Protein AF-A0A0A2W4P5-F1 (afdb_monomer_lite)

Secondary structure (DSSP, 8-state):
-BTTTEE-HHHHHHHHHHHHHTTT----HHHHHTTTTS-HHHHHHHHHHHTT----HHHHHHHHHHHHHHHHHHH-EE-TTHHHHHHHTTTS--EEE-SS-HHHHHHHHHHTT-GGG-SEEE-GGG-SS-TTSTHHHHHHHHHHT--GGG-EEEESSHHHHHHHHHTT-EEEEGGG--HHHHHHHHH-TTS-HHHHHHHHHHHHHHHHH--SSSSSSSSS-TTSSSSSS--------------PPP--S------------SS---HHHHHHHHH-GGGGTT-EEEEEEEEEEE-TTSPBP-SPSPGGG--TTT-SSEEE-SBTTEEEEEPPPBS-HHHHHHHHHHHHHHHHHHTTT-EE--SSS--S--TT---PBPP--SSHHHHHHHHHHHHHHHHH-TTGGG---EEEEEE--HHHHHHHH---STTTTHHHHHHHHHHHHHHHHHHTTHHHHHH--B-EEEGGGGTTPPPSS--EE-TTSEEE-TT-SBGGGSTTSS--GGGTTS---SS-HHHHHHHHHHHTTSB-HHHHHH-SEETTEE--S-SBS-SSGGG---SEEEE-PPPTT--HHHHHHHH---EEEEEEEPP-TTSTTS--HHHHHHHHHHHHHHHHS------HHHHHHHHHHHHHHHHHTTSTT-EE-STTSPP-EEHHHHHHHHHHHHHHHHHHHHHHHT--HHHHHHHHHHGGGT-GGGSHHHHHHHHHHHHHHHHHHHHHHHHHHHHHHHSPPSSS-HHHHHHHHHHHHHHHHHHHHH--S-HHHHHHTT-

Radius of gyration: 31.71 Å; chains: 1; bounding box: 98×71×80 Å

Structure (mmCIF, N/CA/C/O backbone):
data_AF-A0A0A2W4P5-F1
#
_entry.id   AF-A0A0A2W4P5-F1
#
loop_
_atom_site.group_PDB
_atom_site.id
_atom_site.type_symbol
_atom_site.label_atom_id
_atom_site.label_alt_id
_atom_site.label_comp_id
_atom_site.label_asym_id
_atom_site.label_entity_id
_atom_site.label_seq_id
_atom_site.pdbx_PDB_ins_code
_atom_site.Cartn_x
_atom_site.Cartn_y
_atom_site.Cartn_z
_atom_site.occupancy
_atom_site.B_iso_or_equiv
_atom_site.auth_seq_id
_atom_site.auth_comp_id
_atom_site.auth_asym_id
_atom_site.auth_atom_id
_atom_site.pdbx_PDB_model_num
ATOM 1 N N . MET A 1 1 ? -37.932 19.769 6.282 1.00 88.75 1 MET A N 1
ATOM 2 C CA . MET A 1 1 ? -38.673 19.279 5.084 1.00 88.75 1 MET A CA 1
ATOM 3 C C . MET A 1 1 ? -37.646 18.886 4.054 1.00 88.75 1 MET A C 1
ATOM 5 O O . MET A 1 1 ? -37.434 17.698 3.855 1.00 88.75 1 MET A O 1
ATOM 9 N N . ASP A 1 2 ? -37.010 19.897 3.469 1.00 86.00 2 ASP A N 1
ATOM 10 C CA . ASP A 1 2 ? -35.712 19.824 2.810 1.00 86.00 2 ASP A CA 1
ATOM 11 C C . ASP A 1 2 ? -34.717 19.123 3.739 1.00 86.00 2 ASP A C 1
ATOM 13 O O . ASP A 1 2 ? -34.741 19.418 4.932 1.00 86.00 2 ASP A O 1
ATOM 17 N N . GLY A 1 3 ? -33.976 18.137 3.228 1.00 82.31 3 GLY A N 1
ATOM 18 C CA . GLY A 1 3 ? -32.993 17.325 3.962 1.00 82.31 3 GLY A CA 1
ATOM 19 C C . GLY A 1 3 ? -33.570 16.355 5.006 1.00 82.31 3 GLY A C 1
ATOM 20 O O . GLY A 1 3 ? -32.919 15.387 5.383 1.00 82.31 3 GLY A O 1
ATOM 21 N N . THR A 1 4 ? -34.827 16.541 5.423 1.00 88.06 4 THR A N 1
ATOM 22 C CA . THR A 1 4 ? -35.502 15.667 6.399 1.00 88.06 4 THR A CA 1
ATOM 23 C C . THR A 1 4 ? -36.348 14.567 5.749 1.00 88.06 4 THR A C 1
ATOM 25 O O . THR A 1 4 ? -36.253 13.392 6.089 1.00 88.06 4 THR A O 1
ATOM 28 N N . ILE A 1 5 ? -37.248 14.960 4.844 1.00 91.06 5 ILE A N 1
ATOM 29 C CA . ILE A 1 5 ? -38.200 14.063 4.164 1.00 91.06 5 ILE A CA 1
ATOM 30 C C . ILE A 1 5 ? -38.091 14.163 2.644 1.00 91.06 5 ILE A C 1
ATOM 32 O O . ILE A 1 5 ? -38.583 13.273 1.956 1.00 91.06 5 ILE A O 1
ATOM 36 N N . LEU A 1 6 ? -37.453 15.217 2.127 1.00 90.88 6 LEU A N 1
ATOM 37 C CA . LEU A 1 6 ? -37.210 15.455 0.709 1.00 90.88 6 LEU A CA 1
ATOM 38 C C . LEU A 1 6 ? -35.732 15.770 0.481 1.00 90.88 6 LEU A C 1
ATOM 40 O O . LEU A 1 6 ? -35.179 16.638 1.152 1.00 90.88 6 LEU A O 1
ATOM 44 N N . ASP A 1 7 ? -35.128 15.118 -0.504 1.00 86.75 7 ASP A N 1
ATOM 45 C CA . ASP A 1 7 ? -33.793 15.441 -0.989 1.00 86.75 7 ASP A CA 1
ATOM 46 C C . ASP A 1 7 ? -33.880 16.591 -2.002 1.00 86.75 7 ASP A C 1
ATOM 48 O O . ASP A 1 7 ? -34.279 16.402 -3.157 1.00 86.75 7 ASP A O 1
ATOM 52 N N . THR A 1 8 ? -33.576 17.803 -1.538 1.00 84.31 8 THR A N 1
ATOM 53 C CA . THR A 1 8 ? -33.576 19.040 -2.340 1.00 84.31 8 THR A CA 1
ATOM 54 C C . THR A 1 8 ? -32.181 19.655 -2.476 1.00 84.31 8 THR A C 1
ATOM 56 O O . THR A 1 8 ? -31.986 20.620 -3.223 1.00 84.31 8 THR A O 1
ATOM 59 N N . GLU A 1 9 ? -31.177 19.078 -1.811 1.00 79.56 9 GLU A N 1
ATOM 60 C CA . GLU A 1 9 ? -29.818 19.613 -1.757 1.00 79.56 9 GLU A CA 1
ATOM 61 C C . GLU A 1 9 ? -29.102 19.590 -3.123 1.00 79.56 9 GLU A C 1
ATOM 63 O O . GLU A 1 9 ? -28.533 20.621 -3.502 1.00 79.56 9 GLU A O 1
ATOM 68 N N . PRO A 1 10 ? -29.185 18.513 -3.938 1.00 81.19 10 PRO A N 1
ATOM 69 C CA . PRO A 1 10 ? -28.581 18.488 -5.270 1.00 81.19 10 PRO A CA 1
ATOM 70 C C . PRO A 1 10 ? -29.087 19.616 -6.174 1.00 81.19 10 PRO A C 1
ATOM 72 O O . PRO A 1 10 ? -28.311 20.233 -6.907 1.00 81.19 10 PRO A O 1
ATOM 75 N N . THR A 1 11 ? -30.382 19.939 -6.097 1.00 82.88 11 THR A N 1
ATOM 76 C CA . THR A 1 11 ? -30.968 21.053 -6.851 1.00 82.88 11 THR A CA 1
ATOM 77 C C . THR A 1 11 ? -30.425 22.388 -6.362 1.00 82.88 11 THR A C 1
ATOM 79 O O . THR A 1 11 ? -30.104 23.255 -7.172 1.00 82.88 11 THR A O 1
ATOM 82 N N . HIS A 1 12 ? -30.292 22.567 -5.046 1.00 82.19 12 HIS A N 1
ATOM 83 C CA . HIS A 1 12 ? -29.740 23.791 -4.475 1.00 82.19 12 HIS A CA 1
ATOM 84 C C . HIS A 1 12 ? -28.273 23.992 -4.879 1.00 82.19 12 HIS A C 1
ATOM 86 O O . HIS A 1 12 ? -27.919 25.107 -5.266 1.00 82.19 12 HIS A O 1
ATOM 92 N N . ARG A 1 13 ? -27.453 22.929 -4.882 1.00 82.62 13 ARG A N 1
ATOM 93 C CA . ARG A 1 13 ? -26.064 22.972 -5.377 1.00 82.62 13 ARG A CA 1
ATOM 94 C C . ARG A 1 13 ? -25.997 23.329 -6.859 1.00 82.62 13 ARG A C 1
ATOM 96 O O . ARG A 1 13 ? -25.215 24.191 -7.256 1.00 82.62 13 ARG A O 1
ATOM 103 N N . LYS A 1 14 ? -26.852 22.723 -7.685 1.00 84.75 14 LYS A N 1
ATOM 104 C CA . LYS A 1 14 ? -26.928 23.036 -9.119 1.00 84.75 14 LYS A CA 1
ATOM 105 C C . LYS A 1 14 ? -27.363 24.483 -9.374 1.00 84.75 14 LYS A C 1
ATOM 107 O O . LYS A 1 14 ? -26.793 25.154 -10.229 1.00 84.75 14 LYS A O 1
ATOM 112 N N . ALA A 1 15 ? -28.337 24.982 -8.616 1.00 87.75 15 ALA A N 1
ATOM 113 C CA . ALA A 1 15 ? -28.816 26.355 -8.740 1.00 87.75 15 ALA A CA 1
ATOM 114 C C . ALA A 1 15 ? -27.752 27.382 -8.330 1.00 87.75 15 ALA A C 1
ATOM 116 O O . ALA A 1 15 ? -27.636 28.423 -8.978 1.00 87.75 15 ALA A O 1
ATOM 117 N N . TRP A 1 16 ? -26.949 27.091 -7.300 1.00 88.94 16 TRP A N 1
ATOM 118 C CA . TRP A 1 16 ? -25.794 27.921 -6.953 1.00 88.94 16 TRP A CA 1
ATOM 119 C C . TRP A 1 16 ? -24.742 27.920 -8.062 1.00 88.94 16 TRP A C 1
ATOM 121 O O . TRP A 1 16 ? -24.336 29.001 -8.479 1.00 88.94 16 TRP A O 1
ATOM 131 N N . HIS A 1 17 ? -24.386 26.757 -8.618 1.00 87.06 17 HIS A N 1
ATOM 132 C CA . HIS A 1 17 ? -23.476 26.673 -9.769 1.00 87.06 17 HIS A CA 1
ATOM 133 C C . HIS A 1 17 ? -23.946 27.531 -10.948 1.00 87.06 17 HIS A C 1
ATOM 135 O O . HIS A 1 17 ? -23.167 28.307 -11.498 1.00 87.06 17 HIS A O 1
ATOM 141 N N . GLU A 1 18 ? -25.220 27.421 -11.330 1.00 88.19 18 GLU A N 1
ATOM 142 C CA . GLU A 1 18 ? -25.747 28.182 -12.463 1.00 88.19 18 GLU A CA 1
ATOM 143 C C . GLU A 1 18 ? -25.781 29.688 -12.180 1.00 88.19 18 GLU A C 1
ATOM 145 O O . GLU A 1 18 ? -25.409 30.488 -13.038 1.00 88.19 18 GLU A O 1
ATOM 150 N N . THR A 1 19 ? -26.211 30.078 -10.978 1.00 91.06 19 THR A N 1
ATOM 151 C CA . THR A 1 19 ? -26.332 31.493 -10.607 1.00 91.06 19 THR A CA 1
ATOM 152 C C . THR A 1 19 ? -24.957 32.148 -10.536 1.00 91.06 19 THR A C 1
ATOM 154 O O . THR A 1 19 ? -24.751 33.203 -11.125 1.00 91.06 19 THR A O 1
ATOM 157 N N . LEU A 1 20 ? -23.990 31.506 -9.879 1.00 90.81 20 LEU A N 1
ATOM 158 C CA . LEU A 1 20 ? -22.641 32.045 -9.690 1.00 90.81 20 LEU A CA 1
ATOM 159 C C . LEU A 1 20 ? -21.814 32.029 -10.978 1.00 90.81 20 LEU A C 1
ATOM 161 O O . LEU A 1 20 ? -21.060 32.971 -11.230 1.00 90.81 20 LEU A O 1
ATOM 165 N N . GLY A 1 21 ? -22.026 31.029 -11.841 1.00 87.69 21 GLY A N 1
ATOM 166 C CA . GLY A 1 21 ? -21.365 30.934 -13.142 1.00 87.69 21 GLY A CA 1
ATOM 167 C C . GLY A 1 21 ? -21.604 32.155 -14.038 1.00 87.69 21 GLY A C 1
ATOM 168 O O . GLY A 1 21 ? -20.716 32.538 -14.797 1.00 87.69 21 GLY A O 1
ATOM 169 N N . ARG A 1 22 ? -22.751 32.839 -13.903 1.00 88.75 22 ARG A N 1
ATOM 170 C CA . ARG A 1 22 ? -23.056 34.085 -14.640 1.00 88.75 22 ARG A CA 1
ATOM 171 C C . ARG A 1 22 ? -22.166 35.263 -14.236 1.00 88.75 22 ARG A C 1
ATOM 173 O O . ARG A 1 22 ? -22.004 36.192 -15.024 1.00 88.75 22 ARG A O 1
ATOM 180 N N . TYR A 1 23 ? -21.576 35.206 -13.045 1.00 89.56 23 TYR A N 1
ATOM 181 C CA . TYR A 1 23 ? -20.698 36.237 -12.489 1.00 89.56 23 TYR A CA 1
ATOM 182 C C . TYR A 1 23 ? -19.223 35.819 -12.472 1.00 89.56 23 TYR A C 1
ATOM 184 O O . TYR A 1 23 ? -18.391 36.556 -11.950 1.00 89.56 23 TYR A O 1
ATOM 192 N N . GLY A 1 24 ? -18.885 34.638 -13.005 1.00 87.50 24 GLY A N 1
ATOM 193 C CA . GLY A 1 24 ? -17.535 34.076 -12.900 1.00 87.50 24 GLY A CA 1
ATOM 194 C C . GLY A 1 24 ? -17.118 33.751 -11.460 1.00 87.50 24 GLY A C 1
ATOM 195 O O . GLY A 1 24 ? -15.929 33.597 -11.193 1.00 87.50 24 GLY A O 1
ATOM 196 N N . MET A 1 25 ? -18.081 33.666 -10.538 1.00 89.06 25 MET A N 1
ATOM 197 C CA . MET A 1 25 ? -17.848 33.256 -9.158 1.00 89.06 25 MET A CA 1
ATOM 198 C C . MET A 1 25 ? -17.996 31.742 -9.043 1.00 89.06 25 MET A C 1
ATOM 200 O O . MET A 1 25 ? -18.751 31.109 -9.784 1.00 89.06 25 MET A O 1
ATOM 204 N N . SER A 1 26 ? -17.284 31.168 -8.085 1.00 81.94 26 SER A N 1
ATOM 205 C CA . SER A 1 26 ? -17.398 29.758 -7.727 1.00 81.94 26 SER A CA 1
ATOM 206 C C . SER A 1 26 ? -17.856 29.642 -6.278 1.00 81.94 26 SER A C 1
ATOM 208 O O . SER A 1 26 ? -17.991 30.643 -5.578 1.00 81.94 26 SER A O 1
ATOM 210 N N . PHE A 1 27 ? -18.146 28.439 -5.810 1.00 73.06 27 PHE A N 1
ATOM 211 C CA . PHE A 1 27 ? -18.412 28.229 -4.394 1.00 73.06 27 PHE A CA 1
ATOM 212 C C . PHE A 1 27 ? -17.729 26.954 -3.928 1.00 73.06 27 PHE A C 1
ATOM 214 O O . PHE A 1 27 ? -17.655 25.976 -4.668 1.00 73.06 27 PHE A O 1
ATOM 221 N N . ASP A 1 28 ? -17.213 26.997 -2.704 1.00 72.69 28 ASP A N 1
ATOM 222 C CA . ASP A 1 28 ? -16.682 25.828 -2.019 1.00 72.69 28 ASP A CA 1
ATOM 223 C C . ASP A 1 28 ? -17.848 25.053 -1.395 1.00 72.69 28 ASP A C 1
ATOM 225 O O . ASP A 1 28 ? -18.530 25.539 -0.486 1.00 72.69 28 ASP A O 1
ATOM 229 N N . GLU A 1 29 ? -18.094 23.850 -1.910 1.00 66.81 29 GLU A N 1
ATOM 230 C CA . GLU A 1 29 ? -19.168 22.980 -1.436 1.00 66.81 29 GLU A CA 1
ATOM 231 C C . GLU A 1 29 ? -18.957 22.541 0.024 1.00 66.81 29 GLU A C 1
ATOM 233 O O . GLU A 1 29 ? -19.935 22.398 0.759 1.00 66.81 29 GLU A O 1
ATOM 238 N N . GLN A 1 30 ? -17.706 22.393 0.481 1.00 57.81 30 GLN A N 1
ATOM 239 C CA . GLN A 1 30 ? -17.393 21.957 1.848 1.00 57.81 30 GLN A CA 1
ATOM 240 C C . GLN A 1 30 ? -17.634 23.074 2.870 1.00 57.81 30 GLN A C 1
ATOM 242 O O . GLN A 1 30 ? -18.185 22.824 3.944 1.00 57.81 30 GLN A O 1
ATOM 247 N N . ALA A 1 31 ? -17.308 24.322 2.519 1.00 57.66 31 ALA A N 1
ATOM 248 C CA . ALA A 1 31 ? -17.596 25.488 3.357 1.00 57.66 31 ALA A CA 1
ATOM 249 C C . ALA A 1 31 ? -19.110 25.735 3.542 1.00 57.66 31 ALA A C 1
ATOM 251 O O . ALA A 1 31 ? -19.527 26.299 4.557 1.00 57.66 31 ALA A O 1
ATOM 252 N N . MET A 1 32 ? -19.950 25.289 2.598 1.00 61.88 32 MET A N 1
ATOM 253 C CA . MET A 1 32 ? -21.405 25.472 2.652 1.00 61.88 32 MET A CA 1
ATOM 254 C C . MET A 1 32 ? -22.095 24.548 3.668 1.00 61.88 32 MET A C 1
ATOM 256 O O . MET A 1 32 ? -23.143 24.923 4.190 1.00 61.88 32 MET A O 1
ATOM 260 N N . VAL A 1 33 ? -21.496 23.405 4.028 1.00 58.78 33 VAL A N 1
ATOM 261 C CA . VAL A 1 33 ? -22.048 22.490 5.049 1.00 58.78 33 VAL A CA 1
ATOM 262 C C . VAL A 1 33 ? -22.257 23.216 6.383 1.00 58.78 33 VAL A C 1
ATOM 264 O O . VAL A 1 33 ? -23.286 23.043 7.032 1.00 58.78 33 VAL A O 1
ATOM 267 N N . ALA A 1 34 ? -21.335 24.112 6.752 1.00 57.66 34 ALA A N 1
ATOM 268 C CA . ALA A 1 34 ? -21.436 24.939 7.958 1.00 57.66 34 ALA A CA 1
ATOM 269 C C . ALA A 1 34 ? -22.558 25.999 7.894 1.00 57.66 34 ALA A C 1
ATOM 271 O O . ALA A 1 34 ? -22.952 26.556 8.919 1.00 57.66 34 ALA A O 1
ATOM 272 N N . LEU A 1 35 ? -23.069 26.289 6.694 1.00 59.12 35 LEU A N 1
ATOM 273 C CA . LEU A 1 35 ? -24.156 27.232 6.430 1.00 59.12 35 LEU A CA 1
ATOM 274 C C . LEU A 1 35 ? -25.471 26.523 6.061 1.00 59.12 35 LEU A C 1
ATOM 276 O O . LEU A 1 35 ? -26.445 27.195 5.705 1.00 59.12 35 LEU A O 1
ATOM 280 N N . ASN A 1 36 ? -25.537 25.191 6.165 1.00 63.84 36 ASN A N 1
ATOM 281 C CA . ASN A 1 36 ? -26.765 24.442 5.917 1.00 63.84 36 ASN A CA 1
ATOM 282 C C . ASN A 1 36 ? -27.881 24.897 6.874 1.00 63.84 36 ASN A C 1
ATOM 284 O O . ASN A 1 36 ? -27.699 25.033 8.083 1.00 63.84 36 ASN A O 1
ATOM 288 N N . GLY A 1 37 ? -29.052 25.194 6.305 1.00 59.84 37 GLY A N 1
ATOM 289 C CA . GLY A 1 37 ? -30.189 25.768 7.032 1.00 59.84 37 GLY A CA 1
ATOM 290 C C . GLY A 1 37 ? -30.131 27.290 7.244 1.00 59.84 37 GLY A C 1
ATOM 291 O O . GLY A 1 37 ? -31.084 27.855 7.785 1.00 59.84 37 GLY A O 1
ATOM 292 N N . ALA A 1 38 ? -29.071 27.983 6.808 1.00 68.25 38 ALA A N 1
ATOM 293 C CA . ALA A 1 38 ? -29.035 29.443 6.808 1.00 68.25 38 ALA A CA 1
ATOM 294 C C . ALA A 1 38 ? -29.929 30.037 5.694 1.00 68.25 38 ALA A C 1
ATOM 296 O O . ALA A 1 38 ? -30.091 29.438 4.627 1.00 68.25 38 ALA A O 1
ATOM 297 N N . PRO A 1 39 ? -30.486 31.250 5.884 1.00 70.31 39 PRO A N 1
ATOM 298 C CA . PRO A 1 39 ? -31.183 31.967 4.819 1.00 70.31 39 PRO A CA 1
ATOM 299 C C . PRO A 1 39 ? -30.299 32.152 3.577 1.00 70.31 39 PRO A C 1
ATOM 301 O O . PRO A 1 39 ? -29.131 32.518 3.702 1.00 70.31 39 PRO A O 1
ATOM 304 N N . SER A 1 40 ? -30.866 31.986 2.375 1.00 78.69 40 SER A N 1
ATOM 305 C CA . SER A 1 40 ? -30.099 32.039 1.112 1.00 78.69 40 SER A CA 1
ATOM 306 C C . SER A 1 40 ? -29.329 33.356 0.913 1.00 78.69 40 SER A C 1
ATOM 308 O O . SER A 1 40 ? -28.260 33.343 0.313 1.00 78.69 40 SER A O 1
ATOM 310 N N . TRP A 1 41 ? -29.809 34.478 1.466 1.00 81.50 41 TRP A N 1
ATOM 311 C CA . TRP A 1 41 ? -29.097 35.764 1.423 1.00 81.50 41 TRP A CA 1
ATOM 312 C C . TRP A 1 41 ? -27.828 35.790 2.291 1.00 81.50 41 TRP A C 1
ATOM 314 O O . TRP A 1 41 ? -26.878 36.480 1.939 1.00 81.50 41 TRP A O 1
ATOM 324 N N . LYS A 1 42 ? -27.764 35.028 3.396 1.00 79.62 42 LYS A N 1
ATOM 325 C CA . LYS A 1 42 ? -26.531 34.905 4.198 1.00 79.62 42 LYS A CA 1
ATOM 326 C C . LYS A 1 42 ? -25.467 34.111 3.451 1.00 79.62 42 LYS A C 1
ATOM 328 O O . LYS A 1 42 ? -24.296 34.463 3.505 1.00 79.62 42 LYS A O 1
ATOM 333 N N . ILE A 1 43 ? -25.894 33.067 2.742 1.00 82.69 43 ILE A N 1
ATOM 334 C CA . ILE A 1 43 ? -25.019 32.270 1.878 1.00 82.69 43 ILE A CA 1
ATOM 335 C C . ILE A 1 43 ? -24.495 33.153 0.738 1.00 82.69 43 ILE A C 1
ATOM 337 O O . ILE A 1 43 ? -23.290 33.214 0.519 1.00 82.69 43 ILE A O 1
ATOM 341 N N . ALA A 1 44 ? -25.378 33.920 0.089 1.00 87.94 44 ALA A N 1
ATOM 342 C CA . ALA A 1 44 ? -24.985 34.908 -0.911 1.00 87.94 44 ALA A CA 1
ATOM 343 C C . ALA A 1 44 ? -23.971 35.924 -0.357 1.00 87.94 44 ALA A C 1
ATOM 345 O O . ALA A 1 44 ? -22.968 36.182 -1.010 1.00 87.94 44 ALA A O 1
ATOM 346 N N . ALA A 1 45 ? -24.189 36.457 0.851 1.00 87.69 45 ALA A N 1
ATOM 347 C CA . ALA A 1 45 ? -23.278 37.416 1.476 1.00 87.69 45 ALA A CA 1
ATOM 348 C C . ALA A 1 45 ? -21.876 36.828 1.696 1.00 87.69 45 ALA A C 1
ATOM 350 O O . ALA A 1 45 ? -20.891 37.469 1.344 1.00 87.69 45 ALA A O 1
ATOM 351 N N . ALA A 1 46 ? -21.788 35.593 2.200 1.00 84.69 46 ALA A N 1
ATOM 352 C CA . ALA A 1 46 ? -20.512 34.907 2.401 1.00 84.69 46 ALA A CA 1
ATOM 353 C C . ALA A 1 46 ? -19.769 34.640 1.077 1.00 84.69 46 ALA A C 1
ATOM 355 O O . ALA A 1 46 ? -18.547 34.755 1.015 1.00 84.69 46 ALA A O 1
ATOM 356 N N . ILE A 1 47 ? -20.498 34.311 0.004 1.00 87.69 47 ILE A N 1
ATOM 357 C CA . ILE A 1 47 ? -19.912 34.095 -1.329 1.00 87.69 47 ILE A CA 1
ATOM 358 C C . ILE A 1 47 ? -19.417 35.414 -1.935 1.00 87.69 47 ILE A C 1
ATOM 360 O O . ILE A 1 47 ? -18.331 35.466 -2.508 1.00 87.69 47 ILE A O 1
ATOM 364 N N . ILE A 1 48 ? -20.199 36.485 -1.792 1.00 89.81 48 ILE A N 1
ATOM 365 C CA . ILE A 1 48 ? -19.843 37.824 -2.272 1.00 89.81 48 ILE A CA 1
ATOM 366 C C . ILE A 1 48 ? -18.585 38.330 -1.555 1.00 89.81 48 ILE A C 1
ATOM 368 O O . ILE A 1 48 ? -17.674 38.837 -2.209 1.00 89.81 48 ILE A O 1
ATOM 372 N N . GLU A 1 49 ? -18.501 38.127 -0.237 1.00 88.06 49 GLU A N 1
ATOM 373 C CA . GLU A 1 49 ? -17.330 38.470 0.574 1.00 88.06 49 GLU A CA 1
ATOM 374 C C . GLU A 1 49 ? -16.088 37.677 0.146 1.00 88.06 49 GLU A C 1
ATOM 376 O O . GLU A 1 49 ? -15.036 38.269 -0.090 1.00 88.06 49 GLU A O 1
ATOM 381 N N . SER A 1 50 ? -16.205 36.357 -0.045 1.00 86.81 50 SER A N 1
ATOM 382 C CA . SER A 1 50 ? -15.062 35.519 -0.436 1.00 86.81 50 SER A CA 1
ATOM 383 C C . SER A 1 50 ? -14.513 35.830 -1.833 1.00 86.81 50 SER A C 1
ATOM 385 O O . SER A 1 50 ? -13.336 35.588 -2.096 1.00 86.81 50 SER A O 1
ATOM 387 N N . HIS A 1 51 ? -15.336 36.408 -2.712 1.00 87.25 51 HIS A N 1
ATOM 388 C CA . HIS A 1 51 ? -14.951 36.792 -4.072 1.00 87.25 51 HIS A CA 1
ATOM 389 C C . HIS A 1 51 ? -14.645 38.289 -4.227 1.00 87.25 51 HIS A C 1
ATOM 391 O O . HIS A 1 51 ? -14.325 38.720 -5.335 1.00 87.25 51 HIS A O 1
ATOM 397 N N . ASN A 1 52 ? -14.722 39.085 -3.150 1.00 88.56 52 ASN A N 1
ATOM 398 C CA . ASN A 1 52 ? -14.633 40.551 -3.199 1.00 88.56 52 ASN A CA 1
ATOM 399 C C . ASN A 1 52 ? -15.547 41.166 -4.284 1.00 88.56 52 ASN A C 1
ATOM 401 O O . ASN A 1 52 ? -15.146 42.086 -5.003 1.00 88.56 52 ASN A O 1
ATOM 405 N N . ALA A 1 53 ? -16.760 40.628 -4.439 1.00 88.56 53 ALA A N 1
ATOM 406 C CA . ALA A 1 53 ? -17.712 41.069 -5.453 1.00 88.56 53 ALA A CA 1
ATOM 407 C C . ALA A 1 53 ? -18.567 42.249 -4.954 1.00 88.56 53 ALA A C 1
ATOM 409 O O . ALA A 1 53 ? -18.907 42.331 -3.777 1.00 88.56 53 ALA A O 1
ATOM 410 N N . ASP A 1 54 ? -18.957 43.149 -5.860 1.00 91.50 54 ASP A N 1
ATOM 411 C CA . ASP A 1 54 ? -19.893 44.248 -5.574 1.00 91.50 54 ASP A CA 1
ATOM 412 C C . ASP A 1 54 ? -21.302 43.860 -6.045 1.00 91.50 54 ASP A C 1
ATOM 414 O O . ASP A 1 54 ? -21.774 44.268 -7.108 1.00 91.50 54 ASP A O 1
ATOM 418 N N . LEU A 1 55 ? -21.935 42.957 -5.293 1.00 91.50 55 LEU A N 1
ATOM 419 C CA . LEU A 1 55 ? -23.278 42.445 -5.559 1.00 91.50 55 LEU A CA 1
ATOM 420 C C . LEU A 1 55 ? -24.142 42.553 -4.304 1.00 91.50 55 LEU A C 1
ATOM 422 O O . LEU A 1 55 ? -23.665 42.385 -3.184 1.00 91.50 55 LEU A O 1
ATOM 426 N N . ASP A 1 56 ? -25.441 42.773 -4.498 1.00 91.50 56 ASP A N 1
ATOM 427 C CA . ASP A 1 56 ? -26.412 42.738 -3.408 1.00 91.50 56 ASP A CA 1
ATOM 428 C C . ASP A 1 56 ? -26.749 41.277 -3.026 1.00 91.50 56 ASP A C 1
ATOM 430 O O . ASP A 1 56 ? -27.271 40.531 -3.867 1.00 91.50 56 ASP A O 1
ATOM 434 N N . PRO A 1 57 ? -26.511 40.846 -1.767 1.00 89.12 57 PRO A N 1
ATOM 435 C CA . PRO A 1 57 ? -26.797 39.481 -1.321 1.00 89.12 57 PRO A CA 1
ATOM 436 C C . PRO A 1 57 ? -28.261 39.062 -1.481 1.00 89.12 57 PRO A C 1
ATOM 438 O O . PRO A 1 57 ? -28.549 37.884 -1.708 1.00 89.12 57 PRO A O 1
ATOM 441 N N . HIS A 1 58 ? -29.199 40.005 -1.368 1.00 87.38 58 HIS A N 1
ATOM 442 C CA . HIS A 1 58 ? -30.621 39.715 -1.536 1.00 87.38 58 HIS A CA 1
ATOM 443 C C . HIS A 1 58 ? -30.976 39.448 -2.999 1.00 87.38 58 HIS A C 1
ATOM 445 O O . HIS A 1 58 ? -31.698 38.492 -3.286 1.00 87.38 58 HIS A O 1
ATOM 451 N N . SER A 1 59 ? -30.422 40.234 -3.918 1.00 88.50 59 SER A N 1
ATOM 452 C CA . SER A 1 59 ? -30.590 40.052 -5.360 1.00 88.50 59 SER A CA 1
ATOM 453 C C . SER A 1 59 ? -30.008 38.716 -5.830 1.00 88.50 59 SER A C 1
ATOM 455 O O . SER A 1 59 ? -30.706 37.942 -6.485 1.00 88.50 59 SER A O 1
ATOM 457 N N . LEU A 1 60 ? -28.786 38.372 -5.405 1.00 90.25 60 LEU A N 1
ATOM 458 C CA . LEU A 1 60 ? -28.154 37.097 -5.767 1.00 90.25 60 LEU A CA 1
ATOM 459 C C . LEU A 1 60 ? -28.933 35.885 -5.219 1.00 90.25 60 LEU A C 1
ATOM 461 O O . LEU A 1 60 ? -29.122 34.881 -5.909 1.00 90.25 60 LEU A O 1
ATOM 465 N N . ALA A 1 61 ? -29.452 35.988 -3.992 1.00 85.44 61 ALA A N 1
ATOM 466 C CA . ALA A 1 61 ? -30.315 34.961 -3.413 1.00 85.44 61 ALA A CA 1
ATOM 467 C C . ALA A 1 61 ? -31.658 34.825 -4.150 1.00 85.44 61 ALA A C 1
ATOM 469 O O . ALA A 1 61 ? -32.168 33.708 -4.292 1.00 85.44 61 ALA A O 1
ATOM 470 N N . ALA A 1 62 ? -32.230 35.929 -4.637 1.00 85.88 62 ALA A N 1
ATOM 471 C CA . ALA A 1 62 ? -33.448 35.907 -5.442 1.00 85.88 62 ALA A CA 1
ATOM 472 C C . ALA A 1 62 ? -33.214 35.204 -6.790 1.00 85.88 62 ALA A C 1
ATOM 474 O O . ALA A 1 62 ? -34.009 34.347 -7.176 1.00 85.88 62 ALA A O 1
ATOM 475 N N . GLU A 1 63 ? -32.094 35.476 -7.464 1.00 89.94 63 GLU A N 1
ATOM 476 C CA . GLU A 1 63 ? -31.728 34.799 -8.716 1.00 89.94 63 GLU A CA 1
ATOM 477 C C . GLU A 1 63 ? -31.549 33.292 -8.536 1.00 89.94 63 GLU A C 1
ATOM 479 O O . GLU A 1 63 ? -32.137 32.499 -9.279 1.00 89.94 63 GLU A O 1
ATOM 484 N N . LYS A 1 64 ? -30.834 32.883 -7.484 1.00 88.62 64 LYS A N 1
ATOM 485 C CA . LYS A 1 64 ? -30.717 31.467 -7.128 1.00 88.62 64 LYS A CA 1
ATOM 486 C C . LYS A 1 64 ? -32.078 30.844 -6.831 1.00 88.62 64 LYS A C 1
ATOM 488 O O . LYS A 1 64 ? -32.321 29.692 -7.188 1.00 88.62 64 LYS A O 1
ATOM 493 N N . THR A 1 65 ? -32.984 31.578 -6.191 1.00 83.38 65 THR A N 1
ATOM 494 C CA . THR A 1 65 ? -34.342 31.094 -5.899 1.00 83.38 65 THR A CA 1
ATOM 495 C C . THR A 1 65 ? -35.136 30.853 -7.184 1.00 83.38 65 THR A C 1
ATOM 497 O O . THR A 1 65 ? -35.823 29.837 -7.290 1.00 83.38 65 THR A O 1
ATOM 500 N N . VAL A 1 66 ? -34.990 31.713 -8.198 1.00 85.81 66 VAL A N 1
ATOM 501 C CA . VAL A 1 66 ? -35.578 31.492 -9.530 1.00 85.81 66 VAL A CA 1
ATOM 502 C C . VAL A 1 66 ? -35.009 30.227 -10.180 1.00 85.81 66 VAL A C 1
ATOM 504 O O . VAL A 1 66 ? -35.781 29.408 -10.680 1.00 85.81 66 VAL A O 1
ATOM 507 N N . ALA A 1 67 ? -33.688 30.025 -10.127 1.00 85.25 67 ALA A N 1
ATOM 508 C CA . ALA A 1 67 ? -33.043 28.828 -10.672 1.00 85.25 67 ALA A CA 1
ATOM 509 C C . ALA A 1 67 ? -33.515 27.543 -9.968 1.00 85.25 67 ALA A C 1
ATOM 511 O O . ALA A 1 67 ? -33.845 26.559 -10.627 1.00 85.25 67 ALA A O 1
ATOM 512 N N . VAL A 1 68 ? -33.638 27.568 -8.635 1.00 82.75 68 VAL A N 1
ATOM 513 C CA . VAL A 1 68 ? -34.225 26.457 -7.873 1.00 82.75 68 VAL A CA 1
ATOM 514 C C . VAL A 1 68 ? -35.649 26.181 -8.350 1.00 82.75 68 VAL A C 1
ATOM 516 O O . VAL A 1 68 ? -35.937 25.057 -8.744 1.00 82.75 68 VAL A O 1
ATOM 519 N N . ARG A 1 69 ? -36.528 27.190 -8.394 1.00 82.56 69 ARG A N 1
ATOM 520 C CA . ARG A 1 69 ? -37.933 27.016 -8.814 1.00 82.56 69 ARG A CA 1
ATOM 521 C C . ARG A 1 69 ? -38.067 26.375 -10.201 1.00 82.56 69 ARG A C 1
ATOM 523 O O . ARG A 1 69 ? -39.001 25.608 -10.412 1.00 82.56 69 ARG A O 1
ATOM 530 N N . ALA A 1 70 ? -37.141 26.659 -11.117 1.00 83.06 70 ALA A N 1
ATOM 531 C CA . ALA A 1 70 ? -37.155 26.111 -12.471 1.00 83.06 70 ALA A CA 1
ATOM 532 C C . ALA A 1 70 ? -36.786 24.618 -12.550 1.00 83.06 70 ALA A C 1
ATOM 534 O O . ALA A 1 70 ? -37.185 23.966 -13.507 1.00 83.06 70 ALA A O 1
ATOM 535 N N . MET A 1 71 ? -36.035 24.083 -11.580 1.00 84.44 71 MET A N 1
ATOM 536 C CA . MET A 1 71 ? -35.481 22.718 -11.638 1.00 84.44 71 MET A CA 1
ATOM 537 C C . MET A 1 71 ? -35.952 21.802 -10.503 1.00 84.44 71 MET A C 1
ATOM 539 O O . MET A 1 71 ? -35.764 20.590 -10.571 1.00 84.44 71 MET A O 1
ATOM 543 N N . LEU A 1 72 ? -36.531 22.359 -9.436 1.00 78.69 72 LEU A N 1
ATOM 544 C CA . LEU A 1 72 ? -36.759 21.631 -8.186 1.00 78.69 72 LEU A CA 1
ATOM 545 C C . LEU A 1 72 ? -37.735 20.464 -8.332 1.00 78.69 72 LEU A C 1
ATOM 547 O O . LEU A 1 72 ? -37.524 19.426 -7.713 1.00 78.69 72 LEU A O 1
ATOM 551 N N . LEU A 1 73 ? -38.763 20.596 -9.173 1.00 80.81 73 LEU A N 1
ATOM 552 C CA . LEU A 1 73 ? -39.722 19.510 -9.396 1.00 80.81 73 LEU A CA 1
ATOM 553 C C . LEU A 1 73 ? -39.138 18.355 -10.224 1.00 80.81 73 LEU A C 1
ATOM 555 O O . LEU A 1 73 ? -39.606 17.233 -10.087 1.00 80.81 73 LEU A O 1
ATOM 559 N N . ASP A 1 74 ? -38.103 18.594 -11.032 1.00 76.81 74 ASP A N 1
ATOM 560 C CA . ASP A 1 74 ? -37.557 17.572 -11.937 1.00 76.81 74 ASP A CA 1
ATOM 561 C C . ASP A 1 74 ? -36.637 16.574 -11.224 1.00 76.81 74 ASP A C 1
ATOM 563 O O . ASP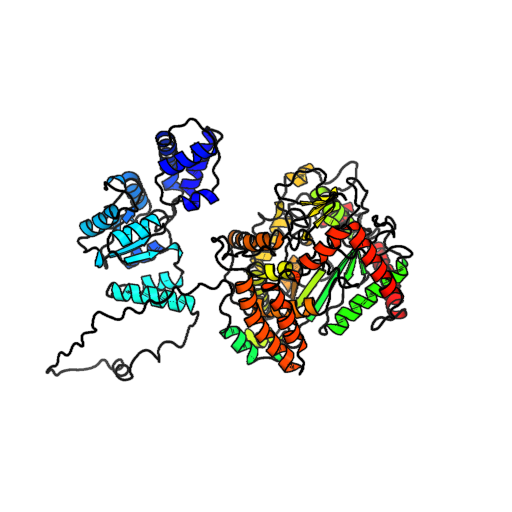 A 1 74 ? -36.422 15.459 -11.702 1.00 76.81 74 ASP A O 1
ATOM 567 N N . THR A 1 75 ? -36.053 16.978 -10.094 1.00 76.75 75 THR A N 1
ATOM 568 C CA . THR A 1 75 ? -34.976 16.220 -9.439 1.00 76.75 75 THR A CA 1
ATOM 569 C C . THR A 1 75 ? -35.264 15.837 -7.993 1.00 76.75 75 THR A C 1
ATOM 571 O O . THR A 1 75 ? -34.528 15.016 -7.451 1.00 76.75 75 THR A O 1
ATOM 574 N N . VAL A 1 76 ? -36.293 16.413 -7.360 1.00 85.25 76 VAL A N 1
ATOM 575 C CA . VAL A 1 76 ? -36.609 16.138 -5.950 1.00 85.25 76 VAL A CA 1
ATOM 576 C C . VAL A 1 76 ? -37.010 14.678 -5.742 1.00 85.25 76 VAL A C 1
ATOM 578 O O . VAL A 1 76 ? -37.805 14.113 -6.496 1.00 85.25 76 VAL A O 1
ATOM 581 N N . ARG A 1 77 ? -36.482 14.060 -4.682 1.00 85.81 77 ARG A N 1
ATOM 582 C CA . ARG A 1 77 ? -36.826 12.686 -4.290 1.00 85.81 77 ARG A CA 1
ATOM 583 C C . ARG A 1 77 ? -37.253 12.624 -2.824 1.00 85.81 77 ARG A C 1
ATOM 585 O O . ARG A 1 77 ? -36.719 13.373 -2.011 1.00 85.81 77 ARG A O 1
ATOM 592 N N . PRO A 1 78 ? -38.201 11.749 -2.448 1.00 88.88 78 PRO A N 1
ATOM 593 C CA . PRO A 1 78 ? -38.470 11.464 -1.043 1.00 88.88 78 PRO A CA 1
ATOM 594 C C . PRO A 1 78 ? -37.263 10.799 -0.363 1.00 88.88 78 PRO A C 1
ATOM 596 O O . PRO A 1 78 ? -36.618 9.937 -0.958 1.00 88.88 78 PRO A O 1
ATOM 599 N N . LEU A 1 79 ? -37.004 11.162 0.891 1.00 87.19 79 LEU A N 1
ATOM 600 C CA . LEU A 1 79 ? -36.019 10.520 1.766 1.00 87.19 79 LEU A CA 1
ATOM 601 C C . LEU A 1 79 ? -36.662 9.385 2.587 1.00 87.19 79 LEU A C 1
ATOM 603 O O . LEU A 1 79 ? -37.887 9.385 2.757 1.00 87.19 79 LEU A O 1
ATOM 607 N N . PRO A 1 80 ? -35.874 8.442 3.147 1.00 83.69 80 PRO A N 1
ATOM 608 C CA . PRO A 1 80 ? -36.395 7.249 3.827 1.00 83.69 80 PRO A CA 1
ATOM 609 C C . PRO A 1 80 ? -37.422 7.527 4.935 1.00 83.69 80 PRO A C 1
ATOM 611 O O . PRO A 1 80 ? -38.372 6.762 5.108 1.00 83.69 80 PRO A O 1
ATOM 614 N N . LEU A 1 81 ? -37.303 8.659 5.642 1.00 85.50 81 LEU A N 1
ATOM 615 C CA . LEU A 1 81 ? -38.238 9.057 6.701 1.00 85.50 81 LEU A CA 1
ATOM 616 C C . LEU A 1 81 ? -39.695 9.182 6.213 1.00 85.50 81 LEU A C 1
ATOM 618 O O . LEU A 1 81 ? -40.629 9.139 7.017 1.00 85.50 81 LEU A O 1
ATOM 622 N N . ILE A 1 82 ? -39.929 9.274 4.900 1.00 88.69 82 ILE A N 1
ATOM 623 C CA . ILE A 1 82 ? -41.284 9.286 4.352 1.00 88.69 82 ILE A CA 1
ATOM 624 C C . ILE A 1 82 ? -42.074 8.011 4.665 1.00 88.69 82 ILE A C 1
ATOM 626 O O . ILE A 1 82 ? -43.298 8.066 4.781 1.00 88.69 82 ILE A O 1
ATOM 630 N N . GLU A 1 83 ? -41.406 6.875 4.860 1.00 83.50 83 GLU A N 1
ATOM 631 C CA . GLU A 1 83 ? -42.080 5.637 5.251 1.00 83.50 83 GLU A CA 1
ATOM 632 C C . GLU A 1 83 ? -42.640 5.736 6.677 1.00 83.50 83 GLU A C 1
ATOM 634 O O . GLU A 1 83 ? -43.752 5.275 6.938 1.00 83.50 83 GLU A O 1
ATOM 639 N N . VAL A 1 84 ? -41.950 6.445 7.578 1.00 82.19 84 VAL A N 1
ATOM 640 C CA . VAL A 1 84 ? -42.457 6.745 8.929 1.00 82.19 84 VAL A CA 1
ATOM 641 C C . VAL A 1 84 ? -43.672 7.667 8.852 1.00 82.19 84 VAL A C 1
ATOM 643 O O . VAL A 1 84 ? -44.691 7.401 9.490 1.00 82.19 84 VAL A O 1
ATOM 646 N N . VAL A 1 85 ? -43.611 8.704 8.009 1.00 88.25 85 VAL A N 1
ATOM 647 C CA . VAL A 1 85 ? -44.751 9.602 7.753 1.00 88.25 85 VAL A CA 1
ATOM 648 C C . VAL A 1 85 ? -45.968 8.811 7.266 1.00 88.25 85 VAL A C 1
ATOM 650 O O . VAL A 1 85 ? -47.066 8.979 7.793 1.00 88.25 85 VAL A O 1
ATOM 653 N N . LYS A 1 86 ? -45.793 7.906 6.296 1.00 87.81 86 LYS A N 1
ATOM 654 C CA . LYS A 1 86 ? -46.883 7.053 5.798 1.00 87.81 86 LYS A CA 1
ATOM 655 C C . LYS A 1 86 ? -47.435 6.142 6.896 1.00 87.81 86 LYS A C 1
ATOM 657 O O . LYS A 1 86 ? -48.650 6.034 7.035 1.00 87.81 86 LYS A O 1
ATOM 662 N N . ALA A 1 87 ? -46.569 5.523 7.698 1.00 81.69 87 ALA A N 1
ATOM 663 C CA . ALA A 1 87 ? -46.972 4.609 8.767 1.00 81.69 87 ALA A CA 1
ATOM 664 C C . ALA A 1 87 ? -47.723 5.301 9.919 1.00 81.69 87 ALA A C 1
ATOM 666 O O . ALA A 1 87 ? -48.559 4.680 10.582 1.00 81.69 87 ALA A O 1
ATOM 667 N N . TRP A 1 88 ? -47.424 6.575 10.185 1.00 86.50 88 TRP A N 1
ATOM 668 C CA . TRP A 1 88 ? -48.044 7.353 11.263 1.00 86.50 88 TRP A CA 1
ATOM 669 C C . TRP A 1 88 ? -49.301 8.108 10.826 1.00 86.50 88 TRP A C 1
ATOM 671 O O . TRP A 1 88 ? -50.053 8.606 11.672 1.00 86.50 88 TRP A O 1
ATOM 681 N N . HIS A 1 89 ? -49.569 8.170 9.523 1.00 89.81 89 HIS A N 1
ATOM 682 C CA . HIS A 1 89 ? -50.755 8.825 8.989 1.00 89.81 89 HIS A CA 1
ATOM 683 C C . HIS A 1 89 ? -52.044 8.223 9.548 1.00 89.81 89 HIS A C 1
ATOM 685 O O . HIS A 1 89 ? -52.190 7.009 9.674 1.00 89.81 89 HIS A O 1
ATOM 691 N N . GLY A 1 90 ? -52.970 9.091 9.958 1.00 84.06 90 GLY A N 1
ATOM 692 C CA . GLY A 1 90 ? -54.218 8.693 10.619 1.00 84.06 90 GLY A CA 1
ATOM 693 C C . GLY A 1 90 ? -54.058 8.191 12.061 1.00 84.06 90 GLY A C 1
ATOM 694 O O . GLY A 1 90 ? -55.062 8.027 12.749 1.00 84.06 90 GLY A O 1
ATOM 695 N N . ARG A 1 91 ? -52.824 7.986 12.547 1.00 84.88 91 ARG A N 1
ATOM 696 C CA . ARG A 1 91 ? -52.523 7.568 13.929 1.00 84.88 91 ARG A CA 1
ATOM 697 C C . ARG A 1 91 ? -52.017 8.721 14.787 1.00 84.88 91 ARG A C 1
ATOM 699 O O . ARG A 1 91 ? -52.280 8.751 15.987 1.00 84.88 91 ARG A O 1
ATOM 706 N N . ARG A 1 92 ? -51.298 9.672 14.181 1.00 84.81 92 ARG A N 1
ATOM 707 C CA . ARG A 1 92 ? -50.775 10.871 14.847 1.00 84.81 92 ARG A CA 1
ATOM 708 C C . ARG A 1 92 ? -51.036 12.126 14.013 1.00 84.81 92 ARG A C 1
ATOM 710 O O . ARG A 1 92 ? -50.901 12.066 12.789 1.00 84.81 92 ARG A O 1
ATOM 717 N N . PRO A 1 93 ? -51.371 13.265 14.647 1.00 91.00 93 PRO A N 1
ATOM 718 C CA . PRO A 1 93 ? -51.290 14.561 13.985 1.00 91.00 93 PRO A CA 1
ATOM 719 C C . PRO A 1 93 ? -49.852 14.804 13.519 1.00 91.00 93 PRO A C 1
ATOM 721 O O . PRO A 1 93 ? -48.912 14.587 14.282 1.00 91.00 93 PRO A O 1
ATOM 724 N N . MET A 1 94 ? -49.684 15.225 12.267 1.00 95.12 94 MET A N 1
ATOM 725 C CA . MET A 1 94 ? -48.378 15.535 11.684 1.00 95.12 94 MET A CA 1
ATOM 726 C C . MET A 1 94 ? -48.457 16.835 10.892 1.00 95.12 94 MET A C 1
ATOM 728 O O . MET A 1 94 ? -49.459 17.108 10.230 1.00 95.12 94 MET A O 1
ATOM 732 N N . SER A 1 95 ? -47.384 17.615 10.915 1.00 96.25 95 SER A N 1
ATOM 733 C CA . SER A 1 95 ? -47.240 18.860 10.161 1.00 96.25 95 SER A CA 1
ATOM 734 C C . SER A 1 95 ? -45.820 18.994 9.630 1.00 96.25 95 SER A C 1
ATOM 736 O O . SER A 1 95 ? -44.886 18.457 10.220 1.00 96.25 95 SER A O 1
ATOM 738 N N . VAL A 1 96 ? -45.648 19.760 8.557 1.00 96.44 96 VAL A N 1
ATOM 739 C CA . VAL A 1 96 ? -44.325 20.111 8.029 1.00 96.44 96 VAL A CA 1
ATOM 740 C C . VAL A 1 96 ? -43.946 21.510 8.494 1.00 96.44 96 VAL A C 1
ATOM 742 O O . VAL A 1 96 ? -44.675 22.456 8.212 1.00 96.44 96 VAL A O 1
ATOM 745 N N . GLY A 1 97 ? -42.792 21.646 9.146 1.00 93.94 97 GLY A N 1
ATOM 746 C CA . GLY A 1 97 ? -42.120 22.928 9.362 1.00 93.94 97 GLY A CA 1
ATOM 747 C C . GLY A 1 97 ? -40.939 23.067 8.404 1.00 93.94 97 GLY A C 1
ATOM 748 O O . GLY A 1 97 ? -40.058 22.204 8.384 1.00 93.94 97 GLY A O 1
ATOM 749 N N . THR A 1 98 ? -40.901 24.124 7.595 1.00 90.06 98 THR A N 1
ATOM 750 C CA . THR A 1 98 ? -39.834 24.328 6.605 1.00 90.06 98 THR A CA 1
ATOM 751 C C . THR A 1 98 ? -39.336 25.769 6.546 1.00 90.06 98 THR A C 1
ATOM 753 O O . THR A 1 98 ? -40.072 26.708 6.835 1.00 90.06 98 THR A O 1
ATOM 756 N N . GLY A 1 99 ? -38.062 25.921 6.171 1.00 84.06 99 GLY A N 1
ATOM 757 C CA . GLY A 1 99 ? -37.463 27.203 5.798 1.00 84.06 99 GLY A CA 1
ATOM 758 C C . GLY A 1 99 ? -37.748 27.615 4.347 1.00 84.06 99 GLY A C 1
ATOM 759 O O . GLY A 1 99 ? -37.362 28.709 3.948 1.00 84.06 99 GLY A O 1
ATOM 760 N N . SER A 1 100 ? -38.413 26.761 3.568 1.00 84.50 100 SER A N 1
ATOM 761 C CA . SER A 1 100 ? -38.898 27.079 2.222 1.00 84.50 100 SER A CA 1
ATOM 762 C C . SER A 1 100 ? -40.151 27.963 2.270 1.00 84.50 100 SER A C 1
ATOM 764 O O . SER A 1 100 ? -40.885 27.947 3.260 1.00 84.50 100 SER A O 1
ATOM 766 N N . GLU A 1 101 ? -40.402 28.728 1.205 1.00 84.69 101 GLU A N 1
ATOM 767 C CA . GLU A 1 101 ? -41.632 29.518 1.028 1.00 84.69 101 GLU A CA 1
ATOM 768 C C . GLU A 1 101 ? -42.856 28.611 0.803 1.00 84.69 101 GLU A C 1
ATOM 770 O O . GLU A 1 101 ? -42.735 27.479 0.318 1.00 84.69 101 GLU A O 1
ATOM 775 N N . SER A 1 102 ? -44.040 29.097 1.186 1.00 88.62 102 SER A N 1
ATOM 776 C CA . SER A 1 102 ? -45.281 28.316 1.205 1.00 88.62 102 SER A CA 1
ATOM 777 C C . SER A 1 102 ? -45.681 27.770 -0.164 1.00 88.62 102 SER A C 1
ATOM 779 O O . SER A 1 102 ? -46.115 26.619 -0.254 1.00 88.62 102 SER A O 1
ATOM 781 N N . ASP A 1 103 ? -45.486 28.546 -1.231 1.00 86.50 103 ASP A N 1
ATOM 782 C CA . ASP A 1 103 ? -45.777 28.150 -2.610 1.00 86.50 103 ASP A CA 1
ATOM 783 C C . ASP A 1 103 ? -44.912 26.962 -3.064 1.00 86.50 103 ASP A C 1
ATOM 785 O O . ASP A 1 103 ? -45.439 25.991 -3.612 1.00 86.50 103 ASP A O 1
ATOM 789 N N . ILE A 1 104 ? -43.610 26.996 -2.771 1.00 85.12 104 ILE A N 1
ATOM 790 C CA . ILE A 1 104 ? -42.650 25.930 -3.082 1.00 85.12 104 ILE A CA 1
ATOM 791 C C . ILE A 1 104 ? -42.943 24.682 -2.248 1.00 85.12 104 ILE A C 1
ATOM 793 O O . ILE A 1 104 ? -43.031 23.579 -2.791 1.00 85.12 104 ILE A O 1
ATOM 797 N N . ALA A 1 105 ? -43.124 24.839 -0.935 1.00 89.88 105 ALA A N 1
ATOM 798 C CA . ALA A 1 105 ? -43.369 23.717 -0.035 1.00 89.88 105 ALA A CA 1
ATOM 799 C C . ALA A 1 105 ? -44.656 22.961 -0.404 1.00 89.88 105 ALA A C 1
ATOM 801 O O . ALA A 1 105 ? -44.667 21.731 -0.486 1.00 89.88 105 ALA A O 1
ATOM 802 N N . GLU A 1 106 ? -45.735 23.692 -0.694 1.00 92.94 106 GLU A N 1
ATOM 803 C CA . GLU A 1 106 ? -46.994 23.108 -1.157 1.00 92.94 106 GLU A CA 1
ATOM 804 C C . GLU A 1 106 ? -46.853 22.450 -2.536 1.00 92.94 106 GLU A C 1
ATOM 806 O O . GLU A 1 106 ? -47.404 21.366 -2.751 1.00 92.94 106 GLU A O 1
ATOM 811 N N . ALA A 1 107 ? -46.110 23.056 -3.467 1.00 89.06 107 ALA A N 1
ATOM 812 C CA . ALA A 1 107 ? -45.877 22.482 -4.790 1.00 89.06 107 ALA A CA 1
ATOM 813 C C . ALA A 1 107 ? -45.117 21.148 -4.716 1.00 89.06 107 ALA A C 1
ATOM 815 O O . ALA A 1 107 ? -45.560 20.174 -5.324 1.00 89.06 107 ALA A O 1
ATOM 816 N N . LEU A 1 108 ? -44.038 21.067 -3.930 1.00 90.06 108 LEU A N 1
ATOM 817 C CA . LEU A 1 108 ? -43.244 19.842 -3.771 1.00 90.06 108 LEU A CA 1
ATOM 818 C C . LEU A 1 108 ? -44.047 18.712 -3.137 1.00 90.06 108 LEU A C 1
ATOM 820 O O . LEU A 1 108 ? -44.081 17.590 -3.647 1.00 90.06 108 LEU A O 1
ATOM 824 N N . LEU A 1 109 ? -44.738 19.016 -2.037 1.00 93.06 109 LEU A N 1
ATOM 825 C CA . LEU A 1 109 ? -45.545 18.024 -1.341 1.00 93.06 109 LEU A CA 1
ATOM 826 C C . LEU A 1 109 ? -46.700 17.526 -2.217 1.00 93.06 109 LEU A C 1
ATOM 828 O O . LEU A 1 109 ? -47.049 16.350 -2.138 1.00 93.06 109 LEU A O 1
ATOM 832 N N . LYS A 1 110 ? -47.301 18.373 -3.063 1.00 93.06 110 LYS A N 1
ATOM 833 C CA . LYS A 1 110 ? -48.336 17.942 -4.019 1.00 93.06 110 LYS A CA 1
ATOM 834 C C . LYS A 1 110 ? -47.755 17.129 -5.168 1.00 93.06 110 LYS A C 1
ATOM 836 O O . LYS A 1 110 ? -48.324 16.094 -5.498 1.00 93.06 110 LYS A O 1
ATOM 841 N N . HIS A 1 111 ? -46.633 17.569 -5.736 1.00 90.62 111 HIS A N 1
ATOM 842 C CA . HIS A 1 111 ? -45.956 16.886 -6.837 1.00 90.62 111 HIS A CA 1
ATOM 843 C C . HIS A 1 111 ? -45.608 15.435 -6.475 1.00 90.62 111 HIS A C 1
ATOM 845 O O . HIS A 1 111 ? -45.853 14.527 -7.262 1.00 90.62 111 HIS A O 1
ATOM 851 N N . LEU A 1 112 ? -45.141 15.206 -5.245 1.00 90.75 112 LEU A N 1
ATOM 852 C CA . LEU A 1 112 ? -44.783 13.876 -4.741 1.00 90.75 112 LEU A CA 1
ATOM 853 C C . LEU A 1 112 ? -45.957 13.104 -4.110 1.00 90.75 112 LEU A C 1
ATOM 855 O O . LEU A 1 112 ? -45.763 12.013 -3.576 1.00 90.75 112 LEU A O 1
ATOM 859 N N . GLY A 1 113 ? -47.175 13.657 -4.120 1.00 92.69 113 GLY A N 1
ATOM 860 C CA . GLY A 1 113 ? -48.348 13.027 -3.501 1.00 92.69 113 GLY A CA 1
ATOM 861 C C . GLY A 1 113 ? -48.268 12.914 -1.971 1.00 92.69 113 GLY A C 1
ATOM 862 O O . GLY A 1 113 ? -48.919 12.060 -1.372 1.00 92.69 113 GLY A O 1
ATOM 863 N N . LEU A 1 114 ? -47.466 13.760 -1.320 1.00 94.75 114 LEU A N 1
ATOM 864 C CA . LEU A 1 114 ? -47.194 13.720 0.119 1.00 94.75 114 LEU A CA 1
ATOM 865 C C . LEU A 1 114 ? -48.028 14.713 0.933 1.00 94.75 114 LEU A C 1
ATOM 867 O O . LEU A 1 114 ? -48.173 14.562 2.145 1.00 94.75 114 LEU A O 1
ATOM 871 N N . ARG A 1 115 ? -48.616 15.727 0.289 1.00 95.56 115 ARG A N 1
ATOM 872 C CA . ARG A 1 115 ? -49.358 16.794 0.982 1.00 95.56 115 ARG A CA 1
ATOM 873 C C . ARG A 1 115 ? -50.489 16.270 1.873 1.00 95.56 115 ARG A C 1
ATOM 875 O O . ARG A 1 115 ? -50.765 16.857 2.917 1.00 95.56 115 ARG A O 1
ATOM 882 N N . GLN A 1 116 ? -51.120 15.169 1.477 1.00 93.62 116 GLN A N 1
ATOM 883 C CA . GLN A 1 116 ? -52.224 14.519 2.192 1.00 93.62 116 GLN A CA 1
ATOM 884 C C . GLN A 1 116 ? -51.844 13.940 3.564 1.00 93.62 116 GLN A C 1
ATOM 886 O O . GLN A 1 116 ? -52.731 13.677 4.378 1.00 93.62 116 GLN A O 1
ATOM 891 N N . TYR A 1 117 ? -50.549 13.744 3.833 1.00 93.50 117 TYR A N 1
ATOM 892 C CA . TYR A 1 117 ? -50.088 13.170 5.096 1.00 93.50 117 TYR A CA 1
ATOM 893 C C . TYR A 1 117 ? -50.036 14.180 6.246 1.00 93.50 117 TYR A C 1
ATOM 895 O O . TYR A 1 117 ? -49.963 13.783 7.406 1.00 93.50 117 TYR A O 1
ATOM 903 N N . PHE A 1 118 ? -50.110 15.477 5.941 1.00 95.62 118 PHE A N 1
ATOM 904 C CA . PHE A 1 118 ? -49.866 16.542 6.906 1.00 95.62 118 PHE A CA 1
ATOM 905 C C . PHE A 1 118 ? -51.109 17.407 7.130 1.00 95.62 118 PHE A C 1
ATOM 907 O O . PHE A 1 118 ? -51.723 17.908 6.184 1.00 95.62 118 PHE A O 1
ATOM 914 N N . ALA A 1 119 ? -51.451 17.631 8.398 1.00 92.38 119 ALA A N 1
ATOM 915 C CA . ALA A 1 119 ? -52.526 18.524 8.821 1.00 92.38 119 ALA A CA 1
ATOM 916 C C . ALA A 1 119 ? -52.226 19.983 8.444 1.00 92.38 119 ALA A C 1
ATOM 918 O O . ALA A 1 119 ? -53.118 20.714 8.017 1.00 92.38 119 ALA A O 1
ATOM 919 N N . ALA A 1 120 ? -50.958 20.390 8.541 1.00 94.62 120 ALA A N 1
ATOM 920 C CA . ALA A 1 120 ? -50.512 21.737 8.218 1.00 94.62 120 ALA A CA 1
ATOM 921 C C . ALA A 1 120 ? -49.103 21.755 7.614 1.00 94.62 120 ALA A C 1
ATOM 923 O O . ALA A 1 120 ? -48.283 20.874 7.882 1.00 94.62 120 ALA A O 1
ATOM 924 N N . VAL A 1 121 ? -48.830 22.800 6.831 1.00 96.56 121 VAL A N 1
ATOM 925 C CA . VAL A 1 121 ? -47.497 23.161 6.340 1.00 96.56 121 VAL A CA 1
ATOM 926 C C . VAL A 1 121 ? -47.205 24.581 6.824 1.00 96.56 121 VAL A C 1
ATOM 928 O O . VAL A 1 121 ? -47.911 25.528 6.477 1.00 96.56 121 VAL A O 1
ATOM 931 N N . VAL A 1 122 ? -46.188 24.726 7.667 1.00 96.19 122 VAL A N 1
ATOM 932 C CA . VAL A 1 122 ? -45.690 26.011 8.159 1.00 96.19 122 VAL A CA 1
ATOM 933 C C . VAL A 1 122 ? -44.387 26.312 7.434 1.00 96.19 122 VAL A C 1
ATOM 935 O O . VAL A 1 122 ? -43.372 25.652 7.650 1.00 96.19 122 VAL A O 1
ATOM 938 N N . ALA A 1 123 ? -44.456 27.291 6.542 1.00 91.81 123 ALA A N 1
ATOM 939 C CA . ALA A 1 123 ? -43.362 27.753 5.711 1.00 91.81 123 ALA A CA 1
ATOM 940 C C . ALA A 1 123 ? -42.708 29.010 6.300 1.00 91.81 123 ALA A C 1
ATOM 942 O O . ALA A 1 123 ? -43.215 29.595 7.264 1.00 91.81 123 ALA A O 1
ATOM 943 N N . ALA A 1 124 ? -41.591 29.438 5.715 1.00 86.00 124 ALA A N 1
ATOM 944 C CA . ALA A 1 124 ? -40.833 30.587 6.203 1.00 86.00 124 ALA A CA 1
ATOM 945 C C . ALA A 1 124 ? -41.645 31.893 6.200 1.00 86.00 124 ALA A C 1
ATOM 947 O O . ALA A 1 124 ? -41.512 32.691 7.122 1.00 86.00 124 ALA A O 1
ATOM 948 N N . ASP A 1 125 ? -42.524 32.087 5.218 1.00 87.94 125 ASP A N 1
ATOM 949 C CA . ASP A 1 125 ? -43.414 33.245 5.069 1.00 87.94 125 ASP A CA 1
ATOM 950 C C . ASP A 1 125 ? -44.622 33.232 6.025 1.00 87.94 125 ASP A C 1
ATOM 952 O O . ASP A 1 125 ? -45.367 34.208 6.107 1.00 87.94 125 ASP A O 1
ATOM 956 N N . HIS A 1 126 ? -44.806 32.159 6.803 1.00 91.88 126 HIS A N 1
ATOM 957 C CA . HIS A 1 126 ? -45.850 32.063 7.829 1.00 91.88 126 HIS A CA 1
ATOM 958 C C . HIS A 1 126 ? -45.386 32.505 9.227 1.00 91.88 126 HIS A C 1
ATOM 960 O O . HIS A 1 126 ? -46.206 32.549 10.148 1.00 91.88 126 HIS A O 1
ATOM 966 N N . VAL A 1 127 ? -44.096 32.804 9.418 1.00 90.25 127 VAL A N 1
ATOM 967 C CA . VAL A 1 127 ? -43.512 33.110 10.733 1.00 90.25 127 VAL A CA 1
ATOM 968 C C . VAL A 1 127 ? -42.699 34.397 10.722 1.00 90.25 127 VAL A C 1
ATOM 970 O O . VAL A 1 127 ? -42.120 34.781 9.712 1.00 90.25 127 VAL A O 1
ATOM 973 N N . LYS A 1 128 ? -42.652 35.077 11.873 1.00 86.38 128 LYS A N 1
ATOM 974 C CA . LYS A 1 128 ? -41.926 36.345 12.016 1.00 86.38 128 LYS A CA 1
ATOM 975 C C . LYS A 1 128 ? -40.433 36.132 12.261 1.00 86.38 128 LYS A C 1
ATOM 977 O O . LYS A 1 128 ? -39.623 36.878 11.718 1.00 86.38 128 LYS A O 1
ATOM 982 N N . HIS A 1 129 ? -40.074 35.144 13.079 1.00 86.38 129 HIS A N 1
ATOM 983 C CA . HIS A 1 129 ? -38.682 34.793 13.342 1.00 86.38 129 HIS A CA 1
ATOM 984 C C . HIS A 1 129 ? -38.393 33.393 12.797 1.00 86.38 129 HIS A C 1
ATOM 986 O O . HIS A 1 129 ? -39.063 32.421 13.141 1.00 86.38 129 HIS A O 1
ATOM 992 N N . HIS A 1 130 ? -37.392 33.290 11.927 1.00 84.44 130 HIS A N 1
ATOM 993 C CA . HIS A 1 130 ? -36.966 32.013 11.359 1.00 84.44 130 HIS A CA 1
ATOM 994 C C . HIS A 1 130 ? -36.118 31.210 12.358 1.00 84.44 130 HIS A C 1
ATOM 996 O O . HIS A 1 130 ? -35.593 31.763 13.330 1.00 84.44 130 HIS A O 1
ATOM 1002 N N . LYS A 1 131 ? -35.939 29.908 12.089 1.00 85.12 131 LYS A N 1
ATOM 1003 C CA . LYS A 1 131 ? -35.003 29.035 12.821 1.00 85.12 131 LYS A CA 1
ATOM 1004 C C . LYS A 1 131 ? -33.637 29.751 12.973 1.00 85.12 131 LYS A C 1
ATOM 1006 O O . LYS A 1 131 ? -33.163 30.324 11.989 1.00 85.12 131 LYS A O 1
ATOM 1011 N N . PRO A 1 132 ? -33.016 29.776 14.170 1.00 85.81 132 PRO A N 1
ATOM 1012 C CA . PRO A 1 132 ? -33.274 28.929 15.339 1.00 85.81 132 PRO A CA 1
ATOM 1013 C C . PRO A 1 132 ? -34.386 29.410 16.292 1.00 85.81 132 PRO A C 1
ATOM 1015 O O . PRO A 1 132 ? -34.559 28.824 17.356 1.00 85.81 132 PRO A O 1
ATOM 1018 N N . ALA A 1 133 ? -35.164 30.444 15.951 1.00 90.44 133 ALA A N 1
ATOM 1019 C CA . ALA A 1 133 ? -36.337 30.801 16.750 1.00 90.44 133 ALA A CA 1
ATOM 1020 C C . ALA A 1 133 ? -37.425 29.700 16.686 1.00 90.44 133 ALA A C 1
ATOM 1022 O O . ALA A 1 133 ? -37.580 29.047 15.646 1.00 90.44 133 ALA A O 1
ATOM 1023 N N . PRO A 1 134 ? -38.202 29.490 17.766 1.00 95.06 134 PRO A N 1
ATOM 1024 C CA . PRO A 1 134 ? -39.147 28.376 17.872 1.00 95.06 134 PRO A CA 1
ATOM 1025 C C . PRO A 1 134 ? -40.450 28.566 17.075 1.00 95.06 134 PRO A C 1
ATOM 1027 O O . PRO A 1 134 ? -41.233 27.622 16.962 1.00 95.06 134 PRO A O 1
ATOM 1030 N N . ASP A 1 135 ? -40.696 29.758 16.516 1.00 95.88 135 ASP A N 1
ATOM 1031 C CA . ASP A 1 135 ? -41.961 30.178 15.893 1.00 95.88 135 ASP A CA 1
ATOM 1032 C C . ASP A 1 135 ? -42.519 29.148 14.891 1.00 95.88 135 ASP A C 1
ATOM 1034 O O . ASP A 1 135 ? -43.719 28.875 14.889 1.00 95.88 135 ASP A O 1
ATOM 1038 N N . THR A 1 136 ? -41.657 28.533 14.068 1.00 94.50 136 THR A N 1
ATOM 1039 C CA . THR A 1 136 ? -42.070 27.531 13.061 1.00 94.50 136 THR A CA 1
ATOM 1040 C C . THR A 1 136 ? -42.690 26.296 13.707 1.00 94.50 136 THR A C 1
ATOM 1042 O O . THR A 1 136 ? -43.747 25.831 13.275 1.00 94.50 136 THR A O 1
ATOM 1045 N N . PHE A 1 137 ? -42.063 25.770 14.759 1.00 96.25 137 PHE A N 1
ATOM 1046 C CA . PHE A 1 137 ? -42.539 24.562 15.425 1.00 96.25 137 PHE A CA 1
ATOM 1047 C C . PHE A 1 137 ? -43.712 24.854 16.356 1.00 96.25 137 PHE A C 1
ATOM 1049 O O . PHE A 1 137 ? -44.685 24.104 16.348 1.00 96.25 137 PHE A O 1
ATOM 1056 N N . LEU A 1 138 ? -43.700 25.981 17.072 1.00 96.94 138 LEU A N 1
ATOM 1057 C CA . LEU A 1 138 ? -44.848 26.403 17.882 1.00 96.94 138 LEU A CA 1
ATOM 1058 C C . LEU A 1 138 ? -46.110 26.563 17.028 1.00 96.94 138 LEU A C 1
ATOM 1060 O O . LEU A 1 138 ? -47.177 26.077 17.404 1.00 96.94 138 LEU A O 1
ATOM 1064 N N . ARG A 1 139 ? -45.982 27.159 15.837 1.00 96.81 139 ARG A N 1
ATOM 1065 C CA . ARG A 1 139 ? -47.094 27.278 14.891 1.00 96.81 139 ARG A CA 1
ATOM 1066 C C . ARG A 1 139 ? -47.548 25.920 14.348 1.00 96.81 139 ARG A C 1
ATOM 1068 O O . ARG A 1 139 ? -48.745 25.712 14.169 1.00 96.81 139 ARG A O 1
ATOM 1075 N N . CYS A 1 140 ? -46.622 24.988 14.111 1.00 97.00 140 CYS A N 1
ATOM 1076 C CA . CYS A 1 140 ? -46.956 23.607 13.749 1.00 97.00 140 CYS A CA 1
ATOM 1077 C C . CYS A 1 140 ? -47.816 22.934 14.832 1.00 97.00 140 CYS A C 1
ATOM 1079 O O . CYS A 1 140 ? -48.879 22.395 14.527 1.00 97.00 140 CYS A O 1
ATOM 1081 N N . ALA A 1 141 ? -47.389 23.009 16.095 1.00 95.81 141 ALA A N 1
ATOM 1082 C CA . ALA A 1 141 ? -48.105 22.440 17.236 1.00 95.81 141 ALA A CA 1
ATOM 1083 C C . ALA A 1 141 ? -49.501 23.060 17.419 1.00 95.81 141 ALA A C 1
ATOM 1085 O O . ALA A 1 141 ? -50.485 22.332 17.570 1.00 95.81 141 ALA A O 1
ATOM 1086 N N . GLU A 1 142 ? -49.606 24.388 17.301 1.00 96.19 142 GLU A N 1
ATOM 1087 C CA . GLU A 1 142 ? -50.879 25.117 17.338 1.00 96.19 142 GLU A CA 1
ATOM 1088 C C . GLU A 1 142 ? -51.854 24.617 16.260 1.00 96.19 142 GLU A C 1
ATOM 1090 O O . GLU A 1 142 ? -52.998 24.286 16.567 1.00 96.19 142 GLU A O 1
ATOM 1095 N N . LEU A 1 143 ? -51.399 24.504 15.006 1.00 95.25 143 LEU A N 1
ATOM 1096 C CA . LEU A 1 143 ? -52.234 24.059 13.884 1.00 95.25 143 LEU A CA 1
ATOM 1097 C C . LEU A 1 143 ? -52.615 22.575 13.964 1.00 95.25 143 LEU A C 1
ATOM 1099 O O . LEU A 1 143 ? -53.663 22.185 13.451 1.00 95.25 143 LEU A O 1
ATOM 1103 N N . MET A 1 144 ? -51.791 21.749 14.612 1.00 94.44 144 MET A N 1
ATOM 1104 C CA . MET A 1 144 ? -52.131 20.358 14.923 1.00 94.44 144 MET A CA 1
ATOM 1105 C C . MET A 1 144 ? -53.056 20.221 16.143 1.00 94.44 144 MET A C 1
ATOM 1107 O O . MET A 1 144 ? -53.605 19.141 16.359 1.00 94.44 144 MET A O 1
ATOM 1111 N N . GLY A 1 145 ? -53.224 21.277 16.948 1.00 93.25 145 GLY A N 1
ATOM 1112 C CA . GLY A 1 145 ? -53.960 21.227 18.213 1.00 93.25 145 GLY A CA 1
ATOM 1113 C C . GLY A 1 145 ? -53.259 20.398 19.297 1.00 93.25 145 GLY A C 1
ATOM 1114 O O . GLY A 1 145 ? -53.929 19.800 20.139 1.00 93.25 145 GLY A O 1
ATOM 1115 N N . VAL A 1 146 ? -51.924 20.322 19.267 1.00 92.88 146 VAL A N 1
ATOM 1116 C CA . VAL A 1 146 ? -51.106 19.516 20.189 1.00 92.88 146 VAL A CA 1
ATOM 1117 C C . VAL A 1 146 ? -50.225 20.439 21.034 1.00 92.88 146 VAL A C 1
ATOM 1119 O O . VAL A 1 146 ? -49.676 21.410 20.529 1.00 92.88 146 VAL A O 1
ATOM 1122 N N . ALA A 1 147 ? -50.089 20.148 22.331 1.00 91.62 147 ALA A N 1
ATOM 1123 C CA . ALA A 1 147 ? -49.184 20.896 23.205 1.00 91.62 147 ALA A CA 1
ATOM 1124 C C . ALA A 1 147 ? -47.709 20.659 22.800 1.00 91.62 147 ALA A C 1
ATOM 1126 O O . ALA A 1 147 ? -47.371 19.509 22.490 1.00 91.62 147 ALA A O 1
ATOM 1127 N N . PRO A 1 148 ? -46.830 21.681 22.808 1.00 93.00 148 PRO A N 1
ATOM 1128 C CA . PRO A 1 148 ? -45.437 21.534 22.378 1.00 93.00 148 PRO A CA 1
ATOM 1129 C C . PRO A 1 148 ? -44.672 20.410 23.083 1.00 93.00 148 PRO A C 1
ATOM 1131 O O . PRO A 1 148 ? -43.991 19.629 22.430 1.00 93.00 148 PRO A O 1
ATOM 1134 N N . GLU A 1 149 ? -44.892 20.218 24.381 1.00 90.81 149 GLU A N 1
ATOM 1135 C CA . GLU A 1 149 ? -44.215 19.200 25.201 1.00 90.81 149 GLU A CA 1
ATOM 1136 C C . GLU A 1 149 ? -44.634 17.762 24.840 1.00 90.81 149 GLU A C 1
ATOM 1138 O O . GLU A 1 149 ? -44.110 16.789 25.374 1.00 90.81 149 GLU A O 1
ATOM 1143 N N . LYS A 1 150 ? -45.629 17.611 23.958 1.00 87.44 150 LYS A N 1
ATOM 1144 C CA . LYS A 1 150 ? -46.089 16.327 23.409 1.00 87.44 150 LYS A CA 1
ATOM 1145 C C . LYS A 1 150 ? -45.698 16.145 21.943 1.00 87.44 150 LYS A C 1
ATOM 1147 O O . LYS A 1 150 ? -46.165 15.197 21.309 1.00 87.44 150 LYS A O 1
ATOM 1152 N N . CYS A 1 151 ? -44.903 17.057 21.394 1.00 89.88 151 CYS A N 1
ATOM 1153 C CA . CYS A 1 151 ? -44.444 17.018 20.015 1.00 89.88 151 CYS A CA 1
ATOM 1154 C C . CYS A 1 151 ? -43.023 16.452 19.935 1.00 89.88 151 CYS A C 1
ATOM 1156 O O . CYS A 1 151 ? -42.184 16.724 20.790 1.00 89.88 151 CYS A O 1
ATOM 1158 N N . ILE A 1 152 ? -42.768 15.701 18.864 1.00 91.50 152 ILE A N 1
ATOM 1159 C CA . ILE A 1 152 ? -41.436 15.246 18.471 1.00 91.50 152 ILE A CA 1
ATOM 1160 C C . ILE A 1 152 ? -41.119 15.817 17.090 1.00 91.50 152 ILE A C 1
ATOM 1162 O O . ILE A 1 152 ? -41.927 15.710 16.164 1.00 91.50 152 ILE A O 1
ATOM 1166 N N . VAL A 1 153 ? -39.960 16.452 16.964 1.00 92.44 153 VAL A N 1
ATOM 1167 C CA . VAL A 1 153 ? -39.483 17.066 15.726 1.00 92.44 153 VAL A CA 1
ATOM 1168 C C . VAL A 1 153 ? -38.406 16.180 15.114 1.00 92.44 153 VAL A C 1
ATOM 1170 O O . VAL A 1 153 ? -37.434 15.855 15.778 1.00 92.44 153 VAL A O 1
ATOM 1173 N N . PHE A 1 154 ? -38.551 15.819 13.843 1.00 92.00 154 PHE A N 1
ATOM 1174 C CA . PHE A 1 154 ? -37.481 15.203 13.057 1.00 92.00 154 PHE A CA 1
ATOM 1175 C C . PHE A 1 154 ? -36.811 16.294 12.224 1.00 92.00 154 PHE A C 1
ATOM 1177 O O . PHE A 1 154 ? -37.516 17.021 11.523 1.00 92.00 154 PHE A O 1
ATOM 1184 N N . GLU A 1 155 ? -35.490 16.437 12.316 1.00 89.94 155 GLU A N 1
ATOM 1185 C CA . GLU A 1 155 ? -34.764 17.537 11.672 1.00 89.94 155 GLU A CA 1
ATOM 1186 C C . GLU A 1 155 ? -33.311 17.163 11.344 1.00 89.94 155 GLU A C 1
ATOM 1188 O O . GLU A 1 155 ? -32.683 16.399 12.071 1.00 89.94 155 GLU A O 1
ATOM 1193 N N . ASP A 1 156 ? -32.789 17.714 10.248 1.00 86.12 156 ASP A N 1
ATOM 1194 C CA . ASP A 1 156 ? -31.459 17.461 9.671 1.00 86.12 156 ASP A CA 1
ATOM 1195 C C . ASP A 1 156 ? -30.464 18.626 9.841 1.00 86.12 156 ASP A C 1
ATOM 1197 O O . ASP A 1 156 ? -29.316 18.532 9.415 1.00 86.12 156 ASP A O 1
ATOM 1201 N N . ALA A 1 157 ? -30.876 19.731 10.470 1.00 82.75 157 ALA A N 1
ATOM 1202 C CA . ALA A 1 157 ? -30.060 20.935 10.618 1.00 82.75 157 ALA A CA 1
ATOM 1203 C C . ALA A 1 157 ? -30.001 21.441 12.066 1.00 82.75 157 ALA A C 1
ATOM 1205 O O . ALA A 1 157 ? -31.013 21.501 12.772 1.00 82.75 157 ALA A O 1
ATOM 1206 N N . ASP A 1 158 ? -28.825 21.923 12.484 1.00 81.81 158 ASP A N 1
ATOM 1207 C CA . ASP A 1 158 ? -28.571 22.384 13.856 1.00 81.81 158 ASP A CA 1
ATOM 1208 C C . ASP A 1 158 ? -29.497 23.529 14.281 1.00 81.81 158 ASP A C 1
ATOM 1210 O O . ASP A 1 158 ? -30.018 23.522 15.396 1.00 81.81 158 ASP A O 1
ATOM 1214 N N . PHE A 1 159 ? -29.770 24.496 13.395 1.00 82.06 159 PHE A N 1
ATOM 1215 C CA . PHE A 1 159 ? -30.723 25.572 13.696 1.00 82.06 159 PHE A CA 1
ATOM 1216 C C . PHE A 1 159 ? -32.152 25.062 13.876 1.00 82.06 159 PHE A C 1
ATOM 1218 O O . PHE A 1 159 ? -32.902 25.621 14.675 1.00 82.06 159 PHE A O 1
ATOM 1225 N N . GLY A 1 160 ? -32.542 23.998 13.174 1.00 85.62 160 GLY A N 1
ATOM 1226 C CA . GLY A 1 160 ? -33.840 23.374 13.385 1.00 85.62 160 GLY A CA 1
ATOM 1227 C C . GLY A 1 160 ? -33.895 22.588 14.697 1.00 85.62 160 GLY A C 1
ATOM 1228 O O . GLY A 1 160 ? -34.859 22.734 15.444 1.00 85.62 160 GLY A O 1
ATOM 1229 N N . LEU A 1 161 ? -32.836 21.859 15.055 1.00 86.25 161 LEU A N 1
ATOM 1230 C CA . LEU A 1 161 ? -32.745 21.179 16.353 1.00 86.25 161 LEU A CA 1
ATOM 1231 C C . LEU A 1 161 ? -32.765 22.177 17.521 1.00 86.25 161 LEU A C 1
ATOM 1233 O O . LEU A 1 161 ? -33.431 21.944 18.531 1.00 86.25 161 LEU A O 1
ATOM 1237 N N . GLN A 1 162 ? -32.088 23.319 17.376 1.00 86.25 162 GLN A N 1
ATOM 1238 C CA . GLN A 1 162 ? -32.142 24.417 18.344 1.00 86.25 162 GLN A CA 1
ATOM 1239 C C . GLN A 1 162 ? -33.558 24.988 18.467 1.00 86.25 162 GLN A C 1
ATOM 1241 O O . GLN A 1 162 ? -34.066 25.102 19.580 1.00 86.25 162 GLN A O 1
ATOM 1246 N N . ALA A 1 163 ? -34.228 25.270 17.345 1.00 89.44 163 ALA A N 1
ATOM 1247 C CA . ALA A 1 163 ? -35.598 25.777 17.347 1.00 89.44 163 ALA A CA 1
ATOM 1248 C C . ALA A 1 163 ? -36.598 24.802 17.992 1.00 89.44 163 ALA A C 1
ATOM 1250 O O . ALA A 1 163 ? -37.485 25.244 18.721 1.00 89.44 163 ALA A O 1
ATOM 1251 N N . ALA A 1 164 ? -36.449 23.492 17.772 1.00 90.94 164 ALA A N 1
ATOM 1252 C CA . ALA A 1 164 ? -37.288 22.472 18.403 1.00 90.94 164 ALA A CA 1
ATOM 1253 C C . ALA A 1 164 ? -37.122 22.471 19.932 1.00 90.94 164 ALA A C 1
ATOM 1255 O O . ALA A 1 164 ? -38.106 22.525 20.671 1.00 90.94 164 ALA A O 1
ATOM 1256 N N . ARG A 1 165 ? -35.872 22.522 20.410 1.00 89.38 165 ARG A N 1
ATOM 1257 C CA . ARG A 1 165 ? -35.553 22.609 21.844 1.00 89.38 165 ARG A CA 1
ATOM 1258 C C . ARG A 1 165 ? -36.069 23.905 22.465 1.00 89.38 165 ARG A C 1
ATOM 1260 O O . ARG A 1 165 ? -36.660 23.877 23.539 1.00 89.38 165 ARG A O 1
ATOM 1267 N N . SER A 1 166 ? -35.902 25.039 21.783 1.00 91.38 166 SER A N 1
ATOM 1268 C CA . SER A 1 166 ? -36.439 26.330 22.233 1.00 91.38 166 SER A CA 1
ATOM 1269 C C . SER A 1 166 ? -37.969 26.363 22.271 1.00 91.38 166 SER A C 1
ATOM 1271 O O . SER A 1 166 ? -38.534 27.152 23.024 1.00 91.38 166 SER A O 1
ATOM 1273 N N . ALA A 1 167 ? -38.640 25.509 21.494 1.00 91.88 167 ALA A N 1
ATOM 1274 C CA . ALA A 1 167 ? -40.089 25.336 21.525 1.00 91.88 167 ALA A CA 1
ATOM 1275 C C . ALA A 1 167 ? -40.566 24.394 22.649 1.00 91.88 167 ALA A C 1
ATOM 1277 O O . ALA A 1 167 ? -41.771 24.200 22.790 1.00 91.88 167 ALA A O 1
ATOM 1278 N N . GLY A 1 168 ? -39.651 23.807 23.433 1.00 90.44 168 GLY A N 1
ATOM 1279 C CA . GLY A 1 168 ? -39.978 22.832 24.477 1.00 90.44 168 GLY A CA 1
ATOM 1280 C C . GLY A 1 168 ? -40.382 21.457 23.935 1.00 90.44 168 GLY A C 1
ATOM 1281 O O . GLY A 1 168 ? -41.098 20.730 24.617 1.00 90.44 168 GLY A O 1
ATOM 1282 N N . MET A 1 169 ? -39.967 21.120 22.709 1.00 92.69 169 MET A N 1
ATOM 1283 C CA . MET A 1 169 ? -40.298 19.858 22.040 1.00 92.69 169 MET A CA 1
ATOM 1284 C C . MET A 1 169 ? -39.133 18.865 22.099 1.00 92.69 169 MET A C 1
ATOM 1286 O O . MET A 1 169 ? -37.966 19.269 22.113 1.00 92.69 169 MET A O 1
ATOM 1290 N N . ASP A 1 170 ? -39.448 17.570 22.038 1.00 87.19 170 ASP A N 1
ATOM 1291 C CA . ASP A 1 170 ? -38.446 16.536 21.774 1.00 87.19 170 ASP A CA 1
ATOM 1292 C C . ASP A 1 170 ? -37.955 16.646 20.323 1.00 87.19 170 ASP A C 1
ATOM 1294 O O . ASP A 1 170 ? -38.709 17.028 19.423 1.00 87.19 170 ASP A O 1
ATOM 1298 N N . ALA A 1 171 ? -36.693 16.294 20.072 1.00 84.69 171 ALA A N 1
ATOM 1299 C CA . ALA A 1 171 ? -36.101 16.372 18.740 1.00 84.69 171 ALA A CA 1
ATOM 1300 C C . ALA A 1 171 ? -35.266 15.129 18.412 1.00 84.69 171 ALA A C 1
ATOM 1302 O O . ALA A 1 171 ? -34.496 14.649 19.242 1.00 84.69 171 ALA A O 1
ATOM 1303 N N . VAL A 1 172 ? -35.402 14.648 17.180 1.00 82.94 172 VAL A N 1
ATOM 1304 C CA . VAL A 1 172 ? -34.630 13.564 16.577 1.00 82.94 172 VAL A CA 1
ATOM 1305 C C . VAL A 1 172 ? -33.788 14.162 15.464 1.00 82.94 172 VAL A C 1
ATOM 1307 O O . VAL A 1 172 ? -34.321 14.712 14.497 1.00 82.94 172 VAL A O 1
ATOM 1310 N N . ASP A 1 173 ? -32.474 14.033 15.610 1.00 83.94 173 ASP A N 1
ATOM 1311 C CA . ASP A 1 173 ? -31.527 14.363 14.556 1.00 83.94 173 ASP A CA 1
ATOM 1312 C C . ASP A 1 173 ? -31.525 13.245 13.515 1.00 83.94 173 ASP A C 1
ATOM 1314 O O . ASP A 1 173 ? -31.079 12.126 13.785 1.00 83.94 173 ASP A O 1
ATOM 1318 N N . VAL A 1 174 ? -32.060 13.530 12.330 1.00 79.88 174 VAL A N 1
ATOM 1319 C CA . VAL A 1 174 ? -32.219 12.502 11.296 1.00 79.88 174 VAL A CA 1
ATOM 1320 C C . VAL A 1 174 ? -30.896 12.108 10.649 1.00 79.88 174 VAL A C 1
ATOM 1322 O O . VAL A 1 174 ? -30.822 11.034 10.059 1.00 79.88 174 VAL A O 1
ATOM 1325 N N . ARG A 1 175 ? -29.839 12.917 10.813 1.00 77.38 175 ARG A N 1
ATOM 1326 C CA . ARG A 1 175 ? -28.483 12.603 10.330 1.00 77.38 175 ARG A CA 1
ATOM 1327 C C . ARG A 1 175 ? -27.871 11.408 11.061 1.00 77.38 175 ARG A C 1
ATOM 1329 O O . ARG A 1 175 ? -26.944 10.792 10.555 1.00 77.38 175 ARG A O 1
ATOM 1336 N N . LEU A 1 176 ? -28.394 11.085 12.244 1.00 69.25 176 LEU A N 1
ATOM 1337 C CA . LEU A 1 176 ? -27.924 9.993 13.097 1.00 69.25 176 LEU A CA 1
ATOM 1338 C C . LEU A 1 176 ? -28.783 8.723 12.969 1.00 69.25 176 LEU A C 1
ATOM 1340 O O . LEU A 1 176 ? -28.583 7.763 13.714 1.00 69.25 176 LEU A O 1
ATOM 1344 N N . LEU A 1 177 ? -29.780 8.710 12.075 1.00 66.62 177 LEU A N 1
ATOM 1345 C CA . LEU A 1 177 ? -30.688 7.574 11.922 1.00 66.62 177 LEU A CA 1
ATOM 1346 C C . LEU A 1 177 ? -30.075 6.483 11.038 1.00 66.62 177 LEU A C 1
ATOM 1348 O O . LEU A 1 177 ? -29.756 6.718 9.877 1.00 66.62 177 LEU A O 1
ATOM 1352 N N . SER A 1 178 ? -29.997 5.261 11.570 1.00 60.00 178 SER A N 1
ATOM 1353 C CA . SER A 1 178 ? -29.705 4.048 10.797 1.00 60.00 178 SER A CA 1
ATOM 1354 C C . SER A 1 178 ? -30.989 3.374 10.293 1.00 60.00 178 SER A C 1
ATOM 1356 O O . SER A 1 178 ? -32.088 3.633 10.799 1.00 60.00 178 SER A O 1
ATOM 1358 N N . GLU A 1 179 ? -30.864 2.448 9.334 1.00 55.22 179 GLU A N 1
ATOM 1359 C CA . GLU A 1 179 ? -32.002 1.668 8.819 1.00 55.22 179 GLU A CA 1
ATOM 1360 C C . GLU A 1 179 ? -32.761 0.920 9.930 1.00 55.22 179 GLU A C 1
ATOM 1362 O O . GLU A 1 179 ? -33.992 0.873 9.923 1.00 55.22 179 GLU A O 1
ATOM 1367 N N . ALA A 1 180 ? -32.053 0.411 10.944 1.00 45.16 180 ALA A N 1
ATOM 1368 C CA . ALA A 1 180 ? -32.653 -0.285 12.083 1.00 45.16 180 ALA A CA 1
ATOM 1369 C C . ALA A 1 180 ? -33.565 0.626 12.928 1.00 45.16 180 ALA A C 1
ATOM 1371 O O . ALA A 1 180 ? -34.629 0.200 13.386 1.00 45.16 180 ALA A O 1
ATOM 1372 N N . VAL A 1 181 ? -33.193 1.900 13.101 1.00 58.09 181 VAL A N 1
ATOM 1373 C CA . VAL A 1 181 ? -34.022 2.881 13.824 1.00 58.09 181 VAL A CA 1
ATOM 1374 C C . VAL A 1 181 ? -35.253 3.252 13.000 1.00 58.09 181 VAL A C 1
ATOM 1376 O O . VAL A 1 181 ? -36.346 3.396 13.552 1.00 58.09 181 VAL A O 1
ATOM 1379 N N . LEU A 1 182 ? -35.110 3.333 11.676 1.00 58.28 182 LEU A N 1
ATOM 1380 C CA . LEU A 1 182 ? -36.232 3.551 10.768 1.00 58.28 182 LEU A CA 1
ATOM 1381 C C . LEU A 1 182 ? -37.273 2.422 10.891 1.00 58.28 182 LEU A C 1
ATOM 1383 O O . LEU A 1 182 ? -38.465 2.693 11.033 1.00 58.28 182 LEU A O 1
ATOM 1387 N N . VAL A 1 183 ? -36.823 1.161 10.934 1.00 53.38 183 VAL A N 1
ATOM 1388 C CA . VAL A 1 183 ? -37.683 -0.017 11.156 1.00 53.38 183 VAL A CA 1
ATOM 1389 C C . VAL A 1 183 ? -38.373 0.039 12.522 1.00 53.38 183 VAL A C 1
ATOM 1391 O O . VAL A 1 183 ? -39.576 -0.207 12.616 1.00 53.38 183 VAL A O 1
ATOM 1394 N N . ALA A 1 184 ? -37.668 0.437 13.582 1.00 56.25 184 ALA A N 1
ATOM 1395 C CA . ALA A 1 184 ? -38.271 0.586 14.907 1.00 56.25 184 ALA A CA 1
ATOM 1396 C C . ALA A 1 184 ? -39.363 1.677 14.945 1.00 56.25 184 ALA A C 1
ATOM 1398 O O . ALA A 1 184 ? -40.433 1.470 15.526 1.00 56.25 184 ALA A O 1
ATOM 1399 N N . LEU A 1 185 ? -39.142 2.815 14.275 1.00 60.44 185 LEU A N 1
ATOM 1400 C CA . LEU A 1 185 ? -40.129 3.898 14.149 1.00 60.44 185 LEU A CA 1
ATOM 1401 C C . LEU A 1 185 ? -41.377 3.475 13.354 1.00 60.44 185 LEU A C 1
ATOM 1403 O O . LEU A 1 185 ? -42.486 3.925 13.668 1.00 60.44 185 LEU A O 1
ATOM 1407 N N . LEU A 1 186 ? -41.217 2.584 12.368 1.00 58.50 186 LEU A N 1
ATOM 1408 C CA . LEU A 1 186 ? -42.324 1.978 11.618 1.00 58.50 186 LEU A CA 1
ATOM 1409 C C . LEU A 1 186 ? -43.178 1.049 12.498 1.00 58.50 186 LEU A C 1
ATOM 1411 O O . LEU A 1 186 ? -44.405 1.028 12.366 1.00 58.50 186 LEU A O 1
ATOM 1415 N N . VAL A 1 187 ? -42.551 0.315 13.423 1.00 53.12 187 VAL A N 1
ATOM 1416 C CA . VAL A 1 187 ? -43.226 -0.642 14.320 1.00 53.12 187 VAL A CA 1
ATOM 1417 C C . VAL A 1 187 ? -43.912 0.049 15.509 1.00 53.12 187 VAL A C 1
ATOM 1419 O O . VAL A 1 187 ? -44.972 -0.393 15.950 1.00 53.12 187 VAL A O 1
ATOM 1422 N N . ALA A 1 188 ? -43.386 1.177 16.000 1.00 57.72 188 ALA A N 1
ATOM 1423 C CA . ALA A 1 188 ? -43.848 1.879 17.210 1.00 57.72 188 ALA A CA 1
ATOM 1424 C C . ALA A 1 188 ? -45.208 2.621 17.092 1.00 57.72 188 ALA A C 1
ATOM 1426 O O . ALA A 1 188 ? -45.524 3.522 17.879 1.00 57.72 188 ALA A O 1
ATOM 1427 N N . GLY A 1 189 ? -46.052 2.234 16.135 1.00 48.50 189 GLY A N 1
ATOM 1428 C CA . GLY A 1 189 ? -47.258 2.936 15.687 1.00 48.50 189 GLY A CA 1
ATOM 1429 C C . GLY A 1 189 ? -48.405 3.149 16.692 1.00 48.50 189 GLY A C 1
ATOM 1430 O O . GLY A 1 189 ? -49.461 3.603 16.258 1.00 48.50 189 GLY A O 1
ATOM 1431 N N . SER A 1 190 ? -48.250 2.874 17.995 1.00 48.56 190 SER A N 1
ATOM 1432 C CA . SER A 1 190 ? -49.361 2.970 18.968 1.00 48.56 190 SER A CA 1
ATOM 1433 C C . SER A 1 190 ? -48.997 3.292 20.439 1.00 48.56 190 SER A C 1
ATOM 1435 O O . SER A 1 190 ? -49.879 3.234 21.291 1.00 48.56 190 SER A O 1
ATOM 1437 N N . GLY A 1 191 ? -47.751 3.673 20.773 1.00 51.44 191 GLY A N 1
ATOM 1438 C CA . GLY A 1 191 ? -47.330 3.977 22.165 1.00 51.44 191 GLY A CA 1
ATOM 1439 C C . GLY A 1 191 ? -47.321 5.473 22.571 1.00 51.44 191 GLY A C 1
ATOM 1440 O O . GLY A 1 191 ? -47.349 6.343 21.699 1.00 51.44 191 GLY A O 1
ATOM 1441 N N . PRO A 1 192 ? -47.263 5.833 23.872 1.00 50.75 192 PRO A N 1
ATOM 1442 C CA . PRO A 1 192 ? -47.011 7.212 24.327 1.00 50.75 192 PRO A CA 1
ATOM 1443 C C . PRO A 1 192 ? -45.704 7.788 23.747 1.00 50.75 192 PRO A C 1
ATOM 1445 O O . PRO A 1 192 ? -44.764 7.038 23.511 1.00 50.75 192 PRO A O 1
ATOM 1448 N N . VAL A 1 193 ? -45.609 9.109 23.539 1.00 50.09 193 VAL A N 1
ATOM 1449 C CA . VAL A 1 193 ? -44.412 9.768 22.950 1.00 50.09 193 VAL A CA 1
ATOM 1450 C C . VAL A 1 193 ? -43.137 9.471 23.753 1.00 50.09 193 VAL A C 1
ATOM 1452 O O . VAL A 1 193 ? -42.105 9.165 23.166 1.00 50.09 193 VAL A O 1
ATOM 1455 N N . SER A 1 194 ? -43.239 9.403 25.082 1.00 46.19 194 SER A N 1
ATOM 1456 C CA . SER A 1 194 ? -42.150 8.972 25.968 1.00 46.19 194 SER A CA 1
ATOM 1457 C C . SER A 1 194 ? -41.666 7.544 25.686 1.00 46.19 194 SER A C 1
ATOM 1459 O O . SER A 1 194 ? -40.476 7.270 25.776 1.00 46.19 194 SER A O 1
ATOM 1461 N N . VAL A 1 195 ? -42.559 6.641 25.274 1.00 43.91 195 VAL A N 1
ATOM 1462 C CA . VAL A 1 195 ? -42.221 5.264 24.881 1.00 43.91 195 VAL A CA 1
ATOM 1463 C C . VAL A 1 195 ? -41.568 5.225 23.500 1.00 43.91 195 VAL A C 1
ATOM 1465 O O . VAL A 1 195 ? -40.731 4.372 23.261 1.00 43.91 195 VAL A O 1
ATOM 1468 N N . LEU A 1 196 ? -41.879 6.164 22.606 1.00 49.62 196 LEU A N 1
ATOM 1469 C CA . LEU A 1 196 ? -41.206 6.314 21.311 1.00 49.62 196 LEU A CA 1
ATOM 1470 C C . LEU A 1 196 ? -39.795 6.878 21.449 1.00 49.62 196 LEU A C 1
ATOM 1472 O O . LEU A 1 196 ? -38.904 6.403 20.758 1.00 49.62 196 LEU A O 1
ATOM 1476 N N . VAL A 1 197 ? -39.577 7.824 22.365 1.00 50.12 197 VAL A N 1
ATOM 1477 C CA . VAL A 1 197 ? -38.229 8.277 22.738 1.00 50.12 197 VAL A CA 1
ATOM 1478 C C . VAL A 1 197 ? -37.458 7.120 23.361 1.00 50.12 197 VAL A C 1
ATOM 1480 O O . VAL A 1 197 ? -36.324 6.880 22.971 1.00 50.12 197 VAL A O 1
ATOM 1483 N N . ILE A 1 198 ? -38.084 6.332 24.240 1.00 46.56 198 ILE A N 1
ATOM 1484 C CA . ILE A 1 198 ? -37.475 5.124 24.806 1.00 46.56 198 ILE A CA 1
ATOM 1485 C C . ILE A 1 198 ? -37.191 4.081 23.718 1.00 46.56 198 ILE A C 1
ATOM 1487 O O . ILE A 1 198 ? -36.103 3.535 23.714 1.00 46.56 198 ILE A O 1
ATOM 1491 N N . ILE A 1 199 ? -38.088 3.831 22.761 1.00 49.00 199 ILE A N 1
ATOM 1492 C CA . ILE A 1 199 ? -37.861 2.883 21.655 1.00 49.00 199 ILE A CA 1
ATOM 1493 C C . ILE A 1 199 ? -36.800 3.408 20.693 1.00 49.00 199 ILE A C 1
ATOM 1495 O O . ILE A 1 199 ? -35.981 2.624 20.251 1.00 49.00 199 ILE A O 1
ATOM 1499 N N . ALA A 1 200 ? -36.762 4.704 20.390 1.00 47.12 200 ALA A N 1
ATOM 1500 C CA . ALA A 1 200 ? -35.709 5.308 19.579 1.00 47.12 200 ALA A CA 1
ATOM 1501 C C . ALA A 1 200 ? -34.365 5.274 20.316 1.00 47.12 200 ALA A C 1
ATOM 1503 O O . ALA A 1 200 ? -33.350 4.995 19.699 1.00 47.12 200 ALA A O 1
ATOM 1504 N N . THR A 1 201 ? -34.363 5.458 21.638 1.00 46.47 201 THR A N 1
ATOM 1505 C CA . THR A 1 201 ? -33.170 5.354 22.491 1.00 46.47 201 THR A CA 1
ATOM 1506 C C . THR A 1 201 ? -32.713 3.905 22.626 1.00 46.47 201 THR A C 1
ATOM 1508 O O . THR A 1 201 ? -31.523 3.635 22.543 1.00 46.47 201 THR A O 1
ATOM 1511 N N . ILE A 1 202 ? -33.637 2.953 22.773 1.00 43.44 202 ILE A N 1
ATOM 1512 C CA . ILE A 1 202 ? -33.378 1.509 22.822 1.00 43.44 202 ILE A CA 1
ATOM 1513 C C . ILE A 1 202 ? -32.950 1.007 21.448 1.00 43.44 202 ILE A C 1
ATOM 1515 O O . ILE A 1 202 ? -32.012 0.241 21.383 1.00 43.44 202 ILE A O 1
ATOM 1519 N N . ALA A 1 203 ? -33.554 1.458 20.351 1.00 44.53 203 ALA A N 1
ATOM 1520 C CA . ALA A 1 203 ? -33.156 1.109 18.990 1.00 44.53 203 ALA A CA 1
ATOM 1521 C C . ALA A 1 203 ? -31.817 1.749 18.620 1.00 44.53 203 ALA A C 1
ATOM 1523 O O . ALA A 1 203 ? -31.007 1.091 17.989 1.00 44.53 203 ALA A O 1
ATOM 1524 N N . TYR A 1 204 ? -31.540 2.975 19.071 1.00 42.97 204 TYR A N 1
ATOM 1525 C CA . TYR A 1 204 ? -30.210 3.585 19.023 1.00 42.97 204 TYR A CA 1
ATOM 1526 C C . TYR A 1 204 ? -29.211 2.774 19.860 1.00 42.97 204 TYR A C 1
ATOM 1528 O O . TYR A 1 204 ? -28.106 2.512 19.410 1.00 42.97 204 TYR A O 1
ATOM 1536 N N . THR A 1 205 ? -29.620 2.267 21.028 1.00 38.84 205 THR A N 1
ATOM 1537 C CA . THR A 1 205 ? -28.793 1.396 21.882 1.00 38.84 205 THR A CA 1
ATOM 1538 C C . THR A 1 205 ? -28.587 0.005 21.270 1.00 38.84 205 THR A C 1
ATOM 1540 O O . THR A 1 205 ? -27.489 -0.514 21.362 1.00 38.84 205 THR A O 1
ATOM 1543 N N . ILE A 1 206 ? -29.587 -0.586 20.608 1.00 39.78 206 ILE A N 1
ATOM 1544 C CA . ILE A 1 206 ? -29.523 -1.880 19.905 1.00 39.78 206 ILE A CA 1
ATOM 1545 C C . ILE A 1 206 ? -28.706 -1.743 18.615 1.00 39.78 206 ILE A C 1
ATOM 1547 O O . ILE A 1 206 ? -27.893 -2.609 18.317 1.00 39.78 206 ILE A O 1
ATOM 1551 N N . ALA A 1 207 ? -28.864 -0.640 17.880 1.00 40.91 207 ALA A N 1
ATOM 1552 C CA . ALA A 1 207 ? -28.058 -0.316 16.706 1.00 40.91 207 ALA A CA 1
ATOM 1553 C C . ALA A 1 207 ? -26.592 -0.036 17.076 1.00 40.91 207 ALA A C 1
ATOM 1555 O O . ALA A 1 207 ? -25.707 -0.375 16.300 1.00 40.91 207 ALA A O 1
ATOM 1556 N N . LEU A 1 208 ? -26.330 0.521 18.265 1.00 39.50 208 LEU A N 1
ATOM 1557 C CA . LEU A 1 208 ? -24.984 0.629 18.838 1.00 39.50 208 LEU A CA 1
ATOM 1558 C C . LEU A 1 208 ? -24.469 -0.692 19.437 1.00 39.50 208 LEU A C 1
ATOM 1560 O O . LEU A 1 208 ? -23.261 -0.845 19.575 1.00 39.50 208 LEU A O 1
ATOM 1564 N N . ALA A 1 209 ? -25.354 -1.620 19.814 1.00 36.00 209 ALA A N 1
ATOM 1565 C CA . ALA A 1 209 ? -24.993 -2.854 20.516 1.00 36.00 209 ALA A CA 1
ATOM 1566 C C . ALA A 1 209 ? -24.880 -4.094 19.619 1.00 36.00 209 ALA A C 1
ATOM 1568 O O . ALA A 1 209 ? -24.358 -5.093 20.091 1.00 36.00 209 ALA A O 1
ATOM 1569 N N . GLY A 1 210 ? -25.348 -4.075 18.366 1.00 33.72 210 GLY A N 1
ATOM 1570 C CA . GLY A 1 210 ? -25.071 -5.148 17.400 1.00 33.72 210 GLY A CA 1
ATOM 1571 C C . GLY A 1 210 ? -25.411 -6.577 17.860 1.00 33.72 210 GLY A C 1
ATOM 1572 O O . GLY A 1 210 ? -24.758 -7.516 17.420 1.00 33.72 210 GLY A O 1
ATOM 1573 N N . GLU A 1 211 ? -26.405 -6.779 18.730 1.00 37.44 211 GLU A N 1
ATOM 1574 C CA . GLU A 1 211 ? -26.743 -8.109 19.255 1.00 37.44 211 GLU A CA 1
ATOM 1575 C C . GLU A 1 211 ? -28.208 -8.478 18.981 1.00 37.44 211 GLU A C 1
ATOM 1577 O O . GLU A 1 211 ? -29.140 -7.999 19.631 1.00 37.44 211 GLU A O 1
ATOM 1582 N N . SER A 1 212 ? -28.412 -9.392 18.028 1.00 36.28 212 SER A N 1
ATOM 1583 C CA . SER A 1 212 ? -29.548 -10.312 18.053 1.00 36.28 212 SER A CA 1
ATOM 1584 C C . SER A 1 212 ? -29.293 -11.394 19.107 1.00 36.28 212 SER A C 1
ATOM 1586 O O . SER A 1 212 ? -28.194 -11.940 19.181 1.00 36.28 212 SER A O 1
ATOM 1588 N N . ASP A 1 213 ? -30.341 -11.725 19.861 1.00 32.72 213 ASP A N 1
ATOM 1589 C CA . ASP A 1 213 ? -30.457 -12.863 20.781 1.00 32.72 213 ASP A CA 1
ATOM 1590 C C . ASP A 1 213 ? -29.677 -12.791 22.104 1.00 32.72 213 ASP A C 1
ATOM 1592 O O . ASP A 1 213 ? -28.809 -13.626 22.355 1.00 32.72 213 ASP A O 1
ATOM 1596 N N . ARG A 1 214 ? -30.056 -11.865 23.009 1.00 34.72 214 ARG A N 1
ATOM 1597 C CA . ARG A 1 214 ? -30.010 -12.102 24.483 1.00 34.72 214 ARG A CA 1
ATOM 1598 C C . ARG A 1 214 ? -30.634 -11.049 25.414 1.00 34.72 214 ARG A C 1
ATOM 1600 O O . ARG A 1 214 ? -30.472 -11.158 26.626 1.00 34.72 214 ARG A O 1
ATOM 1607 N N . LEU A 1 215 ? -31.396 -10.077 24.912 1.00 29.98 215 LEU A N 1
ATOM 1608 C CA . LEU A 1 215 ? -32.010 -9.020 25.743 1.00 29.98 215 LEU A CA 1
ATOM 1609 C C . LEU A 1 215 ? -33.521 -9.187 25.995 1.00 29.98 215 LEU A C 1
ATOM 1611 O O . LEU A 1 215 ? -34.228 -8.200 26.180 1.00 29.98 215 LEU A O 1
ATOM 1615 N N . VAL A 1 216 ? -34.032 -10.422 26.034 1.00 32.12 216 VAL A N 1
ATOM 1616 C CA . VAL A 1 216 ? -35.441 -10.679 26.412 1.00 32.12 216 VAL A CA 1
ATOM 1617 C C . VAL A 1 216 ? -35.588 -11.165 27.863 1.00 32.12 216 VAL A C 1
ATOM 1619 O O . VAL A 1 216 ? -36.630 -10.934 28.467 1.00 32.12 216 VAL A O 1
ATOM 1622 N N . ASP A 1 217 ? -34.534 -11.698 28.491 1.00 29.78 217 ASP A N 1
ATOM 1623 C CA . ASP A 1 217 ? -34.680 -12.392 29.785 1.00 29.78 217 ASP A CA 1
ATOM 1624 C C . ASP A 1 217 ? -34.230 -11.603 31.027 1.00 29.78 217 ASP A C 1
ATOM 1626 O O . ASP A 1 217 ? -34.405 -12.077 32.147 1.00 29.78 217 ASP A O 1
ATOM 1630 N N . SER A 1 218 ? -33.667 -10.398 30.886 1.00 31.59 218 SER A N 1
ATOM 1631 C CA . SER A 1 218 ? -33.092 -9.661 32.030 1.00 31.59 218 SER A CA 1
ATOM 1632 C C . SER A 1 218 ? -33.798 -8.355 32.410 1.00 31.59 218 SER A C 1
ATOM 1634 O O . SER A 1 218 ? -33.366 -7.697 33.354 1.00 31.59 218 SER A O 1
ATOM 1636 N N . PHE A 1 219 ? -34.902 -7.991 31.746 1.00 28.39 219 PHE A N 1
ATOM 1637 C CA . PHE A 1 219 ? -35.631 -6.740 32.029 1.00 28.39 219 PHE A CA 1
ATOM 1638 C C . PHE A 1 219 ? -37.091 -6.903 32.474 1.00 28.39 219 PHE A C 1
ATOM 1640 O O . PHE A 1 219 ? -37.767 -5.901 32.706 1.00 28.39 219 PHE A O 1
ATOM 1647 N N . TRP A 1 220 ? -37.569 -8.134 32.675 1.00 28.69 220 TRP A N 1
ATOM 1648 C CA . TRP A 1 220 ? -38.895 -8.395 33.237 1.00 28.69 220 TRP A CA 1
ATOM 1649 C C . TRP A 1 220 ? -38.790 -9.216 34.529 1.00 28.69 220 TRP A C 1
ATOM 1651 O O . TRP A 1 220 ? -38.234 -10.313 34.502 1.00 28.69 220 TRP A O 1
ATOM 1661 N N . PRO A 1 221 ? -39.322 -8.730 35.667 1.00 29.03 221 PRO A N 1
ATOM 1662 C CA . PRO A 1 221 ? -39.549 -9.574 36.834 1.00 29.03 221 PRO A CA 1
ATOM 1663 C C . PRO A 1 221 ? -40.437 -10.765 36.451 1.00 29.03 221 PRO A C 1
ATOM 1665 O O . PRO A 1 221 ? -41.393 -10.610 35.689 1.00 29.03 221 PRO A O 1
ATOM 1668 N N . SER A 1 222 ? -40.129 -11.937 37.001 1.00 31.42 222 SER A N 1
ATOM 1669 C CA . SER A 1 222 ? -40.642 -13.271 36.648 1.00 31.42 222 SER A CA 1
ATOM 1670 C C . SER A 1 222 ? -42.155 -13.507 36.811 1.00 31.42 222 SER A C 1
ATOM 1672 O O . SER A 1 222 ? -42.601 -14.640 36.661 1.00 31.42 222 SER A O 1
ATOM 1674 N N . ASP A 1 223 ? -42.955 -12.471 37.058 1.00 34.81 223 ASP A N 1
ATOM 1675 C CA . ASP A 1 223 ? -44.390 -12.583 37.345 1.00 34.81 223 ASP A CA 1
ATOM 1676 C C . ASP A 1 223 ? -45.289 -12.118 36.177 1.00 34.81 223 ASP A C 1
ATOM 1678 O O . ASP A 1 223 ? -46.491 -11.941 36.356 1.00 34.81 223 ASP A O 1
ATOM 1682 N N . VAL A 1 224 ? -44.739 -11.914 34.968 1.00 35.56 224 VAL A N 1
ATOM 1683 C CA . VAL A 1 224 ? -45.514 -11.455 33.785 1.00 35.56 224 VAL A CA 1
ATOM 1684 C C . VAL A 1 224 ? -45.477 -12.431 32.596 1.00 35.56 224 VAL A C 1
ATOM 1686 O O . VAL A 1 224 ? -46.194 -12.252 31.615 1.00 35.56 224 VAL A O 1
ATOM 1689 N N . ILE A 1 225 ? -44.735 -13.537 32.687 1.00 31.59 225 ILE A N 1
ATOM 1690 C CA . ILE A 1 225 ? -44.709 -14.574 31.641 1.00 31.59 225 ILE A CA 1
ATOM 1691 C C . ILE A 1 225 ? -45.425 -15.822 32.156 1.00 31.59 225 ILE A C 1
ATOM 1693 O O . ILE A 1 225 ? -44.804 -16.816 32.511 1.00 31.59 225 ILE A O 1
ATOM 1697 N N . THR A 1 226 ? -46.751 -15.752 32.263 1.00 31.33 226 THR A N 1
ATOM 1698 C CA . THR A 1 226 ? -47.658 -16.921 32.242 1.00 31.33 226 THR A CA 1
ATOM 1699 C C . THR A 1 226 ? -49.111 -16.457 32.108 1.00 31.33 226 THR A C 1
ATOM 1701 O O . THR A 1 226 ? -49.943 -16.737 32.954 1.00 31.33 226 THR A O 1
ATOM 1704 N N . GLU A 1 227 ? -49.443 -15.726 31.038 1.00 29.67 227 GLU A N 1
ATOM 1705 C CA . GLU A 1 227 ? -50.854 -15.524 30.649 1.00 29.67 227 GLU A CA 1
ATOM 1706 C C . GLU A 1 227 ? -51.023 -15.1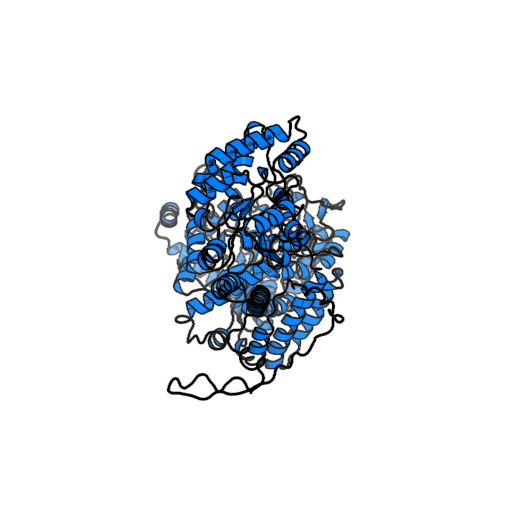34 29.165 1.00 29.67 227 GLU A C 1
ATOM 1708 O O . GLU A 1 227 ? -51.809 -14.266 28.799 1.00 29.67 227 GLU A O 1
ATOM 1713 N N . LEU A 1 228 ? -50.280 -15.798 28.272 1.00 27.22 228 LEU A N 1
ATOM 1714 C CA . LEU A 1 228 ? -50.495 -15.730 26.816 1.00 27.22 228 LEU A CA 1
ATOM 1715 C C . LEU A 1 228 ? -50.541 -17.125 26.180 1.00 27.22 228 LEU A C 1
ATOM 1717 O O . LEU A 1 228 ? -50.060 -17.333 25.073 1.00 27.22 228 LEU A O 1
ATOM 1721 N N . ASP A 1 229 ? -51.152 -18.082 26.879 1.00 30.66 229 ASP A N 1
ATOM 1722 C CA . ASP A 1 229 ? -51.551 -19.348 26.267 1.00 30.66 229 ASP A CA 1
ATOM 1723 C C . ASP A 1 229 ? -52.842 -19.866 26.916 1.00 30.66 229 ASP A C 1
ATOM 1725 O O . ASP A 1 229 ? -52.815 -20.677 27.835 1.00 30.66 229 ASP A O 1
ATOM 1729 N N . ALA A 1 230 ? -53.978 -19.283 26.511 1.00 26.95 230 ALA A N 1
ATOM 1730 C CA . ALA A 1 230 ? -55.303 -19.921 26.460 1.00 26.95 230 ALA A CA 1
ATOM 1731 C C . ALA A 1 230 ? -56.398 -18.871 26.211 1.00 26.95 230 ALA A C 1
ATOM 1733 O O . ALA A 1 230 ? -56.910 -18.227 27.126 1.00 26.95 230 ALA A O 1
ATOM 1734 N N . ALA A 1 231 ? -56.837 -18.754 24.961 1.00 27.34 231 ALA A N 1
ATOM 1735 C CA . ALA A 1 231 ? -58.157 -18.224 24.660 1.00 27.34 231 ALA A CA 1
ATOM 1736 C C . ALA A 1 231 ? -59.186 -19.366 24.749 1.00 27.34 231 ALA A C 1
ATOM 1738 O O . ALA A 1 231 ? -59.360 -20.081 23.770 1.00 27.34 231 ALA A O 1
ATOM 1739 N N . ASP A 1 232 ? -59.873 -19.537 25.888 1.00 27.84 232 ASP A N 1
ATOM 1740 C CA . ASP A 1 232 ? -61.315 -19.853 25.906 1.00 27.84 232 ASP A CA 1
ATOM 1741 C C . ASP A 1 232 ? -61.953 -19.676 27.311 1.00 27.84 232 ASP A C 1
ATOM 1743 O O . ASP A 1 232 ? -61.455 -20.179 28.311 1.00 27.84 232 ASP A O 1
ATOM 1747 N N . ARG A 1 233 ? -63.140 -19.047 27.323 1.00 25.23 233 ARG A N 1
ATOM 1748 C CA . ARG A 1 233 ? -64.232 -19.078 28.335 1.00 25.23 233 ARG A CA 1
ATOM 1749 C C . ARG A 1 233 ? -64.109 -18.394 29.721 1.00 25.23 233 ARG A C 1
ATOM 1751 O O . ARG A 1 233 ? -63.672 -18.972 30.700 1.00 25.23 233 ARG A O 1
ATOM 1758 N N . ARG A 1 234 ? -64.880 -17.294 29.800 1.00 23.72 234 ARG A N 1
ATOM 1759 C CA . ARG A 1 234 ? -65.933 -16.931 30.792 1.00 23.72 234 ARG A CA 1
ATOM 1760 C C . ARG A 1 234 ? -65.566 -16.644 32.268 1.00 23.72 234 ARG A C 1
ATOM 1762 O O . ARG A 1 234 ? -65.297 -17.540 33.049 1.00 23.72 234 ARG A O 1
ATOM 1769 N N . SER A 1 235 ? -65.909 -15.398 32.638 1.00 23.53 235 SER A N 1
ATOM 1770 C CA . SER A 1 235 ? -66.499 -14.912 33.906 1.00 23.53 235 SER A CA 1
ATOM 1771 C C . SER A 1 235 ? -65.687 -15.014 35.203 1.00 23.53 235 SER A C 1
ATOM 1773 O O . SER A 1 235 ? -65.497 -16.109 35.709 1.00 23.53 235 SER A O 1
ATOM 1775 N N . VAL A 1 236 ? -65.364 -13.861 35.813 1.00 23.84 236 VAL A N 1
ATOM 1776 C CA . VAL A 1 236 ? -65.898 -13.338 37.100 1.00 23.84 236 VAL A CA 1
ATOM 1777 C C . VAL A 1 236 ? -65.050 -12.121 37.549 1.00 23.84 236 VAL A C 1
ATOM 1779 O O . VAL A 1 236 ? -63.833 -12.189 37.633 1.00 23.84 236 VAL A O 1
ATOM 1782 N N . VAL A 1 237 ? -65.716 -10.998 37.832 1.00 23.88 237 VAL A N 1
ATOM 1783 C CA . VAL A 1 237 ? -65.235 -9.800 38.575 1.00 23.88 237 VAL A CA 1
ATOM 1784 C C . VAL A 1 237 ? -65.474 -10.109 40.077 1.00 23.88 237 VAL A C 1
ATOM 1786 O O . VAL A 1 237 ? -66.517 -10.728 40.311 1.00 23.88 237 VAL A O 1
ATOM 1789 N N . PRO A 1 238 ? -64.662 -9.720 41.107 1.00 32.03 238 PRO A N 1
ATOM 1790 C CA . PRO A 1 238 ? -64.302 -8.313 41.375 1.00 32.03 238 PRO A CA 1
ATOM 1791 C C . PRO A 1 238 ? -63.021 -7.956 42.196 1.00 32.03 238 PRO A C 1
ATOM 1793 O O . PRO A 1 238 ? -62.439 -8.764 42.906 1.00 32.03 238 PRO A O 1
ATOM 1796 N N . ALA A 1 239 ? -62.744 -6.638 42.190 1.00 24.22 239 ALA A N 1
ATOM 1797 C CA . ALA A 1 239 ? -62.205 -5.779 43.268 1.00 24.22 239 ALA A CA 1
ATOM 1798 C C . ALA A 1 239 ? -60.682 -5.696 43.562 1.00 24.22 239 ALA A C 1
ATOM 1800 O O . ALA A 1 239 ? -60.149 -6.410 44.397 1.00 24.22 239 ALA A O 1
ATOM 1801 N N . GLY A 1 240 ? -60.061 -4.626 43.036 1.00 23.80 240 GLY A N 1
ATOM 1802 C CA . GLY A 1 240 ? -59.521 -3.517 43.845 1.00 23.80 240 GLY A CA 1
ATOM 1803 C C . GLY A 1 240 ? -58.099 -3.605 44.425 1.00 23.80 240 GLY A C 1
ATOM 1804 O O . GLY A 1 240 ? -57.895 -4.238 45.450 1.00 23.80 240 GLY A O 1
ATOM 1805 N N . ARG A 1 241 ? -57.179 -2.772 43.909 1.00 23.38 241 ARG A N 1
ATOM 1806 C CA . ARG A 1 241 ? -56.423 -1.755 44.683 1.00 23.38 241 ARG A CA 1
ATOM 1807 C C . ARG A 1 241 ? -55.511 -0.938 43.765 1.00 23.38 241 ARG A C 1
ATOM 1809 O O . ARG A 1 241 ? -54.678 -1.482 43.055 1.00 23.38 241 ARG A O 1
ATOM 1816 N N . VAL A 1 242 ? -55.672 0.380 43.830 1.00 27.27 242 VAL A N 1
ATOM 1817 C CA . VAL A 1 242 ? -54.732 1.373 43.303 1.00 27.27 242 VAL A CA 1
ATOM 1818 C C . VAL A 1 242 ? -53.596 1.520 44.312 1.00 27.27 242 VAL A C 1
ATOM 1820 O O . VAL A 1 242 ? -53.870 1.799 45.479 1.00 27.27 242 VAL A O 1
ATOM 1823 N N . VAL A 1 243 ? -52.347 1.365 43.869 1.00 23.56 243 VAL A N 1
ATOM 1824 C CA . VAL A 1 243 ? -51.156 1.889 44.555 1.00 23.56 243 VAL A CA 1
ATOM 1825 C C . VAL A 1 243 ? -50.194 2.408 43.487 1.00 23.56 243 VAL A C 1
ATOM 1827 O O . VAL A 1 243 ? -49.614 1.639 42.729 1.00 23.56 243 VAL A O 1
ATOM 1830 N N . THR A 1 244 ? -50.057 3.726 43.416 1.00 24.17 244 THR A N 1
ATOM 1831 C CA . THR A 1 244 ? -48.979 4.433 42.717 1.00 24.17 244 THR A CA 1
ATOM 1832 C C . THR A 1 244 ? -47.799 4.613 43.674 1.00 24.17 244 THR A C 1
ATOM 1834 O O . THR A 1 244 ? -48.035 5.085 44.789 1.00 24.17 244 THR A O 1
ATOM 1837 N N . PRO A 1 245 ? -46.544 4.339 43.277 1.00 25.50 245 PRO A N 1
ATOM 1838 C CA . PRO A 1 245 ? -45.385 4.930 43.926 1.00 25.50 245 PRO A CA 1
ATOM 1839 C C . PRO A 1 245 ? -44.913 6.153 43.134 1.00 25.50 245 PRO A C 1
ATOM 1841 O O . PRO A 1 245 ? -44.591 6.073 41.949 1.00 25.50 245 PRO A O 1
ATOM 1844 N N . GLU A 1 246 ? -44.897 7.287 43.825 1.00 24.39 246 GLU A N 1
ATOM 1845 C CA . GLU A 1 246 ? -44.236 8.526 43.434 1.00 24.39 246 GLU A CA 1
ATOM 1846 C C . GLU A 1 246 ? -42.718 8.295 43.326 1.00 24.39 246 GLU A C 1
ATOM 1848 O O . GLU A 1 246 ? -42.086 7.846 44.282 1.00 24.39 246 GLU A O 1
ATOM 1853 N N . LEU A 1 247 ? -42.119 8.624 42.178 1.00 26.70 247 LEU A N 1
ATOM 1854 C CA . LEU A 1 247 ? -40.675 8.835 42.059 1.00 26.70 247 LEU A CA 1
ATOM 1855 C C . LEU A 1 247 ? -40.423 10.340 42.172 1.00 26.70 247 LEU A C 1
ATOM 1857 O O . LEU A 1 247 ? -40.876 11.125 41.339 1.00 26.70 247 LEU A O 1
ATOM 1861 N N . GLY A 1 248 ? -39.767 10.728 43.265 1.00 24.50 248 GLY A N 1
ATOM 1862 C CA . GLY A 1 248 ? -39.464 12.109 43.611 1.00 24.50 248 GLY A CA 1
ATOM 1863 C C . GLY A 1 248 ? -38.509 12.779 42.624 1.00 24.50 248 GLY A C 1
ATOM 1864 O O . GLY A 1 248 ? -37.581 12.170 42.096 1.00 24.50 248 GLY A O 1
ATOM 1865 N N . ALA A 1 249 ? -38.750 14.070 42.406 1.00 26.22 249 ALA A N 1
ATOM 1866 C CA . ALA A 1 249 ? -37.873 14.970 41.679 1.00 26.22 249 ALA A CA 1
ATOM 1867 C C . ALA A 1 249 ? -36.594 15.220 42.491 1.00 26.22 249 ALA A C 1
ATOM 1869 O O . ALA A 1 249 ? -36.622 15.929 43.496 1.00 26.22 249 ALA A O 1
ATOM 1870 N N . GLY A 1 250 ? -35.482 14.640 42.051 1.00 27.48 250 GLY A N 1
ATOM 1871 C CA . GLY A 1 250 ? -34.171 14.887 42.642 1.00 27.48 250 GLY A CA 1
ATOM 1872 C C . GLY A 1 250 ? -33.292 13.654 42.597 1.00 27.48 250 GLY A C 1
ATOM 1873 O O . GLY A 1 250 ? -33.062 13.076 43.641 1.00 27.48 250 GLY A O 1
ATOM 1874 N N . ASP A 1 251 ? -32.900 13.245 41.388 1.00 25.44 251 ASP A N 1
ATOM 1875 C CA . ASP A 1 251 ? -31.680 12.482 41.072 1.00 25.44 251 ASP A CA 1
ATOM 1876 C C . ASP A 1 251 ? -31.654 12.236 39.551 1.00 25.44 251 ASP A C 1
ATOM 1878 O O . ASP A 1 251 ? -31.713 11.113 39.053 1.00 25.44 251 ASP A O 1
ATOM 1882 N N . ILE A 1 252 ? -31.600 13.323 38.767 1.00 26.09 252 ILE A N 1
ATOM 1883 C CA . ILE A 1 252 ? -31.117 13.223 37.385 1.00 26.09 252 ILE A CA 1
ATOM 1884 C C . ILE A 1 252 ? -29.600 13.159 37.507 1.00 26.09 252 ILE A C 1
ATOM 1886 O O . ILE A 1 252 ? -28.913 14.180 37.564 1.00 26.09 252 ILE A O 1
ATOM 1890 N N . LEU A 1 253 ? -29.096 11.933 37.624 1.00 23.78 253 LEU A N 1
ATOM 1891 C CA . LEU A 1 253 ? -27.692 11.627 37.430 1.00 23.78 253 LEU A CA 1
ATOM 1892 C C . LEU A 1 253 ? -27.311 12.201 36.058 1.00 23.78 253 LEU A C 1
ATOM 1894 O O . LEU A 1 253 ? -27.836 11.763 35.034 1.00 23.78 253 LEU A O 1
ATOM 1898 N N . PHE A 1 254 ? -26.444 13.214 36.037 1.00 23.41 254 PHE A N 1
ATOM 1899 C CA . PHE A 1 254 ? -25.762 13.643 34.822 1.00 23.41 254 PHE A CA 1
ATOM 1900 C C . PHE A 1 254 ? -25.092 12.402 34.219 1.00 23.41 254 PHE A C 1
ATOM 1902 O O . PHE A 1 254 ? -24.063 11.953 34.719 1.00 23.41 254 PHE A O 1
ATOM 1909 N N . MET A 1 255 ? -25.685 11.815 33.177 1.00 21.50 255 MET A N 1
ATOM 1910 C CA . MET A 1 255 ? -24.978 10.853 32.343 1.00 21.50 255 MET A CA 1
ATOM 1911 C C . MET A 1 255 ? -23.944 11.653 31.543 1.00 21.50 255 MET A C 1
ATOM 1913 O O . MET A 1 255 ? -24.339 12.527 30.767 1.00 21.50 255 MET A O 1
ATOM 1917 N N . PRO A 1 256 ? -22.634 11.427 31.741 1.00 23.20 256 PRO A N 1
ATOM 1918 C CA . PRO A 1 256 ? -21.634 12.046 30.893 1.00 23.20 256 PRO A CA 1
ATOM 1919 C C . PRO A 1 256 ? -21.839 11.540 29.462 1.00 23.20 256 PRO A C 1
ATOM 1921 O O . PRO A 1 256 ? -22.172 10.372 29.250 1.00 23.20 256 PRO A O 1
ATOM 1924 N N . TRP A 1 257 ? -21.666 12.440 28.496 1.00 24.95 257 TRP A N 1
ATOM 1925 C CA . TRP A 1 257 ? -21.583 12.144 27.069 1.00 24.95 257 TRP A CA 1
ATOM 1926 C C . TRP A 1 257 ? -20.769 10.859 26.858 1.00 24.95 257 TRP A C 1
ATOM 1928 O O . TRP A 1 257 ? -19.581 10.833 27.175 1.00 24.95 257 TRP A O 1
ATOM 1938 N N . ARG A 1 258 ? -21.399 9.774 26.386 1.00 32.09 258 ARG A N 1
ATOM 1939 C CA . ARG A 1 258 ? -20.648 8.595 25.938 1.00 32.09 258 ARG A CA 1
ATOM 1940 C C . ARG A 1 258 ? -19.848 9.033 24.717 1.00 32.09 258 ARG A C 1
ATOM 1942 O O . ARG A 1 258 ? -20.439 9.373 23.696 1.00 32.09 258 ARG A O 1
ATOM 1949 N N . GLU A 1 259 ? -18.527 9.079 24.863 1.00 36.94 259 GLU A N 1
ATOM 1950 C CA . GLU A 1 259 ? -17.592 9.255 23.755 1.00 36.94 259 GLU A CA 1
ATOM 1951 C C . GLU A 1 259 ? -17.917 8.207 22.682 1.00 36.94 259 GLU A C 1
ATOM 1953 O O . GLU A 1 259 ? -17.883 7.006 22.950 1.00 36.94 259 GLU A O 1
ATOM 1958 N N . VAL A 1 260 ? -18.271 8.647 21.475 1.00 53.28 260 VAL A N 1
ATOM 1959 C CA . VAL A 1 260 ? -18.229 7.766 20.305 1.00 53.28 260 VAL A CA 1
ATOM 1960 C C . VAL A 1 260 ? -16.747 7.523 20.040 1.00 53.28 260 VAL A C 1
ATOM 1962 O O . VAL A 1 260 ? -16.025 8.451 19.686 1.00 53.28 260 VAL A O 1
ATOM 1965 N N . ASN A 1 261 ? -16.258 6.315 20.307 1.00 66.94 261 ASN A N 1
ATOM 1966 C CA . ASN A 1 261 ? -14.850 5.987 20.100 1.00 66.94 261 ASN A CA 1
ATOM 1967 C C . ASN A 1 261 ? -14.561 5.804 18.604 1.00 66.94 261 ASN A C 1
ATOM 1969 O O . ASN A 1 261 ? -15.360 5.218 17.877 1.00 66.94 261 ASN A O 1
ATOM 1973 N N . LEU A 1 262 ? -13.404 6.297 18.147 1.00 84.31 262 LEU A N 1
ATOM 1974 C CA . LEU A 1 262 ? -12.974 6.140 16.753 1.00 84.31 262 LEU A CA 1
ATOM 1975 C C . LEU A 1 262 ? -12.699 4.665 16.409 1.00 84.31 262 LEU A C 1
ATOM 1977 O O . LEU A 1 262 ? -12.998 4.210 15.304 1.00 84.31 262 LEU A O 1
ATOM 1981 N N . ILE A 1 263 ? -12.101 3.936 17.355 1.00 90.94 263 ILE A N 1
ATOM 1982 C CA . ILE A 1 263 ? -11.852 2.498 17.248 1.00 90.94 263 ILE A CA 1
ATOM 1983 C C . ILE A 1 263 ? -13.164 1.760 17.562 1.00 90.94 263 ILE A C 1
ATOM 1985 O O . ILE A 1 263 ? -13.757 2.026 18.612 1.00 90.94 263 ILE A O 1
ATOM 1989 N N . PRO A 1 264 ? -13.656 0.884 16.662 1.00 88.12 264 PRO A N 1
ATOM 1990 C CA . PRO A 1 264 ? -14.900 0.152 16.874 1.00 88.12 264 PRO A CA 1
ATOM 1991 C C . PRO A 1 264 ? -14.758 -0.842 18.028 1.00 88.12 264 PRO A C 1
ATOM 1993 O O . PRO A 1 264 ? -13.677 -1.381 18.252 1.00 88.12 264 PRO A O 1
ATOM 1996 N N . ASP A 1 265 ? -15.858 -1.138 18.721 1.00 87.94 265 ASP A N 1
ATOM 1997 C CA . ASP A 1 265 ? -15.860 -2.211 19.715 1.00 87.94 265 ASP A CA 1
ATOM 1998 C C . ASP A 1 265 ? -15.734 -3.573 19.020 1.00 87.94 265 ASP A C 1
ATOM 2000 O O . ASP A 1 265 ? -16.609 -3.997 18.264 1.00 87.94 265 ASP A O 1
ATOM 2004 N N . VAL A 1 266 ? -14.627 -4.261 19.282 1.00 92.25 266 VAL A N 1
ATOM 2005 C CA . VAL A 1 266 ? -14.325 -5.597 18.751 1.00 92.25 266 VAL A CA 1
ATOM 2006 C C . VAL A 1 266 ? -14.323 -6.670 19.838 1.00 92.25 266 VAL A C 1
ATOM 2008 O O . VAL A 1 266 ? -13.876 -7.797 19.606 1.00 92.25 266 VAL A O 1
ATOM 2011 N N . SER A 1 267 ? -14.837 -6.360 21.031 1.00 89.06 267 SER A N 1
ATOM 2012 C CA . SER A 1 267 ? -14.751 -7.224 22.212 1.00 89.06 267 SER A CA 1
ATOM 2013 C C . SER A 1 267 ? -15.308 -8.624 21.970 1.00 89.06 267 SER A C 1
ATOM 2015 O O . SER A 1 267 ? -14.702 -9.608 22.401 1.00 89.06 267 SER A O 1
ATOM 2017 N N . GLN A 1 268 ? -16.425 -8.728 21.243 1.00 92.81 268 GLN A N 1
ATOM 2018 C CA . GLN A 1 268 ? -17.055 -10.005 20.903 1.00 92.81 268 GLN A CA 1
ATOM 2019 C C . GLN A 1 268 ? -16.197 -10.828 19.926 1.00 92.81 268 GLN A C 1
ATOM 2021 O O . GLN A 1 268 ? -16.027 -12.035 20.111 1.00 92.81 268 GLN A O 1
ATOM 2026 N N . ALA A 1 269 ? -15.622 -10.184 18.905 1.00 95.25 269 ALA A N 1
ATOM 2027 C CA . ALA A 1 269 ? -14.776 -10.844 17.914 1.00 95.25 269 ALA A CA 1
ATOM 2028 C C . ALA A 1 269 ? -13.439 -11.309 18.516 1.00 95.25 269 ALA A C 1
ATOM 2030 O O . ALA A 1 269 ? -12.992 -12.417 18.218 1.00 95.25 269 ALA A O 1
ATOM 2031 N N . LEU A 1 270 ? -12.847 -10.514 19.411 1.00 96.38 270 LEU A N 1
ATOM 2032 C CA . LEU A 1 270 ? -11.652 -10.893 20.166 1.00 96.38 270 LEU A CA 1
ATOM 2033 C C . LEU A 1 270 ? -11.937 -12.035 21.149 1.00 96.38 270 LEU A C 1
ATOM 2035 O O . LEU A 1 270 ? -11.188 -13.004 21.185 1.00 96.38 270 LEU A O 1
ATOM 2039 N N . ALA A 1 271 ? -13.065 -11.996 21.868 1.00 97.06 271 ALA A N 1
ATOM 2040 C CA . ALA A 1 271 ? -13.473 -13.097 22.745 1.00 97.06 271 ALA A CA 1
ATOM 2041 C C . ALA A 1 271 ? -13.737 -14.403 21.972 1.00 97.06 271 ALA A C 1
ATOM 2043 O O . ALA A 1 271 ? -13.579 -15.501 22.509 1.00 97.06 271 ALA A O 1
ATOM 2044 N N . TRP A 1 272 ? -14.161 -14.305 20.707 1.00 98.00 272 TRP A N 1
ATOM 2045 C CA . TRP A 1 272 ? -14.219 -15.457 19.811 1.00 98.00 272 TRP A CA 1
ATOM 2046 C C . TRP A 1 272 ? -12.814 -15.963 19.465 1.00 98.00 272 TRP A C 1
ATOM 2048 O O . TRP A 1 272 ? -12.592 -17.168 19.563 1.00 98.00 272 TRP A O 1
ATOM 2058 N N . LEU A 1 273 ? -11.876 -15.079 19.109 1.00 97.81 273 LEU A N 1
ATOM 2059 C CA . LEU A 1 273 ? -10.506 -15.462 18.756 1.00 97.81 273 LEU A CA 1
ATOM 2060 C C . LEU A 1 273 ? -9.792 -16.152 19.933 1.00 97.81 273 LEU A C 1
ATOM 2062 O O . LEU A 1 273 ? -9.215 -17.219 19.751 1.00 97.81 273 LEU A O 1
ATOM 2066 N N . GLU A 1 274 ? -9.923 -15.617 21.147 1.00 97.12 274 GLU A N 1
ATOM 2067 C CA . GLU A 1 274 ? -9.356 -16.192 22.380 1.00 97.12 274 GLU A CA 1
ATOM 2068 C C . GLU A 1 274 ? -9.848 -17.626 22.652 1.00 97.12 274 GLU A C 1
ATOM 2070 O O . GLU A 1 274 ? -9.125 -18.452 23.206 1.00 97.12 274 GLU A O 1
ATOM 2075 N N . LYS A 1 275 ? -11.083 -17.950 22.243 1.00 97.44 275 LYS A N 1
ATOM 2076 C CA . LYS A 1 275 ? -11.655 -19.305 22.347 1.00 97.44 275 LYS A CA 1
ATOM 2077 C C . LYS A 1 275 ? -11.239 -20.231 21.202 1.00 97.44 275 LYS A C 1
ATOM 2079 O O . LYS A 1 275 ? -11.436 -21.439 21.312 1.00 97.44 275 LYS A O 1
ATOM 2084 N N . HIS A 1 276 ? -10.688 -19.685 20.120 1.00 97.19 276 HIS A N 1
ATOM 2085 C CA . HIS A 1 276 ? -10.285 -20.419 18.920 1.00 97.19 276 HIS A CA 1
ATOM 2086 C C . HIS A 1 276 ? -8.853 -20.042 18.490 1.00 97.19 276 HIS A C 1
ATOM 2088 O O . HIS A 1 276 ? -8.656 -19.648 17.342 1.00 97.19 276 HIS A O 1
ATOM 2094 N N . PRO A 1 277 ? -7.832 -20.175 19.360 1.00 95.94 277 PRO A N 1
ATOM 2095 C CA . PRO A 1 277 ? -6.470 -19.725 19.051 1.00 95.94 277 PRO A CA 1
ATOM 2096 C C . PRO A 1 277 ? -5.886 -20.406 17.803 1.00 95.94 277 PRO A C 1
ATOM 2098 O O . PRO A 1 277 ? -5.266 -19.756 16.966 1.00 95.94 277 PRO A O 1
ATOM 2101 N N . GLU A 1 278 ? -6.181 -21.695 17.599 1.00 96.06 278 GLU A N 1
ATOM 2102 C CA . GLU A 1 278 ? -5.735 -22.455 16.421 1.00 96.06 278 GLU A CA 1
ATOM 2103 C C . GLU A 1 278 ? -6.263 -21.884 15.088 1.00 96.06 278 GLU A C 1
ATOM 2105 O O . GLU A 1 278 ? -5.723 -22.206 14.032 1.00 96.06 278 GLU A O 1
ATOM 2110 N N . ALA A 1 279 ? -7.288 -21.019 15.107 1.00 96.69 279 ALA A N 1
ATOM 2111 C CA . ALA A 1 279 ? -7.845 -20.392 13.910 1.00 96.69 279 ALA A CA 1
ATOM 2112 C C . ALA A 1 279 ? -6.827 -19.510 13.173 1.00 96.69 279 ALA A C 1
ATOM 2114 O O . ALA A 1 279 ? -6.950 -19.336 11.968 1.00 96.69 279 ALA A O 1
ATOM 2115 N N . VAL A 1 280 ? -5.822 -18.963 13.860 1.00 95.81 280 VAL A N 1
ATOM 2116 C CA . VAL A 1 280 ? -4.781 -18.107 13.255 1.00 95.81 280 VAL A CA 1
ATOM 2117 C C . VAL A 1 280 ? -3.435 -18.821 13.102 1.00 95.81 280 VAL A C 1
ATOM 2119 O O . VAL A 1 280 ? -2.437 -18.212 12.722 1.00 95.81 280 VAL A O 1
ATOM 2122 N N . LYS A 1 281 ? -3.382 -20.131 13.352 1.00 93.69 281 LYS A N 1
ATOM 2123 C CA . LYS A 1 281 ? -2.166 -20.924 13.172 1.00 93.69 281 LYS A CA 1
ATOM 2124 C C . LYS A 1 281 ? -1.927 -21.245 11.701 1.00 93.69 281 LYS A C 1
ATOM 2126 O O . LYS A 1 281 ? -2.782 -21.821 11.034 1.00 93.69 281 LYS A O 1
ATOM 2131 N N . GLY A 1 282 ? -0.727 -20.933 11.217 1.00 94.94 282 GLY A N 1
ATOM 2132 C CA . GLY A 1 282 ? -0.363 -21.128 9.812 1.00 94.94 282 GLY A CA 1
ATOM 2133 C C . GLY A 1 282 ? -0.708 -19.935 8.922 1.00 94.94 282 GLY A C 1
ATOM 2134 O O . GLY A 1 282 ? -1.025 -20.125 7.753 1.00 94.94 282 GLY A O 1
ATOM 2135 N N . ILE A 1 283 ? -0.667 -18.716 9.473 1.00 97.94 283 ILE A N 1
ATOM 2136 C CA . ILE A 1 283 ? -0.593 -17.490 8.669 1.00 97.94 283 ILE A CA 1
ATOM 2137 C C . ILE A 1 283 ? 0.567 -17.614 7.686 1.00 97.94 283 ILE A C 1
ATOM 2139 O O . ILE A 1 283 ? 1.670 -17.992 8.080 1.00 97.94 283 ILE A O 1
ATOM 2143 N N . CYS A 1 284 ? 0.314 -17.254 6.432 1.00 98.50 284 CYS A N 1
ATOM 2144 C CA . CYS A 1 284 ? 1.331 -17.219 5.393 1.00 98.50 284 CYS A CA 1
ATOM 2145 C C . CYS A 1 284 ? 1.621 -15.780 4.967 1.00 98.50 284 CYS A C 1
ATOM 2147 O O . CYS A 1 284 ? 0.708 -14.955 4.851 1.00 98.50 284 CYS A O 1
ATOM 2149 N N . ARG A 1 285 ? 2.900 -15.506 4.715 1.00 98.69 285 ARG A N 1
ATOM 2150 C CA . ARG A 1 285 ? 3.466 -14.187 4.446 1.00 98.69 285 ARG A CA 1
ATOM 2151 C C . ARG A 1 285 ? 4.347 -14.211 3.208 1.00 98.69 285 ARG A C 1
ATOM 2153 O O . ARG A 1 285 ? 4.855 -15.259 2.827 1.00 98.69 285 ARG A O 1
ATOM 2160 N N . GLY A 1 286 ? 4.556 -13.051 2.610 1.00 98.69 286 GLY A N 1
ATOM 2161 C CA . GLY A 1 286 ? 5.609 -12.827 1.626 1.00 98.69 286 GLY A CA 1
ATOM 2162 C C . GLY A 1 286 ? 6.031 -11.365 1.638 1.00 98.69 286 GLY A C 1
ATOM 2163 O O . GLY A 1 286 ? 5.223 -10.492 1.955 1.00 98.69 286 GLY A O 1
ATOM 2164 N N . LEU A 1 287 ? 7.282 -11.090 1.295 1.00 98.88 287 LEU A N 1
ATOM 2165 C CA . LEU A 1 287 ? 7.820 -9.737 1.231 1.00 98.88 287 LEU A CA 1
ATOM 2166 C C . LEU A 1 287 ? 8.314 -9.429 -0.176 1.00 98.88 287 LEU A C 1
ATOM 2168 O O . LEU A 1 287 ? 9.009 -10.241 -0.785 1.00 98.88 287 LEU A O 1
ATOM 2172 N N . GLU A 1 288 ? 7.983 -8.231 -0.643 1.00 98.88 288 GLU A N 1
ATOM 2173 C CA . GLU A 1 288 ? 8.600 -7.602 -1.810 1.00 98.88 288 GLU A CA 1
ATOM 2174 C C . GLU A 1 288 ? 9.324 -6.350 -1.314 1.00 98.88 288 GLU A C 1
ATOM 2176 O O . GLU A 1 288 ? 8.733 -5.545 -0.588 1.00 98.88 288 GLU A O 1
ATOM 2181 N N . ARG A 1 289 ? 10.606 -6.186 -1.642 1.00 98.81 289 ARG A N 1
ATOM 2182 C CA . ARG A 1 289 ? 11.391 -5.019 -1.223 1.00 98.81 289 ARG A CA 1
ATOM 2183 C C . ARG A 1 289 ? 12.157 -4.427 -2.390 1.00 98.81 289 ARG A C 1
ATOM 2185 O O . ARG A 1 289 ? 12.999 -5.096 -2.986 1.00 98.81 289 ARG A O 1
ATOM 2192 N N . GLU A 1 290 ? 11.915 -3.148 -2.641 1.00 98.88 290 GLU A N 1
ATOM 2193 C CA . GLU A 1 290 ? 12.521 -2.396 -3.735 1.00 98.88 290 GLU A CA 1
ATOM 2194 C C . GLU A 1 290 ? 13.748 -1.591 -3.269 1.00 98.88 290 GLU A C 1
ATOM 2196 O O . GLU A 1 290 ? 13.809 -1.088 -2.140 1.00 98.88 290 GLU A O 1
ATOM 2201 N N . THR A 1 291 ? 14.749 -1.433 -4.139 1.00 98.81 291 THR A N 1
ATOM 2202 C CA . THR A 1 291 ? 15.922 -0.587 -3.880 1.00 98.81 291 THR A CA 1
ATOM 2203 C C . THR A 1 291 ? 16.639 -0.166 -5.153 1.00 98.81 291 THR A C 1
ATOM 2205 O O . THR A 1 291 ? 16.859 -0.967 -6.058 1.00 98.81 291 THR A O 1
ATOM 2208 N N . LEU A 1 292 ? 17.036 1.104 -5.226 1.00 98.38 292 LEU A N 1
ATOM 2209 C CA . LEU A 1 292 ? 17.854 1.589 -6.333 1.00 98.38 292 LEU A CA 1
ATOM 2210 C C . LEU A 1 292 ? 19.302 1.138 -6.160 1.00 98.38 292 LEU A C 1
ATOM 2212 O O . LEU A 1 292 ? 19.869 1.241 -5.072 1.00 98.38 292 LEU A O 1
ATOM 2216 N N . ARG A 1 293 ? 19.922 0.713 -7.256 1.00 98.38 293 ARG A N 1
ATOM 2217 C CA . ARG A 1 293 ? 21.373 0.618 -7.378 1.00 98.38 293 ARG A CA 1
ATOM 2218 C C . ARG A 1 293 ? 21.939 2.018 -7.567 1.00 98.38 293 ARG A C 1
ATOM 2220 O O . ARG A 1 293 ? 21.513 2.751 -8.461 1.00 98.38 293 ARG A O 1
ATOM 2227 N N . VAL A 1 294 ? 22.897 2.380 -6.727 1.00 97.00 294 VAL A N 1
ATOM 2228 C CA . VAL A 1 294 ? 23.588 3.671 -6.772 1.00 97.00 294 VAL A CA 1
ATOM 2229 C C . VAL A 1 294 ? 25.101 3.478 -6.787 1.00 97.00 294 VAL A C 1
ATOM 2231 O O . VAL A 1 294 ? 25.614 2.440 -6.355 1.00 97.00 294 VAL A O 1
ATOM 2234 N N . THR A 1 295 ? 25.821 4.480 -7.280 1.00 96.50 295 THR A N 1
ATOM 2235 C CA . THR A 1 295 ? 27.284 4.567 -7.198 1.00 96.50 295 THR A CA 1
ATOM 2236 C C . THR A 1 295 ? 27.732 4.898 -5.764 1.00 96.50 295 THR A C 1
ATOM 2238 O O . THR A 1 295 ? 26.902 5.283 -4.932 1.00 96.50 295 THR A O 1
ATOM 2241 N N . PRO A 1 296 ? 29.030 4.765 -5.425 1.00 95.69 296 PRO A N 1
ATOM 2242 C CA . PRO A 1 296 ? 29.566 5.254 -4.149 1.00 95.69 296 PRO A CA 1
ATOM 2243 C C . PRO A 1 296 ? 29.280 6.737 -3.872 1.00 95.69 296 PRO A C 1
ATOM 2245 O O . PRO A 1 296 ? 29.173 7.131 -2.713 1.00 95.69 296 PRO A O 1
ATOM 2248 N N . GLU A 1 297 ? 29.129 7.539 -4.924 1.00 93.31 297 GLU A N 1
ATOM 2249 C CA . GLU A 1 297 ? 28.820 8.968 -4.873 1.00 93.31 297 GLU A CA 1
ATOM 2250 C C . GLU A 1 297 ? 27.316 9.256 -4.726 1.00 93.31 297 GLU A C 1
ATOM 2252 O O . GLU A 1 297 ? 26.940 10.377 -4.393 1.00 93.31 297 GLU A O 1
ATOM 2257 N N . GLY A 1 298 ? 26.460 8.244 -4.910 1.00 90.62 298 GLY A N 1
ATOM 2258 C CA . GLY A 1 298 ? 25.011 8.328 -4.696 1.00 90.62 298 GLY A CA 1
ATOM 2259 C C . GLY A 1 298 ? 24.203 8.578 -5.961 1.00 90.62 298 GLY A C 1
ATOM 2260 O O . GLY A 1 298 ? 22.976 8.626 -5.888 1.00 90.62 298 GLY A O 1
ATOM 2261 N N . ASP A 1 299 ? 24.873 8.687 -7.108 1.00 92.12 299 ASP A N 1
ATOM 2262 C CA . ASP A 1 299 ? 24.224 8.779 -8.409 1.00 92.12 299 ASP A CA 1
ATOM 2263 C C . ASP A 1 299 ? 23.536 7.458 -8.755 1.00 92.12 299 ASP A C 1
ATOM 2265 O O . ASP A 1 299 ? 24.001 6.371 -8.396 1.00 92.12 299 ASP A O 1
ATOM 2269 N N . LEU A 1 300 ? 22.440 7.536 -9.508 1.00 93.94 300 LEU A N 1
ATOM 2270 C CA . LEU A 1 300 ? 21.771 6.348 -10.026 1.00 93.94 300 LEU A CA 1
ATOM 2271 C C . LEU A 1 300 ? 22.723 5.539 -10.923 1.00 93.94 300 LEU A C 1
ATOM 2273 O O . LEU A 1 300 ? 23.318 6.081 -11.859 1.00 93.94 300 LEU A O 1
ATOM 2277 N N . ALA A 1 301 ? 22.838 4.234 -10.665 1.00 95.12 301 ALA A N 1
ATOM 2278 C CA . ALA A 1 301 ? 23.637 3.350 -11.503 1.00 95.12 301 ALA A CA 1
ATOM 2279 C C . ALA A 1 301 ? 23.081 3.307 -12.938 1.00 95.12 301 ALA A C 1
ATOM 2281 O O . ALA A 1 301 ? 21.873 3.225 -13.153 1.00 95.12 301 ALA A O 1
ATOM 2282 N N . THR A 1 302 ? 23.978 3.349 -13.925 1.00 94.94 302 THR A N 1
ATOM 2283 C CA . THR A 1 302 ? 23.641 3.306 -15.365 1.00 94.94 302 THR A CA 1
ATOM 2284 C C . THR A 1 302 ? 24.069 2.002 -16.036 1.00 94.94 302 THR A C 1
ATOM 2286 O O . THR A 1 302 ? 23.949 1.848 -17.248 1.00 94.94 302 THR A O 1
ATOM 2289 N N . THR A 1 303 ? 24.600 1.059 -15.260 1.00 96.69 303 THR A N 1
ATOM 2290 C CA . THR A 1 303 ? 24.834 -0.315 -15.707 1.00 96.69 303 THR A CA 1
ATOM 2291 C C . THR A 1 303 ? 23.496 -1.051 -15.828 1.00 96.69 303 THR A C 1
ATOM 2293 O O . THR A 1 303 ? 22.534 -0.727 -15.123 1.00 96.69 303 THR A O 1
ATOM 2296 N N . GLY A 1 304 ? 23.437 -2.067 -16.690 1.00 97.19 304 GLY A N 1
ATOM 2297 C CA . GLY A 1 304 ? 22.283 -2.966 -16.761 1.00 97.19 304 GLY A CA 1
ATOM 2298 C C . GLY A 1 304 ? 22.105 -3.793 -15.484 1.00 97.19 304 GLY A C 1
ATOM 2299 O O . GLY A 1 304 ? 22.962 -3.787 -14.596 1.00 97.19 304 GLY A O 1
ATOM 2300 N N . HIS A 1 305 ? 20.999 -4.527 -15.393 1.00 98.38 305 HIS A N 1
ATOM 2301 C CA . HIS A 1 305 ? 20.807 -5.542 -14.365 1.00 98.38 305 HIS A CA 1
ATOM 2302 C C . HIS A 1 305 ? 22.000 -6.516 -14.389 1.00 98.38 305 HIS A C 1
ATOM 2304 O O . HIS A 1 305 ? 22.321 -7.034 -15.463 1.00 98.38 305 HIS A O 1
ATOM 2310 N N . PRO A 1 306 ? 22.690 -6.753 -13.255 1.00 97.88 306 PRO A N 1
ATOM 2311 C CA . PRO A 1 306 ? 23.882 -7.591 -13.250 1.00 97.88 306 PRO A CA 1
ATOM 2312 C C . PRO A 1 306 ? 23.592 -8.983 -13.816 1.00 97.88 306 PRO A C 1
ATOM 2314 O O . PRO A 1 306 ? 22.770 -9.718 -13.272 1.00 97.88 306 PRO A O 1
ATOM 2317 N N . GLU A 1 307 ? 24.288 -9.365 -14.891 1.00 96.25 307 GLU A N 1
ATOM 2318 C CA . GLU A 1 307 ? 24.061 -10.657 -15.555 1.00 96.25 307 GLU A CA 1
ATOM 2319 C C . GLU A 1 307 ? 24.241 -11.841 -14.597 1.00 96.25 307 GLU A C 1
ATOM 2321 O O . GLU A 1 307 ? 23.545 -12.844 -14.741 1.00 96.25 307 GLU A O 1
ATOM 2326 N N . SER A 1 308 ? 25.118 -11.701 -13.593 1.00 97.12 308 SER A N 1
ATOM 2327 C CA . SER A 1 308 ? 25.371 -12.714 -12.565 1.00 97.12 308 SER A CA 1
ATOM 2328 C C . SER A 1 308 ? 24.194 -12.963 -11.615 1.00 97.12 308 SER A C 1
ATOM 2330 O O . SER A 1 308 ? 24.182 -13.988 -10.937 1.00 97.12 308 SER A O 1
ATOM 2332 N N . LEU A 1 309 ? 23.173 -12.099 -11.608 1.00 98.12 309 LEU A N 1
ATOM 2333 C CA . LEU A 1 309 ? 21.911 -12.318 -10.886 1.00 98.12 309 LEU A CA 1
ATOM 2334 C C . LEU A 1 309 ? 20.874 -13.081 -11.718 1.00 98.12 309 LEU A C 1
ATOM 2336 O O . LEU A 1 309 ? 19.868 -13.539 -11.183 1.00 98.12 309 LEU A O 1
ATOM 2340 N N . GLY A 1 310 ? 21.117 -13.260 -13.017 1.00 98.38 310 GLY A N 1
ATOM 2341 C CA . GLY A 1 310 ? 20.233 -13.987 -13.916 1.00 98.38 310 GLY A CA 1
ATOM 2342 C C . GLY A 1 310 ? 19.343 -13.069 -14.751 1.00 98.38 310 GLY A C 1
ATOM 2343 O O . GLY A 1 310 ? 19.635 -11.901 -14.993 1.00 98.38 310 GLY A O 1
ATOM 2344 N N . SER A 1 311 ? 18.233 -13.628 -15.225 1.00 98.62 311 SER A N 1
ATOM 2345 C CA . SER A 1 311 ? 17.224 -12.910 -15.999 1.00 98.62 311 SER A CA 1
ATOM 2346 C C . SER A 1 311 ? 16.190 -12.271 -15.071 1.00 98.62 311 SER A C 1
ATOM 2348 O O . SER A 1 311 ? 15.312 -12.972 -14.563 1.00 98.62 311 SER A O 1
ATOM 2350 N N . ALA A 1 312 ? 16.199 -10.941 -14.941 1.00 98.56 312 ALA A N 1
ATOM 2351 C CA . ALA A 1 312 ? 15.161 -10.206 -14.208 1.00 98.56 312 ALA A CA 1
ATOM 2352 C C . ALA A 1 312 ? 13.735 -10.522 -14.708 1.00 98.56 312 ALA A C 1
ATOM 2354 O O . ALA A 1 312 ? 12.774 -10.451 -13.955 1.00 98.56 312 ALA A O 1
ATOM 2355 N N . PHE A 1 313 ? 13.571 -10.923 -15.974 1.00 98.25 313 PHE A N 1
ATOM 2356 C CA . PHE A 1 313 ? 12.258 -11.262 -16.526 1.00 98.25 313 PHE A CA 1
ATOM 2357 C C . PHE A 1 313 ? 11.636 -12.517 -15.898 1.00 98.25 313 PHE A C 1
ATOM 2359 O O . PHE A 1 313 ? 10.411 -12.610 -15.801 1.00 98.25 313 PHE A O 1
ATOM 2366 N N . THR A 1 314 ? 12.454 -13.497 -15.505 1.00 98.25 314 THR A N 1
ATOM 2367 C CA . THR A 1 314 ? 11.950 -14.823 -15.112 1.00 98.25 314 THR A CA 1
ATOM 2368 C C . THR A 1 314 ? 12.548 -15.377 -13.826 1.00 98.25 314 THR A C 1
ATOM 2370 O O . THR A 1 314 ? 12.134 -16.461 -13.405 1.00 98.25 314 THR A O 1
ATOM 2373 N N . HIS A 1 315 ? 13.523 -14.705 -13.217 1.00 98.69 315 HIS A N 1
ATOM 2374 C CA . HIS A 1 315 ? 14.133 -15.115 -11.958 1.00 98.69 315 HIS A CA 1
ATOM 2375 C C . HIS A 1 315 ? 13.108 -15.030 -10.817 1.00 98.69 315 HIS A C 1
ATOM 2377 O O . HIS A 1 315 ? 12.314 -14.095 -10.737 1.00 98.69 315 HIS A O 1
ATOM 2383 N N . LYS A 1 316 ? 13.076 -16.043 -9.945 1.00 98.25 316 LYS A N 1
ATOM 2384 C CA . LYS A 1 316 ? 11.993 -16.184 -8.953 1.00 98.25 316 LYS A CA 1
ATOM 2385 C C . LYS A 1 316 ? 12.045 -15.183 -7.802 1.00 98.25 316 LYS A C 1
ATOM 2387 O O . LYS A 1 316 ? 11.008 -14.915 -7.208 1.00 98.25 316 LYS A O 1
ATOM 2392 N N . TRP A 1 317 ? 13.240 -14.717 -7.440 1.00 98.69 317 TRP A N 1
ATOM 2393 C CA . TRP A 1 317 ? 13.468 -14.005 -6.170 1.00 98.69 317 TRP A CA 1
ATOM 2394 C C . TRP A 1 317 ? 14.077 -12.609 -6.324 1.00 98.69 317 TRP A C 1
ATOM 2396 O O . TRP A 1 317 ? 14.131 -11.851 -5.363 1.00 98.69 317 TRP A O 1
ATOM 2406 N N . ILE A 1 318 ? 14.588 -12.294 -7.513 1.00 98.81 318 ILE A N 1
ATOM 2407 C CA . ILE A 1 318 ? 15.371 -11.091 -7.812 1.00 98.81 318 ILE A CA 1
ATOM 2408 C C . ILE A 1 318 ? 14.901 -10.627 -9.178 1.00 98.81 318 ILE A C 1
ATOM 2410 O O . ILE A 1 318 ? 15.019 -11.370 -10.145 1.00 98.81 318 ILE A O 1
ATOM 2414 N N . THR A 1 319 ? 14.334 -9.436 -9.246 1.00 98.75 319 THR A N 1
ATOM 2415 C CA . THR A 1 319 ? 13.842 -8.830 -10.482 1.00 98.75 319 THR A CA 1
ATOM 2416 C C . THR A 1 319 ? 14.119 -7.330 -10.433 1.00 98.75 319 THR A C 1
ATOM 2418 O O . THR A 1 319 ? 14.792 -6.826 -9.531 1.00 98.75 319 THR A O 1
ATOM 2421 N N . THR A 1 320 ? 13.637 -6.613 -11.433 1.00 98.62 320 THR A N 1
ATOM 2422 C CA . THR A 1 320 ? 13.550 -5.159 -11.452 1.00 98.62 320 THR A CA 1
ATOM 2423 C C . THR A 1 320 ? 12.091 -4.725 -11.438 1.00 98.62 320 THR A C 1
ATOM 2425 O O . THR A 1 320 ? 11.251 -5.386 -12.063 1.00 98.62 320 THR A O 1
ATOM 2428 N N . ASP A 1 321 ? 11.800 -3.601 -10.781 1.00 97.31 321 ASP A N 1
ATOM 2429 C CA . ASP A 1 321 ? 10.514 -2.920 -10.931 1.00 97.31 321 ASP A CA 1
ATOM 2430 C C . ASP A 1 321 ? 10.582 -1.918 -12.098 1.00 97.31 321 ASP A C 1
ATOM 2432 O O . ASP A 1 321 ? 10.862 -2.337 -13.220 1.00 97.31 321 ASP A O 1
ATOM 2436 N N . PHE A 1 322 ? 10.307 -0.622 -11.917 1.00 97.19 322 PHE A N 1
ATOM 2437 C CA . PHE A 1 322 ? 10.151 0.327 -13.024 1.00 97.19 322 PHE A CA 1
ATOM 2438 C C . PHE A 1 322 ? 11.435 0.568 -13.837 1.00 97.19 322 PHE A C 1
ATOM 2440 O O . PHE A 1 322 ? 11.404 0.541 -15.072 1.00 97.19 322 PHE A O 1
ATOM 2447 N N . ALA A 1 323 ? 12.552 0.822 -13.156 1.00 97.19 323 ALA A N 1
ATOM 2448 C CA . ALA A 1 323 ? 13.833 1.159 -13.772 1.00 97.19 323 ALA A CA 1
ATOM 2449 C C . ALA A 1 323 ? 14.790 -0.038 -13.774 1.00 97.19 323 ALA A C 1
ATOM 2451 O O . ALA A 1 323 ? 14.728 -0.893 -12.896 1.00 97.19 323 ALA A O 1
ATOM 2452 N N . GLU A 1 324 ? 15.743 -0.054 -14.704 1.00 98.31 324 GLU A N 1
ATOM 2453 C CA . GLU A 1 324 ? 16.787 -1.089 -14.778 1.00 98.31 324 GLU A CA 1
ATOM 2454 C C . GLU A 1 324 ? 17.690 -1.104 -13.531 1.00 98.31 324 GLU A C 1
ATOM 2456 O O . GLU A 1 324 ? 18.232 -2.133 -13.116 1.00 98.31 324 GLU A O 1
ATOM 2461 N N . ALA A 1 325 ? 17.828 0.056 -12.889 1.00 97.62 325 ALA A N 1
ATOM 2462 C CA . ALA A 1 325 ? 18.533 0.217 -11.625 1.00 97.62 325 ALA A CA 1
ATOM 2463 C C . ALA A 1 325 ? 17.664 -0.046 -10.385 1.00 97.62 325 ALA A C 1
ATOM 2465 O O . ALA A 1 325 ? 18.207 -0.092 -9.286 1.00 97.62 325 ALA A O 1
ATOM 2466 N N . LEU A 1 326 ? 16.346 -0.224 -10.520 1.00 98.56 326 LEU A N 1
ATOM 2467 C CA . LEU A 1 326 ? 15.439 -0.450 -9.393 1.00 98.56 326 LEU A CA 1
ATOM 2468 C C . LEU A 1 326 ? 15.258 -1.953 -9.168 1.00 98.56 326 LEU A C 1
ATOM 2470 O O . LEU A 1 326 ? 14.392 -2.578 -9.776 1.00 98.56 326 LEU A O 1
ATOM 2474 N N . LEU A 1 327 ? 16.103 -2.527 -8.312 1.00 98.88 327 LEU A N 1
ATOM 2475 C CA . LEU A 1 327 ? 15.996 -3.919 -7.884 1.00 98.88 327 LEU A CA 1
ATOM 2476 C C . LEU A 1 327 ? 14.727 -4.131 -7.060 1.00 98.88 327 LEU A C 1
ATOM 2478 O O . LEU A 1 327 ? 14.334 -3.262 -6.284 1.00 98.88 327 LEU A O 1
ATOM 2482 N N . GLU A 1 328 ? 14.160 -5.324 -7.171 1.00 98.88 328 GLU A N 1
ATOM 2483 C CA . GLU A 1 328 ? 13.050 -5.805 -6.360 1.00 98.88 328 GLU A CA 1
ATOM 2484 C C . GLU A 1 328 ? 13.345 -7.243 -5.913 1.00 98.88 328 GLU A C 1
ATOM 2486 O O . GLU A 1 328 ? 13.642 -8.126 -6.725 1.00 98.88 328 GLU A O 1
ATOM 2491 N N . PHE A 1 329 ? 13.299 -7.469 -4.602 1.00 98.94 329 PHE A N 1
ATOM 2492 C CA . PHE A 1 329 ? 13.532 -8.771 -3.985 1.00 98.94 329 PHE A CA 1
ATOM 2493 C C . PHE A 1 329 ? 12.225 -9.356 -3.482 1.00 98.94 329 PHE A C 1
ATOM 2495 O O . PHE A 1 329 ? 11.503 -8.679 -2.756 1.00 98.94 329 PHE A O 1
ATOM 2502 N N . ILE A 1 330 ? 11.953 -10.612 -3.830 1.00 98.81 330 ILE A N 1
ATOM 2503 C CA . ILE A 1 330 ? 10.670 -11.268 -3.576 1.00 98.81 330 ILE A CA 1
ATOM 2504 C C . ILE A 1 330 ? 10.918 -12.574 -2.827 1.00 98.81 330 ILE A C 1
ATOM 2506 O O . ILE A 1 330 ? 11.597 -13.475 -3.331 1.00 98.81 330 ILE A O 1
ATOM 2510 N N . THR A 1 331 ? 10.360 -12.704 -1.626 1.00 98.81 331 THR A N 1
ATOM 2511 C CA . THR A 1 331 ? 10.392 -13.979 -0.904 1.00 98.81 331 THR A CA 1
ATOM 2512 C C . THR A 1 331 ? 9.312 -14.921 -1.442 1.00 98.81 331 THR A C 1
ATOM 2514 O O . THR A 1 331 ? 8.214 -14.478 -1.788 1.00 98.81 331 THR A O 1
ATOM 2517 N N . PRO A 1 332 ? 9.554 -16.243 -1.462 1.00 98.31 332 PRO A N 1
ATOM 2518 C CA . PRO A 1 332 ? 8.473 -17.215 -1.529 1.00 98.31 332 PRO A CA 1
ATOM 2519 C C . PRO A 1 332 ? 7.463 -16.998 -0.394 1.00 98.31 332 PRO A C 1
ATOM 2521 O O . PRO A 1 332 ? 7.780 -16.382 0.627 1.00 98.31 332 PRO A O 1
ATOM 2524 N N . VAL A 1 333 ? 6.253 -17.532 -0.572 1.00 98.12 333 VAL A N 1
ATOM 2525 C CA . VAL A 1 333 ? 5.263 -17.575 0.508 1.00 98.12 333 VAL A CA 1
ATOM 2526 C C . VAL A 1 333 ? 5.763 -18.471 1.643 1.00 98.12 333 VAL A C 1
ATOM 2528 O O . VAL A 1 333 ? 6.203 -19.594 1.393 1.00 98.12 333 VAL A O 1
ATOM 2531 N N . ASP A 1 334 ? 5.680 -17.980 2.876 1.00 98.25 334 ASP A N 1
ATOM 2532 C CA . ASP A 1 334 ? 6.240 -18.642 4.052 1.00 98.25 334 ASP A CA 1
ATOM 2533 C C . ASP A 1 334 ? 5.343 -18.502 5.289 1.00 98.25 334 ASP A C 1
ATOM 2535 O O . ASP A 1 334 ? 4.649 -17.501 5.460 1.00 98.25 334 ASP A O 1
ATOM 2539 N N . GLY A 1 335 ? 5.345 -19.510 6.158 1.00 97.44 335 GLY A N 1
ATOM 2540 C CA . GLY A 1 335 ? 4.652 -19.476 7.447 1.00 97.44 335 GLY A CA 1
ATOM 2541 C C . GLY A 1 335 ? 5.515 -18.966 8.605 1.00 97.44 335 GLY A C 1
ATOM 2542 O O . GLY A 1 335 ? 4.969 -18.594 9.647 1.00 97.44 335 GLY A O 1
ATOM 2543 N N . ASP A 1 336 ? 6.837 -18.931 8.426 1.00 98.06 336 ASP A N 1
ATOM 2544 C CA . ASP A 1 336 ? 7.821 -18.610 9.457 1.00 98.06 336 ASP A CA 1
ATOM 2545 C C . ASP A 1 336 ? 8.486 -17.249 9.187 1.00 98.06 336 ASP A C 1
ATOM 2547 O O . ASP A 1 336 ? 9.020 -16.992 8.105 1.00 98.06 336 ASP A O 1
ATOM 2551 N N . ILE A 1 337 ? 8.402 -16.341 10.166 1.00 98.31 337 ILE A N 1
ATOM 2552 C CA . ILE A 1 337 ? 8.890 -14.959 10.027 1.00 98.31 337 ILE A CA 1
ATOM 2553 C C . ILE A 1 337 ? 10.414 -14.933 9.906 1.00 98.31 337 ILE A C 1
ATOM 2555 O O . ILE A 1 337 ? 10.942 -14.229 9.043 1.00 98.31 337 ILE A O 1
ATOM 2559 N N . ASP A 1 338 ? 11.111 -15.707 10.736 1.00 98.19 338 ASP A N 1
ATOM 2560 C CA . ASP A 1 338 ? 12.570 -15.699 10.794 1.00 98.19 338 ASP A CA 1
ATOM 2561 C C . ASP A 1 338 ? 13.158 -16.306 9.523 1.00 98.19 338 ASP A C 1
ATOM 2563 O O . ASP A 1 338 ? 14.077 -15.737 8.931 1.00 98.19 338 ASP A O 1
ATOM 2567 N N . HIS A 1 339 ? 12.587 -17.413 9.043 1.00 98.75 339 HIS A N 1
ATOM 2568 C CA . HIS A 1 339 ? 12.964 -18.017 7.772 1.00 98.75 339 HIS A CA 1
ATOM 2569 C C . HIS A 1 339 ? 12.732 -17.050 6.603 1.00 98.75 339 HIS A C 1
ATOM 2571 O O . HIS A 1 339 ? 13.644 -16.836 5.804 1.00 98.75 339 HIS A O 1
ATOM 2577 N N . MET A 1 340 ? 11.568 -16.392 6.526 1.00 98.81 340 MET A N 1
ATOM 2578 C CA . MET A 1 340 ? 11.266 -15.412 5.474 1.00 98.81 340 MET A CA 1
ATOM 2579 C C . MET A 1 340 ? 12.246 -14.227 5.480 1.00 98.81 340 MET A C 1
ATOM 2581 O O . MET A 1 340 ? 12.776 -13.853 4.430 1.00 98.81 340 MET A O 1
ATOM 2585 N N . LEU A 1 341 ? 12.508 -13.630 6.647 1.00 98.88 341 LEU A N 1
ATOM 2586 C CA . LEU A 1 341 ? 13.423 -12.490 6.775 1.00 98.88 341 LEU A CA 1
ATOM 2587 C C . LEU A 1 341 ? 14.873 -12.887 6.486 1.00 98.88 341 LEU A C 1
ATOM 2589 O O . LEU A 1 341 ? 15.607 -12.131 5.847 1.00 98.88 341 LEU A O 1
ATOM 2593 N N . THR A 1 342 ? 15.278 -14.087 6.899 1.00 98.88 342 THR A N 1
ATOM 2594 C CA . THR A 1 342 ? 16.612 -14.630 6.621 1.00 98.88 342 THR A CA 1
ATOM 2595 C C . THR A 1 342 ? 16.772 -14.940 5.132 1.00 98.88 342 THR A C 1
ATOM 2597 O O . THR A 1 342 ? 17.805 -14.620 4.549 1.00 98.88 342 THR A O 1
ATOM 2600 N N . PHE A 1 343 ? 15.731 -15.459 4.473 1.00 98.88 343 PHE A N 1
ATOM 2601 C CA . PHE A 1 343 ? 15.713 -15.680 3.026 1.00 98.88 343 PHE A CA 1
ATOM 2602 C C . PHE A 1 343 ? 15.854 -14.357 2.267 1.00 98.88 343 PHE A C 1
ATOM 2604 O O . PHE A 1 343 ? 16.685 -14.238 1.365 1.00 98.88 343 PHE A O 1
ATOM 2611 N N . LEU A 1 344 ? 15.093 -13.332 2.670 1.00 98.88 344 LEU A N 1
ATOM 2612 C CA . LEU A 1 344 ? 15.224 -11.985 2.116 1.00 98.88 344 LEU A CA 1
ATOM 2613 C C . LEU A 1 344 ? 16.648 -11.447 2.309 1.00 98.88 344 LEU A C 1
ATOM 2615 O O . LEU A 1 344 ? 17.222 -10.858 1.391 1.00 98.88 344 LEU A O 1
ATOM 2619 N N . ARG A 1 345 ? 17.248 -11.680 3.479 1.00 98.88 345 ARG A N 1
ATOM 2620 C CA . ARG A 1 345 ? 18.623 -11.273 3.778 1.00 98.88 345 ARG A CA 1
ATOM 2621 C C . ARG A 1 345 ? 19.658 -12.012 2.942 1.00 98.88 345 ARG A C 1
ATOM 2623 O O . ARG A 1 345 ? 20.606 -11.381 2.488 1.00 98.88 345 ARG A O 1
ATOM 2630 N N . ASP A 1 346 ? 19.467 -13.293 2.663 1.00 98.94 346 ASP A N 1
ATOM 2631 C CA . ASP A 1 346 ? 20.345 -14.055 1.775 1.00 98.94 346 ASP A CA 1
ATOM 2632 C C . ASP A 1 346 ? 20.326 -13.532 0.341 1.00 98.94 346 ASP A C 1
ATOM 2634 O O . ASP A 1 346 ? 21.388 -13.408 -0.276 1.00 98.94 346 ASP A O 1
ATOM 2638 N N . ILE A 1 347 ? 19.154 -13.136 -0.165 1.00 98.69 347 ILE A N 1
ATOM 2639 C CA . ILE A 1 347 ? 19.053 -12.445 -1.455 1.00 98.69 347 ILE A CA 1
ATOM 2640 C C . ILE A 1 347 ? 19.870 -11.144 -1.433 1.00 98.69 347 ILE A C 1
ATOM 2642 O O . ILE A 1 347 ? 20.631 -10.876 -2.366 1.00 98.69 347 ILE A O 1
ATOM 2646 N N . HIS A 1 348 ? 19.762 -10.352 -0.360 1.00 98.88 348 HIS A N 1
ATOM 2647 C CA . HIS A 1 348 ? 20.526 -9.110 -0.210 1.00 98.88 348 HIS A CA 1
ATOM 2648 C C . HIS A 1 348 ? 22.036 -9.366 -0.118 1.00 98.88 348 HIS A C 1
ATOM 2650 O O . HIS A 1 348 ? 22.809 -8.671 -0.773 1.00 98.88 348 HIS A O 1
ATOM 2656 N N . ARG A 1 349 ? 22.467 -10.375 0.650 1.00 98.88 349 ARG A N 1
ATOM 2657 C CA . ARG A 1 349 ? 23.876 -10.789 0.789 1.00 98.88 349 ARG A CA 1
ATOM 2658 C C . ARG A 1 349 ? 24.464 -11.231 -0.541 1.00 98.88 349 ARG A C 1
ATOM 2660 O O . ARG A 1 349 ? 25.582 -10.845 -0.872 1.00 98.88 349 ARG A O 1
ATOM 2667 N N . HIS A 1 350 ? 23.733 -12.047 -1.297 1.00 98.75 350 HIS A N 1
ATOM 2668 C CA . HIS A 1 350 ? 24.155 -12.455 -2.631 1.00 98.75 350 HIS A CA 1
ATOM 2669 C C . HIS A 1 350 ? 24.259 -11.242 -3.552 1.00 98.75 350 HIS A C 1
ATOM 2671 O O . HIS A 1 350 ? 25.333 -10.968 -4.077 1.00 98.75 350 HIS A O 1
ATOM 2677 N N . THR A 1 351 ? 23.189 -10.455 -3.651 1.00 98.81 351 THR A N 1
ATOM 2678 C CA . THR A 1 351 ? 23.140 -9.313 -4.563 1.00 98.81 351 THR A CA 1
ATOM 2679 C C . THR A 1 351 ? 24.219 -8.280 -4.246 1.00 98.81 351 THR A C 1
ATOM 2681 O O . THR A 1 351 ? 24.919 -7.836 -5.146 1.00 98.81 351 THR A O 1
ATOM 2684 N N . ALA A 1 352 ? 24.446 -7.948 -2.972 1.00 98.81 352 ALA A N 1
ATOM 2685 C CA . ALA A 1 352 ? 25.482 -6.995 -2.572 1.00 98.81 352 ALA A CA 1
ATOM 2686 C C . ALA A 1 352 ? 26.899 -7.398 -3.030 1.00 98.81 352 ALA A C 1
ATOM 2688 O O . ALA A 1 352 ? 27.721 -6.518 -3.279 1.00 98.81 352 ALA A O 1
ATOM 2689 N N . ARG A 1 353 ? 27.188 -8.702 -3.165 1.00 98.44 353 ARG A N 1
ATOM 2690 C CA . ARG A 1 353 ? 28.475 -9.206 -3.684 1.00 98.44 353 ARG A CA 1
ATOM 2691 C C . ARG A 1 353 ? 28.584 -9.114 -5.202 1.00 98.44 353 ARG A C 1
ATOM 2693 O O . ARG A 1 353 ? 29.681 -8.918 -5.712 1.00 98.44 353 ARG A O 1
ATOM 2700 N N . GLU A 1 354 ? 27.459 -9.232 -5.896 1.00 98.25 354 GLU A N 1
ATOM 2701 C CA . GLU A 1 354 ? 27.381 -9.205 -7.360 1.00 98.25 354 GLU A CA 1
ATOM 2702 C C . GLU A 1 354 ? 27.320 -7.781 -7.938 1.00 98.25 354 GLU A C 1
ATOM 2704 O O . GLU A 1 354 ? 27.539 -7.577 -9.128 1.00 98.25 354 GLU A O 1
ATOM 2709 N N . LEU A 1 355 ? 27.078 -6.770 -7.099 1.00 97.81 355 LEU A N 1
ATOM 2710 C CA . LEU A 1 355 ? 26.947 -5.369 -7.515 1.00 97.81 355 LEU A CA 1
ATOM 2711 C C . LEU A 1 355 ? 28.273 -4.655 -7.842 1.00 97.81 355 LEU A C 1
ATOM 2713 O O . LEU A 1 355 ? 28.269 -3.459 -8.128 1.00 97.81 355 LEU A O 1
ATOM 2717 N N . GLY A 1 356 ? 29.423 -5.334 -7.799 1.00 96.06 356 GLY A N 1
ATOM 2718 C CA . GLY A 1 356 ? 30.716 -4.685 -8.040 1.00 96.06 356 GLY A CA 1
ATOM 2719 C C . GLY A 1 356 ? 30.948 -3.563 -7.029 1.00 96.06 356 GLY A C 1
ATOM 2720 O O . GLY A 1 356 ? 30.925 -3.836 -5.835 1.00 96.06 356 GLY A O 1
ATOM 2721 N N . GLU A 1 357 ? 31.119 -2.316 -7.477 1.00 96.69 357 GLU A N 1
ATOM 2722 C CA . GLU A 1 357 ? 31.221 -1.120 -6.618 1.00 96.69 357 GLU A CA 1
ATOM 2723 C C . GLU A 1 357 ? 29.876 -0.408 -6.387 1.00 96.69 357 GLU A C 1
ATOM 2725 O O . GLU A 1 357 ? 29.830 0.622 -5.724 1.00 96.69 357 GLU A O 1
ATOM 2730 N N . GLU A 1 358 ? 28.752 -0.907 -6.888 1.00 98.38 358 GLU A N 1
ATOM 2731 C CA . GLU A 1 358 ? 27.440 -0.309 -6.615 1.00 98.38 358 GLU A CA 1
ATOM 2732 C C . GLU A 1 358 ? 26.921 -0.697 -5.225 1.00 98.38 358 GLU A C 1
ATOM 2734 O O . GLU A 1 358 ? 27.410 -1.624 -4.572 1.00 98.38 358 GLU A O 1
ATOM 2739 N N . ARG A 1 359 ? 25.929 0.037 -4.727 1.00 98.12 359 ARG A N 1
ATOM 2740 C CA . ARG A 1 359 ? 25.252 -0.273 -3.464 1.00 98.12 359 ARG A CA 1
ATOM 2741 C C . ARG A 1 359 ? 23.755 -0.025 -3.566 1.00 98.12 359 ARG A C 1
ATOM 2743 O O . ARG A 1 359 ? 23.279 0.594 -4.510 1.00 98.12 359 ARG A O 1
ATOM 2750 N N . MET A 1 360 ? 23.024 -0.562 -2.600 1.00 98.75 360 MET A N 1
ATOM 2751 C CA . MET A 1 360 ? 21.570 -0.456 -2.517 1.00 98.75 360 MET A CA 1
ATOM 2752 C C . MET A 1 360 ? 21.184 0.812 -1.757 1.00 98.75 360 MET A C 1
ATOM 2754 O O . MET A 1 360 ? 21.666 1.036 -0.645 1.00 98.75 360 MET A O 1
ATOM 2758 N N . TRP A 1 361 ? 20.294 1.621 -2.327 1.00 98.56 361 TRP A N 1
ATOM 2759 C CA . TRP A 1 361 ? 19.754 2.801 -1.662 1.00 98.56 361 TRP A CA 1
ATOM 2760 C C . TRP A 1 361 ? 18.837 2.396 -0.488 1.00 98.56 361 TRP A C 1
ATOM 2762 O O . TRP A 1 361 ? 17.900 1.609 -0.687 1.00 98.56 361 TRP A O 1
ATOM 2772 N N . PRO A 1 362 ? 19.074 2.898 0.740 1.00 98.44 362 PRO A N 1
ATOM 2773 C CA . PRO A 1 362 ? 18.397 2.415 1.944 1.00 98.44 362 PRO A CA 1
ATOM 2774 C C . PRO A 1 362 ? 17.142 3.216 2.322 1.00 98.44 362 PRO A C 1
ATOM 2776 O O . PRO A 1 362 ? 16.574 2.968 3.380 1.00 98.44 362 PRO A O 1
ATOM 2779 N N . LEU A 1 363 ? 16.707 4.181 1.503 1.00 98.25 363 LEU A N 1
ATOM 2780 C CA . LEU A 1 363 ? 15.557 5.053 1.784 1.00 98.25 363 LEU A CA 1
ATOM 2781 C C . LEU A 1 363 ? 14.479 4.904 0.701 1.00 98.25 363 LEU A C 1
ATOM 2783 O O . LEU A 1 363 ? 14.804 4.592 -0.441 1.00 98.25 363 LEU A O 1
ATOM 2787 N N . SER A 1 364 ? 13.215 5.194 1.033 1.00 97.44 364 SER A N 1
ATOM 2788 C CA . SER A 1 364 ? 12.125 5.213 0.040 1.00 97.44 364 SER A CA 1
ATOM 2789 C C . SER A 1 364 ? 12.277 6.322 -0.999 1.00 97.44 364 SER A C 1
ATOM 2791 O O . SER A 1 364 ? 12.012 6.120 -2.180 1.00 97.44 364 SER A O 1
ATOM 2793 N N . MET A 1 365 ? 12.655 7.524 -0.550 1.00 94.31 365 MET A N 1
ATOM 2794 C CA . MET A 1 365 ? 12.825 8.678 -1.432 1.00 94.31 365 MET A CA 1
ATOM 2795 C C . MET A 1 365 ? 14.266 8.688 -1.944 1.00 94.31 365 MET A C 1
ATOM 2797 O O . MET A 1 365 ? 15.194 8.691 -1.124 1.00 94.31 365 MET A O 1
ATOM 2801 N N . PRO A 1 366 ? 14.495 8.696 -3.265 1.00 89.88 366 PRO A N 1
ATOM 2802 C CA . PRO A 1 366 ? 15.835 8.871 -3.786 1.00 89.88 366 PRO A CA 1
ATOM 2803 C C . PRO A 1 366 ? 16.311 10.314 -3.638 1.00 89.88 366 PRO A C 1
ATOM 2805 O O . PRO A 1 366 ? 15.537 11.248 -3.415 1.00 89.88 366 PRO A O 1
ATOM 2808 N N . CYS A 1 367 ? 17.617 10.488 -3.783 1.00 81.44 367 CYS A N 1
ATOM 2809 C CA . CYS A 1 367 ? 18.250 11.789 -3.928 1.00 81.44 367 CYS A CA 1
ATOM 2810 C C . CYS A 1 367 ? 19.180 11.770 -5.146 1.00 81.44 367 CYS A C 1
ATOM 2812 O O . CYS A 1 367 ? 19.436 10.703 -5.695 1.00 81.44 367 CYS A O 1
ATOM 2814 N N . TYR A 1 368 ? 19.660 12.942 -5.571 1.00 75.75 368 TYR A N 1
ATOM 2815 C CA . TYR A 1 368 ? 20.618 13.091 -6.681 1.00 75.75 368 TYR A CA 1
ATOM 2816 C C . TYR A 1 368 ? 20.143 12.556 -8.040 1.00 75.75 368 TYR A C 1
ATOM 2818 O O . TYR A 1 368 ? 20.947 12.154 -8.872 1.00 75.75 368 TYR A O 1
ATOM 2826 N N . ILE A 1 369 ? 18.831 12.574 -8.282 1.00 76.38 369 ILE A N 1
ATOM 2827 C CA . ILE A 1 369 ? 18.281 12.350 -9.620 1.00 76.38 369 ILE A CA 1
ATOM 2828 C C . ILE A 1 369 ? 17.904 13.710 -10.198 1.00 76.38 369 ILE A C 1
ATOM 2830 O O . ILE A 1 369 ? 16.968 14.344 -9.702 1.00 76.38 369 ILE A O 1
ATOM 2834 N N . ASP A 1 370 ? 18.653 14.162 -11.203 1.00 68.25 370 ASP A N 1
ATOM 2835 C CA . ASP A 1 370 ? 18.426 15.445 -11.874 1.00 68.25 370 ASP A CA 1
ATOM 2836 C C . ASP A 1 370 ? 17.209 15.397 -12.808 1.00 68.25 370 ASP A C 1
ATOM 2838 O O . ASP A 1 370 ? 16.876 14.365 -13.401 1.00 68.25 370 ASP A O 1
ATOM 2842 N N . ASP A 1 371 ? 16.564 16.553 -12.989 1.00 56.03 371 ASP A N 1
ATOM 2843 C CA . ASP A 1 371 ? 15.484 16.704 -13.961 1.00 56.03 371 ASP A CA 1
ATOM 2844 C C . ASP A 1 371 ? 16.041 16.519 -15.382 1.00 56.03 371 ASP A C 1
ATOM 2846 O O . ASP A 1 371 ? 16.854 17.307 -15.866 1.00 56.03 371 ASP A O 1
ATOM 2850 N N . GLY A 1 372 ? 15.645 15.426 -16.038 1.00 55.88 372 GLY A N 1
ATOM 2851 C CA . GLY A 1 372 ? 16.162 15.030 -17.349 1.00 55.88 372 GLY A CA 1
ATOM 2852 C C . GLY A 1 372 ? 17.280 13.983 -17.329 1.00 55.88 372 GLY A C 1
ATOM 2853 O O . GLY A 1 372 ? 17.723 13.582 -18.409 1.00 55.88 372 GLY A O 1
ATOM 2854 N N . GLN A 1 373 ? 17.707 13.487 -16.158 1.00 66.81 373 GLN A N 1
ATOM 2855 C CA . GLN A 1 373 ? 18.542 12.286 -16.110 1.00 66.81 373 GLN A CA 1
ATOM 2856 C C . GLN A 1 373 ? 17.786 11.136 -16.786 1.00 66.81 373 GLN A C 1
ATOM 2858 O O . GLN A 1 373 ? 16.633 10.839 -16.463 1.00 66.81 373 GLN A O 1
ATOM 2863 N N . ASN A 1 374 ? 18.425 10.514 -17.776 1.00 81.62 374 ASN A N 1
ATOM 2864 C CA . ASN A 1 374 ? 17.821 9.422 -18.523 1.00 81.62 374 ASN A CA 1
ATOM 2865 C C . ASN A 1 374 ? 17.784 8.164 -17.644 1.00 81.62 374 ASN A C 1
ATOM 2867 O O . ASN A 1 374 ? 18.741 7.395 -17.621 1.00 81.62 374 ASN A O 1
ATOM 2871 N N . ILE A 1 375 ? 16.690 7.987 -16.903 1.00 92.25 375 ILE A N 1
ATOM 2872 C CA . ILE A 1 375 ? 16.413 6.765 -16.146 1.00 92.25 375 ILE A CA 1
ATOM 2873 C C . ILE A 1 375 ? 16.085 5.664 -17.153 1.00 92.25 375 ILE A C 1
ATOM 2875 O O . ILE A 1 375 ? 15.046 5.703 -17.820 1.00 92.25 375 ILE A O 1
ATOM 2879 N N . GLU A 1 376 ? 16.982 4.689 -17.272 1.00 95.88 376 GLU A N 1
ATOM 2880 C CA . GLU A 1 376 ? 16.751 3.517 -18.104 1.00 95.88 376 GLU A CA 1
ATOM 2881 C C . GLU A 1 376 ? 15.615 2.673 -17.516 1.00 95.88 376 GLU A C 1
ATOM 2883 O O . GLU A 1 376 ? 15.612 2.322 -16.334 1.00 95.88 376 GLU A O 1
ATOM 2888 N N . LEU A 1 377 ? 14.619 2.374 -18.349 1.00 97.81 377 LEU A N 1
ATOM 2889 C CA . LEU A 1 377 ? 13.511 1.498 -17.975 1.00 97.81 377 LEU A CA 1
ATOM 2890 C C . LEU A 1 377 ? 14.002 0.063 -17.848 1.00 97.81 377 LEU A C 1
ATOM 2892 O O . LEU A 1 377 ? 14.922 -0.325 -18.562 1.00 97.81 377 LEU A O 1
ATOM 2896 N N . ALA A 1 378 ? 13.337 -0.740 -17.024 1.00 98.44 378 ALA A N 1
ATOM 2897 C CA . ALA A 1 378 ? 13.684 -2.149 -16.904 1.00 98.44 378 ALA A CA 1
ATOM 2898 C C . ALA A 1 378 ? 13.614 -2.894 -18.254 1.00 98.44 378 ALA A C 1
ATOM 2900 O O . ALA A 1 378 ? 12.618 -2.804 -18.992 1.00 98.44 378 ALA A O 1
ATOM 2901 N N . GLN A 1 379 ? 14.673 -3.641 -18.562 1.00 98.38 379 GLN A N 1
ATOM 2902 C CA . GLN A 1 379 ? 14.846 -4.398 -19.797 1.00 98.38 379 GLN A CA 1
ATOM 2903 C C . GLN A 1 379 ? 14.571 -5.889 -19.555 1.00 98.38 379 GLN A C 1
ATOM 2905 O O . GLN A 1 379 ? 15.232 -6.547 -18.760 1.00 98.38 379 GLN A O 1
ATOM 2910 N N . TYR A 1 380 ? 13.606 -6.456 -20.287 1.00 98.38 380 TYR A N 1
ATOM 2911 C CA . TYR A 1 380 ? 13.176 -7.859 -20.126 1.00 98.38 380 TYR A CA 1
ATOM 2912 C C . TYR A 1 380 ? 13.415 -8.719 -21.377 1.00 98.38 380 TYR A C 1
ATOM 2914 O O . TYR A 1 380 ? 12.709 -9.700 -21.624 1.00 98.38 380 TYR A O 1
ATOM 2922 N N . GLY A 1 381 ? 14.401 -8.337 -22.188 1.00 97.00 381 GLY A N 1
ATOM 2923 C CA . GLY A 1 381 ? 14.765 -9.049 -23.410 1.00 97.00 381 GLY A CA 1
ATOM 2924 C C . GLY A 1 381 ? 13.835 -8.798 -24.594 1.00 97.00 381 GLY A C 1
ATOM 2925 O O . GLY A 1 381 ? 13.138 -7.786 -24.685 1.00 97.00 381 GLY A O 1
ATOM 2926 N N . SER A 1 382 ? 13.874 -9.724 -25.550 1.00 97.62 382 SER A N 1
ATOM 2927 C CA . SER A 1 382 ? 13.290 -9.544 -26.884 1.00 97.62 382 SER A CA 1
ATOM 2928 C C . SER A 1 382 ? 11.915 -10.185 -27.069 1.00 97.62 382 SER A C 1
ATOM 2930 O O . SER A 1 382 ? 11.238 -9.872 -28.054 1.00 97.62 382 SER A O 1
ATOM 2932 N N . SER A 1 383 ? 11.487 -11.025 -26.121 1.00 97.88 383 SER A N 1
ATOM 2933 C CA . SER A 1 383 ? 10.186 -11.694 -26.183 1.00 97.88 383 SER A CA 1
ATOM 2934 C C . SER A 1 383 ? 9.032 -10.694 -26.196 1.00 97.88 383 SER A C 1
ATOM 2936 O O . SER A 1 383 ? 9.131 -9.596 -25.643 1.00 97.88 383 SER A O 1
ATOM 2938 N N . ASN A 1 384 ? 7.897 -11.077 -26.773 1.00 96.94 384 ASN A N 1
ATOM 2939 C CA . ASN A 1 384 ? 6.697 -10.248 -26.792 1.00 96.94 384 ASN A CA 1
ATOM 2940 C C . ASN A 1 384 ? 6.242 -9.889 -25.369 1.00 96.94 384 ASN A C 1
ATOM 2942 O O . ASN A 1 384 ? 5.925 -8.733 -25.091 1.00 96.94 384 ASN A O 1
ATOM 2946 N N . ALA A 1 385 ? 6.285 -10.852 -24.444 1.00 95.19 385 ALA A N 1
ATOM 2947 C CA . ALA A 1 385 ? 5.945 -10.634 -23.039 1.00 95.19 385 ALA A CA 1
ATOM 2948 C C . ALA A 1 385 ? 6.945 -9.708 -22.314 1.00 95.19 385 ALA A C 1
ATOM 2950 O O . ALA A 1 385 ? 6.525 -8.828 -21.559 1.00 95.19 385 ALA A O 1
ATOM 2951 N N . GLY A 1 386 ? 8.249 -9.856 -22.571 1.00 97.25 386 GLY A N 1
ATOM 2952 C CA . GLY A 1 386 ? 9.281 -8.969 -22.026 1.00 97.25 386 GLY A CA 1
ATOM 2953 C C . GLY A 1 386 ? 9.142 -7.536 -22.547 1.00 97.25 386 GLY A C 1
ATOM 2954 O O . GLY A 1 386 ? 9.042 -6.585 -21.771 1.00 97.25 386 GLY A O 1
ATOM 2955 N N . ARG A 1 387 ? 9.000 -7.376 -23.867 1.00 97.81 387 ARG A N 1
ATOM 2956 C CA . ARG A 1 387 ? 8.769 -6.075 -24.516 1.00 97.81 387 ARG A CA 1
ATOM 2957 C C . ARG A 1 387 ? 7.487 -5.399 -24.043 1.00 97.81 387 ARG A C 1
ATOM 2959 O O . ARG A 1 387 ? 7.465 -4.180 -23.911 1.00 97.81 387 ARG A O 1
ATOM 2966 N N . PHE A 1 388 ? 6.436 -6.166 -23.753 1.00 97.19 388 PHE A N 1
ATOM 2967 C CA . PHE A 1 388 ? 5.200 -5.644 -23.168 1.00 97.19 388 PHE A CA 1
ATOM 2968 C C . PHE A 1 388 ? 5.436 -5.043 -21.776 1.00 97.19 388 PHE A C 1
ATOM 2970 O O . PHE A 1 388 ? 4.954 -3.945 -21.502 1.00 97.19 388 PHE A O 1
ATOM 2977 N N . LYS A 1 389 ? 6.224 -5.705 -20.915 1.00 97.25 389 LYS A N 1
ATOM 2978 C CA . LYS A 1 389 ? 6.585 -5.180 -19.584 1.00 97.25 389 LYS A CA 1
ATOM 2979 C C . LYS A 1 389 ? 7.411 -3.893 -19.659 1.00 97.25 389 LYS A C 1
ATOM 2981 O O . LYS A 1 389 ? 7.176 -2.989 -18.855 1.00 97.25 389 LYS A O 1
ATOM 2986 N N . THR A 1 390 ? 8.343 -3.794 -20.609 1.00 98.25 390 THR A N 1
ATOM 2987 C CA . THR A 1 390 ? 9.122 -2.565 -20.839 1.00 98.25 390 THR A CA 1
ATOM 2988 C C . THR A 1 390 ? 8.246 -1.458 -21.439 1.00 98.25 390 THR A C 1
ATOM 2990 O O . THR A 1 390 ? 8.309 -0.317 -20.990 1.00 98.25 390 THR A O 1
ATOM 2993 N N . LEU A 1 391 ? 7.354 -1.777 -22.386 1.00 97.94 391 LEU A N 1
ATOM 2994 C CA . LEU A 1 391 ? 6.423 -0.803 -22.971 1.00 97.94 391 LEU A CA 1
ATOM 2995 C C . LEU A 1 391 ? 5.409 -0.267 -21.947 1.00 97.94 391 LEU A C 1
ATOM 2997 O O . LEU A 1 391 ? 5.091 0.919 -21.960 1.00 97.94 391 LEU A O 1
ATOM 3001 N N . TYR A 1 392 ? 4.941 -1.106 -21.022 1.00 97.75 392 TYR A N 1
ATOM 3002 C CA . TYR A 1 392 ? 4.121 -0.662 -19.894 1.00 97.75 392 TYR A CA 1
ATOM 3003 C C . TYR A 1 392 ? 4.820 0.443 -19.082 1.00 97.75 392 TYR A C 1
ATOM 3005 O O . TYR A 1 392 ? 4.212 1.475 -18.790 1.00 97.75 392 TYR A O 1
ATOM 3013 N N . ARG A 1 393 ? 6.113 0.258 -18.781 1.00 97.56 393 ARG A N 1
ATOM 3014 C CA . ARG A 1 393 ? 6.948 1.234 -18.059 1.00 97.56 393 ARG A CA 1
ATOM 3015 C C . ARG A 1 393 ? 7.196 2.500 -18.872 1.00 97.56 393 ARG A C 1
ATOM 3017 O O . ARG A 1 393 ? 7.171 3.588 -18.307 1.00 97.56 393 ARG A O 1
ATOM 3024 N N . GLU A 1 394 ? 7.351 2.390 -20.190 1.00 96.81 394 GLU A N 1
ATOM 3025 C CA . GLU A 1 394 ? 7.413 3.566 -21.071 1.00 96.81 394 GLU A CA 1
ATOM 3026 C C . GLU A 1 394 ? 6.111 4.376 -20.984 1.00 96.81 394 GLU A C 1
ATOM 3028 O O . GLU A 1 394 ? 6.156 5.597 -20.847 1.00 96.81 394 GLU A O 1
ATOM 3033 N N . GLY A 1 395 ? 4.956 3.708 -20.917 1.00 96.06 395 GLY A N 1
ATOM 3034 C CA . GLY A 1 395 ? 3.681 4.368 -20.642 1.00 96.06 395 GLY A CA 1
ATOM 3035 C C . GLY A 1 395 ? 3.646 5.069 -19.283 1.00 96.06 395 GLY A C 1
ATOM 3036 O O . GLY A 1 395 ? 3.282 6.241 -19.218 1.00 96.06 395 GLY A O 1
ATOM 3037 N N . LEU A 1 396 ? 4.091 4.409 -18.206 1.00 94.19 396 LEU A N 1
ATOM 3038 C CA . LEU A 1 396 ? 4.157 5.020 -16.869 1.00 94.19 396 LEU A CA 1
ATOM 3039 C C . LEU A 1 396 ? 5.071 6.252 -16.841 1.00 94.19 396 LEU A C 1
ATOM 3041 O O . LEU A 1 396 ? 4.701 7.282 -16.280 1.00 94.19 396 LEU A O 1
ATOM 3045 N N . LYS A 1 397 ? 6.236 6.174 -17.493 1.00 93.88 397 LYS A N 1
ATOM 3046 C CA . LYS A 1 397 ? 7.164 7.299 -17.653 1.00 93.88 397 LYS A CA 1
ATOM 3047 C C . LYS A 1 397 ? 6.489 8.478 -18.347 1.00 93.88 397 LYS A C 1
ATOM 3049 O O . LYS A 1 397 ? 6.612 9.605 -17.882 1.00 93.88 397 LYS A O 1
ATOM 3054 N N . ASN A 1 398 ? 5.784 8.226 -19.447 1.00 93.06 398 ASN A N 1
ATOM 3055 C CA . ASN A 1 398 ? 5.148 9.278 -20.236 1.00 93.06 398 ASN A CA 1
ATOM 3056 C C . ASN A 1 398 ? 3.912 9.877 -19.543 1.00 93.06 398 ASN A C 1
ATOM 3058 O O . ASN A 1 398 ? 3.612 11.050 -19.753 1.00 93.06 398 ASN A O 1
ATOM 3062 N N . ARG A 1 399 ? 3.212 9.099 -18.707 1.00 91.31 399 ARG A N 1
ATOM 3063 C CA . ARG A 1 399 ? 2.023 9.536 -17.954 1.00 91.31 399 ARG A CA 1
ATOM 3064 C C . ARG A 1 399 ? 2.363 10.267 -16.656 1.00 91.31 399 ARG A C 1
ATOM 3066 O O . ARG A 1 399 ? 1.689 11.232 -16.316 1.00 91.31 399 ARG A O 1
ATOM 3073 N N . TYR A 1 400 ? 3.381 9.801 -15.933 1.00 87.00 400 TYR A N 1
ATOM 3074 C CA . TYR A 1 400 ? 3.646 10.215 -14.548 1.00 87.00 400 TYR A CA 1
ATOM 3075 C C . TYR A 1 400 ? 5.047 10.787 -14.316 1.00 87.00 400 TYR A C 1
ATOM 3077 O O . TYR A 1 400 ? 5.313 11.356 -13.261 1.00 87.00 400 TYR A O 1
ATOM 3085 N N . GLY A 1 401 ? 5.944 10.658 -15.294 1.00 88.62 401 GLY A N 1
ATOM 3086 C CA . GLY A 1 401 ? 7.361 10.966 -15.142 1.00 88.62 401 GLY A CA 1
ATOM 3087 C C . GLY A 1 401 ? 8.139 9.807 -14.513 1.00 88.62 401 GLY A C 1
ATOM 3088 O O . GLY A 1 401 ? 7.647 9.094 -13.641 1.00 88.62 401 GLY A O 1
ATOM 3089 N N . ALA A 1 402 ? 9.385 9.619 -14.951 1.00 88.75 402 ALA A N 1
ATOM 3090 C CA . ALA A 1 402 ? 10.243 8.545 -14.446 1.00 88.75 402 ALA A CA 1
ATOM 3091 C C . ALA A 1 402 ? 10.672 8.751 -12.983 1.00 88.75 402 ALA A C 1
ATOM 3093 O O . ALA A 1 402 ? 10.820 7.775 -12.258 1.00 88.75 402 ALA A O 1
ATOM 3094 N N . LEU A 1 403 ? 10.835 10.002 -12.536 1.00 87.62 403 LEU A N 1
ATOM 3095 C CA . LEU A 1 403 ? 11.313 10.317 -11.185 1.00 87.62 403 LEU A CA 1
ATOM 3096 C C . LEU A 1 403 ? 10.368 9.814 -10.084 1.00 87.62 403 LEU A C 1
ATOM 3098 O O . LEU A 1 403 ? 10.820 9.294 -9.073 1.00 87.62 403 LEU A O 1
ATOM 3102 N N . MET A 1 404 ? 9.052 9.923 -10.279 1.00 87.44 404 MET A N 1
ATOM 3103 C CA . MET A 1 404 ? 8.081 9.400 -9.309 1.00 87.44 404 MET A CA 1
ATOM 3104 C C . MET A 1 404 ? 8.189 7.875 -9.175 1.00 87.44 404 MET A C 1
ATOM 3106 O O . MET A 1 404 ? 7.974 7.323 -8.101 1.00 87.44 404 MET A O 1
ATOM 3110 N N . GLN A 1 405 ? 8.544 7.194 -10.265 1.00 90.81 405 GLN A N 1
ATOM 3111 C CA . GLN A 1 405 ? 8.604 5.738 -10.336 1.00 90.81 405 GLN A CA 1
ATOM 3112 C C . GLN A 1 405 ? 9.901 5.147 -9.767 1.00 90.81 405 GLN A C 1
ATOM 3114 O O . GLN A 1 405 ? 10.038 3.931 -9.714 1.00 90.81 405 GLN A O 1
ATOM 3119 N N . THR A 1 406 ? 10.861 5.980 -9.352 1.00 92.88 406 THR A N 1
ATOM 3120 C CA . THR A 1 406 ? 12.063 5.523 -8.636 1.00 92.88 406 THR A CA 1
ATOM 3121 C C . THR A 1 406 ? 11.893 5.549 -7.117 1.00 92.88 406 THR A C 1
ATOM 3123 O O . THR A 1 406 ? 12.803 5.138 -6.398 1.00 92.88 406 THR A O 1
ATOM 3126 N N . ILE A 1 407 ? 10.740 6.011 -6.617 1.00 94.31 407 ILE A N 1
ATOM 3127 C CA . ILE A 1 407 ? 10.365 5.877 -5.208 1.00 94.31 407 ILE A CA 1
ATOM 3128 C C . ILE A 1 407 ? 10.154 4.393 -4.903 1.00 94.31 407 ILE A C 1
ATOM 3130 O O . ILE A 1 407 ? 9.329 3.750 -5.545 1.00 94.31 407 ILE A O 1
ATOM 3134 N N . SER A 1 408 ? 10.855 3.881 -3.895 1.00 96.75 408 SER A N 1
ATOM 3135 C CA . SER A 1 408 ? 10.794 2.476 -3.493 1.00 96.75 408 SER A CA 1
ATOM 3136 C C . SER A 1 408 ? 9.964 2.262 -2.227 1.00 96.75 408 SER A C 1
ATOM 3138 O O . SER A 1 408 ? 9.792 3.164 -1.397 1.00 96.75 408 SER A O 1
ATOM 3140 N N . GLY A 1 409 ? 9.440 1.052 -2.058 1.00 98.00 409 GLY A N 1
ATOM 3141 C CA . GLY A 1 409 ? 8.758 0.631 -0.839 1.00 98.00 409 GLY A CA 1
ATOM 3142 C C . GLY A 1 409 ? 8.948 -0.840 -0.490 1.00 98.00 409 GLY A C 1
ATOM 3143 O O . GLY A 1 409 ? 9.742 -1.567 -1.091 1.00 98.00 409 GLY A O 1
ATOM 3144 N N . VAL A 1 410 ? 8.204 -1.257 0.532 1.00 98.81 410 VAL A N 1
ATOM 3145 C CA . VAL A 1 410 ? 8.051 -2.665 0.908 1.00 98.81 410 VAL A CA 1
ATOM 3146 C C . VAL A 1 410 ? 6.592 -3.053 0.721 1.00 98.81 410 VAL A C 1
ATOM 3148 O O . VAL A 1 410 ? 5.694 -2.327 1.165 1.00 98.81 410 VAL A O 1
ATOM 3151 N N . HIS A 1 411 ? 6.347 -4.200 0.095 1.00 98.81 411 HIS A N 1
ATOM 3152 C CA . HIS A 1 411 ? 5.032 -4.826 0.094 1.00 98.81 411 HIS A CA 1
ATOM 3153 C C . HIS A 1 411 ? 5.010 -6.002 1.064 1.00 98.81 411 HIS A C 1
ATOM 3155 O O . HIS A 1 411 ? 5.901 -6.852 1.066 1.00 98.81 411 HIS A O 1
ATOM 3161 N N . TYR A 1 412 ? 3.971 -6.038 1.891 1.00 98.88 412 TYR A N 1
ATOM 3162 C CA . TYR A 1 412 ? 3.701 -7.128 2.813 1.00 98.88 412 TYR A CA 1
ATOM 3163 C C . TYR A 1 412 ? 2.501 -7.930 2.321 1.00 98.88 412 TYR A C 1
ATOM 3165 O O . TYR A 1 412 ? 1.369 -7.443 2.308 1.00 98.88 412 TYR A O 1
ATOM 3173 N N . ASN A 1 413 ? 2.756 -9.163 1.906 1.00 98.81 413 ASN A N 1
ATOM 3174 C CA . ASN A 1 413 ? 1.749 -10.100 1.442 1.00 98.81 413 ASN A CA 1
ATOM 3175 C C . ASN A 1 413 ? 1.297 -10.976 2.613 1.00 98.81 413 ASN A C 1
ATOM 3177 O O . ASN A 1 413 ? 2.137 -11.537 3.308 1.00 98.81 413 ASN A O 1
ATOM 3181 N N . PHE A 1 414 ? -0.011 -11.103 2.833 1.00 98.81 414 PHE A N 1
ATOM 3182 C CA . PHE A 1 414 ? -0.582 -11.772 4.004 1.00 98.81 414 PHE A CA 1
ATOM 3183 C C . PHE A 1 414 ? -1.807 -12.614 3.650 1.00 98.81 414 PHE A C 1
ATOM 3185 O O . PHE A 1 414 ? -2.719 -12.155 2.955 1.00 98.81 414 PHE A O 1
ATOM 3192 N N . SER A 1 415 ? -1.876 -13.827 4.199 1.00 98.75 415 SER A N 1
ATOM 3193 C CA . SER A 1 415 ? -3.066 -14.675 4.130 1.00 98.75 415 SER A CA 1
ATOM 3194 C C . SER A 1 415 ? -3.350 -15.393 5.446 1.00 98.75 415 SER A C 1
ATOM 3196 O O . SER A 1 415 ? -2.443 -15.831 6.153 1.00 98.75 415 SER A O 1
ATOM 3198 N N . LEU A 1 416 ? -4.641 -15.516 5.760 1.00 98.56 416 LEU A N 1
ATOM 3199 C CA . LEU A 1 416 ? -5.117 -16.282 6.902 1.00 98.56 416 LEU A CA 1
ATOM 3200 C C . LEU A 1 416 ? -5.240 -17.754 6.505 1.00 98.56 416 LEU A C 1
ATOM 3202 O O . LEU A 1 416 ? -5.653 -18.050 5.378 1.00 98.56 416 LEU A O 1
ATOM 3206 N N . PRO A 1 417 ? -4.944 -18.682 7.428 1.00 97.75 417 PRO A N 1
ATOM 3207 C CA . PRO A 1 417 ? -5.078 -20.106 7.165 1.00 97.75 417 PRO A CA 1
ATOM 3208 C C . PRO A 1 417 ? -6.545 -20.482 6.917 1.00 97.75 417 PRO A C 1
ATOM 3210 O O . PRO A 1 417 ? -7.467 -19.851 7.434 1.00 97.75 417 PRO A O 1
ATOM 3213 N N . MET A 1 418 ? -6.779 -21.588 6.204 1.00 97.06 418 MET A N 1
ATOM 3214 C CA . MET A 1 418 ? -8.137 -22.114 5.993 1.00 97.06 418 MET A CA 1
ATOM 3215 C C . MET A 1 418 ? -8.877 -22.393 7.313 1.00 97.06 418 MET A C 1
ATOM 3217 O O . MET A 1 418 ? -10.092 -22.222 7.386 1.00 97.06 418 MET A O 1
ATOM 3221 N N . ALA A 1 419 ? -8.136 -22.745 8.371 1.00 97.44 419 ALA A N 1
ATOM 3222 C CA . ALA A 1 419 ? -8.665 -22.943 9.718 1.00 97.44 419 ALA A CA 1
ATOM 3223 C C . ALA A 1 419 ? -9.406 -21.706 10.258 1.00 97.44 419 ALA A C 1
ATOM 3225 O O . ALA A 1 419 ? -10.421 -21.858 10.939 1.00 97.44 419 ALA A O 1
ATOM 3226 N N . PHE A 1 420 ? -8.959 -20.493 9.906 1.00 98.31 420 PHE A N 1
ATOM 3227 C CA . PHE A 1 420 ? -9.641 -19.254 10.278 1.00 98.31 420 PHE A CA 1
ATOM 3228 C C . PHE A 1 420 ? -11.055 -19.222 9.702 1.00 98.31 420 PHE A C 1
ATOM 3230 O O . PHE A 1 420 ? -12.040 -19.059 10.423 1.00 98.31 420 PHE A O 1
ATOM 3237 N N . TRP A 1 421 ? -11.153 -19.426 8.389 1.00 97.81 421 TRP A N 1
ATOM 3238 C CA . TRP A 1 421 ? -12.409 -19.366 7.653 1.00 97.81 421 TRP A CA 1
ATOM 3239 C C . TRP A 1 421 ? -13.344 -20.514 8.038 1.00 97.81 421 TRP A C 1
ATOM 3241 O O . TRP A 1 421 ? -14.548 -20.304 8.181 1.00 97.81 421 TRP A O 1
ATOM 3251 N N . GLN A 1 422 ? -12.804 -21.713 8.263 1.00 97.25 422 GLN A N 1
ATOM 3252 C CA . GLN A 1 422 ? -13.556 -22.869 8.759 1.00 97.25 422 GLN A CA 1
ATOM 3253 C C . GLN A 1 422 ? -14.189 -22.570 10.123 1.00 97.25 422 GLN A C 1
ATOM 3255 O O . GLN A 1 422 ? -15.385 -22.791 10.307 1.00 97.25 422 GLN A O 1
ATOM 3260 N N . ALA A 1 423 ? -13.419 -22.008 11.059 1.00 96.69 423 ALA A N 1
ATOM 3261 C CA . ALA A 1 423 ? -13.904 -21.687 12.398 1.00 96.69 423 ALA A CA 1
ATOM 3262 C C . ALA A 1 423 ? -14.880 -20.498 12.416 1.00 96.69 423 ALA A C 1
ATOM 3264 O O . ALA A 1 423 ? -15.829 -20.491 13.200 1.00 96.69 423 ALA A O 1
ATOM 3265 N N . LYS A 1 424 ? -14.647 -19.477 11.580 1.00 93.75 424 LYS A N 1
ATOM 3266 C CA . LYS A 1 424 ? -15.430 -18.231 11.591 1.00 93.75 424 LYS A CA 1
ATOM 3267 C C . LYS A 1 424 ? -16.688 -18.301 10.728 1.00 93.75 424 LYS A C 1
ATOM 3269 O O . LYS A 1 424 ? -17.719 -17.761 11.114 1.00 93.75 424 LYS A O 1
ATOM 3274 N N . CYS A 1 425 ? -16.592 -18.936 9.563 1.00 93.69 425 CYS A N 1
ATOM 3275 C CA . CYS A 1 425 ? -17.618 -18.908 8.520 1.00 93.69 425 CYS A CA 1
ATOM 3276 C C . CYS A 1 425 ? -18.199 -20.294 8.201 1.00 93.69 425 CYS A C 1
ATOM 3278 O O . CYS A 1 425 ? -19.137 -20.380 7.414 1.00 93.69 425 CYS A O 1
ATOM 3280 N N . GLY A 1 426 ? -17.658 -21.377 8.772 1.00 93.31 426 GLY A N 1
ATOM 3281 C CA . GLY A 1 426 ? -18.137 -22.738 8.509 1.00 93.31 426 GLY A CA 1
ATOM 3282 C C . GLY A 1 426 ? -17.868 -23.234 7.083 1.00 93.31 426 GLY A C 1
ATOM 3283 O O . GLY A 1 426 ? -18.548 -24.150 6.621 1.00 93.31 426 GLY A O 1
ATOM 3284 N N . VAL A 1 427 ? -16.909 -22.630 6.370 1.00 93.69 427 VAL A N 1
ATOM 3285 C CA . VAL A 1 427 ? -16.528 -23.070 5.015 1.00 93.69 427 VAL A CA 1
ATOM 3286 C C . VAL A 1 427 ? -15.842 -24.435 5.067 1.00 93.69 427 VAL A C 1
ATOM 3288 O O . VAL A 1 427 ? -15.203 -24.758 6.062 1.00 93.69 427 VAL A O 1
ATOM 3291 N N . GLN A 1 428 ? -15.950 -25.243 4.010 1.00 92.19 428 GLN A N 1
ATOM 3292 C CA . GLN A 1 428 ? -15.279 -26.551 3.952 1.00 92.19 428 GLN A CA 1
ATOM 3293 C C . GLN A 1 428 ? -13.875 -26.439 3.351 1.00 92.19 428 GLN A C 1
ATOM 3295 O O . GLN A 1 428 ? -12.903 -26.930 3.931 1.00 92.19 428 GLN A O 1
ATOM 3300 N N . ASP A 1 429 ? -13.770 -25.747 2.218 1.00 93.06 429 ASP A N 1
ATOM 3301 C CA . ASP A 1 429 ? -12.539 -25.533 1.464 1.00 93.06 429 ASP A CA 1
ATOM 3302 C C . ASP A 1 429 ? -12.549 -24.164 0.759 1.00 93.06 429 ASP A C 1
ATOM 3304 O O . ASP A 1 429 ? -13.543 -23.435 0.786 1.00 93.06 429 ASP A O 1
ATOM 3308 N N . ALA A 1 430 ? -11.423 -23.806 0.132 1.00 89.94 430 ALA A N 1
ATOM 3309 C CA . ALA A 1 430 ? -11.254 -22.516 -0.537 1.00 89.94 430 ALA A CA 1
ATOM 3310 C C . ALA A 1 430 ? -12.224 -22.303 -1.707 1.00 89.94 430 ALA A C 1
ATOM 3312 O O . ALA A 1 430 ? -12.627 -21.172 -1.961 1.00 89.94 430 ALA A O 1
ATOM 3313 N N . GLU A 1 431 ? -12.578 -23.367 -2.429 1.00 91.44 431 GLU A N 1
ATOM 3314 C CA . GLU A 1 431 ? -13.378 -23.268 -3.650 1.00 91.44 431 GLU A CA 1
ATOM 3315 C C . GLU A 1 431 ? -14.853 -23.038 -3.303 1.00 91.44 431 GLU A C 1
ATOM 3317 O O . GLU A 1 431 ? -15.473 -22.090 -3.787 1.00 91.44 431 GLU A O 1
ATOM 3322 N N . SER A 1 432 ? -15.397 -23.858 -2.400 1.00 92.06 432 SER A N 1
ATOM 3323 C CA . SER A 1 432 ? -16.763 -23.727 -1.880 1.00 92.06 432 SER A CA 1
ATOM 3324 C C . SER A 1 432 ? -16.945 -22.492 -0.992 1.00 92.06 432 SER A C 1
ATOM 3326 O O . SER A 1 432 ? -18.031 -21.920 -0.949 1.00 92.06 432 SER A O 1
ATOM 3328 N N . GLY A 1 433 ? -15.886 -22.063 -0.298 1.00 93.81 433 GLY A N 1
ATOM 3329 C CA . GLY A 1 433 ? -15.884 -20.915 0.609 1.00 93.81 433 GLY A CA 1
ATOM 3330 C C . GLY A 1 433 ? -15.489 -19.579 -0.020 1.00 93.81 433 GLY A C 1
ATOM 3331 O O . GLY A 1 433 ? -15.411 -18.586 0.706 1.00 93.81 433 GLY A O 1
ATOM 3332 N N . LYS A 1 434 ? -15.221 -19.519 -1.333 1.00 94.94 434 LYS A N 1
ATOM 3333 C CA . LYS A 1 434 ? -14.574 -18.357 -1.971 1.00 94.94 434 LYS A CA 1
ATOM 3334 C C . LYS A 1 434 ? -15.286 -17.024 -1.734 1.00 94.94 434 LYS A C 1
ATOM 3336 O O . LYS A 1 434 ? -14.621 -15.998 -1.596 1.00 94.94 434 LYS A O 1
ATOM 3341 N N . GLU A 1 435 ? -16.617 -17.027 -1.672 1.00 95.69 435 GLU A N 1
ATOM 3342 C CA . GLU A 1 435 ? -17.423 -15.822 -1.442 1.00 95.69 435 GLU A CA 1
ATOM 3343 C C . GLU A 1 435 ? -17.240 -15.304 -0.012 1.00 95.69 435 GLU A C 1
ATOM 3345 O O . GLU A 1 435 ? -16.928 -14.131 0.180 1.00 95.69 435 GLU A O 1
ATOM 3350 N N . ALA A 1 436 ? -17.328 -16.190 0.986 1.00 96.94 436 ALA A N 1
ATOM 3351 C CA . ALA A 1 436 ? -17.129 -15.840 2.391 1.00 96.94 436 ALA A CA 1
ATOM 3352 C C . ALA A 1 436 ? -15.692 -15.369 2.671 1.00 96.94 436 ALA A C 1
ATOM 3354 O O . ALA A 1 436 ? -15.489 -14.375 3.367 1.00 96.94 436 ALA A O 1
ATOM 3355 N N . ILE A 1 437 ? -14.699 -16.043 2.081 1.00 98.31 437 ILE A N 1
ATOM 3356 C CA . ILE A 1 437 ? -13.282 -15.667 2.190 1.00 98.31 437 ILE A CA 1
ATOM 3357 C C . ILE A 1 437 ? -13.051 -14.289 1.556 1.00 98.31 437 ILE A C 1
ATOM 3359 O O . ILE A 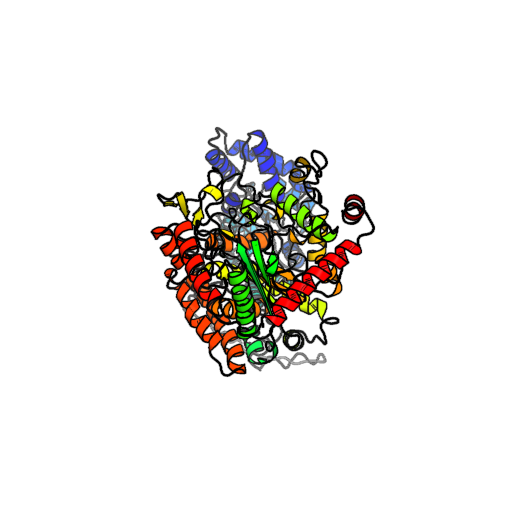1 437 ? -12.454 -13.408 2.176 1.00 98.31 437 ILE A O 1
ATOM 3363 N N . SER A 1 438 ? -13.581 -14.060 0.350 1.00 98.50 438 SER A N 1
ATOM 3364 C CA . SER A 1 438 ? -13.460 -12.765 -0.332 1.00 98.50 438 SER A CA 1
ATOM 3365 C C . SER A 1 438 ? -14.151 -11.645 0.449 1.00 98.50 438 SER A C 1
ATOM 3367 O O . SER A 1 438 ? -13.579 -10.570 0.605 1.00 98.50 438 SER A O 1
ATOM 3369 N N . ALA A 1 439 ? -15.340 -11.895 1.005 1.00 98.06 439 ALA A N 1
ATOM 3370 C CA . ALA A 1 439 ? -16.041 -10.935 1.855 1.00 98.06 439 ALA A CA 1
ATOM 3371 C C . ALA A 1 439 ? -15.238 -10.594 3.125 1.00 98.06 439 ALA A C 1
ATOM 3373 O O . ALA A 1 439 ? -15.154 -9.425 3.510 1.00 98.06 439 ALA A O 1
ATOM 3374 N N . GLY A 1 440 ? -14.594 -11.588 3.744 1.00 98.31 440 GLY A N 1
ATOM 3375 C CA . GLY A 1 440 ? -13.690 -11.385 4.876 1.00 98.31 440 GLY A CA 1
ATOM 3376 C C . GLY A 1 440 ? -12.470 -10.534 4.519 1.00 98.31 440 GLY A C 1
ATOM 3377 O O . GLY A 1 440 ? -12.115 -9.610 5.250 1.00 98.31 440 GLY A O 1
ATOM 3378 N N . TYR A 1 441 ? -11.862 -10.773 3.360 1.00 98.81 441 TYR A N 1
ATOM 3379 C CA . TYR A 1 441 ? -10.747 -9.958 2.884 1.00 98.81 441 TYR A CA 1
ATOM 3380 C C . TYR A 1 441 ? -11.153 -8.536 2.482 1.00 98.81 441 TYR A C 1
ATOM 3382 O O . TYR A 1 441 ? -10.412 -7.592 2.749 1.00 98.81 441 TYR A O 1
ATOM 3390 N N . PHE A 1 442 ? -12.344 -8.335 1.922 1.00 98.69 442 PHE A N 1
ATOM 3391 C CA . PHE A 1 442 ? -12.864 -6.989 1.692 1.00 98.69 442 PHE A CA 1
ATOM 3392 C C . PHE A 1 442 ? -13.181 -6.250 2.991 1.00 98.69 442 PHE A C 1
ATOM 3394 O O . PHE A 1 442 ? -12.880 -5.063 3.092 1.00 98.69 442 PHE A O 1
ATOM 3401 N N . ARG A 1 443 ? -13.703 -6.939 4.015 1.00 98.56 443 ARG A N 1
ATOM 3402 C CA . ARG A 1 443 ? -13.827 -6.380 5.371 1.00 98.56 443 ARG A CA 1
ATOM 3403 C C . ARG A 1 443 ? -12.468 -5.903 5.892 1.00 98.56 443 ARG A C 1
ATOM 3405 O O . ARG A 1 443 ? -12.368 -4.765 6.350 1.00 98.56 443 ARG A O 1
ATOM 3412 N N . LEU A 1 444 ? -11.426 -6.728 5.753 1.00 98.75 444 LEU A N 1
ATOM 3413 C CA . LEU A 1 444 ? -10.054 -6.356 6.108 1.00 98.75 444 LEU A CA 1
ATOM 3414 C C . LEU A 1 444 ? -9.607 -5.099 5.352 1.00 98.75 444 LEU A C 1
ATOM 3416 O O . LEU A 1 444 ? -9.162 -4.145 5.986 1.00 98.75 444 LEU A O 1
ATOM 3420 N N . ILE A 1 445 ? -9.782 -5.051 4.027 1.00 98.75 445 ILE A N 1
ATOM 3421 C CA . ILE A 1 445 ? -9.421 -3.882 3.210 1.00 98.75 445 ILE A CA 1
ATOM 3422 C C . ILE A 1 445 ? -10.169 -2.628 3.686 1.00 98.75 445 ILE A C 1
ATOM 3424 O O . ILE A 1 445 ? -9.559 -1.578 3.867 1.00 98.75 445 ILE A O 1
ATOM 3428 N N . ARG A 1 446 ? -11.475 -2.711 3.950 1.00 98.44 446 ARG A N 1
ATOM 3429 C CA . ARG A 1 446 ? -12.266 -1.572 4.438 1.00 98.44 446 ARG A CA 1
ATOM 3430 C C . ARG A 1 446 ? -11.751 -1.037 5.778 1.00 98.44 446 ARG A C 1
ATOM 3432 O O . ARG A 1 446 ? -11.600 0.175 5.934 1.00 98.44 446 ARG A O 1
ATOM 3439 N N . ASN A 1 447 ? -11.405 -1.913 6.721 1.00 98.62 447 ASN A N 1
ATOM 3440 C CA . ASN A 1 447 ? -10.782 -1.496 7.981 1.00 98.62 447 ASN A CA 1
ATOM 3441 C C . ASN A 1 447 ? -9.366 -0.950 7.792 1.00 98.62 447 ASN A C 1
ATOM 3443 O O . ASN A 1 447 ? -8.997 0.022 8.451 1.00 98.62 447 ASN A O 1
ATOM 3447 N N . TYR A 1 448 ? -8.605 -1.484 6.841 1.00 98.69 448 TYR A N 1
ATOM 3448 C CA . TYR A 1 448 ? -7.312 -0.928 6.467 1.00 98.69 448 TYR A CA 1
ATOM 3449 C C . TYR A 1 448 ? -7.439 0.514 5.958 1.00 98.69 448 TYR A C 1
ATOM 3451 O O . TYR A 1 448 ? -6.682 1.388 6.368 1.00 98.69 448 TYR A O 1
ATOM 3459 N N . TYR A 1 449 ? -8.432 0.812 5.117 1.00 97.19 449 TYR A N 1
ATOM 3460 C CA . TYR A 1 449 ? -8.688 2.185 4.672 1.00 97.19 449 TYR A CA 1
ATOM 3461 C C . TYR A 1 449 ? -9.031 3.122 5.839 1.00 97.19 449 TYR A C 1
ATOM 3463 O O . TYR A 1 449 ? -8.585 4.270 5.833 1.00 97.19 449 TYR A O 1
ATOM 3471 N N . ARG A 1 450 ? -9.777 2.648 6.846 1.00 97.06 450 ARG A N 1
ATOM 3472 C CA . ARG A 1 450 ? -10.189 3.435 8.027 1.00 97.06 450 ARG A CA 1
ATOM 3473 C C . ARG A 1 450 ? -9.047 3.682 9.021 1.00 97.06 450 ARG A C 1
ATOM 3475 O O . ARG A 1 450 ? -8.931 4.787 9.550 1.00 97.06 450 ARG A O 1
ATOM 3482 N N . PHE A 1 451 ? -8.209 2.674 9.268 1.00 98.44 451 PHE A N 1
ATOM 3483 C CA . PHE A 1 451 ? -7.270 2.657 10.401 1.00 98.44 451 PHE A CA 1
ATOM 3484 C C . PHE A 1 451 ? -5.803 2.454 10.013 1.00 98.44 451 PHE A C 1
ATOM 3486 O O . PHE A 1 451 ? -4.919 2.647 10.840 1.00 98.44 451 PHE A O 1
ATOM 3493 N N . GLY A 1 452 ? -5.514 2.119 8.755 1.00 98.44 452 GLY A N 1
ATOM 3494 C CA . GLY A 1 452 ? -4.165 1.814 8.273 1.00 98.44 452 GLY A CA 1
ATOM 3495 C C . GLY A 1 452 ? -3.197 2.996 8.288 1.00 98.44 452 GLY A C 1
ATOM 3496 O O . GLY A 1 452 ? -2.002 2.781 8.126 1.00 98.44 452 GLY A O 1
ATOM 3497 N N . TRP A 1 453 ? -3.668 4.217 8.573 1.00 98.50 453 TRP A N 1
ATOM 3498 C CA . TRP A 1 453 ? -2.818 5.378 8.859 1.00 98.50 453 TRP A CA 1
ATOM 3499 C C . TRP A 1 453 ? -1.860 5.133 10.038 1.00 98.50 453 TRP A C 1
ATOM 3501 O O . TRP A 1 453 ? -0.831 5.796 10.137 1.00 98.50 453 TRP A O 1
ATOM 3511 N N . VAL A 1 454 ? -2.140 4.155 10.907 1.00 98.88 454 VAL A N 1
ATOM 3512 C CA . VAL A 1 454 ? -1.211 3.734 11.965 1.00 98.88 454 VAL A CA 1
ATOM 3513 C C . VAL A 1 454 ? 0.135 3.249 11.404 1.00 98.88 454 VAL A C 1
ATOM 3515 O O . VAL A 1 454 ? 1.170 3.440 12.038 1.00 98.88 454 VAL A O 1
ATOM 3518 N N . ILE A 1 455 ? 0.144 2.687 10.189 1.00 98.88 455 ILE A N 1
ATOM 3519 C CA . ILE A 1 455 ? 1.353 2.189 9.523 1.00 98.88 455 ILE A CA 1
ATOM 3520 C C . ILE A 1 455 ? 2.318 3.340 9.206 1.00 98.88 455 ILE A C 1
ATOM 3522 O O . ILE A 1 455 ? 3.443 3.293 9.704 1.00 98.88 455 ILE A O 1
ATOM 3526 N N . PRO A 1 456 ? 1.938 4.393 8.447 1.00 98.69 456 PRO A N 1
ATOM 3527 C CA . PRO A 1 456 ? 2.825 5.531 8.257 1.00 98.69 456 PRO A CA 1
ATOM 3528 C C . PRO A 1 456 ? 3.125 6.269 9.565 1.00 98.69 456 PRO A C 1
ATOM 3530 O O . PRO A 1 456 ? 4.231 6.775 9.692 1.00 98.69 456 PRO A O 1
ATOM 3533 N N . TYR A 1 457 ? 2.232 6.285 10.564 1.00 98.94 457 TYR A N 1
ATOM 3534 C CA . TYR A 1 457 ? 2.567 6.869 11.871 1.00 98.94 457 TYR A CA 1
ATOM 3535 C C . TYR A 1 457 ? 3.787 6.196 12.520 1.00 98.94 457 TYR A C 1
ATOM 3537 O O . TYR A 1 457 ? 4.743 6.877 12.889 1.00 98.94 457 TYR A O 1
ATOM 3545 N N . LEU A 1 458 ? 3.766 4.865 12.637 1.00 98.88 458 LEU A N 1
ATOM 3546 C CA . LEU A 1 458 ? 4.831 4.104 13.298 1.00 98.88 458 LEU A CA 1
ATOM 3547 C C . LEU A 1 458 ? 6.079 3.972 12.412 1.00 98.88 458 LEU A C 1
ATOM 3549 O O . LEU A 1 458 ? 7.202 4.198 12.872 1.00 98.88 458 LEU A O 1
ATOM 3553 N N . PHE A 1 459 ? 5.874 3.636 11.136 1.00 98.94 459 PHE A N 1
ATOM 3554 C CA . PHE A 1 459 ? 6.919 3.153 10.229 1.00 98.94 459 PHE A CA 1
ATOM 3555 C C . PHE A 1 459 ? 7.146 4.023 8.994 1.00 98.94 459 PHE A C 1
ATOM 3557 O O . PHE A 1 459 ? 7.985 3.682 8.161 1.00 98.94 459 PHE A O 1
ATOM 3564 N N . GLY A 1 460 ? 6.433 5.143 8.851 1.00 98.75 460 GLY A N 1
ATOM 3565 C CA . GLY A 1 460 ? 6.752 6.130 7.824 1.00 98.75 460 GLY A CA 1
ATOM 3566 C C . GLY A 1 460 ? 8.185 6.617 8.014 1.00 98.75 460 GLY A C 1
ATOM 3567 O O . GLY A 1 460 ? 8.577 6.964 9.127 1.00 98.75 460 GLY A O 1
ATOM 3568 N N . ALA A 1 461 ? 8.975 6.609 6.944 1.00 98.75 461 ALA A N 1
ATOM 3569 C CA . ALA A 1 461 ? 10.408 6.904 6.986 1.00 98.75 461 ALA A CA 1
ATOM 3570 C C . ALA A 1 461 ? 10.836 7.863 5.865 1.00 98.75 461 ALA A C 1
ATOM 3572 O O . ALA A 1 461 ? 12.010 7.939 5.503 1.00 98.75 461 ALA A O 1
ATOM 3573 N N . SER A 1 462 ? 9.883 8.626 5.327 1.00 98.12 462 SER A N 1
ATOM 3574 C CA . SER A 1 462 ? 10.105 9.602 4.258 1.00 98.12 462 SER A CA 1
ATOM 3575 C C . SER A 1 462 ? 9.584 11.007 4.613 1.00 98.12 462 SER A C 1
ATOM 3577 O O . SER A 1 462 ? 8.767 11.563 3.887 1.00 98.12 462 SER A O 1
ATOM 3579 N N . PRO A 1 463 ? 10.033 11.636 5.716 1.00 98.00 463 PRO A N 1
ATOM 3580 C CA . PRO A 1 463 ? 9.577 12.973 6.125 1.00 98.00 463 PRO A CA 1
ATOM 3581 C C . PRO A 1 463 ? 10.163 14.122 5.280 1.00 98.00 463 PRO A C 1
ATOM 3583 O O . PRO A 1 463 ? 9.770 15.279 5.452 1.00 98.00 463 PRO A O 1
ATOM 3586 N N . ALA A 1 464 ? 11.114 13.815 4.395 1.00 95.88 464 ALA A N 1
ATOM 3587 C CA . ALA A 1 464 ? 11.860 14.771 3.589 1.00 95.88 464 ALA A CA 1
ATOM 3588 C C . ALA A 1 464 ? 11.997 14.305 2.129 1.00 95.88 464 ALA A C 1
ATOM 3590 O O . ALA A 1 464 ? 11.950 13.107 1.844 1.00 95.88 464 ALA A O 1
ATOM 3591 N N . ILE A 1 465 ? 12.198 15.260 1.219 1.00 92.12 465 ILE A N 1
ATOM 3592 C CA . ILE A 1 465 ? 12.444 15.059 -0.216 1.00 92.12 465 ILE A CA 1
ATOM 3593 C C . ILE A 1 465 ? 13.593 15.951 -0.705 1.00 92.12 465 ILE A C 1
ATOM 3595 O O . ILE A 1 465 ? 13.822 17.042 -0.174 1.00 92.12 465 ILE A O 1
ATOM 3599 N N . CYS A 1 466 ? 14.322 15.508 -1.731 1.00 87.38 466 CYS A N 1
ATOM 3600 C CA . CYS A 1 466 ? 15.330 16.344 -2.392 1.00 87.38 466 CYS A CA 1
ATOM 3601 C C . CYS A 1 466 ? 14.650 17.355 -3.332 1.00 87.38 466 CYS A C 1
ATOM 3603 O O . CYS A 1 466 ? 13.586 17.080 -3.883 1.00 87.38 466 CYS A O 1
ATOM 3605 N N . SER A 1 467 ? 15.249 18.533 -3.523 1.00 81.44 467 SER A N 1
ATOM 3606 C CA . SER A 1 467 ? 14.689 19.612 -4.358 1.00 81.44 467 SER A CA 1
ATOM 3607 C C . SER A 1 467 ? 14.311 19.174 -5.777 1.00 81.44 467 SER A C 1
ATOM 3609 O O . SER A 1 467 ? 13.347 19.699 -6.340 1.00 81.44 467 SER A O 1
ATOM 3611 N N . SER A 1 468 ? 15.025 18.193 -6.338 1.00 78.25 468 SER A N 1
ATOM 3612 C CA . SER A 1 468 ? 14.750 17.644 -7.666 1.00 78.25 468 SER A CA 1
ATOM 3613 C C . SER A 1 468 ? 13.357 17.018 -7.786 1.00 78.25 468 SER A C 1
ATOM 3615 O O . SER A 1 468 ? 12.749 17.115 -8.848 1.00 78.25 468 SER A O 1
ATOM 3617 N N . PHE A 1 469 ? 12.784 16.498 -6.693 1.00 79.50 469 PHE A N 1
ATOM 3618 C CA . PHE A 1 469 ? 11.418 15.955 -6.666 1.00 79.50 469 PHE A CA 1
ATOM 3619 C C . PHE A 1 469 ? 10.329 16.998 -6.886 1.00 79.50 469 PHE A C 1
ATOM 3621 O O . PHE A 1 469 ? 9.242 16.667 -7.352 1.00 79.50 469 PHE A O 1
ATOM 3628 N N . LEU A 1 470 ? 10.609 18.262 -6.575 1.00 76.50 470 LEU A N 1
ATOM 3629 C CA . LEU A 1 470 ? 9.664 19.338 -6.841 1.00 76.50 470 LEU A CA 1
ATOM 3630 C C . LEU A 1 470 ? 9.743 19.817 -8.295 1.00 76.50 470 LEU A C 1
ATOM 3632 O O . LEU A 1 470 ? 8.826 20.499 -8.737 1.00 76.50 470 LEU A O 1
ATOM 3636 N N . GLN A 1 471 ? 10.800 19.473 -9.049 1.00 71.44 471 GLN A N 1
ATOM 3637 C CA . GLN A 1 471 ? 11.005 19.878 -10.451 1.00 71.44 471 GLN A CA 1
ATOM 3638 C C . GLN A 1 471 ? 10.739 21.379 -10.698 1.00 71.44 471 GLN A C 1
ATOM 3640 O O . GLN A 1 471 ? 10.128 21.776 -11.688 1.00 71.44 471 GLN A O 1
ATOM 3645 N N . GLY A 1 472 ? 11.117 22.231 -9.739 1.00 65.25 472 GLY A N 1
ATOM 3646 C CA . GLY A 1 472 ? 10.875 23.678 -9.795 1.00 65.25 472 GLY A CA 1
ATOM 3647 C C . GLY A 1 472 ? 9.413 24.121 -9.614 1.00 65.25 472 GLY A C 1
ATOM 3648 O O . GLY A 1 472 ? 9.144 25.317 -9.696 1.00 65.25 472 GLY A O 1
ATOM 3649 N N . LYS A 1 473 ? 8.472 23.205 -9.349 1.00 68.12 473 LYS A N 1
ATOM 3650 C CA . LYS A 1 473 ? 7.075 23.525 -9.027 1.00 68.12 473 LYS A CA 1
ATOM 3651 C C . LYS A 1 473 ? 6.960 24.025 -7.588 1.00 68.12 473 LYS A C 1
ATOM 3653 O O . LYS A 1 473 ? 7.525 23.443 -6.661 1.00 68.12 473 LYS A O 1
ATOM 3658 N N . GLU A 1 474 ? 6.186 25.089 -7.394 1.00 68.62 474 GLU A N 1
ATOM 3659 C CA . GLU A 1 474 ? 5.817 25.551 -6.057 1.00 68.62 474 GLU A CA 1
ATOM 3660 C C . GLU A 1 474 ? 4.799 24.586 -5.434 1.00 68.62 474 GLU A C 1
ATOM 3662 O O . GLU A 1 474 ? 3.814 24.203 -6.067 1.00 68.62 474 GLU A O 1
ATOM 3667 N N . SER A 1 475 ? 5.046 24.178 -4.188 1.00 76.12 475 SER A N 1
ATOM 3668 C CA . SER A 1 475 ? 4.104 23.385 -3.398 1.00 76.12 475 SER A CA 1
ATOM 3669 C C . SER A 1 475 ? 3.392 24.287 -2.398 1.00 76.12 475 SER A C 1
ATOM 3671 O O . SER A 1 475 ? 4.023 25.131 -1.765 1.00 76.12 475 SER A O 1
ATOM 3673 N N . ALA A 1 476 ? 2.088 24.072 -2.219 1.00 81.62 476 ALA A N 1
ATOM 3674 C CA . ALA A 1 476 ? 1.309 24.726 -1.167 1.00 81.62 476 ALA A CA 1
ATOM 3675 C C . ALA A 1 476 ? 1.646 24.195 0.241 1.00 81.62 476 ALA A C 1
ATOM 3677 O O . ALA A 1 476 ? 1.195 24.759 1.237 1.00 81.62 476 ALA A O 1
ATOM 3678 N N . LEU A 1 477 ? 2.414 23.101 0.339 1.00 88.06 477 LEU A N 1
ATOM 3679 C CA . LEU A 1 477 ? 2.845 22.555 1.621 1.00 88.06 477 LEU A CA 1
ATOM 3680 C C . LEU A 1 477 ? 3.913 23.458 2.266 1.00 88.06 477 LEU A C 1
ATOM 3682 O O . LEU A 1 477 ? 4.828 23.910 1.572 1.00 88.06 477 LEU A O 1
ATOM 3686 N N . PRO A 1 478 ? 3.847 23.686 3.591 1.00 91.12 478 PRO A N 1
ATOM 3687 C CA . PRO A 1 478 ? 4.745 24.588 4.310 1.00 91.12 478 PRO A CA 1
ATOM 3688 C C . PRO A 1 478 ? 6.105 23.929 4.588 1.00 91.12 478 PRO A C 1
ATOM 3690 O O . PRO A 1 478 ? 6.465 23.677 5.735 1.00 91.12 478 PRO A O 1
ATOM 3693 N N . PHE A 1 479 ? 6.848 23.609 3.530 1.00 93.25 479 PHE A N 1
ATOM 3694 C CA . PHE A 1 479 ? 8.162 22.984 3.643 1.00 93.25 479 PHE A CA 1
ATOM 3695 C C . PHE A 1 479 ? 9.173 23.884 4.352 1.00 93.25 479 PHE A C 1
ATOM 3697 O O . PHE A 1 479 ? 9.372 25.042 3.976 1.00 93.25 479 PHE A O 1
ATOM 3704 N N . GLU A 1 480 ? 9.897 23.298 5.298 1.00 94.00 480 GLU A N 1
ATOM 3705 C CA . GLU A 1 480 ? 11.180 23.819 5.742 1.00 94.00 480 GLU A CA 1
ATOM 3706 C C . GLU A 1 480 ? 12.265 23.408 4.740 1.00 94.00 480 GLU A C 1
ATOM 3708 O O . GLU A 1 480 ? 12.180 22.354 4.101 1.00 94.00 480 GLU A O 1
ATOM 3713 N N . LYS A 1 481 ? 13.276 24.265 4.574 1.00 90.38 481 LYS A N 1
ATOM 3714 C CA . LYS A 1 481 ? 14.385 24.052 3.639 1.00 90.38 481 LYS A CA 1
ATOM 3715 C C . LYS A 1 481 ? 15.703 24.121 4.389 1.00 90.38 481 LYS A C 1
ATOM 3717 O O . LYS A 1 481 ? 15.919 25.060 5.153 1.00 90.38 481 LYS A O 1
ATOM 3722 N N . THR A 1 482 ? 16.596 23.177 4.128 1.00 86.25 482 THR A N 1
ATOM 3723 C CA . THR A 1 482 ? 17.978 23.241 4.619 1.00 86.25 482 THR A CA 1
ATOM 3724 C C . THR A 1 482 ? 18.907 23.877 3.586 1.00 86.25 482 THR A C 1
ATOM 3726 O O . THR A 1 482 ? 18.570 23.996 2.405 1.00 86.25 482 THR A O 1
ATOM 3729 N N . GLU A 1 483 ? 20.114 24.258 4.013 1.00 78.75 483 GLU A N 1
ATOM 3730 C CA . GLU A 1 483 ? 21.139 24.836 3.130 1.00 78.75 483 GLU A CA 1
ATOM 3731 C C . GLU A 1 483 ? 21.565 23.882 2.000 1.00 78.75 483 GLU A C 1
ATOM 3733 O O . GLU A 1 483 ? 21.913 24.334 0.912 1.00 78.75 483 GLU A O 1
ATOM 3738 N N . CYS A 1 484 ? 21.478 22.563 2.216 1.00 74.19 484 CYS A N 1
ATOM 3739 C CA . CYS A 1 484 ? 21.792 21.544 1.211 1.00 74.19 484 CYS A CA 1
ATOM 3740 C C . CYS A 1 484 ? 20.642 21.256 0.223 1.00 74.19 484 CYS A C 1
ATOM 3742 O O . CYS A 1 484 ? 20.745 20.336 -0.585 1.00 74.19 484 CYS A O 1
ATOM 3744 N N . GLY A 1 485 ? 19.550 22.032 0.261 1.00 78.25 485 GLY A N 1
ATOM 3745 C CA . GLY A 1 485 ? 18.443 21.923 -0.695 1.00 78.25 485 GLY A CA 1
ATOM 3746 C C . GLY A 1 485 ? 17.442 20.800 -0.401 1.00 78.25 485 GLY A C 1
ATOM 3747 O O . GLY A 1 485 ? 16.620 20.483 -1.262 1.00 78.25 485 GLY A O 1
ATOM 3748 N N . MET A 1 486 ? 17.481 20.209 0.798 1.00 89.50 486 MET A N 1
ATOM 3749 C CA . MET A 1 486 ? 16.465 19.268 1.275 1.00 89.50 486 MET A CA 1
ATOM 3750 C C . MET A 1 486 ? 15.210 20.023 1.719 1.00 89.50 486 MET A C 1
ATOM 3752 O O . MET A 1 486 ? 15.300 21.034 2.416 1.00 89.50 486 MET A O 1
ATOM 3756 N N . TYR A 1 487 ? 14.046 19.497 1.345 1.00 92.81 487 TYR A N 1
ATOM 3757 C CA . TYR A 1 487 ? 12.737 19.975 1.774 1.00 92.81 487 TYR A CA 1
ATOM 3758 C C . TYR A 1 487 ? 12.147 18.966 2.749 1.00 92.81 487 TYR A C 1
ATOM 3760 O O . TYR A 1 487 ? 12.151 17.770 2.466 1.00 92.81 487 TYR A O 1
ATOM 3768 N N . TYR A 1 488 ? 11.616 19.416 3.878 1.00 96.00 488 TYR A N 1
ATOM 3769 C CA . TYR A 1 488 ? 10.958 18.527 4.834 1.00 96.00 488 TYR A CA 1
ATOM 3770 C C . TYR A 1 488 ? 9.781 19.210 5.519 1.00 96.00 488 TYR A C 1
ATOM 3772 O O . TYR A 1 488 ? 9.684 20.437 5.556 1.00 96.00 488 TYR A O 1
ATOM 3780 N N . LEU A 1 489 ? 8.870 18.401 6.053 1.00 96.88 489 LEU A N 1
ATOM 3781 C CA . LEU A 1 489 ? 7.829 18.875 6.959 1.00 96.88 489 LEU A CA 1
ATOM 3782 C C . LEU A 1 489 ? 8.175 18.402 8.377 1.00 96.88 489 LEU A C 1
ATOM 3784 O O . LEU A 1 489 ? 8.430 17.209 8.569 1.00 96.88 489 LEU A O 1
ATOM 3788 N N . PRO A 1 490 ? 8.162 19.291 9.387 1.00 97.00 490 PRO A N 1
ATOM 3789 C CA . PRO A 1 490 ? 8.689 18.994 10.722 1.00 97.00 490 PRO A CA 1
ATOM 3790 C C . PRO A 1 490 ? 7.975 17.831 11.414 1.00 97.00 490 PRO A C 1
ATOM 3792 O O . PRO A 1 490 ? 8.580 17.142 12.236 1.00 97.00 490 PRO A O 1
ATOM 3795 N N . TYR A 1 491 ? 6.718 17.573 11.045 1.00 98.44 491 TYR A N 1
ATOM 3796 C CA . TYR A 1 491 ? 5.869 16.536 11.633 1.00 98.44 491 TYR A CA 1
ATOM 3797 C C . TYR A 1 491 ? 5.421 15.456 10.644 1.00 98.44 491 TYR A C 1
ATOM 3799 O O . TYR A 1 491 ? 4.640 14.583 11.032 1.00 98.44 491 TYR A O 1
ATOM 3807 N N . ALA A 1 492 ? 5.890 15.494 9.392 1.00 98.50 492 ALA A N 1
ATOM 3808 C CA . ALA A 1 492 ? 5.534 14.468 8.420 1.00 98.50 492 ALA A CA 1
ATOM 3809 C C . ALA A 1 492 ? 6.085 13.106 8.823 1.00 98.50 492 ALA A C 1
ATOM 3811 O O . ALA A 1 492 ? 7.093 12.995 9.535 1.00 98.50 492 ALA A O 1
ATOM 3812 N N . THR A 1 493 ? 5.400 12.083 8.323 1.00 98.81 493 THR A N 1
ATOM 3813 C CA . THR A 1 493 ? 5.760 10.686 8.515 1.00 98.81 493 THR A CA 1
ATOM 3814 C C . THR A 1 493 ? 6.214 10.042 7.208 1.00 98.81 493 THR A C 1
ATOM 3816 O O . THR A 1 493 ? 7.350 9.575 7.115 1.00 98.81 493 THR A O 1
ATOM 3819 N N . SER A 1 494 ? 5.367 10.070 6.175 1.00 98.31 494 SER A N 1
ATOM 3820 C CA . SER A 1 494 ? 5.625 9.392 4.902 1.00 98.31 494 SER A CA 1
ATOM 3821 C C . SER A 1 494 ? 5.190 10.223 3.691 1.00 98.31 494 SER A C 1
ATOM 3823 O O . SER A 1 494 ? 4.090 10.058 3.160 1.00 98.31 494 SER A O 1
ATOM 3825 N N . LEU A 1 495 ? 6.060 11.114 3.208 1.00 96.06 495 LEU A N 1
ATOM 3826 C CA . LEU A 1 495 ? 5.814 11.879 1.980 1.00 96.06 495 LEU A CA 1
ATOM 3827 C C . LEU A 1 495 ? 5.725 10.977 0.744 1.00 96.06 495 LEU A C 1
ATOM 3829 O O . LEU A 1 495 ? 5.058 11.364 -0.217 1.00 96.06 495 LEU A O 1
ATOM 3833 N N . ARG A 1 496 ? 6.291 9.761 0.786 1.00 95.62 496 ARG A N 1
ATOM 3834 C CA . ARG A 1 496 ? 6.062 8.722 -0.231 1.00 95.62 496 ARG A CA 1
ATOM 3835 C C . ARG A 1 496 ? 4.571 8.456 -0.461 1.00 95.62 496 ARG A C 1
ATOM 3837 O O . ARG A 1 496 ? 4.180 8.221 -1.597 1.00 95.62 496 ARG A O 1
ATOM 3844 N N . LEU A 1 497 ? 3.735 8.515 0.573 1.00 94.12 497 LEU A N 1
ATOM 3845 C CA . LEU A 1 497 ? 2.289 8.283 0.457 1.00 94.12 497 LEU A CA 1
ATOM 3846 C C . LEU A 1 497 ? 1.475 9.558 0.185 1.00 94.12 497 LEU A C 1
ATOM 3848 O O . LEU A 1 497 ? 0.249 9.494 0.081 1.00 94.12 497 LEU A O 1
ATOM 3852 N N . SER A 1 498 ? 2.134 10.716 0.094 1.00 90.88 498 SER A N 1
ATOM 3853 C CA . SER A 1 498 ? 1.484 11.995 -0.201 1.00 90.88 498 SER A CA 1
ATOM 3854 C C . SER A 1 498 ? 1.221 12.182 -1.701 1.00 90.88 498 SER A C 1
ATOM 3856 O O . SER A 1 498 ? 1.686 11.409 -2.540 1.00 90.88 498 SER A O 1
ATOM 3858 N N . ASP A 1 499 ? 0.538 13.275 -2.046 1.00 82.81 499 ASP A N 1
ATOM 3859 C CA . ASP A 1 499 ? 0.356 13.736 -3.432 1.00 82.81 499 ASP A CA 1
ATOM 3860 C C . ASP A 1 499 ? 1.675 14.078 -4.155 1.00 82.81 499 ASP A C 1
ATOM 3862 O O . ASP A 1 499 ? 1.681 14.217 -5.374 1.00 82.81 499 ASP A O 1
ATOM 3866 N N . LEU A 1 500 ? 2.781 14.248 -3.420 1.00 80.12 500 LEU A N 1
ATOM 3867 C CA . LEU A 1 500 ? 4.119 14.470 -3.986 1.00 80.12 500 LEU A CA 1
ATOM 3868 C C . LEU A 1 500 ? 4.899 13.172 -4.207 1.00 80.12 500 LEU A C 1
ATOM 3870 O O . LEU A 1 500 ? 5.952 13.190 -4.840 1.00 80.12 500 LEU A O 1
ATOM 3874 N N . GLY A 1 501 ? 4.425 12.078 -3.615 1.00 73.31 501 GLY A N 1
ATOM 3875 C CA . GLY A 1 501 ? 5.046 10.771 -3.703 1.00 73.31 501 GLY A CA 1
ATOM 3876 C C . GLY A 1 501 ? 4.351 9.892 -4.735 1.00 73.31 501 GLY A C 1
ATOM 3877 O O . GLY A 1 501 ? 4.022 10.314 -5.838 1.00 73.31 501 GLY A O 1
ATOM 3878 N N . TYR A 1 502 ? 4.114 8.645 -4.354 1.00 63.91 502 TYR A N 1
ATOM 3879 C CA . TYR A 1 502 ? 3.608 7.583 -5.210 1.00 63.91 502 TYR A CA 1
ATOM 3880 C C . TYR A 1 502 ? 2.070 7.528 -5.195 1.00 63.91 502 TYR A C 1
ATOM 3882 O O . TYR A 1 502 ? 1.463 6.522 -4.817 1.00 63.91 502 TYR A O 1
ATOM 3890 N N . THR A 1 503 ? 1.410 8.637 -5.548 1.00 62.06 503 THR A N 1
ATOM 3891 C CA . THR A 1 503 ? -0.056 8.696 -5.669 1.00 62.06 503 THR A CA 1
ATOM 3892 C C . THR A 1 503 ? -0.488 9.418 -6.942 1.00 62.06 503 THR A C 1
ATOM 3894 O O . THR A 1 503 ? 0.182 10.327 -7.421 1.00 62.06 503 THR A O 1
ATOM 3897 N N . ASN A 1 504 ? -1.627 9.010 -7.510 1.00 60.56 504 ASN A N 1
ATOM 3898 C CA . ASN A 1 504 ? -2.138 9.598 -8.743 1.00 60.56 504 ASN A CA 1
ATOM 3899 C C . ASN A 1 504 ? -3.589 10.078 -8.587 1.00 60.56 504 ASN A C 1
ATOM 3901 O O . ASN A 1 504 ? -4.517 9.284 -8.421 1.00 60.56 504 ASN A O 1
ATOM 3905 N N . LYS A 1 505 ? -3.783 11.397 -8.709 1.00 59.97 505 LYS A N 1
ATOM 3906 C CA . LYS A 1 505 ? -5.095 12.057 -8.642 1.00 59.97 505 LYS A CA 1
ATOM 3907 C C . LYS A 1 505 ? -6.038 11.661 -9.776 1.00 59.97 505 LYS A C 1
ATOM 3909 O O . LYS A 1 505 ? -7.244 11.690 -9.569 1.00 59.97 505 LYS A O 1
ATOM 3914 N N . SER A 1 506 ? -5.540 11.247 -10.946 1.00 57.84 506 SER A N 1
ATOM 3915 C CA . SER A 1 506 ? -6.424 10.837 -12.050 1.00 57.84 506 SER A CA 1
ATOM 3916 C C . SER A 1 506 ? -7.193 9.543 -11.753 1.00 57.84 506 SER A C 1
ATOM 3918 O O . SER A 1 506 ? -8.205 9.267 -12.396 1.00 57.84 506 SER A O 1
ATOM 3920 N N . GLN A 1 507 ? -6.763 8.776 -10.743 1.00 67.00 507 GLN A N 1
ATOM 3921 C CA . GLN A 1 507 ? -7.375 7.501 -10.366 1.00 67.00 507 GLN A CA 1
ATOM 3922 C C . GLN A 1 507 ? -8.410 7.611 -9.234 1.00 67.00 507 GLN A C 1
ATOM 3924 O O . GLN A 1 507 ? -9.182 6.674 -9.034 1.00 67.00 507 GLN A O 1
ATOM 3929 N N . SER A 1 508 ? -8.499 8.739 -8.515 1.00 63.06 508 SER A N 1
ATOM 3930 C CA . SER A 1 508 ? -9.455 8.887 -7.399 1.00 63.06 508 SER A CA 1
ATOM 3931 C C . SER A 1 508 ? -10.920 8.848 -7.845 1.00 63.06 508 SER A C 1
ATOM 3933 O O . SER A 1 508 ? -11.788 8.481 -7.062 1.00 63.06 508 SER A O 1
ATOM 3935 N N . ASN A 1 509 ? -11.192 9.159 -9.116 1.00 67.12 509 ASN A N 1
ATOM 3936 C CA . ASN A 1 509 ? -12.542 9.196 -9.688 1.00 67.12 509 ASN A CA 1
ATOM 3937 C C . ASN A 1 509 ? -12.961 7.872 -10.351 1.00 67.12 509 ASN A C 1
ATOM 3939 O O . ASN A 1 509 ? -13.969 7.826 -11.054 1.00 67.12 509 ASN A O 1
ATOM 3943 N N . LEU A 1 510 ? -12.199 6.788 -10.159 1.00 78.25 510 LEU A N 1
ATOM 3944 C CA . LEU A 1 510 ? -12.496 5.490 -10.776 1.00 78.25 510 LEU A CA 1
ATOM 3945 C C . LEU A 1 510 ? -13.707 4.772 -10.161 1.00 78.25 510 LEU A C 1
ATOM 3947 O O . LEU A 1 510 ? -14.192 3.805 -10.746 1.00 78.25 510 LEU A O 1
ATOM 3951 N N . GLY A 1 511 ? -14.196 5.220 -8.998 1.00 82.38 511 GLY A N 1
ATOM 3952 C CA . GLY A 1 511 ? -15.365 4.629 -8.337 1.00 82.38 511 GLY A CA 1
ATOM 3953 C C . GLY A 1 511 ? -15.171 3.164 -7.926 1.00 82.38 511 GLY A C 1
ATOM 3954 O O . GLY A 1 511 ? -16.147 2.429 -7.802 1.00 82.38 511 GLY A O 1
ATOM 3955 N N . ILE A 1 512 ? -13.922 2.719 -7.757 1.00 90.00 512 ILE A N 1
ATOM 3956 C CA . ILE A 1 512 ? -13.598 1.361 -7.309 1.00 90.00 512 ILE A CA 1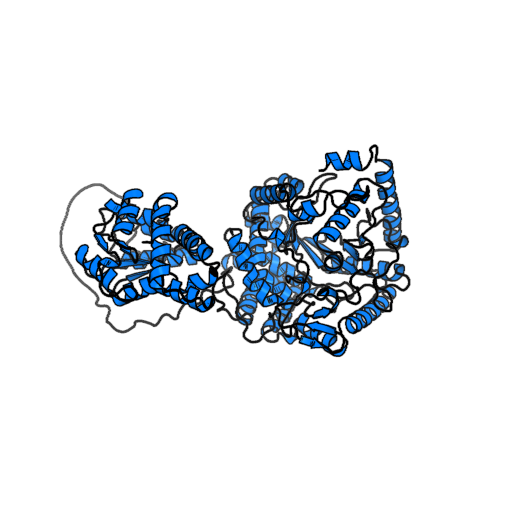
ATOM 3957 C C . ILE A 1 512 ? -13.876 1.273 -5.806 1.00 90.00 512 ILE A C 1
ATOM 3959 O O . ILE A 1 512 ? -13.312 2.038 -5.023 1.00 90.00 512 ILE A O 1
ATOM 3963 N N . THR A 1 513 ? -14.733 0.332 -5.411 1.00 93.69 513 THR A N 1
ATOM 3964 C CA . THR A 1 513 ? -15.093 0.066 -4.012 1.00 93.69 513 THR A CA 1
ATOM 3965 C C . THR A 1 513 ? -14.664 -1.337 -3.584 1.00 93.69 513 THR A C 1
ATOM 3967 O O . THR A 1 513 ? -14.267 -2.166 -4.401 1.00 93.69 513 THR A O 1
ATOM 3970 N N . PHE A 1 514 ? -14.726 -1.601 -2.278 1.00 96.69 514 PHE A N 1
ATOM 3971 C CA . PHE A 1 514 ? -14.236 -2.832 -1.650 1.00 96.69 514 PHE A CA 1
ATOM 3972 C C . PHE A 1 514 ? -15.355 -3.522 -0.861 1.00 96.69 514 PHE A C 1
ATOM 3974 O O . PHE A 1 514 ? -15.177 -3.866 0.307 1.00 96.69 514 PHE A O 1
ATOM 3981 N N . ASN A 1 515 ? -16.532 -3.654 -1.475 1.00 93.69 515 ASN A N 1
ATOM 3982 C CA . ASN A 1 515 ? -17.722 -4.229 -0.836 1.00 93.69 515 ASN A CA 1
ATOM 3983 C C . ASN A 1 515 ? -17.959 -5.671 -1.299 1.00 93.69 515 ASN A C 1
ATOM 3985 O O . ASN A 1 515 ? -18.136 -6.555 -0.466 1.00 93.69 515 ASN A O 1
ATOM 3989 N N . ASP A 1 516 ? -17.866 -5.907 -2.610 1.00 95.62 516 ASP A N 1
ATOM 3990 C CA . ASP A 1 516 ? -18.099 -7.201 -3.251 1.00 95.62 516 ASP A CA 1
ATOM 3991 C C . ASP A 1 516 ? -17.060 -7.484 -4.353 1.00 95.62 516 ASP A C 1
ATOM 3993 O O . ASP A 1 516 ? -16.556 -6.574 -5.014 1.00 95.62 516 ASP A O 1
ATOM 3997 N N . LEU A 1 517 ? -16.769 -8.768 -4.578 1.00 96.12 517 LEU A N 1
ATOM 3998 C CA . LEU A 1 517 ? -15.760 -9.231 -5.533 1.00 96.12 517 LEU A CA 1
ATOM 3999 C C . LEU A 1 517 ? -16.104 -8.891 -6.977 1.00 96.12 517 LEU A C 1
ATOM 4001 O O . LEU A 1 517 ? -15.239 -8.412 -7.712 1.00 96.12 517 LEU A O 1
ATOM 4005 N N . ASN A 1 518 ? -17.344 -9.146 -7.389 1.00 95.62 518 ASN A N 1
ATOM 4006 C CA . ASN A 1 518 ? -17.750 -8.926 -8.771 1.00 95.62 518 ASN A CA 1
ATOM 4007 C C . ASN A 1 518 ? -17.772 -7.430 -9.068 1.00 95.62 518 ASN A C 1
ATOM 4009 O O . ASN A 1 518 ? -17.208 -7.002 -10.070 1.00 95.62 518 ASN A O 1
ATOM 4013 N N . THR A 1 519 ? -18.329 -6.626 -8.158 1.00 95.12 519 THR A N 1
ATOM 4014 C CA . THR A 1 519 ? -18.355 -5.163 -8.322 1.00 95.12 519 THR A CA 1
ATOM 4015 C C . THR A 1 519 ? -16.950 -4.552 -8.368 1.00 95.12 519 THR A C 1
ATOM 4017 O O . THR A 1 519 ? -16.690 -3.705 -9.226 1.00 95.12 519 THR A O 1
ATOM 4020 N N . TYR A 1 520 ? -16.021 -5.022 -7.525 1.00 96.19 520 TYR A N 1
ATOM 4021 C CA . TYR A 1 520 ? -14.614 -4.614 -7.563 1.00 96.19 520 TYR A CA 1
ATOM 4022 C C . TYR A 1 520 ? -13.965 -4.946 -8.913 1.00 96.19 520 TYR A C 1
ATOM 4024 O O . TYR A 1 520 ? -13.371 -4.073 -9.555 1.00 96.19 520 TYR A O 1
ATOM 4032 N N . VAL A 1 521 ? -14.097 -6.196 -9.371 1.00 95.88 521 VAL A N 1
ATOM 4033 C CA . VAL A 1 521 ? -13.493 -6.627 -10.637 1.00 95.88 521 VAL A CA 1
ATOM 4034 C C . VAL A 1 521 ? -14.117 -5.897 -11.825 1.00 95.88 521 VAL A C 1
ATOM 4036 O O . VAL A 1 521 ? -13.390 -5.454 -12.715 1.00 95.88 521 VAL A O 1
ATOM 4039 N N . ASP A 1 522 ? -15.434 -5.713 -11.842 1.00 95.12 522 ASP A N 1
ATOM 4040 C CA . ASP A 1 522 ? -16.128 -4.988 -12.904 1.00 95.12 522 ASP A CA 1
ATOM 4041 C C . ASP A 1 522 ? -15.675 -3.528 -12.983 1.00 95.12 522 ASP A C 1
ATOM 4043 O O . ASP A 1 522 ? -15.482 -3.001 -14.082 1.00 95.12 522 ASP A O 1
ATOM 4047 N N . ALA A 1 523 ? -15.472 -2.866 -11.841 1.00 93.88 523 ALA A N 1
ATOM 4048 C CA . ALA A 1 523 ? -14.950 -1.504 -11.795 1.00 93.88 523 ALA A CA 1
ATOM 4049 C C . ALA A 1 523 ? -13.504 -1.435 -12.316 1.00 93.88 523 ALA A C 1
ATOM 4051 O O . ALA A 1 523 ? -13.193 -0.587 -13.154 1.00 93.88 523 ALA A O 1
ATOM 4052 N N . LEU A 1 524 ? -12.643 -2.374 -11.913 1.00 94.19 524 LEU A N 1
ATOM 4053 C CA . LEU A 1 524 ? -11.259 -2.461 -12.387 1.00 94.19 524 LEU A CA 1
ATOM 4054 C C . LEU A 1 524 ? -11.177 -2.740 -13.898 1.00 94.19 524 LEU A C 1
ATOM 4056 O O . LEU A 1 524 ? -10.468 -2.045 -14.628 1.00 94.19 524 LEU A O 1
ATOM 4060 N N . LYS A 1 525 ? -11.967 -3.698 -14.400 1.00 94.31 525 LYS A N 1
ATOM 4061 C CA . LYS A 1 525 ? -12.069 -4.011 -15.835 1.00 94.31 525 LYS A CA 1
ATOM 4062 C C . LYS A 1 525 ? -12.655 -2.864 -16.652 1.00 94.31 525 LYS A C 1
ATOM 4064 O O . LYS A 1 525 ? -12.355 -2.734 -17.839 1.00 94.31 525 LYS A O 1
ATOM 4069 N N . ARG A 1 526 ? -13.501 -2.034 -16.044 1.00 94.62 526 ARG A N 1
ATOM 4070 C CA . ARG A 1 526 ? -13.995 -0.804 -16.664 1.00 94.62 526 ARG A CA 1
ATOM 4071 C C . ARG A 1 526 ? -12.887 0.240 -16.736 1.00 94.62 526 ARG A C 1
ATOM 4073 O O . ARG A 1 526 ? -12.680 0.792 -17.806 1.00 94.62 526 ARG A O 1
ATOM 4080 N N . ALA A 1 527 ? -12.126 0.443 -15.660 1.00 92.62 527 ALA A N 1
ATOM 4081 C CA . ALA A 1 527 ? -11.025 1.406 -15.610 1.00 92.62 527 ALA A CA 1
ATOM 4082 C C . ALA A 1 527 ? -9.955 1.164 -16.695 1.00 92.62 527 ALA A C 1
ATOM 4084 O O . ALA A 1 527 ? -9.531 2.115 -17.350 1.00 92.62 527 ALA A O 1
ATOM 4085 N N . ILE A 1 528 ? -9.591 -0.098 -16.963 1.00 93.94 528 ILE A N 1
ATOM 4086 C CA . ILE A 1 528 ? -8.650 -0.453 -18.048 1.00 93.94 528 ILE A CA 1
ATOM 4087 C C . ILE A 1 528 ? -9.229 -0.252 -19.461 1.00 93.94 528 ILE A C 1
ATOM 4089 O O . ILE A 1 528 ? -8.481 -0.282 -20.432 1.00 93.94 528 ILE A O 1
ATOM 4093 N N . LYS A 1 529 ? -10.550 -0.061 -19.598 1.00 93.88 529 LYS A N 1
ATOM 4094 C CA . LYS A 1 529 ? -11.259 0.167 -20.874 1.00 93.88 529 LYS A CA 1
ATOM 4095 C C . LYS A 1 529 ? -11.747 1.604 -21.055 1.00 93.88 529 LYS A C 1
ATOM 4097 O O . LYS A 1 529 ? -12.214 1.943 -22.139 1.00 93.88 529 LYS A O 1
ATOM 4102 N N . THR A 1 530 ? -11.687 2.432 -20.016 1.00 93.06 530 THR A N 1
ATOM 4103 C CA . THR A 1 530 ? -12.136 3.826 -20.063 1.00 93.06 530 THR A CA 1
ATOM 4104 C C . THR A 1 530 ? -11.067 4.684 -20.740 1.00 93.06 530 THR A C 1
ATOM 4106 O O . THR A 1 530 ? -9.974 4.792 -20.186 1.00 93.06 530 THR A O 1
ATOM 4109 N N . PRO A 1 531 ? -11.340 5.331 -21.886 1.00 94.00 531 PRO A N 1
ATOM 4110 C CA . PRO A 1 531 ? -10.381 6.224 -22.531 1.00 94.00 531 PRO A CA 1
ATOM 4111 C C . PRO A 1 531 ? -10.050 7.444 -21.658 1.00 94.00 531 PRO A C 1
ATOM 4113 O O . PRO A 1 531 ? -10.926 7.976 -20.979 1.00 94.00 531 PRO A O 1
ATOM 4116 N N . SER A 1 532 ? -8.805 7.920 -21.714 1.00 94.00 532 SER A N 1
ATOM 4117 C CA . SER A 1 532 ? -8.361 9.162 -21.072 1.00 94.00 532 SER A CA 1
ATOM 4118 C C . SER A 1 532 ? -8.010 10.206 -22.128 1.00 94.00 532 SER A C 1
ATOM 4120 O O . SER A 1 532 ? -7.134 9.981 -22.965 1.00 94.00 532 SER A O 1
ATOM 4122 N N . GLU A 1 533 ? -8.655 11.375 -22.081 1.00 93.69 533 GLU A N 1
ATOM 4123 C CA . GLU A 1 533 ? -8.324 12.494 -22.977 1.00 93.69 533 GLU A CA 1
ATOM 4124 C C . GLU A 1 533 ? -6.896 13.008 -22.760 1.00 93.69 533 GLU A C 1
ATOM 4126 O O . GLU A 1 533 ? -6.233 13.436 -23.704 1.00 93.69 533 GLU A O 1
ATOM 4131 N N . GLU A 1 534 ? -6.409 12.964 -21.519 1.00 93.06 534 GLU A N 1
ATOM 4132 C CA . GLU A 1 534 ? -5.047 13.357 -21.167 1.00 93.06 534 GLU A CA 1
ATOM 4133 C C . GLU A 1 534 ? -4.026 12.424 -21.825 1.00 93.06 534 GLU A C 1
ATOM 4135 O O . GLU A 1 534 ? -3.115 12.882 -22.514 1.00 93.06 534 GLU A O 1
ATOM 4140 N N . TYR A 1 535 ? -4.223 11.110 -21.700 1.00 94.44 535 TYR A N 1
ATOM 4141 C CA . TYR A 1 535 ? -3.285 10.123 -22.239 1.00 94.44 535 TYR A CA 1
ATOM 4142 C C . TYR A 1 535 ? -3.431 9.942 -23.751 1.00 94.44 535 TYR A C 1
ATOM 4144 O O . TYR A 1 535 ? -2.458 9.603 -24.426 1.00 94.44 535 TYR A O 1
ATOM 4152 N N . ALA A 1 536 ? -4.599 10.255 -24.317 1.00 95.69 536 ALA A N 1
ATOM 4153 C CA . ALA A 1 536 ? -4.784 10.339 -25.761 1.00 95.69 536 ALA A CA 1
ATOM 4154 C C . ALA A 1 536 ? -3.911 11.432 -26.404 1.00 95.69 536 ALA A C 1
ATOM 4156 O O . ALA A 1 536 ? -3.415 11.228 -27.511 1.00 95.69 536 ALA A O 1
ATOM 4157 N N . LYS A 1 537 ? -3.657 12.556 -25.712 1.00 96.62 537 LYS A N 1
ATOM 4158 C CA . LYS A 1 537 ? -2.781 13.638 -26.210 1.00 96.62 537 LYS A CA 1
ATOM 4159 C C . LYS A 1 537 ? -1.313 13.222 -26.323 1.00 96.62 537 LYS A C 1
ATOM 4161 O O . LYS A 1 537 ? -0.607 13.760 -27.171 1.00 96.62 537 LYS A O 1
ATOM 4166 N N . ILE A 1 538 ? -0.864 12.271 -25.500 1.00 95.62 538 ILE A N 1
ATOM 4167 C CA . ILE A 1 538 ? 0.481 11.677 -25.598 1.00 95.62 538 ILE A CA 1
ATOM 4168 C C . ILE A 1 538 ? 0.601 10.860 -26.898 1.00 95.62 538 ILE A C 1
ATOM 4170 O O . ILE A 1 538 ? 1.641 10.881 -27.556 1.00 95.62 538 ILE A O 1
ATOM 4174 N N . GLY A 1 539 ? -0.487 10.188 -27.293 1.00 95.50 539 GLY A N 1
ATOM 4175 C CA . GLY A 1 539 ? -0.542 9.283 -28.440 1.00 95.50 539 GLY A CA 1
ATOM 4176 C C . GLY A 1 539 ? -0.011 7.881 -28.120 1.00 95.50 539 GLY A C 1
ATOM 4177 O O . GLY A 1 539 ? 0.692 7.672 -27.135 1.00 95.50 539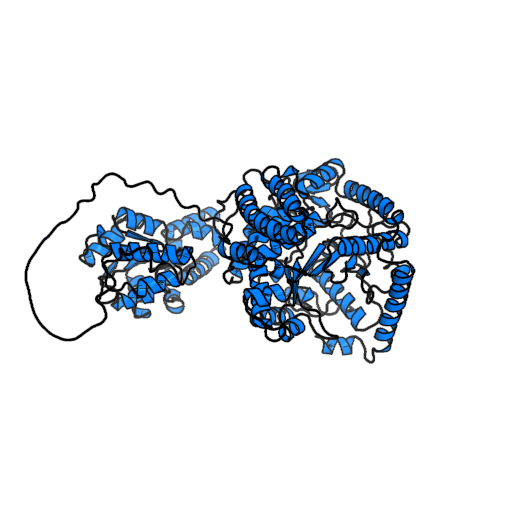 GLY A O 1
ATOM 4178 N N . LEU A 1 540 ? -0.370 6.890 -28.941 1.00 94.88 540 LEU A N 1
ATOM 4179 C CA . LEU A 1 540 ? 0.132 5.512 -28.795 1.00 94.88 540 LEU A CA 1
ATOM 4180 C C . LEU A 1 540 ? 1.542 5.346 -29.359 1.00 94.88 540 LEU A C 1
ATOM 4182 O O . LEU A 1 540 ? 2.339 4.575 -28.834 1.00 94.88 540 LEU A O 1
ATOM 4186 N N . MET A 1 541 ? 1.843 6.072 -30.435 1.00 94.31 541 MET A N 1
ATOM 4187 C CA . MET A 1 541 ? 3.116 5.997 -31.133 1.00 94.31 541 MET A CA 1
ATOM 4188 C C . MET A 1 541 ? 3.597 7.381 -31.552 1.00 94.31 541 MET A C 1
ATOM 4190 O O . MET A 1 541 ? 2.796 8.243 -31.916 1.00 94.31 541 MET A O 1
ATOM 4194 N N . LYS A 1 542 ? 4.917 7.556 -31.586 1.00 93.62 542 LYS A N 1
ATOM 4195 C CA . LYS A 1 542 ? 5.588 8.729 -32.149 1.00 93.62 542 LYS A CA 1
ATOM 4196 C C . LYS A 1 542 ? 6.858 8.290 -32.865 1.00 93.62 542 LYS A C 1
ATOM 4198 O O . LYS A 1 542 ? 7.616 7.484 -32.335 1.00 93.62 542 LYS A O 1
ATOM 4203 N N . ASP A 1 543 ? 7.058 8.777 -34.089 1.00 93.56 543 ASP A N 1
ATOM 4204 C CA . ASP A 1 543 ? 8.228 8.463 -34.926 1.00 93.56 543 ASP A CA 1
ATOM 4205 C C . ASP A 1 543 ? 8.509 6.947 -35.056 1.00 93.56 543 ASP A C 1
ATOM 4207 O O . ASP A 1 543 ? 9.653 6.497 -35.036 1.00 93.56 543 ASP A O 1
ATOM 4211 N N . GLY A 1 544 ? 7.444 6.138 -35.152 1.00 88.81 544 GLY A N 1
ATOM 4212 C CA . GLY A 1 544 ? 7.531 4.676 -35.273 1.00 88.81 544 GLY A CA 1
ATOM 4213 C C . GLY A 1 544 ? 7.815 3.919 -33.968 1.00 88.81 544 GLY A C 1
ATOM 4214 O O . GLY A 1 544 ? 7.961 2.701 -34.008 1.00 88.81 544 GLY A O 1
ATOM 4215 N N . LYS A 1 545 ? 7.872 4.600 -32.816 1.00 92.06 545 LYS A N 1
ATOM 4216 C CA . LYS A 1 545 ? 8.049 3.987 -31.491 1.00 92.06 545 LYS A CA 1
ATOM 4217 C C . LYS A 1 545 ? 6.749 4.011 -30.698 1.00 92.06 545 LYS A C 1
ATOM 4219 O O . LYS A 1 545 ? 6.076 5.039 -30.670 1.00 92.06 545 LYS A O 1
ATOM 4224 N N . HIS A 1 546 ? 6.425 2.902 -30.035 1.00 95.38 546 HIS A N 1
ATOM 4225 C CA . HIS A 1 546 ? 5.329 2.840 -29.064 1.00 95.38 546 HIS A CA 1
ATOM 4226 C C . HIS A 1 546 ? 5.678 3.644 -27.808 1.00 95.38 546 HIS A C 1
ATOM 4228 O O . HIS A 1 546 ? 6.805 3.567 -27.325 1.00 95.38 546 HIS A O 1
ATOM 4234 N N . LEU A 1 547 ? 4.713 4.412 -27.305 1.00 96.12 547 LEU A N 1
ATOM 4235 C CA . LEU A 1 547 ? 4.857 5.280 -26.130 1.00 96.12 547 LEU A CA 1
ATOM 4236 C C . LEU A 1 547 ? 4.096 4.764 -24.903 1.00 96.12 547 LEU A C 1
ATOM 4238 O O . LEU A 1 547 ? 4.387 5.182 -23.787 1.00 96.12 547 LEU A O 1
ATOM 4242 N N . GLN A 1 548 ? 3.093 3.914 -25.112 1.00 96.88 548 GLN A N 1
ATOM 4243 C CA . GLN A 1 548 ? 2.236 3.331 -24.078 1.00 96.88 548 GLN A CA 1
ATOM 4244 C C . GLN A 1 548 ? 1.445 2.156 -24.669 1.00 96.88 548 GLN A C 1
ATOM 4246 O O . GLN A 1 548 ? 1.321 2.046 -25.890 1.00 96.88 548 GLN A O 1
ATOM 4251 N N . LEU A 1 549 ? 0.898 1.287 -23.815 1.00 96.62 549 LEU A N 1
ATOM 4252 C CA . LEU A 1 549 ? 0.112 0.122 -24.249 1.00 96.62 549 LEU A CA 1
ATOM 4253 C C . LEU A 1 549 ? -1.247 0.506 -24.849 1.00 96.62 549 LEU A C 1
ATOM 4255 O O . LEU A 1 549 ? -1.676 -0.064 -25.847 1.00 96.62 549 LEU A O 1
ATOM 4259 N N . ASN A 1 550 ? -1.927 1.466 -24.227 1.00 95.50 550 ASN A N 1
ATOM 4260 C CA . ASN A 1 550 ? -3.198 2.026 -24.671 1.00 95.50 550 ASN A CA 1
ATOM 4261 C C . ASN A 1 550 ? -3.312 3.485 -24.187 1.00 95.50 550 ASN A C 1
ATOM 4263 O O . ASN A 1 550 ? -2.411 3.999 -23.522 1.00 95.50 550 ASN A O 1
ATOM 4267 N N . THR A 1 551 ? -4.419 4.161 -24.496 1.00 95.69 551 THR A N 1
ATOM 4268 C CA . THR A 1 551 ? -4.717 5.522 -24.007 1.00 95.69 551 THR A CA 1
ATOM 4269 C C . THR A 1 551 ? -5.842 5.534 -22.967 1.00 95.69 551 THR A C 1
ATOM 4271 O O . THR A 1 551 ? -6.539 6.538 -22.821 1.00 95.69 551 THR A O 1
ATOM 4274 N N . ASN A 1 552 ? -6.070 4.414 -22.281 1.00 94.75 552 ASN A N 1
ATOM 4275 C CA . ASN A 1 552 ? -7.098 4.290 -21.249 1.00 94.75 552 ASN A CA 1
ATOM 4276 C C . ASN A 1 552 ? -6.579 4.798 -19.901 1.00 94.75 552 ASN A C 1
ATOM 4278 O O . ASN A 1 552 ? -5.369 4.957 -19.724 1.00 94.75 552 ASN A O 1
ATOM 4282 N N . VAL A 1 553 ? -7.482 5.050 -18.948 1.00 92.44 553 VAL A N 1
ATOM 4283 C CA . VAL A 1 553 ? -7.139 5.553 -17.607 1.00 92.44 553 VAL A CA 1
ATOM 4284 C C . VAL A 1 553 ? -6.094 4.663 -16.933 1.00 92.44 553 VAL A C 1
ATOM 4286 O O . VAL A 1 553 ? -5.152 5.186 -16.348 1.00 92.44 553 VAL A O 1
ATOM 4289 N N . LEU A 1 554 ? -6.210 3.343 -17.090 1.00 94.19 554 LEU A N 1
ATOM 4290 C CA . LEU A 1 554 ? -5.183 2.369 -16.718 1.00 94.19 554 LEU A CA 1
ATOM 4291 C C . LEU A 1 554 ? -4.739 1.593 -17.964 1.00 94.19 554 LEU A C 1
ATOM 4293 O O . LEU A 1 554 ? -5.589 1.161 -18.744 1.00 94.19 554 LEU A O 1
ATOM 4297 N N . GLN A 1 555 ? -3.435 1.374 -18.148 1.00 95.81 555 GLN A N 1
ATOM 4298 C CA . GLN A 1 555 ? -2.938 0.497 -19.212 1.00 95.81 555 GLN A CA 1
ATOM 4299 C C . GLN A 1 555 ? -3.286 -0.965 -18.930 1.00 95.81 555 GLN A C 1
ATOM 4301 O O . GLN A 1 555 ? -3.763 -1.667 -19.818 1.00 95.81 555 GLN A O 1
ATOM 4306 N N . ILE A 1 556 ? -3.055 -1.399 -17.691 1.00 95.38 556 ILE A N 1
ATOM 4307 C CA . ILE A 1 556 ? -3.331 -2.739 -17.153 1.00 95.38 556 ILE A CA 1
ATOM 4308 C C . ILE A 1 556 ? -3.737 -2.620 -15.679 1.00 95.38 556 ILE A C 1
ATOM 4310 O O . ILE A 1 556 ? -3.558 -1.565 -15.069 1.00 95.38 556 ILE A O 1
ATOM 4314 N N . GLU A 1 557 ? -4.240 -3.698 -15.073 1.00 93.56 557 GLU A N 1
ATOM 4315 C CA . GLU A 1 557 ? -4.705 -3.684 -13.678 1.00 93.56 557 GLU A CA 1
ATOM 4316 C C . GLU A 1 557 ? -3.626 -3.246 -12.672 1.00 93.56 557 GLU A C 1
ATOM 4318 O O . GLU A 1 557 ? -3.936 -2.596 -11.673 1.00 93.56 557 GLU A O 1
ATOM 4323 N N . ASN A 1 558 ? -2.354 -3.554 -12.943 1.00 92.12 558 ASN A N 1
ATOM 4324 C CA . ASN A 1 558 ? -1.228 -3.231 -12.060 1.00 92.12 558 ASN A CA 1
ATOM 4325 C C . ASN A 1 558 ? -0.992 -1.718 -11.884 1.00 92.12 558 ASN A C 1
ATOM 4327 O O . ASN A 1 558 ? -0.354 -1.326 -10.903 1.00 92.12 558 ASN A O 1
ATOM 4331 N N . GLU A 1 559 ? -1.517 -0.882 -12.788 1.00 93.81 559 GLU A N 1
ATOM 4332 C CA . GLU A 1 559 ? -1.395 0.584 -12.743 1.00 93.81 559 GLU A CA 1
ATOM 4333 C C . GLU A 1 559 ? -2.297 1.222 -11.673 1.00 93.81 559 GLU A C 1
ATOM 4335 O O . GLU A 1 559 ? -2.122 2.394 -11.348 1.00 93.81 559 GLU A O 1
ATOM 4340 N N . LEU A 1 560 ? -3.247 0.470 -11.092 1.00 91.12 560 LEU A N 1
ATOM 4341 C CA . LEU A 1 560 ? -4.123 0.971 -10.029 1.00 91.12 560 LEU A CA 1
ATOM 4342 C C . LEU A 1 560 ? -3.339 1.229 -8.735 1.00 91.12 560 LEU A C 1
ATOM 4344 O O . LEU A 1 560 ? -3.094 0.307 -7.954 1.00 91.12 560 LEU A O 1
ATOM 4348 N N . TYR A 1 561 ? -2.996 2.477 -8.447 1.00 85.81 561 TYR A N 1
ATOM 4349 C CA . TYR A 1 561 ? -2.338 2.861 -7.203 1.00 85.81 561 TYR A CA 1
ATOM 4350 C C . TYR A 1 561 ? -3.310 2.766 -6.024 1.00 85.81 561 TYR A C 1
ATOM 4352 O O . TYR A 1 561 ? -4.222 3.575 -5.871 1.00 85.81 561 TYR A O 1
ATOM 4360 N N . ALA A 1 562 ? -3.096 1.765 -5.171 1.00 89.25 562 ALA A N 1
ATOM 4361 C CA . ALA A 1 562 ? -3.859 1.548 -3.950 1.00 89.25 562 ALA A CA 1
ATOM 4362 C C . ALA A 1 562 ? -2.903 1.184 -2.802 1.00 89.25 562 ALA A C 1
ATOM 4364 O O . ALA A 1 562 ? -1.922 0.471 -3.038 1.00 89.25 562 ALA A O 1
ATOM 4365 N N . PRO A 1 563 ? -3.174 1.644 -1.565 1.00 92.69 563 PRO A N 1
ATOM 4366 C CA . PRO A 1 563 ? -2.326 1.349 -0.409 1.00 92.69 563 PRO A CA 1
ATOM 4367 C C . PRO A 1 563 ? -2.427 -0.119 0.039 1.00 92.69 563 PRO A C 1
ATOM 4369 O O . PRO A 1 563 ? -1.568 -0.593 0.780 1.00 92.69 563 PRO A O 1
ATOM 4372 N N . ILE A 1 564 ? -3.459 -0.834 -0.416 1.00 97.12 564 ILE A N 1
ATOM 4373 C CA . ILE A 1 564 ? -3.696 -2.259 -0.191 1.00 97.12 564 ILE A CA 1
ATOM 4374 C C . ILE A 1 564 ? -4.422 -2.850 -1.409 1.00 97.12 564 ILE A C 1
ATOM 4376 O O . ILE A 1 564 ? -5.240 -2.161 -2.026 1.00 97.12 564 ILE A O 1
ATOM 4380 N N . ARG A 1 565 ? -4.135 -4.103 -1.782 1.00 97.19 565 ARG A N 1
ATOM 4381 C CA . ARG A 1 565 ? -4.765 -4.774 -2.933 1.00 97.19 565 ARG A CA 1
ATOM 4382 C C . ARG A 1 565 ? -5.219 -6.206 -2.608 1.00 97.19 565 ARG A C 1
ATOM 4384 O O . ARG A 1 565 ? -4.483 -6.935 -1.942 1.00 97.19 565 ARG A O 1
ATOM 4391 N N . PRO A 1 566 ? -6.394 -6.639 -3.106 1.00 98.19 566 PRO A N 1
ATOM 4392 C CA . PRO A 1 566 ? -6.775 -8.046 -3.116 1.00 98.19 566 PRO A CA 1
ATOM 4393 C C . PRO A 1 566 ? -6.004 -8.801 -4.201 1.00 98.19 566 PRO A C 1
ATOM 4395 O O . PRO A 1 566 ? -5.836 -8.302 -5.317 1.00 98.19 566 PRO A O 1
ATOM 4398 N N . LYS A 1 567 ? -5.539 -10.011 -3.887 1.00 98.44 567 LYS A N 1
ATOM 4399 C CA . LYS A 1 567 ? -4.676 -10.781 -4.783 1.00 98.44 567 LYS A CA 1
ATOM 4400 C C . LYS A 1 567 ? -5.038 -12.258 -4.822 1.00 98.44 567 LYS A C 1
ATOM 4402 O O . LYS A 1 567 ? -5.619 -12.819 -3.893 1.00 98.44 567 LYS A O 1
ATOM 4407 N N . ARG A 1 568 ? -4.652 -12.873 -5.937 1.00 97.75 568 ARG A N 1
ATOM 4408 C CA . ARG A 1 568 ? -4.615 -14.313 -6.174 1.00 97.75 568 ARG A CA 1
ATOM 4409 C C . ARG A 1 568 ? -3.512 -14.604 -7.177 1.00 97.75 568 ARG A C 1
ATOM 4411 O O . ARG A 1 568 ? -3.315 -13.824 -8.109 1.00 97.75 568 ARG A O 1
ATOM 4418 N N . VAL A 1 569 ? -2.810 -15.716 -6.991 1.00 96.25 569 VAL A N 1
ATOM 4419 C CA . VAL A 1 569 ? -1.769 -16.140 -7.931 1.00 96.25 569 VAL A CA 1
ATOM 4420 C C . VAL A 1 569 ? -2.405 -16.414 -9.299 1.00 96.25 569 VAL A C 1
ATOM 4422 O O . VAL A 1 569 ? -3.363 -17.188 -9.421 1.00 96.25 569 VAL A O 1
ATOM 4425 N N . THR A 1 570 ? -1.888 -15.750 -10.333 1.00 95.12 570 THR A N 1
ATOM 4426 C CA . THR A 1 570 ? -2.366 -15.882 -11.714 1.00 95.12 570 THR A CA 1
ATOM 4427 C C . THR A 1 570 ? -1.823 -17.152 -12.354 1.00 95.12 570 THR A C 1
ATOM 4429 O O . THR A 1 570 ? -0.673 -17.533 -12.134 1.00 95.12 570 THR A O 1
ATOM 4432 N N . ARG A 1 571 ? -2.635 -17.797 -13.192 1.00 93.94 571 ARG A N 1
ATOM 4433 C CA . ARG A 1 571 ? -2.166 -18.833 -14.123 1.00 93.94 571 ARG A CA 1
ATOM 4434 C C . ARG A 1 571 ? -1.492 -18.194 -15.340 1.00 93.94 571 ARG A C 1
ATOM 4436 O O . ARG A 1 571 ? -1.666 -17.005 -15.600 1.00 93.94 571 ARG A O 1
ATOM 4443 N N . ASP A 1 572 ? -0.764 -18.992 -16.115 1.00 86.19 572 ASP A N 1
ATOM 4444 C CA . ASP A 1 572 ? -0.110 -18.515 -17.336 1.00 86.19 572 ASP A CA 1
ATOM 4445 C C . ASP A 1 572 ? -1.117 -17.856 -18.291 1.00 86.19 572 ASP A C 1
ATOM 4447 O O . ASP A 1 572 ? -2.100 -18.466 -18.716 1.00 86.19 572 ASP A O 1
ATOM 4451 N N . GLY A 1 573 ? -0.868 -16.584 -18.616 1.00 84.38 573 GLY A N 1
ATOM 4452 C CA . GLY A 1 573 ? -1.715 -15.778 -19.499 1.00 84.38 573 GLY A CA 1
ATOM 4453 C C . GLY A 1 573 ? -3.002 -15.226 -18.870 1.00 84.38 573 GLY A C 1
ATOM 4454 O O . GLY A 1 573 ? -3.734 -14.524 -19.566 1.00 84.38 573 GLY A O 1
ATOM 4455 N N . GLU A 1 574 ? -3.271 -15.507 -17.594 1.00 93.81 574 GLU A N 1
ATOM 4456 C CA . GLU A 1 574 ? -4.428 -15.003 -16.847 1.00 93.81 574 GLU A CA 1
ATOM 4457 C C . GLU A 1 574 ? -4.163 -13.588 -16.308 1.00 93.81 574 GLU A C 1
ATOM 4459 O O . GLU A 1 574 ? -3.082 -13.314 -15.783 1.00 93.81 574 GLU A O 1
ATOM 4464 N N . SER A 1 575 ? -5.141 -12.680 -16.413 1.00 93.94 575 SER A N 1
ATOM 4465 C CA . SER A 1 575 ? -5.018 -11.355 -15.796 1.00 93.94 575 SER A CA 1
ATOM 4466 C C . SER A 1 575 ? -5.262 -11.417 -14.278 1.00 93.94 575 SER A C 1
ATOM 4468 O O . SER A 1 575 ? -5.945 -12.327 -13.795 1.00 93.94 575 SER A O 1
ATOM 4470 N N . PRO A 1 576 ? -4.776 -10.435 -13.494 1.00 95.50 576 PRO A N 1
ATOM 4471 C CA . PRO A 1 576 ? -5.065 -10.372 -12.060 1.00 95.50 576 PRO A CA 1
ATOM 4472 C C . PRO A 1 576 ? -6.568 -10.369 -11.750 1.00 95.50 576 PRO A C 1
ATOM 4474 O O . PRO A 1 576 ? -7.018 -11.035 -10.817 1.00 95.50 576 PRO A O 1
ATOM 4477 N N . SER A 1 577 ? -7.359 -9.652 -12.554 1.00 95.38 577 SER A N 1
ATOM 4478 C CA . SER A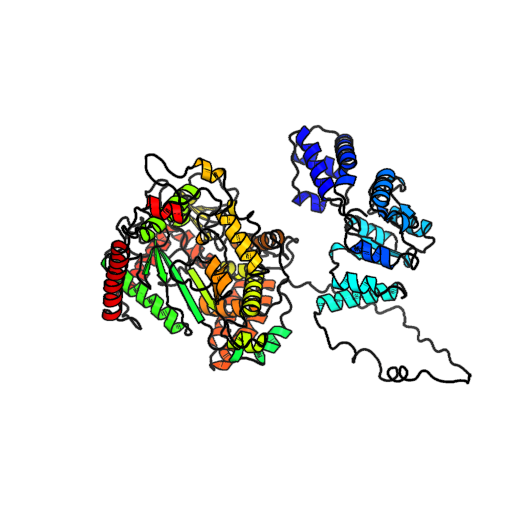 1 577 ? -8.808 -9.563 -12.368 1.00 95.38 577 SER A CA 1
ATOM 4479 C C . SER A 1 577 ? -9.532 -10.875 -12.706 1.00 95.38 577 SER A C 1
ATOM 4481 O O . SER A 1 577 ? -10.479 -11.246 -12.011 1.00 95.38 577 SER A O 1
ATOM 4483 N N . ASP A 1 578 ? -9.065 -11.619 -13.713 1.00 96.56 578 ASP A N 1
ATOM 4484 C CA . ASP A 1 578 ? -9.595 -12.945 -14.053 1.00 96.56 578 ASP A CA 1
ATOM 4485 C C . ASP A 1 578 ? -9.282 -13.985 -12.973 1.00 96.56 578 ASP A C 1
ATOM 4487 O O . ASP A 1 578 ? -10.160 -14.769 -12.601 1.00 96.56 578 ASP A O 1
ATOM 4491 N N . ALA A 1 579 ? -8.072 -13.951 -12.404 1.00 97.56 579 ALA A N 1
ATOM 4492 C CA . ALA A 1 579 ? -7.708 -14.825 -11.293 1.00 97.56 579 ALA A CA 1
ATOM 4493 C C . ALA A 1 579 ? -8.643 -14.607 -10.093 1.00 97.56 579 ALA A C 1
ATOM 4495 O O . ALA A 1 579 ? -9.182 -15.577 -9.552 1.00 97.56 579 ALA A O 1
ATOM 4496 N N . LEU A 1 580 ? -8.894 -13.343 -9.728 1.00 97.69 580 LEU A N 1
ATOM 4497 C CA . LEU A 1 580 ? -9.829 -12.975 -8.663 1.00 97.69 580 LEU A CA 1
ATOM 4498 C C . LEU A 1 580 ? -11.250 -13.492 -8.929 1.00 97.69 580 LEU A C 1
ATOM 4500 O O . LEU A 1 580 ? -11.841 -14.090 -8.036 1.00 97.69 580 LEU A O 1
ATOM 4504 N N . LEU A 1 581 ? -11.792 -13.343 -10.143 1.00 96.44 581 LEU A N 1
ATOM 4505 C CA . LEU A 1 581 ? -13.120 -13.889 -10.475 1.00 96.44 581 LEU A CA 1
ATOM 4506 C C . LEU A 1 581 ? -13.164 -15.415 -10.392 1.00 96.44 581 LEU A C 1
ATOM 4508 O O . LEU A 1 581 ? -14.153 -15.995 -9.933 1.00 96.44 581 LEU A O 1
ATOM 4512 N N . ARG A 1 582 ? -12.093 -16.077 -10.839 1.00 96.75 582 ARG A N 1
ATOM 4513 C CA . ARG A 1 582 ? -12.009 -17.536 -10.847 1.00 96.75 582 ARG A CA 1
ATOM 4514 C C . ARG A 1 582 ? -12.101 -18.097 -9.431 1.00 96.75 582 ARG A C 1
ATOM 4516 O O . ARG A 1 582 ? -12.978 -18.915 -9.164 1.00 96.75 582 ARG A O 1
ATOM 4523 N N . GLY A 1 583 ? -11.196 -17.678 -8.549 1.00 96.12 583 GLY A N 1
ATOM 4524 C CA . GLY A 1 583 ? -11.020 -18.311 -7.238 1.00 96.12 583 GLY A CA 1
ATOM 4525 C C . GLY A 1 583 ? -11.366 -17.441 -6.029 1.00 96.12 583 GLY A C 1
ATOM 4526 O O . GLY A 1 583 ? -11.172 -17.887 -4.904 1.00 96.12 583 GLY A O 1
ATOM 4527 N N . GLY A 1 584 ? -11.817 -16.203 -6.210 1.00 98.12 584 GLY A N 1
ATOM 4528 C CA . GLY A 1 584 ? -11.930 -15.237 -5.115 1.00 98.12 584 GLY A CA 1
ATOM 4529 C C . GLY A 1 584 ? -10.577 -14.700 -4.646 1.00 98.12 584 GLY A C 1
ATOM 4530 O O . GLY A 1 584 ? -9.536 -14.983 -5.243 1.00 98.12 584 GLY A O 1
ATOM 4531 N N . ILE A 1 585 ? -10.588 -13.923 -3.567 1.00 98.62 585 ILE A N 1
ATOM 4532 C CA . ILE A 1 585 ? -9.368 -13.385 -2.955 1.00 98.62 585 ILE A CA 1
ATOM 4533 C C . ILE A 1 585 ? -8.630 -14.512 -2.222 1.00 98.62 585 ILE A C 1
ATOM 4535 O O . ILE A 1 585 ? -9.231 -15.256 -1.451 1.00 98.62 585 ILE A O 1
ATOM 4539 N N . GLU A 1 586 ? -7.330 -14.637 -2.474 1.00 98.44 586 GLU A N 1
ATOM 4540 C CA . GLU A 1 586 ? -6.450 -15.630 -1.847 1.00 98.44 586 GLU A CA 1
ATOM 4541 C C . GLU A 1 586 ? -5.583 -15.007 -0.752 1.00 98.44 586 GLU A C 1
ATOM 4543 O O . GLU A 1 586 ? -5.391 -15.606 0.302 1.00 98.44 586 GLU A O 1
ATOM 4548 N N . TYR A 1 587 ? -5.076 -13.798 -0.994 1.00 98.75 587 TYR A N 1
ATOM 4549 C CA . TYR A 1 587 ? -4.241 -13.060 -0.056 1.00 98.75 587 TYR A CA 1
ATOM 4550 C C . TYR A 1 587 ? -4.372 -11.548 -0.278 1.00 98.75 587 TYR A C 1
ATOM 4552 O O . TYR A 1 587 ? -4.972 -11.088 -1.256 1.00 98.75 587 TYR A O 1
ATOM 4560 N N . ILE A 1 588 ? -3.817 -10.774 0.649 1.00 98.62 588 ILE A N 1
ATOM 4561 C CA . ILE A 1 588 ? -3.787 -9.314 0.609 1.00 98.62 588 ILE A CA 1
ATOM 4562 C C . ILE A 1 588 ? -2.351 -8.833 0.454 1.00 98.62 588 ILE A C 1
ATOM 4564 O O . ILE A 1 588 ? -1.456 -9.346 1.116 1.00 98.62 588 ILE A O 1
ATOM 4568 N N . GLU A 1 589 ? -2.155 -7.821 -0.382 1.00 98.81 589 GLU A N 1
ATOM 4569 C CA . GLU A 1 589 ? -0.886 -7.120 -0.574 1.00 98.81 589 GLU A CA 1
ATOM 4570 C C . GLU A 1 589 ? -0.991 -5.718 0.043 1.00 98.81 589 GLU A C 1
ATOM 4572 O O . GLU A 1 589 ? -1.692 -4.847 -0.480 1.00 98.81 589 GLU A O 1
ATOM 4577 N N . VAL A 1 590 ? -0.315 -5.497 1.169 1.00 98.62 590 VAL A N 1
ATOM 4578 C CA . VAL A 1 590 ? -0.164 -4.194 1.832 1.00 98.62 590 VAL A CA 1
ATOM 4579 C C . VAL A 1 590 ? 1.008 -3.451 1.200 1.00 98.62 590 VAL A C 1
ATOM 4581 O O . VAL A 1 590 ? 2.114 -3.975 1.169 1.00 98.62 590 VAL A O 1
ATOM 4584 N N . ARG A 1 591 ? 0.791 -2.221 0.720 1.00 97.88 591 ARG A N 1
ATOM 4585 C CA . ARG A 1 591 ? 1.760 -1.484 -0.118 1.00 97.88 591 ARG A CA 1
ATOM 4586 C C . ARG A 1 591 ? 2.240 -0.161 0.483 1.00 97.88 591 ARG A C 1
ATOM 4588 O O . ARG A 1 591 ? 2.983 0.590 -0.154 1.00 97.88 591 ARG A O 1
ATOM 4595 N N . SER A 1 592 ? 1.794 0.162 1.697 1.00 97.00 592 SER A N 1
ATOM 4596 C CA . SER A 1 592 ? 2.045 1.468 2.314 1.00 97.00 592 SER A CA 1
ATOM 4597 C C . SER A 1 592 ? 3.256 1.512 3.248 1.00 97.00 592 SER A C 1
ATOM 4599 O O . SER A 1 592 ? 3.420 2.506 3.950 1.00 97.00 592 SER A O 1
ATOM 4601 N N . LEU A 1 593 ? 4.085 0.466 3.301 1.00 98.56 593 LEU A N 1
ATOM 4602 C CA . LEU A 1 593 ? 5.332 0.521 4.059 1.00 98.56 593 LEU A CA 1
ATOM 4603 C C . LEU A 1 593 ? 6.393 1.292 3.277 1.00 98.56 593 LEU A C 1
ATOM 4605 O O . LEU A 1 593 ? 6.631 1.034 2.094 1.00 98.56 593 LEU A O 1
ATOM 4609 N N . ASP A 1 594 ? 7.031 2.231 3.963 1.00 98.81 594 ASP A N 1
ATOM 4610 C CA . ASP A 1 594 ? 8.296 2.798 3.520 1.00 98.81 594 ASP A CA 1
ATOM 4611 C C . ASP A 1 594 ? 9.428 1.793 3.767 1.00 98.81 594 ASP A C 1
ATOM 4613 O O . ASP A 1 594 ? 9.312 0.899 4.610 1.00 98.81 594 ASP A O 1
ATOM 4617 N N . ILE A 1 595 ? 10.537 1.954 3.045 1.00 98.88 595 ILE A N 1
ATOM 4618 C CA . ILE A 1 595 ? 11.781 1.251 3.345 1.00 98.88 595 ILE A CA 1
ATOM 4619 C C . ILE A 1 595 ? 12.204 1.623 4.767 1.00 98.88 595 ILE A C 1
ATOM 4621 O O . ILE A 1 595 ? 12.343 2.804 5.081 1.00 98.88 595 ILE A O 1
ATOM 4625 N N . ASN A 1 596 ? 12.432 0.622 5.616 1.00 98.88 596 ASN A N 1
ATOM 4626 C CA . ASN A 1 596 ? 13.004 0.802 6.944 1.00 98.88 596 ASN A CA 1
ATOM 4627 C C . ASN A 1 596 ? 14.493 1.159 6.810 1.00 98.88 596 ASN A C 1
ATOM 4629 O O . ASN A 1 596 ? 15.301 0.281 6.494 1.00 98.88 596 ASN A O 1
ATOM 4633 N N . PRO A 1 597 ? 14.887 2.414 7.089 1.00 98.69 597 PRO A N 1
ATOM 4634 C CA . PRO A 1 597 ? 16.260 2.866 6.903 1.00 98.69 597 PRO A CA 1
ATOM 4635 C C . PRO A 1 597 ? 17.194 2.358 8.006 1.00 98.69 597 PRO A C 1
ATOM 4637 O O . PRO A 1 597 ? 18.382 2.648 7.969 1.00 98.69 597 PRO A O 1
ATOM 4640 N N . PHE A 1 598 ? 16.661 1.653 9.011 1.00 98.69 598 PHE A N 1
ATOM 4641 C CA . PHE A 1 598 ? 17.405 1.089 10.135 1.00 98.69 598 PHE A CA 1
ATOM 4642 C C . PHE A 1 598 ? 17.657 -0.416 9.977 1.00 98.69 598 PHE A C 1
ATOM 4644 O O . PHE A 1 598 ? 18.286 -1.019 10.847 1.00 98.69 598 PHE A O 1
ATOM 4651 N N . SER A 1 599 ? 17.209 -1.008 8.866 1.00 98.75 599 SER A N 1
ATOM 4652 C CA . SER A 1 599 ? 17.439 -2.405 8.510 1.00 98.75 599 SER A CA 1
ATOM 4653 C C . SER A 1 599 ? 18.177 -2.504 7.168 1.00 98.75 599 SER A C 1
ATOM 4655 O O . SER A 1 599 ? 17.741 -1.896 6.189 1.00 98.75 599 SER A O 1
ATOM 4657 N N . PRO A 1 600 ? 19.244 -3.320 7.052 1.00 98.75 600 PRO A N 1
ATOM 4658 C CA . PRO A 1 600 ? 19.959 -3.514 5.786 1.00 98.75 600 PRO A CA 1
ATOM 4659 C C . PRO A 1 600 ? 19.113 -4.200 4.704 1.00 98.75 600 PRO A C 1
ATOM 4661 O O . PRO A 1 600 ? 19.484 -4.164 3.533 1.00 98.75 600 PRO A O 1
ATOM 4664 N N . ILE A 1 601 ? 17.990 -4.822 5.081 1.00 98.81 601 ILE A N 1
ATOM 4665 C CA . ILE A 1 601 ? 17.047 -5.456 4.148 1.00 98.81 601 ILE A CA 1
ATOM 4666 C C . ILE A 1 601 ? 15.770 -4.630 3.947 1.00 98.81 601 ILE A C 1
ATOM 4668 O O . ILE A 1 601 ? 14.829 -5.096 3.315 1.00 98.81 601 ILE A O 1
ATOM 4672 N N . GLY A 1 602 ? 15.716 -3.407 4.491 1.00 98.75 602 GLY A N 1
ATOM 4673 C CA . GLY A 1 602 ? 14.600 -2.477 4.308 1.00 98.75 602 GLY A CA 1
ATOM 4674 C C . GLY A 1 602 ? 13.317 -2.820 5.071 1.00 98.75 602 GLY A C 1
ATOM 4675 O O . GLY A 1 602 ? 12.335 -2.099 4.931 1.00 98.75 602 GLY A O 1
ATOM 4676 N N . VAL A 1 603 ? 13.314 -3.877 5.884 1.00 98.88 603 VAL A N 1
ATOM 4677 C CA . VAL A 1 603 ? 12.203 -4.303 6.754 1.00 98.88 603 VAL A CA 1
ATOM 4678 C C . VAL A 1 603 ? 12.753 -5.107 7.939 1.00 98.88 603 VAL A C 1
ATOM 4680 O O . VAL A 1 603 ? 13.863 -5.640 7.852 1.00 98.88 603 VAL A O 1
ATOM 4683 N N . ASP A 1 604 ? 12.035 -5.178 9.058 1.00 98.75 604 ASP A N 1
ATOM 4684 C CA . ASP A 1 604 ? 12.408 -5.997 10.217 1.00 98.75 604 ASP A CA 1
ATOM 4685 C C . ASP A 1 604 ? 11.233 -6.808 10.794 1.00 98.75 604 ASP A C 1
ATOM 4687 O O . ASP A 1 604 ? 10.085 -6.709 10.349 1.00 98.75 604 ASP A O 1
ATOM 4691 N N . GLU A 1 605 ? 11.529 -7.647 11.788 1.00 98.62 605 GLU A N 1
ATOM 4692 C CA . GLU A 1 605 ? 10.529 -8.495 12.440 1.00 98.62 605 GLU A CA 1
ATOM 4693 C C . GLU A 1 605 ? 9.458 -7.705 13.202 1.00 98.62 605 GLU A C 1
ATOM 4695 O O . GLU A 1 605 ? 8.314 -8.152 13.273 1.00 98.62 605 GLU A O 1
ATOM 4700 N N . GLN A 1 606 ? 9.788 -6.522 13.736 1.00 98.75 606 GLN A N 1
ATOM 4701 C CA . GLN A 1 606 ? 8.847 -5.695 14.489 1.00 98.75 606 GLN A CA 1
ATOM 4702 C C . GLN A 1 606 ? 7.727 -5.223 13.559 1.00 98.75 606 GLN A C 1
ATOM 4704 O O . GLN A 1 606 ? 6.549 -5.311 13.915 1.00 98.75 606 GLN A O 1
ATOM 4709 N N . GLN A 1 607 ? 8.083 -4.787 12.347 1.00 98.88 607 GLN A N 1
ATOM 4710 C CA . GLN A 1 607 ? 7.121 -4.398 11.317 1.00 98.88 607 GLN A CA 1
ATOM 4711 C C . GLN A 1 607 ? 6.241 -5.578 10.885 1.00 98.88 607 GLN A C 1
ATOM 4713 O O . GLN A 1 607 ? 5.019 -5.435 10.821 1.00 98.88 607 GLN A O 1
ATOM 4718 N N . VAL A 1 608 ? 6.837 -6.748 10.622 1.00 98.88 608 VAL A N 1
ATOM 4719 C CA . VAL A 1 608 ? 6.096 -7.948 10.191 1.00 98.88 608 VAL A CA 1
ATOM 4720 C C . VAL A 1 608 ? 5.109 -8.403 11.268 1.00 98.88 608 VAL A C 1
ATOM 4722 O O . VAL A 1 608 ? 3.929 -8.610 10.983 1.00 98.88 608 VAL A O 1
ATOM 4725 N N . ARG A 1 609 ? 5.560 -8.495 12.524 1.00 98.81 609 ARG A N 1
ATOM 4726 C CA . ARG A 1 609 ? 4.718 -8.918 13.649 1.00 98.81 609 ARG A CA 1
ATOM 4727 C C . ARG A 1 609 ? 3.598 -7.919 13.927 1.00 98.81 609 ARG A C 1
ATOM 4729 O O . ARG A 1 609 ? 2.469 -8.333 14.166 1.00 98.81 609 ARG A O 1
ATOM 4736 N N . PHE A 1 610 ? 3.866 -6.615 13.840 1.00 98.88 610 PHE A N 1
ATOM 4737 C CA . PHE A 1 610 ? 2.808 -5.607 13.929 1.00 98.88 610 PHE A CA 1
ATOM 4738 C C . PHE A 1 610 ? 1.752 -5.793 12.834 1.00 98.88 610 PHE A C 1
ATOM 4740 O O . PHE A 1 610 ? 0.554 -5.733 13.110 1.00 98.88 610 PHE A O 1
ATOM 4747 N N . LEU A 1 611 ? 2.185 -6.022 11.591 1.00 98.88 611 LEU A N 1
ATOM 4748 C CA . LEU A 1 611 ? 1.269 -6.177 10.469 1.00 98.88 611 LEU A CA 1
ATOM 4749 C C . LEU A 1 611 ? 0.403 -7.430 10.601 1.00 98.88 611 LEU A C 1
ATOM 4751 O O . LEU A 1 611 ? -0.777 -7.350 10.277 1.00 98.88 611 LEU A O 1
ATOM 4755 N N . ASP A 1 612 ? 0.914 -8.540 11.141 1.00 98.81 612 ASP A N 1
ATOM 4756 C CA . ASP A 1 612 ? 0.065 -9.688 11.494 1.00 98.81 612 ASP A CA 1
ATOM 4757 C C . ASP A 1 612 ? -1.069 -9.292 12.436 1.00 98.81 612 ASP A C 1
ATOM 4759 O O . ASP A 1 612 ? -2.238 -9.549 12.147 1.00 98.81 612 ASP A O 1
ATOM 4763 N N . LEU A 1 613 ? -0.721 -8.645 13.554 1.00 98.88 613 LEU A N 1
ATOM 4764 C CA . LEU A 1 613 ? -1.685 -8.223 14.569 1.00 98.88 613 LEU A CA 1
ATOM 4765 C C . LEU A 1 613 ? -2.742 -7.310 13.956 1.00 98.88 613 LEU A C 1
ATOM 4767 O O . LEU A 1 613 ? -3.941 -7.516 14.150 1.00 98.88 613 LEU A O 1
ATOM 4771 N N . PHE A 1 614 ? -2.294 -6.328 13.175 1.00 98.94 614 PHE A N 1
ATOM 4772 C CA . PHE A 1 614 ? -3.170 -5.353 12.552 1.00 98.94 614 PHE A CA 1
ATOM 4773 C C . PHE A 1 614 ? -4.062 -5.979 11.468 1.00 98.94 614 PHE A C 1
ATOM 4775 O O . PHE A 1 614 ? -5.252 -5.675 11.420 1.00 98.94 614 PHE A O 1
ATOM 4782 N N . MET A 1 615 ? -3.552 -6.901 10.642 1.00 98.81 615 MET A N 1
ATOM 4783 C CA . MET A 1 615 ? -4.357 -7.596 9.626 1.00 98.81 615 MET A CA 1
ATOM 4784 C C . MET A 1 615 ? -5.408 -8.516 10.257 1.00 98.81 615 MET A C 1
ATOM 4786 O O . MET A 1 615 ? -6.556 -8.537 9.801 1.00 98.81 615 MET A O 1
ATOM 4790 N N . ILE A 1 616 ? -5.053 -9.238 11.327 1.00 98.81 616 ILE A N 1
ATOM 4791 C CA . ILE A 1 616 ? -6.006 -10.058 12.089 1.00 98.81 616 ILE A CA 1
ATOM 4792 C C . ILE A 1 616 ? -7.088 -9.163 12.702 1.00 98.81 616 ILE A C 1
ATOM 4794 O O . ILE A 1 616 ? -8.278 -9.442 12.562 1.00 98.81 616 ILE A O 1
ATOM 4798 N N . TRP A 1 617 ? -6.703 -8.050 13.327 1.00 98.81 617 TRP A N 1
ATOM 4799 C CA . TRP A 1 617 ? -7.664 -7.092 13.870 1.00 98.81 617 TRP A CA 1
ATOM 4800 C C . TRP A 1 617 ? -8.593 -6.534 12.780 1.00 98.81 617 TRP A C 1
ATOM 4802 O O . TRP A 1 617 ? -9.811 -6.517 12.959 1.00 98.81 617 TRP A O 1
ATOM 4812 N N . CYS A 1 618 ? -8.058 -6.178 11.607 1.00 98.75 618 CYS A N 1
ATOM 4813 C CA . CYS A 1 618 ? -8.850 -5.675 10.485 1.00 98.75 618 CYS A CA 1
ATOM 4814 C C . CYS A 1 618 ? -9.874 -6.690 9.951 1.00 98.75 618 CYS A C 1
ATOM 4816 O O . CYS A 1 618 ? -10.941 -6.266 9.510 1.00 98.75 618 CYS A O 1
ATOM 4818 N N . VAL A 1 619 ? -9.603 -8.001 9.968 1.00 98.25 619 VAL A N 1
ATOM 4819 C CA . VAL A 1 619 ? -10.617 -9.000 9.568 1.00 98.25 619 VAL A CA 1
ATOM 4820 C C . VAL A 1 619 ? -11.656 -9.251 10.668 1.00 98.25 619 VAL A C 1
ATOM 4822 O O . VAL A 1 619 ? -12.796 -9.611 10.373 1.00 98.25 619 VAL A O 1
ATOM 4825 N N . LEU A 1 620 ? -11.286 -9.067 11.938 1.00 97.88 620 LEU A N 1
ATOM 4826 C CA . LEU A 1 620 ? -12.180 -9.282 13.075 1.00 97.88 620 LEU A CA 1
ATOM 4827 C C . LEU A 1 620 ? -13.160 -8.127 13.262 1.00 97.88 620 LEU A C 1
ATOM 4829 O O . LEU A 1 620 ? -14.340 -8.378 13.506 1.00 97.88 620 LEU A O 1
ATOM 4833 N N . ALA A 1 621 ? -12.678 -6.893 13.130 1.00 95.94 621 ALA A N 1
ATOM 4834 C CA . ALA A 1 621 ? -13.482 -5.698 13.311 1.00 95.94 621 ALA A CA 1
ATOM 4835 C C . ALA A 1 621 ? -14.590 -5.606 12.258 1.00 95.94 621 ALA A C 1
ATOM 4837 O O . ALA A 1 621 ? -14.365 -5.830 11.064 1.00 95.94 621 ALA A O 1
ATOM 4838 N N . ASP A 1 622 ? -15.797 -5.236 12.676 1.00 92.06 622 ASP A N 1
ATOM 4839 C CA . ASP A 1 622 ? -16.870 -5.006 11.721 1.00 92.06 622 ASP A CA 1
ATOM 4840 C C . ASP A 1 622 ? -16.585 -3.760 10.872 1.00 92.06 622 ASP A C 1
ATOM 4842 O O . ASP A 1 622 ? -16.173 -2.694 11.346 1.00 92.06 622 ASP A O 1
ATOM 4846 N N . ALA A 1 623 ? -16.797 -3.926 9.569 1.00 92.94 623 ALA A N 1
ATOM 4847 C CA . ALA A 1 623 ? -16.609 -2.888 8.572 1.00 92.94 623 ALA A CA 1
ATOM 4848 C C . ALA A 1 623 ? -17.887 -2.767 7.745 1.00 92.94 623 ALA A C 1
ATOM 4850 O O . ALA A 1 623 ? -18.113 -3.629 6.882 1.00 92.94 623 ALA A O 1
ATOM 4851 N N . PRO A 1 624 ? -18.700 -1.719 7.966 1.00 87.75 624 PRO A N 1
ATOM 4852 C CA . PRO A 1 624 ? -19.769 -1.364 7.045 1.00 87.75 624 PRO A CA 1
ATOM 4853 C C . PRO A 1 624 ? -19.243 -1.281 5.611 1.00 87.75 624 PRO A C 1
ATOM 4855 O O . PRO A 1 624 ? -18.052 -1.032 5.385 1.00 87.75 624 PRO A O 1
ATOM 4858 N N . GLU A 1 625 ? -20.113 -1.544 4.643 1.00 93.06 625 GLU A N 1
ATOM 4859 C CA . GLU A 1 625 ? -19.800 -1.238 3.250 1.00 93.06 625 GLU A CA 1
ATOM 4860 C C . GLU A 1 625 ? -19.509 0.255 3.102 1.00 93.06 625 GLU A C 1
ATOM 4862 O O . GLU A 1 625 ? -20.065 1.074 3.829 1.00 93.06 625 GLU A O 1
ATOM 4867 N N . MET A 1 626 ? -18.608 0.594 2.183 1.00 89.38 626 MET A N 1
ATOM 4868 C CA . MET A 1 626 ? -18.246 1.981 1.913 1.00 89.38 626 MET A CA 1
ATOM 4869 C C . MET A 1 626 ? -18.446 2.288 0.435 1.00 89.38 626 MET A C 1
ATOM 4871 O O . MET A 1 626 ? -17.975 1.563 -0.447 1.00 89.38 626 MET A O 1
ATOM 4875 N N . SER A 1 627 ? -19.142 3.382 0.167 1.00 88.62 627 SER A N 1
ATOM 4876 C CA . SER A 1 627 ? -19.163 4.051 -1.127 1.00 88.62 627 SER A CA 1
ATOM 4877 C C . SER A 1 627 ? -17.774 4.594 -1.493 1.00 88.62 627 SER A C 1
ATOM 4879 O O . SER A 1 627 ? -16.858 4.657 -0.668 1.00 88.62 627 SER A O 1
ATOM 4881 N N . SER A 1 628 ? -17.601 5.007 -2.750 1.00 86.00 628 SER A N 1
ATOM 4882 C CA . SER A 1 628 ? -16.368 5.667 -3.198 1.00 86.00 628 SER A CA 1
ATOM 4883 C C . SER A 1 628 ? -16.068 6.942 -2.408 1.00 86.00 628 SER A C 1
ATOM 4885 O O . SER A 1 628 ? -14.906 7.222 -2.116 1.00 86.00 628 SER A O 1
ATOM 4887 N N . ASP A 1 629 ? -17.107 7.686 -2.032 1.00 83.75 629 ASP A N 1
ATOM 4888 C CA . ASP A 1 629 ? -16.975 8.956 -1.320 1.00 83.75 629 ASP A CA 1
ATOM 4889 C C . ASP A 1 629 ? -16.573 8.719 0.139 1.00 83.75 629 ASP A C 1
ATOM 4891 O O . ASP A 1 629 ? -15.700 9.406 0.664 1.00 83.75 629 ASP A O 1
ATOM 4895 N N . GLU A 1 630 ? -17.114 7.679 0.778 1.00 84.69 630 GLU A N 1
ATOM 4896 C CA . GLU A 1 630 ? -16.691 7.265 2.120 1.00 84.69 630 GLU A CA 1
ATOM 4897 C C . GLU A 1 630 ? -15.240 6.768 2.136 1.00 84.69 630 GLU A C 1
ATOM 4899 O O . GLU A 1 630 ? -14.482 7.126 3.039 1.00 84.69 630 GLU A O 1
ATOM 4904 N N . LEU A 1 631 ? -14.810 6.018 1.112 1.00 85.81 631 LEU A N 1
ATOM 4905 C CA . LEU A 1 631 ? -13.401 5.634 0.941 1.00 85.81 631 LEU A CA 1
ATOM 4906 C C . LEU A 1 631 ? -12.494 6.856 0.756 1.00 85.81 631 LEU A C 1
ATOM 4908 O O . LEU A 1 631 ? -11.382 6.891 1.286 1.00 85.81 631 LEU A O 1
ATOM 4912 N N . LEU A 1 632 ? -12.956 7.876 0.029 1.00 85.31 632 LEU A N 1
ATOM 4913 C CA . LEU A 1 632 ? -12.228 9.134 -0.097 1.00 85.31 632 LEU A CA 1
ATOM 4914 C C . LEU A 1 632 ? -12.155 9.862 1.252 1.00 85.31 632 LEU A C 1
ATOM 4916 O O . LEU A 1 632 ? -11.086 10.349 1.622 1.00 85.31 632 LEU A O 1
ATOM 4920 N N . CYS A 1 633 ? -13.246 9.866 2.021 1.00 85.38 633 CYS A N 1
ATOM 4921 C CA . CYS A 1 633 ? -13.289 10.447 3.357 1.00 85.38 633 CYS A CA 1
ATOM 4922 C C . CYS A 1 633 ? -12.273 9.813 4.311 1.00 85.38 633 CYS A C 1
ATOM 4924 O O . CYS A 1 633 ? -11.659 10.540 5.097 1.00 85.38 633 CYS A O 1
ATOM 4926 N N . THR A 1 634 ? -12.012 8.500 4.230 1.00 88.88 634 THR A N 1
ATOM 4927 C CA . THR A 1 634 ? -10.988 7.886 5.094 1.00 88.88 634 THR A CA 1
ATOM 4928 C C . THR A 1 634 ? -9.581 8.424 4.819 1.00 88.88 634 THR A C 1
ATOM 4930 O O . THR A 1 634 ? -8.755 8.466 5.739 1.00 88.88 634 THR A O 1
ATOM 4933 N N . ARG A 1 635 ? -9.299 8.923 3.601 1.00 89.12 635 ARG A N 1
ATOM 4934 C CA . ARG A 1 635 ? -8.001 9.543 3.274 1.00 89.12 635 ARG A CA 1
ATOM 4935 C C . ARG A 1 635 ? -7.723 10.805 4.087 1.00 89.12 635 ARG A C 1
ATOM 4937 O O . ARG A 1 635 ? -6.560 11.170 4.214 1.00 89.12 635 ARG A O 1
ATOM 4944 N N . THR A 1 636 ? -8.731 11.440 4.684 1.00 90.94 636 THR A N 1
ATOM 4945 C CA . THR A 1 636 ? -8.542 12.610 5.559 1.00 90.94 636 THR A CA 1
ATOM 4946 C C . THR A 1 636 ? -7.584 12.300 6.710 1.00 90.94 636 THR A C 1
ATOM 4948 O O . THR A 1 636 ? -6.619 13.035 6.927 1.00 90.94 636 THR A O 1
ATOM 4951 N N . ASN A 1 637 ? -7.791 11.181 7.412 1.00 95.50 637 ASN A N 1
ATOM 4952 C CA . ASN A 1 637 ? -6.903 10.773 8.503 1.00 95.50 637 ASN A CA 1
ATOM 4953 C C . ASN A 1 637 ? -5.527 10.344 7.987 1.00 95.50 637 ASN A C 1
ATOM 4955 O O . ASN A 1 637 ? -4.519 10.712 8.585 1.00 95.50 637 ASN A O 1
ATOM 4959 N N . TRP A 1 638 ? -5.467 9.635 6.853 1.00 96.44 638 TRP A N 1
ATOM 4960 C CA . TRP A 1 638 ? -4.191 9.305 6.213 1.00 96.44 638 TRP A CA 1
ATOM 4961 C C . TRP A 1 638 ? -3.380 10.560 5.901 1.00 96.44 638 TRP A C 1
ATOM 4963 O O . TRP A 1 638 ? -2.229 10.638 6.305 1.00 96.44 638 TRP A O 1
ATOM 4973 N N . ASN A 1 639 ? -3.974 11.566 5.257 1.00 94.88 639 ASN A N 1
ATOM 4974 C CA . ASN A 1 639 ? -3.286 12.802 4.887 1.00 94.88 639 ASN A CA 1
ATOM 4975 C C . ASN A 1 639 ? -2.798 13.584 6.113 1.00 94.88 639 ASN A C 1
ATOM 4977 O O . ASN A 1 639 ? -1.666 14.065 6.106 1.00 94.88 639 ASN A O 1
ATOM 4981 N N . ARG A 1 640 ? -3.602 13.660 7.185 1.00 96.81 640 ARG A N 1
ATOM 4982 C CA . ARG A 1 640 ? -3.163 14.255 8.460 1.00 96.81 640 ARG A CA 1
ATOM 4983 C C . ARG A 1 640 ? -1.935 13.542 9.013 1.00 96.81 640 ARG A C 1
ATOM 4985 O O . ARG A 1 640 ? -0.959 14.191 9.366 1.00 96.81 640 ARG A O 1
ATOM 4992 N N . VAL A 1 641 ? -1.955 12.211 9.042 1.00 98.62 641 VAL A N 1
ATOM 4993 C CA . VAL A 1 641 ? -0.834 11.422 9.568 1.00 98.62 641 VAL A CA 1
ATOM 4994 C C . VAL A 1 641 ? 0.398 11.504 8.667 1.00 98.62 641 VAL A C 1
ATOM 4996 O O . VAL A 1 641 ? 1.514 11.668 9.157 1.00 98.62 641 VAL A O 1
ATOM 4999 N N . ILE A 1 642 ? 0.207 11.447 7.352 1.00 98.25 642 ILE A N 1
ATOM 5000 C CA . ILE A 1 642 ? 1.269 11.546 6.348 1.00 98.25 642 ILE A CA 1
ATOM 5001 C C . ILE A 1 642 ? 2.017 12.876 6.475 1.00 98.25 642 ILE A C 1
ATOM 5003 O O . ILE A 1 642 ? 3.247 12.880 6.532 1.00 98.25 642 ILE A O 1
ATOM 5007 N N . LEU A 1 643 ? 1.286 13.992 6.535 1.00 97.44 643 LEU A N 1
ATOM 5008 C CA . LEU A 1 643 ? 1.863 15.337 6.461 1.00 97.44 643 LEU A CA 1
ATOM 5009 C C . LEU A 1 643 ? 2.249 15.912 7.827 1.00 97.44 643 LEU A C 1
ATOM 5011 O O . LEU A 1 643 ? 3.188 16.702 7.910 1.00 97.44 643 LEU A O 1
ATOM 5015 N N . GLU A 1 644 ? 1.548 15.531 8.895 1.00 98.25 644 GLU A N 1
ATOM 5016 C CA . GLU A 1 644 ? 1.767 16.089 10.231 1.00 98.25 644 GLU A CA 1
ATOM 5017 C C . GLU A 1 644 ? 1.492 15.106 11.384 1.00 98.25 644 GLU A C 1
ATOM 5019 O O . GLU A 1 644 ? 1.218 15.533 12.502 1.00 98.25 644 GLU A O 1
ATOM 5024 N N . GLY A 1 645 ? 1.602 13.793 11.158 1.00 98.56 645 GLY A N 1
ATOM 5025 C CA . GLY A 1 645 ? 1.260 12.752 12.136 1.00 98.56 645 GLY A CA 1
ATOM 5026 C C . GLY A 1 645 ? 1.962 12.855 13.487 1.00 98.56 645 GLY A C 1
ATOM 5027 O O . GLY A 1 645 ? 1.384 12.461 14.494 1.00 98.56 645 GLY A O 1
ATOM 5028 N N . ARG A 1 646 ? 3.171 13.428 13.533 1.00 98.62 646 ARG A N 1
ATOM 5029 C CA . ARG A 1 646 ? 3.935 13.623 14.780 1.00 98.62 646 ARG A CA 1
ATOM 5030 C C . ARG A 1 646 ? 3.606 14.918 15.523 1.00 98.62 646 ARG A C 1
ATOM 5032 O O . ARG A 1 646 ? 4.209 15.201 16.556 1.00 98.62 646 ARG A O 1
ATOM 5039 N N . LYS A 1 647 ? 2.699 15.741 14.998 1.00 98.25 647 LYS A N 1
ATOM 5040 C CA . LYS A 1 647 ? 2.375 17.045 15.574 1.00 98.25 647 LYS A CA 1
ATOM 5041 C C . LYS A 1 647 ? 1.718 16.872 16.949 1.00 98.25 647 LYS A C 1
ATOM 5043 O O . LYS A 1 647 ? 0.682 16.207 17.046 1.00 98.25 647 LYS A O 1
ATOM 5048 N N . PRO A 1 648 ? 2.256 17.495 18.014 1.00 95.69 648 PRO A N 1
ATOM 5049 C CA . PRO A 1 648 ? 1.645 17.431 19.335 1.00 95.69 648 PRO A CA 1
ATOM 5050 C C . PRO A 1 648 ? 0.196 17.931 19.316 1.00 95.69 648 PRO A C 1
ATOM 5052 O O . PRO A 1 648 ? -0.096 19.003 18.786 1.00 95.69 648 PRO A O 1
ATOM 5055 N N . GLY A 1 649 ? -0.712 17.153 19.906 1.00 93.62 649 GLY A N 1
ATOM 5056 C CA . GLY A 1 649 ? -2.137 17.489 19.964 1.00 93.62 649 GLY A CA 1
ATOM 5057 C C . GLY A 1 649 ? -2.919 17.245 18.670 1.00 93.62 649 GLY A C 1
ATOM 5058 O O . GLY A 1 649 ? -4.065 17.685 18.589 1.00 93.62 649 GLY A O 1
ATOM 5059 N N . LEU A 1 650 ? -2.347 16.557 17.671 1.00 97.44 650 LEU A N 1
ATOM 5060 C CA . LEU A 1 650 ? -3.082 16.170 16.465 1.00 97.44 650 LEU A CA 1
ATOM 5061 C C . LEU A 1 650 ? -4.330 15.342 16.815 1.00 97.44 650 LEU A C 1
ATOM 5063 O O . LEU A 1 650 ? -4.275 14.402 17.616 1.00 97.44 650 LEU A O 1
ATOM 5067 N N . THR A 1 651 ? -5.448 15.668 16.167 1.00 96.62 651 THR A N 1
ATOM 5068 C CA . THR A 1 651 ? -6.716 14.947 16.291 1.00 96.62 651 THR A CA 1
ATOM 5069 C C . THR A 1 651 ? -7.139 14.306 14.969 1.00 96.62 651 THR A C 1
ATOM 5071 O O . THR A 1 651 ? -6.851 14.790 13.871 1.00 96.62 651 THR A O 1
ATOM 5074 N N . LEU A 1 652 ? -7.857 13.193 15.083 1.00 94.00 652 LEU A N 1
ATOM 5075 C CA . LEU A 1 652 ? -8.461 12.425 14.001 1.00 94.00 652 LEU A CA 1
ATOM 5076 C C . LEU A 1 652 ? -9.994 12.523 14.079 1.00 94.00 652 LEU A C 1
ATOM 5078 O O . LEU A 1 652 ? -10.553 12.895 15.116 1.00 94.00 652 LEU A O 1
ATOM 5082 N N . GLY A 1 653 ? -10.670 12.234 12.968 1.00 88.69 653 GLY A N 1
ATOM 5083 C CA . GLY A 1 653 ? -12.138 12.249 12.860 1.00 88.69 653 GLY A CA 1
ATOM 5084 C C . GLY A 1 653 ? -12.676 10.973 12.216 1.00 88.69 653 GLY A C 1
ATOM 5085 O O . GLY A 1 653 ? -11.912 10.209 11.626 1.00 88.69 653 GLY A O 1
ATOM 5086 N N . ILE A 1 654 ? -13.980 10.725 12.326 1.00 84.75 654 ILE A N 1
ATOM 5087 C CA . ILE A 1 654 ? -14.634 9.600 11.646 1.00 84.75 654 ILE A CA 1
ATOM 5088 C C . ILE A 1 654 ? -14.933 10.027 10.205 1.00 84.75 654 ILE A C 1
ATOM 5090 O O . ILE A 1 654 ? -15.721 10.935 9.964 1.00 84.75 654 ILE A O 1
ATOM 5094 N N . GLY A 1 655 ? -14.266 9.406 9.229 1.00 83.81 655 GLY A N 1
ATOM 5095 C CA . GLY A 1 655 ? -14.417 9.776 7.819 1.00 83.81 655 GLY A CA 1
ATOM 5096 C C . GLY A 1 655 ? -14.110 11.260 7.572 1.00 83.81 655 GLY A C 1
ATOM 5097 O O . GLY A 1 655 ? -12.982 11.704 7.784 1.00 83.81 655 GLY A O 1
ATOM 5098 N N . CYS A 1 656 ? -15.118 12.008 7.116 1.00 77.62 656 CYS A N 1
ATOM 5099 C CA . CYS A 1 656 ? -15.033 13.444 6.835 1.00 77.62 656 CYS A CA 1
ATOM 5100 C C . CYS A 1 656 ? -15.489 14.339 8.005 1.00 77.62 656 CYS A C 1
ATOM 5102 O O . CYS A 1 656 ? -15.530 15.561 7.859 1.00 77.62 656 CYS A O 1
ATOM 5104 N N . GLU A 1 657 ? -15.845 13.769 9.157 1.00 81.06 657 GLU A N 1
ATOM 5105 C CA . GLU A 1 657 ? -16.263 14.552 10.318 1.00 81.06 657 GLU A CA 1
ATOM 5106 C C . GLU A 1 657 ? -15.121 15.404 10.896 1.00 81.06 657 GLU A C 1
ATOM 5108 O O . GLU A 1 657 ? -13.922 15.145 10.710 1.00 81.06 657 GLU A O 1
ATOM 5113 N N . THR A 1 658 ? -15.502 16.436 11.651 1.00 80.06 658 THR A N 1
ATOM 5114 C CA . THR A 1 658 ? -14.559 17.306 12.357 1.00 80.06 658 THR A CA 1
ATOM 5115 C C . THR A 1 658 ? -13.654 16.491 13.283 1.00 80.06 658 THR A C 1
ATOM 5117 O O . THR A 1 658 ? -14.106 15.623 14.025 1.00 80.06 658 THR A O 1
ATOM 5120 N N . ALA A 1 659 ? -12.359 16.805 13.268 1.00 86.38 659 ALA A N 1
ATOM 5121 C CA . ALA A 1 659 ? -11.348 16.122 14.066 1.00 86.38 659 ALA A CA 1
ATOM 5122 C C . ALA A 1 659 ? -11.542 16.373 15.567 1.00 86.38 659 ALA A C 1
ATOM 5124 O O . ALA A 1 659 ? -11.424 17.513 16.018 1.00 86.38 659 ALA A O 1
ATOM 5125 N N . GLN A 1 660 ? -11.797 15.324 16.345 1.00 91.19 660 GLN A N 1
ATOM 5126 C CA . GLN A 1 660 ? -12.076 15.448 17.783 1.00 91.19 660 GLN A CA 1
ATOM 5127 C C . GLN A 1 660 ? -11.324 14.425 18.641 1.00 91.19 660 GLN A C 1
ATOM 5129 O O . GLN A 1 660 ? -11.191 14.627 19.846 1.00 91.19 660 GLN A O 1
ATOM 5134 N N . HIS A 1 661 ? -10.781 13.359 18.047 1.00 92.00 661 HIS A N 1
ATOM 5135 C CA . HIS A 1 661 ? -10.151 12.267 18.788 1.00 92.00 661 HIS A CA 1
ATOM 5136 C C . HIS A 1 661 ? -8.627 12.424 18.785 1.00 92.00 661 HIS A C 1
ATOM 5138 O O . HIS A 1 661 ? -8.032 12.358 17.710 1.00 92.00 661 HIS A O 1
ATOM 5144 N N . PRO A 1 662 ? -7.961 12.624 19.936 1.00 96.81 662 PRO A N 1
ATOM 5145 C CA . PRO A 1 662 ? -6.503 12.718 19.981 1.00 96.81 662 PRO A CA 1
ATOM 5146 C C . PRO A 1 662 ? -5.848 11.467 19.391 1.00 96.81 662 PRO A C 1
ATOM 5148 O O . PRO A 1 662 ? -6.182 10.355 19.807 1.00 96.81 662 PRO A O 1
ATOM 5151 N N . LEU A 1 663 ? -4.900 11.640 18.463 1.00 97.94 663 LEU A N 1
ATOM 5152 C CA . LEU A 1 663 ? -4.221 10.523 17.790 1.00 97.94 663 LEU A CA 1
ATOM 5153 C C . LEU A 1 663 ? -3.623 9.536 18.802 1.00 97.94 663 LEU A C 1
ATOM 5155 O O . LEU A 1 663 ? -3.728 8.326 18.618 1.00 97.94 663 LEU A O 1
ATOM 5159 N N . SER A 1 664 ? -3.045 10.046 19.893 1.00 96.62 664 SER A N 1
ATOM 5160 C CA . SER A 1 664 ? -2.428 9.225 20.936 1.00 96.62 664 SER A CA 1
ATOM 5161 C C . SER A 1 664 ? -3.427 8.327 21.668 1.00 96.62 664 SER A C 1
ATOM 5163 O O . SER A 1 664 ? -3.129 7.163 21.924 1.00 96.62 664 SER A O 1
ATOM 5165 N N . LYS A 1 665 ? -4.629 8.839 21.967 1.00 96.62 665 LYS A N 1
ATOM 5166 C CA . LYS A 1 665 ? -5.715 8.051 22.570 1.00 96.62 665 LYS A CA 1
ATOM 5167 C C . LYS A 1 665 ? -6.190 6.975 21.597 1.00 96.62 665 LYS A C 1
ATOM 5169 O O . LYS A 1 665 ? -6.199 5.808 21.954 1.00 96.62 665 LYS A O 1
ATOM 5174 N N . VAL A 1 666 ? -6.471 7.359 20.351 1.00 97.62 666 VAL A N 1
ATOM 5175 C CA . VAL A 1 666 ? -6.918 6.432 19.297 1.00 97.62 666 VAL A CA 1
ATOM 5176 C C . VAL A 1 666 ? -5.911 5.300 19.074 1.00 97.62 666 VAL A C 1
ATOM 5178 O O . VAL A 1 666 ? -6.299 4.140 18.962 1.00 97.62 666 VAL A O 1
ATOM 5181 N N . GLY A 1 667 ? -4.617 5.623 19.022 1.00 97.94 667 GLY A N 1
ATOM 5182 C CA . GLY A 1 667 ? -3.553 4.634 18.884 1.00 97.94 667 GLY A CA 1
ATOM 5183 C C . GLY A 1 667 ? -3.500 3.656 20.054 1.00 97.94 667 GLY A C 1
ATOM 5184 O O . GLY A 1 667 ? -3.407 2.452 19.841 1.00 97.94 667 GLY A O 1
ATOM 5185 N N . LYS A 1 668 ? -3.626 4.149 21.290 1.00 98.31 668 LYS A N 1
ATOM 5186 C CA . LYS A 1 668 ? -3.672 3.302 22.491 1.00 98.31 668 LYS A CA 1
ATOM 5187 C C . LYS A 1 668 ? -4.913 2.417 22.549 1.00 98.31 668 LYS A C 1
ATOM 5189 O O . LYS A 1 668 ? -4.785 1.256 22.923 1.00 98.31 668 LYS A O 1
ATOM 5194 N N . ASP A 1 669 ? -6.069 2.940 22.149 1.00 97.44 669 ASP A N 1
ATOM 5195 C CA . ASP A 1 669 ? -7.314 2.172 22.077 1.00 97.44 669 ASP A CA 1
ATOM 5196 C C . ASP A 1 669 ? -7.167 1.012 21.077 1.00 97.44 669 ASP A C 1
ATOM 5198 O O . ASP A 1 669 ? -7.464 -0.131 21.413 1.00 97.44 669 ASP A O 1
ATOM 5202 N N . LEU A 1 670 ? -6.590 1.266 19.893 1.00 98.44 670 LEU A N 1
ATOM 5203 C CA . LEU A 1 670 ? -6.263 0.212 18.925 1.00 98.44 670 LEU A CA 1
ATOM 5204 C C . LEU A 1 670 ? -5.273 -0.805 19.514 1.00 98.44 670 LEU A C 1
ATOM 5206 O O . LEU A 1 670 ? -5.462 -2.010 19.381 1.00 98.44 670 LEU A O 1
ATOM 5210 N N . PHE A 1 671 ? -4.213 -0.340 20.177 1.00 98.62 671 PHE A N 1
ATOM 5211 C CA . PHE A 1 671 ? -3.194 -1.222 20.749 1.00 98.62 671 PHE A CA 1
ATOM 5212 C C . PHE A 1 671 ? -3.703 -2.082 21.908 1.00 98.62 671 PHE A C 1
ATOM 5214 O O . PHE A 1 671 ? -3.173 -3.174 22.113 1.00 98.62 671 PHE A O 1
ATOM 5221 N N . ALA A 1 672 ? -4.741 -1.650 22.628 1.00 98.25 672 ALA A N 1
ATOM 5222 C CA . ALA A 1 672 ? -5.410 -2.490 23.617 1.00 98.25 672 ALA A CA 1
ATOM 5223 C C . ALA A 1 672 ? -6.029 -3.740 22.962 1.00 98.25 672 ALA A C 1
ATOM 5225 O O . ALA A 1 672 ? -5.903 -4.843 23.496 1.00 98.25 672 ALA A O 1
ATOM 5226 N N . ASP A 1 673 ? -6.608 -3.596 21.768 1.00 98.50 673 ASP A N 1
ATOM 5227 C CA . ASP A 1 673 ? -7.115 -4.731 20.995 1.00 98.50 673 ASP A CA 1
ATOM 5228 C C . ASP A 1 673 ? -5.982 -5.570 20.395 1.00 98.50 673 ASP A C 1
ATOM 5230 O O . ASP A 1 673 ? -6.002 -6.800 20.493 1.00 98.50 673 ASP A O 1
ATOM 5234 N N . LEU A 1 674 ? -4.966 -4.924 19.803 1.00 98.75 674 LEU A N 1
ATOM 5235 C CA . LEU A 1 674 ? -3.810 -5.631 19.234 1.00 98.75 674 LEU A CA 1
ATOM 5236 C C . LEU A 1 674 ? -3.079 -6.459 20.296 1.00 98.75 674 LEU A C 1
ATOM 5238 O O . LEU A 1 674 ? -2.593 -7.548 19.995 1.00 98.75 674 LEU A O 1
ATOM 5242 N N . ARG A 1 675 ? -3.048 -5.994 21.552 1.00 98.62 675 ARG A N 1
ATOM 5243 C CA . ARG A 1 675 ? -2.491 -6.743 22.683 1.00 98.62 675 ARG A CA 1
ATOM 5244 C C . ARG A 1 675 ? -3.221 -8.066 22.919 1.00 98.62 675 ARG A C 1
ATOM 5246 O O . ARG A 1 675 ? -2.557 -9.077 23.115 1.00 98.62 675 ARG A O 1
ATOM 5253 N N . ARG A 1 676 ? -4.552 -8.095 22.826 1.00 98.44 676 ARG A N 1
ATOM 5254 C CA . ARG A 1 676 ? -5.343 -9.334 22.971 1.00 98.44 676 ARG A CA 1
ATOM 5255 C C . ARG A 1 676 ? -5.108 -10.311 21.815 1.00 98.44 676 ARG A C 1
ATOM 5257 O O . ARG A 1 676 ? -5.033 -11.525 22.016 1.00 98.44 676 ARG A O 1
ATOM 5264 N N . VAL A 1 677 ? -4.931 -9.791 20.597 1.00 98.50 677 VAL A N 1
ATOM 5265 C CA . VAL A 1 677 ? -4.512 -10.612 19.446 1.00 98.50 677 VAL A CA 1
ATOM 5266 C C . VAL A 1 677 ? -3.111 -11.190 19.684 1.00 98.50 677 VAL A C 1
ATOM 5268 O O . VAL A 1 677 ? -2.898 -12.383 19.469 1.00 98.50 677 VAL A O 1
ATOM 5271 N N . ALA A 1 678 ? -2.179 -10.375 20.184 1.00 98.44 678 ALA A N 1
ATOM 5272 C CA . ALA A 1 678 ? -0.814 -10.792 20.496 1.00 98.44 678 ALA A CA 1
ATOM 5273 C C . ALA A 1 678 ? -0.772 -11.894 21.560 1.00 98.44 678 ALA A C 1
ATOM 5275 O O . ALA A 1 678 ? -0.090 -12.894 21.368 1.00 98.44 678 ALA A O 1
ATOM 5276 N N . GLU A 1 679 ? -1.556 -11.761 22.631 1.00 97.75 679 GLU A N 1
ATOM 5277 C CA . GLU A 1 679 ? -1.701 -12.784 23.675 1.00 97.75 679 GLU A CA 1
ATOM 5278 C C . GLU A 1 679 ? -2.200 -14.122 23.114 1.00 97.75 679 GLU A C 1
ATOM 5280 O O . GLU A 1 679 ? -1.724 -15.181 23.526 1.00 97.75 679 GLU A O 1
ATOM 5285 N N . THR A 1 680 ? -3.107 -14.089 22.131 1.00 97.00 680 THR A N 1
ATOM 5286 C CA . THR A 1 680 ? -3.578 -15.305 21.451 1.00 97.00 680 THR A CA 1
ATOM 5287 C C . THR A 1 680 ? -2.460 -15.961 20.635 1.00 97.00 680 THR A C 1
ATOM 5289 O O . THR A 1 680 ? -2.277 -17.176 20.718 1.00 97.00 680 THR A O 1
ATOM 5292 N N . LEU A 1 681 ? -1.706 -15.179 19.852 1.00 96.56 681 LEU A N 1
ATOM 5293 C CA . LEU A 1 681 ? -0.609 -15.694 19.023 1.00 96.56 681 LEU A CA 1
ATOM 5294 C C . LEU A 1 681 ? 0.529 -16.275 19.874 1.00 96.56 681 LEU A C 1
ATOM 5296 O O . LEU A 1 681 ? 0.959 -17.406 19.647 1.00 96.56 681 LEU A O 1
ATOM 5300 N N . ASP A 1 682 ? 0.965 -15.528 20.884 1.00 96.62 682 ASP A N 1
ATOM 5301 C CA . ASP A 1 682 ? 2.040 -15.912 21.802 1.00 96.62 682 ASP A CA 1
ATOM 5302 C C . ASP A 1 682 ? 1.656 -17.115 22.680 1.00 96.62 682 ASP A C 1
ATOM 5304 O O . ASP A 1 682 ? 2.482 -17.993 22.956 1.00 96.62 682 ASP A O 1
ATOM 5308 N N . GLY A 1 683 ? 0.382 -17.202 23.082 1.00 92.44 683 GLY A N 1
ATOM 5309 C CA . GLY A 1 683 ? -0.148 -18.302 23.887 1.00 92.44 683 GLY A CA 1
ATOM 5310 C C . GLY A 1 683 ? -0.043 -19.676 23.214 1.00 92.44 683 GLY A C 1
ATOM 5311 O O . GLY A 1 683 ? -0.004 -20.690 23.910 1.00 92.44 683 GLY A O 1
ATOM 5312 N N . MET A 1 684 ? 0.057 -19.731 21.880 1.00 86.31 684 MET A N 1
ATOM 5313 C CA . MET A 1 684 ? 0.227 -20.984 21.131 1.00 86.31 684 MET A CA 1
ATOM 5314 C C . MET A 1 684 ? 1.675 -21.480 21.076 1.00 86.31 684 MET A C 1
ATOM 5316 O O . MET A 1 684 ? 1.905 -22.681 20.931 1.00 86.31 684 MET A O 1
ATOM 5320 N N . THR A 1 685 ? 2.651 -20.574 21.153 1.00 82.81 685 THR A N 1
ATOM 5321 C CA . THR A 1 685 ? 4.081 -20.878 20.964 1.00 82.81 685 THR A CA 1
ATOM 5322 C C . THR A 1 685 ? 4.891 -20.781 22.255 1.00 82.81 685 THR A C 1
ATOM 5324 O O . THR A 1 685 ? 6.084 -21.079 22.245 1.00 82.81 685 THR A O 1
ATOM 5327 N N . ASN A 1 686 ? 4.255 -20.413 23.377 1.00 82.06 686 ASN A N 1
ATOM 5328 C CA . ASN A 1 686 ? 4.925 -20.097 24.644 1.00 82.06 686 ASN A CA 1
ATOM 5329 C C . ASN A 1 686 ? 6.025 -19.025 24.458 1.00 82.06 686 ASN A C 1
ATOM 5331 O O . ASN A 1 686 ? 7.087 -19.095 25.079 1.00 82.06 686 ASN A O 1
ATOM 5335 N N . SER A 1 687 ? 5.754 -18.061 23.571 1.00 92.00 687 SER A N 1
ATOM 5336 C CA . SER A 1 687 ? 6.584 -16.889 23.271 1.00 92.00 687 SER A CA 1
ATOM 5337 C C . SER A 1 687 ? 5.979 -15.628 23.906 1.00 92.00 687 SER A C 1
ATOM 5339 O O . SER A 1 687 ? 4.914 -15.681 24.518 1.00 92.00 687 SER A O 1
ATOM 5341 N N . GLN A 1 688 ? 6.671 -14.494 23.806 1.00 95.31 688 GLN A N 1
ATOM 5342 C CA . GLN A 1 688 ? 6.147 -13.162 24.146 1.00 95.31 688 GLN A CA 1
ATOM 5343 C C . GLN A 1 688 ? 6.488 -12.119 23.069 1.00 95.31 688 GLN A C 1
ATOM 5345 O O . GLN A 1 688 ? 6.447 -10.917 23.328 1.00 95.31 688 GLN A O 1
ATOM 5350 N N . GLU A 1 689 ? 6.892 -12.558 21.879 1.00 97.50 689 GLU A N 1
ATOM 5351 C CA . GLU A 1 689 ? 7.419 -11.680 20.831 1.00 97.50 689 GLU A CA 1
ATOM 5352 C C . GLU A 1 689 ? 6.360 -10.704 20.310 1.00 97.50 689 GLU A C 1
ATOM 5354 O O . GLU A 1 689 ? 6.644 -9.515 20.164 1.00 97.50 689 GLU A O 1
ATOM 5359 N N . TYR A 1 690 ? 5.123 -11.158 20.077 1.00 98.56 690 TYR A N 1
ATOM 5360 C CA . TYR A 1 690 ? 4.057 -10.265 19.613 1.00 98.56 690 TYR A CA 1
ATOM 5361 C C . TYR A 1 690 ? 3.654 -9.258 20.694 1.00 98.56 690 TYR A C 1
ATOM 5363 O O . TYR A 1 690 ? 3.456 -8.076 20.409 1.00 98.56 690 TYR A O 1
ATOM 5371 N N . GLN A 1 691 ? 3.569 -9.702 21.949 1.00 98.56 691 GLN A N 1
ATOM 5372 C CA . GLN A 1 691 ? 3.284 -8.829 23.085 1.00 98.56 691 GLN A CA 1
ATOM 5373 C C . GLN A 1 691 ? 4.369 -7.761 23.278 1.00 98.56 691 GLN A C 1
ATOM 5375 O O . GLN A 1 691 ? 4.047 -6.589 23.475 1.00 98.56 691 GLN A O 1
ATOM 5380 N N . GLN A 1 692 ? 5.645 -8.132 23.156 1.00 98.50 692 GLN A N 1
ATOM 5381 C CA . GLN A 1 692 ? 6.759 -7.184 23.235 1.00 98.50 692 GLN A CA 1
ATOM 5382 C C . GLN A 1 692 ? 6.701 -6.133 22.121 1.00 98.50 692 GLN A C 1
ATOM 5384 O O . GLN A 1 692 ? 6.956 -4.958 22.384 1.00 98.50 692 GLN A O 1
ATOM 5389 N N . VAL A 1 693 ? 6.315 -6.521 20.900 1.00 98.62 693 VAL A N 1
ATOM 5390 C CA . VAL A 1 693 ? 6.091 -5.574 19.796 1.00 98.62 693 VAL A CA 1
ATOM 5391 C C . VAL A 1 693 ? 4.978 -4.578 20.141 1.00 98.62 693 VAL A C 1
ATOM 5393 O O . VAL A 1 693 ? 5.157 -3.377 19.923 1.00 98.62 693 VAL A O 1
ATOM 5396 N N . CYS A 1 694 ? 3.871 -5.029 20.744 1.00 98.69 694 CYS A N 1
ATOM 5397 C CA . CYS A 1 694 ? 2.821 -4.128 21.230 1.00 98.69 694 CYS A CA 1
ATOM 5398 C C . CYS A 1 694 ? 3.356 -3.111 22.249 1.00 98.69 694 CYS A C 1
ATOM 5400 O O . CYS A 1 694 ? 3.110 -1.914 22.098 1.00 98.69 694 CYS A O 1
ATOM 5402 N N . ASP A 1 695 ? 4.113 -3.572 23.248 1.00 97.75 695 ASP A N 1
ATOM 5403 C CA . ASP A 1 695 ? 4.648 -2.722 24.322 1.00 97.75 695 ASP A CA 1
ATOM 5404 C C . ASP A 1 695 ? 5.651 -1.683 23.803 1.00 97.75 695 ASP A C 1
ATOM 5406 O O . ASP A 1 695 ? 5.675 -0.541 24.264 1.00 97.75 695 ASP A O 1
ATOM 5410 N N . GLN A 1 696 ? 6.468 -2.056 22.817 1.00 98.19 696 GLN A N 1
ATOM 5411 C CA . GLN A 1 696 ? 7.441 -1.155 22.202 1.00 98.19 696 GLN A CA 1
ATOM 5412 C C . GLN A 1 696 ? 6.766 -0.085 21.339 1.00 98.19 696 GLN A C 1
ATOM 5414 O O . GLN A 1 696 ? 7.094 1.098 21.441 1.00 98.19 696 GLN A O 1
ATOM 5419 N N . LEU A 1 697 ? 5.824 -0.482 20.482 1.00 98.62 697 LEU A N 1
ATOM 5420 C CA . LEU A 1 697 ? 5.222 0.430 19.510 1.00 98.62 697 LEU A CA 1
ATOM 5421 C C . LEU A 1 697 ? 4.174 1.350 20.140 1.00 98.62 697 LEU A C 1
ATOM 5423 O O . LEU A 1 697 ? 4.079 2.509 19.737 1.00 98.62 697 LEU A O 1
ATOM 5427 N N . VAL A 1 698 ? 3.438 0.897 21.164 1.00 98.62 698 VAL A N 1
ATOM 5428 C CA . VAL A 1 698 ? 2.435 1.744 21.835 1.00 98.62 698 VAL A CA 1
ATOM 5429 C C . VAL A 1 698 ? 3.068 2.982 22.483 1.00 98.62 698 VAL A C 1
ATOM 5431 O O . VAL A 1 698 ? 2.446 4.044 22.527 1.00 98.62 698 VAL A O 1
ATOM 5434 N N . ALA A 1 699 ? 4.332 2.888 22.911 1.00 98.12 699 ALA A N 1
ATOM 5435 C CA . ALA A 1 699 ? 5.077 4.011 23.478 1.00 98.12 699 ALA A CA 1
ATOM 5436 C C . ALA A 1 699 ? 5.239 5.178 22.488 1.00 98.12 699 ALA A C 1
ATOM 5438 O O . ALA A 1 699 ? 5.310 6.333 22.906 1.00 98.12 699 ALA A O 1
ATOM 5439 N N . SER A 1 700 ? 5.215 4.907 21.176 1.00 98.19 700 SER A N 1
ATOM 5440 C CA . SER A 1 700 ? 5.328 5.943 20.142 1.00 98.19 700 SER A CA 1
ATOM 5441 C C . SER A 1 700 ? 4.133 6.901 20.114 1.00 98.19 700 SER A C 1
ATOM 5443 O O . SER A 1 700 ? 4.234 7.979 19.539 1.00 98.19 700 SER A O 1
ATOM 5445 N N . PHE A 1 701 ? 2.995 6.547 20.720 1.00 98.12 701 PHE A N 1
ATOM 5446 C CA . PHE A 1 701 ? 1.842 7.449 20.851 1.00 98.12 701 PHE A CA 1
ATOM 5447 C C . PHE A 1 701 ? 1.991 8.468 21.982 1.00 98.12 701 PHE A C 1
ATOM 5449 O O . PHE A 1 701 ? 1.338 9.509 21.942 1.00 98.12 701 PHE A O 1
ATOM 5456 N N . ASP A 1 702 ? 2.836 8.179 22.973 1.00 96.81 702 ASP A N 1
ATOM 5457 C CA . ASP A 1 702 ? 3.217 9.137 24.015 1.00 96.81 702 ASP A CA 1
ATOM 5458 C C . ASP A 1 702 ? 4.465 9.928 23.630 1.00 96.81 702 ASP A C 1
ATOM 5460 O O . ASP A 1 702 ? 4.560 11.115 23.938 1.00 96.81 702 ASP A O 1
ATOM 5464 N N . ASP A 1 703 ? 5.395 9.279 22.928 1.00 98.19 703 ASP A N 1
ATOM 5465 C CA . ASP A 1 703 ? 6.630 9.880 22.439 1.00 98.19 703 ASP A CA 1
ATOM 5466 C C . ASP A 1 703 ? 6.790 9.670 20.920 1.00 98.19 703 ASP A C 1
ATOM 5468 O O . ASP A 1 703 ? 7.372 8.671 20.479 1.00 98.19 703 ASP A O 1
ATOM 5472 N N . PRO A 1 704 ? 6.306 10.618 20.090 1.00 98.38 704 PRO A N 1
ATOM 5473 C CA . PRO A 1 704 ? 6.450 10.549 18.637 1.00 98.38 704 PRO A CA 1
ATOM 5474 C C . PRO A 1 704 ? 7.906 10.515 18.149 1.00 98.38 704 PRO A C 1
ATOM 5476 O O . PRO A 1 704 ? 8.140 10.154 16.992 1.00 98.38 704 PRO A O 1
ATOM 5479 N N . GLU A 1 705 ? 8.893 10.848 18.993 1.00 98.12 705 GLU A N 1
ATOM 5480 C CA . GLU A 1 705 ? 10.315 10.787 18.635 1.00 98.12 705 GLU A CA 1
ATOM 5481 C C . GLU A 1 705 ? 10.843 9.350 18.492 1.00 98.12 705 GLU A C 1
ATOM 5483 O O . GLU A 1 705 ? 11.918 9.142 17.923 1.00 98.12 705 GLU A O 1
ATOM 5488 N N . LEU A 1 706 ? 10.082 8.352 18.954 1.00 98.25 706 LEU A N 1
ATOM 5489 C CA . LEU A 1 706 ? 10.388 6.929 18.776 1.00 98.25 706 LEU A CA 1
ATOM 5490 C C . LEU A 1 706 ? 10.027 6.405 17.377 1.00 98.25 706 LEU A C 1
ATOM 5492 O O . LEU A 1 706 ? 10.588 5.397 16.934 1.00 98.25 706 LEU A O 1
ATOM 5496 N N . THR A 1 707 ? 9.127 7.091 16.665 1.00 98.81 707 THR A N 1
ATOM 5497 C CA . THR A 1 707 ? 8.701 6.703 15.311 1.00 98.81 707 THR A CA 1
ATOM 5498 C C . THR A 1 707 ? 9.856 6.781 14.311 1.00 98.81 707 THR A C 1
ATOM 5500 O O . THR A 1 707 ? 10.830 7.524 14.487 1.00 98.81 707 THR A O 1
ATOM 5503 N N . TYR A 1 708 ? 9.749 6.030 13.213 1.00 98.81 708 TYR A N 1
ATOM 5504 C CA . TYR A 1 708 ? 10.813 5.991 12.206 1.00 98.81 708 TYR A CA 1
ATOM 5505 C C . TYR A 1 708 ? 11.066 7.364 11.583 1.00 98.81 708 TYR A C 1
ATOM 5507 O O . TYR A 1 708 ? 12.221 7.767 11.436 1.00 98.81 708 TYR A O 1
ATOM 5515 N N . SER A 1 709 ? 9.999 8.106 11.286 1.00 98.81 709 SER A N 1
ATOM 5516 C CA . SER A 1 709 ? 10.088 9.423 10.659 1.00 98.81 709 SER A CA 1
ATOM 5517 C C . SER A 1 709 ? 10.822 10.446 11.523 1.00 98.81 709 SER A C 1
ATOM 5519 O O . SER A 1 709 ? 11.644 11.187 10.995 1.00 98.81 709 SER A O 1
ATOM 5521 N N . ALA A 1 710 ? 10.604 10.467 12.841 1.00 98.69 710 ALA A N 1
ATOM 5522 C CA . ALA A 1 710 ? 11.351 11.359 13.729 1.00 98.69 710 ALA A CA 1
ATOM 5523 C C . ALA A 1 710 ? 12.843 11.006 13.758 1.00 98.69 710 ALA A C 1
ATOM 5525 O O . ALA A 1 710 ? 13.707 11.869 13.580 1.00 98.69 710 ALA A O 1
ATOM 5526 N N . ARG A 1 711 ? 13.147 9.712 13.924 1.00 98.50 711 ARG A N 1
ATOM 5527 C CA . ARG A 1 711 ? 14.520 9.199 13.986 1.00 98.50 711 ARG A CA 1
ATOM 5528 C C . ARG A 1 711 ? 15.296 9.493 12.703 1.00 98.50 711 ARG A C 1
ATOM 5530 O O . ARG A 1 711 ? 16.433 9.960 12.778 1.00 98.50 711 ARG A O 1
ATOM 5537 N N . ILE A 1 712 ? 14.696 9.241 11.537 1.00 98.38 712 ILE A N 1
ATOM 5538 C CA . ILE A 1 712 ? 15.371 9.460 10.254 1.00 98.38 712 ILE A CA 1
ATOM 5539 C C . ILE A 1 712 ? 15.456 10.947 9.908 1.00 98.38 712 ILE A C 1
ATOM 5541 O O . ILE A 1 712 ? 16.501 11.381 9.430 1.00 98.38 712 ILE A O 1
ATOM 5545 N N . LEU A 1 713 ? 14.429 11.750 10.227 1.00 98.25 713 LEU A N 1
ATOM 5546 C CA . LEU A 1 713 ? 14.469 13.196 10.005 1.00 98.25 713 LEU A CA 1
ATOM 5547 C C . LEU A 1 713 ? 15.633 13.835 10.761 1.00 98.25 713 LEU A C 1
ATOM 5549 O O . LEU A 1 713 ? 16.325 14.673 10.199 1.00 98.25 713 LEU A O 1
ATOM 5553 N N . ARG A 1 714 ? 15.899 13.407 12.002 1.00 96.38 714 ARG A N 1
ATOM 5554 C CA . ARG A 1 714 ? 17.045 13.897 12.779 1.00 96.38 714 ARG A CA 1
ATOM 5555 C C . ARG A 1 714 ? 18.370 13.644 12.057 1.00 96.38 714 ARG A C 1
ATOM 5557 O O . ARG A 1 714 ? 19.163 14.563 11.902 1.00 96.38 714 ARG A O 1
ATOM 5564 N N . SER A 1 715 ? 18.570 12.428 11.542 1.00 95.00 715 SER A N 1
ATOM 5565 C CA . SER A 1 715 ? 19.760 12.103 10.742 1.00 95.00 715 SER A CA 1
ATOM 5566 C C . SER A 1 715 ? 19.850 12.951 9.468 1.00 95.00 715 SER A C 1
ATOM 5568 O O . SER A 1 715 ? 20.934 13.430 9.131 1.00 95.00 715 SER A O 1
ATOM 5570 N N . MET A 1 716 ? 18.718 13.161 8.790 1.00 96.12 716 MET A N 1
ATOM 5571 C CA . MET A 1 716 ? 18.628 13.938 7.553 1.00 96.12 716 MET A CA 1
ATOM 5572 C C . MET A 1 716 ? 18.825 15.443 7.770 1.00 96.12 716 MET A C 1
ATOM 5574 O O . MET A 1 716 ? 19.346 16.112 6.885 1.00 96.12 716 MET A O 1
ATOM 5578 N N . ILE A 1 717 ? 18.432 15.999 8.917 1.00 93.62 717 ILE A N 1
ATOM 5579 C CA . ILE A 1 717 ? 18.706 17.403 9.256 1.00 93.62 717 ILE A CA 1
ATOM 5580 C C . ILE A 1 717 ? 20.216 17.620 9.391 1.00 93.62 717 ILE A C 1
ATOM 5582 O O . ILE A 1 717 ? 20.736 18.597 8.857 1.00 93.62 717 ILE A O 1
ATOM 5586 N N . ASP A 1 718 ? 20.918 16.683 10.033 1.00 90.19 718 ASP A N 1
ATOM 5587 C CA . ASP A 1 718 ? 22.360 16.793 10.263 1.00 90.19 718 ASP A CA 1
ATOM 5588 C C . ASP A 1 718 ? 23.187 16.561 8.982 1.00 90.19 718 ASP A C 1
ATOM 5590 O O . ASP A 1 718 ? 24.212 17.213 8.785 1.00 90.19 718 ASP A O 1
ATOM 5594 N N . ASN A 1 719 ? 22.758 15.643 8.103 1.00 90.81 719 ASN A N 1
ATOM 5595 C CA . ASN A 1 719 ? 23.579 15.156 6.979 1.00 90.81 719 ASN A CA 1
ATOM 5596 C C . ASN A 1 719 ? 22.960 15.364 5.583 1.00 90.81 719 ASN A C 1
ATOM 5598 O O . ASN A 1 719 ? 23.589 15.051 4.569 1.00 90.81 719 ASN A O 1
ATOM 5602 N N . GLY A 1 720 ? 21.725 15.860 5.500 1.00 91.88 720 GLY A N 1
ATOM 5603 C CA . GLY A 1 720 ? 20.898 15.786 4.294 1.00 91.88 720 GLY A CA 1
ATOM 5604 C C . GLY A 1 720 ? 20.456 14.352 3.961 1.00 91.88 720 GLY A C 1
ATOM 5605 O O . GLY A 1 720 ? 21.031 13.373 4.435 1.00 91.88 720 GLY A O 1
ATOM 5606 N N . ILE A 1 721 ? 19.456 14.209 3.082 1.00 91.75 721 ILE A N 1
ATOM 5607 C CA . ILE A 1 721 ? 19.000 12.889 2.588 1.00 91.75 721 ILE A CA 1
ATOM 5608 C C . ILE A 1 721 ? 20.156 12.126 1.943 1.00 91.75 721 ILE A C 1
ATOM 5610 O O . ILE A 1 721 ? 20.351 10.944 2.212 1.00 91.75 721 ILE A O 1
ATOM 5614 N N . GLY A 1 722 ? 20.930 12.821 1.109 1.00 91.12 722 GLY A N 1
ATOM 5615 C CA . GLY A 1 722 ? 22.058 12.248 0.395 1.00 91.12 722 GLY A CA 1
ATOM 5616 C C . GLY A 1 722 ? 23.144 11.692 1.312 1.00 91.12 722 GLY A C 1
ATOM 5617 O O . GLY A 1 722 ? 23.511 10.527 1.185 1.00 91.12 722 GLY A O 1
ATOM 5618 N N . GLY A 1 723 ? 23.603 12.491 2.282 1.00 93.50 723 GLY A N 1
ATOM 5619 C CA . GLY A 1 723 ? 24.618 12.067 3.246 1.00 93.50 723 GLY A CA 1
ATOM 5620 C C . GLY A 1 723 ? 24.144 10.915 4.134 1.00 93.50 723 GLY A C 1
ATOM 5621 O O . GLY A 1 723 ? 24.866 9.932 4.292 1.00 93.50 723 GLY A O 1
ATOM 5622 N N . THR A 1 724 ? 22.912 10.987 4.653 1.00 96.06 724 THR A N 1
ATOM 5623 C CA . THR A 1 724 ? 22.305 9.891 5.426 1.00 96.06 724 THR A CA 1
ATOM 5624 C C . THR A 1 724 ? 22.200 8.610 4.600 1.00 96.06 724 THR A C 1
ATOM 5626 O O . THR A 1 724 ? 22.619 7.546 5.057 1.00 96.06 724 THR A O 1
ATOM 5629 N N . GLY A 1 725 ? 21.660 8.699 3.381 1.00 96.75 725 GLY A N 1
ATOM 5630 C CA . GLY A 1 725 ? 21.459 7.543 2.514 1.00 96.75 725 GLY A CA 1
ATOM 5631 C C . GLY A 1 725 ? 22.773 6.884 2.102 1.00 96.75 725 GLY A C 1
ATOM 5632 O O . GLY A 1 725 ? 22.885 5.666 2.192 1.00 96.75 725 GLY A O 1
ATOM 5633 N N . LEU A 1 726 ? 23.796 7.666 1.748 1.00 96.88 726 LEU A N 1
ATOM 5634 C CA . LEU A 1 726 ? 25.125 7.153 1.400 1.00 96.88 726 LEU A CA 1
ATOM 5635 C C . LEU A 1 726 ? 25.825 6.457 2.567 1.00 96.88 726 LEU A C 1
ATOM 5637 O O . LEU A 1 726 ? 26.372 5.367 2.394 1.00 96.88 726 LEU A O 1
ATOM 5641 N N . ALA A 1 727 ? 25.786 7.060 3.758 1.00 98.00 727 ALA A N 1
ATOM 5642 C CA . ALA A 1 727 ? 26.403 6.479 4.946 1.00 98.00 727 ALA A CA 1
ATOM 5643 C C . ALA A 1 727 ? 25.776 5.120 5.298 1.00 98.00 727 ALA A C 1
ATOM 5645 O O . ALA A 1 727 ? 26.493 4.146 5.538 1.00 98.00 727 ALA A O 1
ATOM 5646 N N . LEU A 1 728 ? 24.442 5.037 5.268 1.00 98.50 728 LEU A N 1
ATOM 5647 C CA . LEU A 1 728 ? 23.711 3.792 5.504 1.00 98.50 728 LEU A CA 1
ATOM 5648 C C . LEU A 1 728 ? 23.950 2.765 4.387 1.00 98.50 728 LEU A C 1
ATOM 5650 O O . LEU A 1 728 ? 24.174 1.594 4.683 1.00 98.50 728 LEU A O 1
ATOM 5654 N N . ALA A 1 729 ? 23.955 3.187 3.118 1.00 98.62 729 ALA A N 1
ATOM 5655 C CA . ALA A 1 729 ? 24.191 2.301 1.977 1.00 98.62 729 ALA A CA 1
ATOM 5656 C C . ALA A 1 729 ? 25.562 1.618 2.068 1.00 98.62 729 ALA A C 1
ATOM 5658 O O . ALA A 1 729 ? 25.669 0.409 1.856 1.00 98.62 729 ALA A O 1
ATOM 5659 N N . GLU A 1 730 ? 26.605 2.375 2.421 1.00 98.56 730 GLU A N 1
ATOM 5660 C CA . GLU A 1 730 ? 27.951 1.832 2.604 1.00 98.56 730 GLU A CA 1
ATOM 5661 C C . GLU A 1 730 ? 28.022 0.910 3.825 1.00 98.56 730 GLU A C 1
ATOM 5663 O O . GLU A 1 730 ? 28.535 -0.206 3.723 1.00 98.56 730 GLU A O 1
ATOM 5668 N N . GLN A 1 731 ? 27.446 1.317 4.963 1.00 98.69 731 GLN A N 1
ATOM 5669 C CA . GLN A 1 731 ? 27.380 0.472 6.157 1.00 98.69 731 GLN A CA 1
ATOM 5670 C C . GLN A 1 731 ? 26.713 -0.879 5.855 1.00 98.69 731 GLN A C 1
ATOM 5672 O O . GLN A 1 731 ? 27.227 -1.933 6.239 1.00 98.69 731 GLN A O 1
ATOM 5677 N N . TYR A 1 732 ? 25.572 -0.860 5.166 1.00 98.81 732 TYR A N 1
ATOM 5678 C CA . TYR A 1 732 ? 24.812 -2.064 4.845 1.00 98.81 732 TYR A CA 1
ATOM 5679 C C . TYR A 1 732 ? 25.482 -2.913 3.779 1.00 98.81 732 TYR A C 1
ATOM 5681 O O . TYR A 1 732 ? 25.499 -4.134 3.921 1.00 98.81 732 TYR A O 1
ATOM 5689 N N . ARG A 1 733 ? 26.121 -2.308 2.776 1.00 98.62 733 ARG A N 1
ATOM 5690 C CA . ARG A 1 733 ? 26.960 -3.045 1.829 1.00 98.62 733 ARG A CA 1
ATOM 5691 C C . ARG A 1 733 ? 28.061 -3.813 2.563 1.00 98.62 733 ARG A C 1
ATOM 5693 O O . ARG A 1 733 ? 28.160 -5.022 2.377 1.00 98.62 733 ARG A O 1
ATOM 5700 N N . GLN A 1 734 ? 28.842 -3.149 3.420 1.00 98.50 734 GLN A N 1
ATOM 5701 C CA . GLN A 1 734 ? 29.936 -3.794 4.163 1.00 98.50 734 GLN A CA 1
ATOM 5702 C C . GLN A 1 734 ? 29.443 -4.941 5.049 1.00 98.50 734 GLN A C 1
ATOM 5704 O O . GLN A 1 734 ? 30.071 -5.996 5.105 1.00 98.50 734 GLN A O 1
ATOM 5709 N N . MET A 1 735 ? 28.295 -4.757 5.699 1.00 98.69 735 MET A N 1
ATOM 5710 C CA . MET A 1 735 ? 27.645 -5.797 6.491 1.00 98.69 735 MET A CA 1
ATOM 5711 C C . MET A 1 735 ? 27.247 -7.003 5.621 1.00 98.69 735 MET A C 1
ATOM 5713 O O . MET A 1 735 ? 27.670 -8.129 5.880 1.00 98.69 735 MET A O 1
ATOM 5717 N N . LEU A 1 736 ? 26.487 -6.771 4.550 1.00 98.81 736 LEU A N 1
ATOM 5718 C CA . LEU A 1 736 ? 25.907 -7.826 3.715 1.00 98.81 736 LEU A CA 1
ATOM 5719 C C . LEU A 1 736 ? 26.956 -8.638 2.944 1.00 98.81 736 LEU A C 1
ATOM 5721 O O . LEU A 1 736 ? 26.797 -9.850 2.796 1.00 98.81 736 LEU A O 1
ATOM 5725 N N . ILE A 1 737 ? 28.043 -8.018 2.471 1.00 98.44 737 ILE A N 1
ATOM 5726 C CA . ILE A 1 737 ? 29.091 -8.761 1.750 1.00 98.44 737 ILE A CA 1
ATOM 5727 C C . ILE A 1 737 ? 29.858 -9.716 2.679 1.00 98.44 737 ILE A C 1
ATOM 5729 O O . ILE A 1 737 ? 30.273 -10.792 2.234 1.00 98.44 737 ILE A O 1
ATOM 5733 N N . GLN A 1 738 ? 30.012 -9.354 3.959 1.00 98.25 738 GLN A N 1
ATOM 5734 C CA . GLN A 1 738 ? 30.775 -10.115 4.956 1.00 98.25 738 GLN A CA 1
ATOM 5735 C C . GLN A 1 738 ? 29.966 -11.251 5.599 1.00 98.25 738 GLN A C 1
ATOM 5737 O O . GLN A 1 738 ? 30.542 -12.264 5.990 1.00 98.25 738 GLN A O 1
ATOM 5742 N N . GLU A 1 739 ? 28.645 -11.111 5.703 1.00 98.50 739 GLU A N 1
ATOM 5743 C CA . GLU A 1 739 ? 27.784 -12.108 6.347 1.00 98.50 739 GLU A CA 1
ATOM 5744 C C . GLU A 1 739 ? 27.580 -13.367 5.492 1.00 98.50 739 GLU A C 1
ATOM 5746 O O . GLU A 1 739 ? 27.132 -13.250 4.352 1.00 98.50 739 GLU A O 1
ATOM 5751 N N . PRO A 1 740 ? 27.822 -14.586 6.004 1.00 98.44 740 PRO A N 1
ATOM 5752 C CA . PRO A 1 740 ? 27.562 -15.808 5.245 1.00 98.44 740 PRO A CA 1
ATOM 5753 C C . PRO A 1 740 ? 26.072 -15.951 4.893 1.00 98.44 740 PRO A C 1
ATOM 5755 O O . PRO A 1 740 ? 25.212 -15.411 5.583 1.00 98.44 740 PRO A O 1
ATOM 5758 N N . LEU A 1 741 ? 25.775 -16.691 3.821 1.00 98.69 741 LEU A N 1
ATOM 5759 C CA . LEU A 1 741 ? 24.401 -17.126 3.547 1.00 98.69 741 LEU A CA 1
ATOM 5760 C C . LEU A 1 741 ? 23.953 -18.144 4.608 1.00 98.69 741 LEU A C 1
ATOM 5762 O O . LEU A 1 741 ? 24.786 -18.918 5.091 1.00 98.69 741 LEU A O 1
ATOM 5766 N N . GLU A 1 742 ? 22.663 -18.165 4.938 1.00 98.56 742 GLU A N 1
ATOM 5767 C CA . GLU A 1 742 ? 22.115 -19.000 6.020 1.00 98.56 742 GLU A CA 1
ATOM 5768 C C . GLU A 1 742 ? 21.131 -20.075 5.530 1.00 98.56 742 GLU A C 1
ATOM 5770 O O . GLU A 1 742 ? 21.217 -21.226 5.957 1.00 98.56 742 GLU A O 1
ATOM 5775 N N . ILE A 1 743 ? 20.228 -19.723 4.612 1.00 98.38 743 ILE A N 1
ATOM 5776 C CA . ILE A 1 743 ? 19.216 -20.602 4.008 1.00 98.38 743 ILE A CA 1
ATOM 5777 C C . ILE A 1 743 ? 19.598 -20.949 2.569 1.00 98.38 743 ILE A C 1
ATOM 5779 O O . ILE A 1 743 ? 19.647 -22.123 2.189 1.00 98.38 743 ILE A O 1
ATOM 5783 N N . LEU A 1 744 ? 19.852 -19.931 1.745 1.00 97.94 744 LEU A N 1
ATOM 5784 C CA . LEU A 1 744 ? 20.246 -20.121 0.355 1.00 97.94 744 LEU A CA 1
ATOM 5785 C C . LEU A 1 744 ? 21.709 -20.555 0.280 1.00 97.94 744 LEU A C 1
ATOM 5787 O O . LEU A 1 744 ? 22.561 -20.138 1.059 1.00 97.94 744 LEU A O 1
ATOM 5791 N N . THR A 1 745 ? 22.030 -21.382 -0.708 1.00 98.06 745 THR A N 1
ATOM 5792 C CA . THR A 1 745 ? 23.411 -21.781 -0.989 1.00 98.06 745 THR A CA 1
ATOM 5793 C C . THR A 1 745 ? 23.868 -21.177 -2.309 1.00 98.06 745 THR A C 1
ATOM 5795 O O . THR A 1 745 ? 23.052 -20.897 -3.188 1.00 98.06 745 THR A O 1
ATOM 5798 N N . ALA A 1 746 ? 25.182 -21.024 -2.485 1.00 96.25 746 ALA A N 1
ATOM 5799 C CA . ALA A 1 746 ? 25.747 -20.562 -3.755 1.00 96.25 746 ALA A CA 1
ATOM 5800 C C . ALA A 1 746 ? 25.319 -21.449 -4.944 1.00 96.25 746 ALA A C 1
ATOM 5802 O O . ALA A 1 746 ? 25.051 -20.940 -6.024 1.00 96.25 746 ALA A O 1
ATOM 5803 N N . ASP A 1 747 ? 25.186 -22.765 -4.737 1.00 97.94 747 ASP A N 1
ATOM 5804 C CA . ASP A 1 747 ? 24.691 -23.701 -5.758 1.00 97.94 747 ASP A CA 1
ATOM 5805 C C . ASP A 1 747 ? 23.206 -23.475 -6.090 1.00 97.94 747 ASP A C 1
ATOM 5807 O O . ASP A 1 747 ? 22.825 -23.513 -7.258 1.00 97.94 747 ASP A O 1
ATOM 5811 N N . ALA A 1 748 ? 22.361 -23.196 -5.090 1.00 97.81 748 ALA A N 1
ATOM 5812 C CA . ALA A 1 748 ? 20.950 -22.881 -5.319 1.00 97.81 748 ALA A CA 1
ATOM 5813 C C . ALA A 1 748 ? 20.776 -21.572 -6.107 1.00 97.81 748 ALA A C 1
ATOM 5815 O O . ALA A 1 748 ? 19.968 -21.521 -7.034 1.00 97.81 748 ALA A O 1
ATOM 5816 N N . LEU A 1 749 ? 21.567 -20.549 -5.771 1.00 98.19 749 LEU A N 1
ATOM 5817 C CA . LEU A 1 749 ? 21.597 -19.267 -6.478 1.00 98.19 749 LEU A CA 1
ATOM 5818 C C . LEU A 1 749 ? 22.094 -19.437 -7.919 1.00 98.19 749 LEU A C 1
ATOM 5820 O O . LEU A 1 749 ? 21.423 -18.992 -8.843 1.00 98.19 749 LEU A O 1
ATOM 5824 N N . GLN A 1 750 ? 23.189 -20.177 -8.137 1.00 98.19 750 GLN A N 1
ATOM 5825 C CA . GLN A 1 750 ? 23.698 -20.460 -9.485 1.00 98.19 750 GLN A CA 1
ATOM 5826 C C . GLN A 1 750 ? 22.682 -21.236 -10.339 1.00 98.19 750 GLN A C 1
ATOM 5828 O O . GLN A 1 750 ? 22.497 -20.941 -11.519 1.00 98.19 750 GLN A O 1
ATOM 5833 N N . LYS A 1 751 ? 21.985 -22.217 -9.752 1.00 98.50 751 LYS A N 1
ATOM 5834 C CA . LYS A 1 751 ? 20.927 -22.962 -10.449 1.00 98.50 751 LYS A CA 1
ATOM 5835 C C . LYS A 1 751 ? 19.764 -22.067 -10.853 1.00 98.50 751 LYS A C 1
ATOM 5837 O O . LYS A 1 751 ? 19.230 -22.238 -11.947 1.00 98.50 751 LYS A O 1
ATOM 5842 N N . GLU A 1 752 ? 19.346 -21.150 -9.986 1.00 98.62 752 GLU A N 1
ATOM 5843 C CA . GLU A 1 752 ? 18.265 -20.217 -10.301 1.00 98.62 752 GLU A CA 1
ATOM 5844 C C . GLU A 1 752 ? 18.702 -19.171 -11.340 1.00 98.62 752 GLU A C 1
ATOM 5846 O O . GLU A 1 752 ? 17.943 -18.920 -12.279 1.00 98.62 752 GLU A O 1
ATOM 5851 N N . HIS A 1 753 ? 19.944 -18.678 -11.267 1.00 98.56 753 HIS A N 1
ATOM 5852 C CA . HIS A 1 753 ? 20.579 -17.877 -12.318 1.00 98.56 753 HIS A CA 1
ATOM 5853 C C . HIS A 1 753 ? 20.478 -18.580 -13.682 1.00 98.56 753 HIS A C 1
ATOM 5855 O O . HIS A 1 753 ? 19.851 -18.055 -14.605 1.00 98.56 753 HIS A O 1
ATOM 5861 N N . ASP A 1 754 ? 21.004 -19.804 -13.804 1.00 98.69 754 ASP A N 1
ATOM 5862 C CA . ASP A 1 754 ? 21.031 -20.536 -15.077 1.00 98.69 754 ASP A CA 1
ATOM 5863 C C . ASP A 1 754 ? 19.613 -20.847 -15.581 1.00 98.69 754 ASP A C 1
ATOM 5865 O O . ASP A 1 754 ? 19.306 -20.716 -16.772 1.00 98.69 754 ASP A O 1
ATOM 5869 N N . ALA A 1 755 ? 18.721 -21.237 -14.665 1.00 98.75 755 ALA A N 1
ATOM 5870 C CA . ALA A 1 755 ? 17.345 -21.578 -14.991 1.00 98.75 755 ALA A CA 1
ATOM 5871 C C . ALA A 1 755 ? 16.528 -20.358 -15.434 1.00 98.75 755 ALA A C 1
ATOM 5873 O O . ALA A 1 755 ? 15.673 -20.500 -16.307 1.00 98.75 755 ALA A O 1
ATOM 5874 N N . SER A 1 756 ? 16.768 -19.174 -14.865 1.00 98.75 756 SER A N 1
ATOM 5875 C CA . SER A 1 756 ? 16.106 -17.936 -15.293 1.00 98.75 756 SER A CA 1
ATOM 5876 C C . SER A 1 756 ? 16.501 -17.565 -16.728 1.00 98.75 756 SER A C 1
ATOM 5878 O O . SER A 1 756 ? 15.643 -17.379 -17.590 1.00 98.75 756 SER A O 1
ATOM 5880 N N . TRP A 1 757 ? 17.793 -17.604 -17.059 1.00 98.62 757 TRP A N 1
ATOM 5881 C CA . TRP A 1 757 ? 18.248 -17.383 -18.433 1.00 98.62 757 TRP A CA 1
ATOM 5882 C C . TRP A 1 757 ? 17.710 -18.421 -19.417 1.00 98.62 757 TRP A C 1
ATOM 5884 O O . TRP A 1 757 ? 17.396 -18.093 -20.563 1.00 98.62 757 TRP A O 1
ATOM 5894 N N . GLN A 1 758 ? 17.593 -19.685 -19.001 1.00 98.69 758 GLN A N 1
ATOM 5895 C CA . GLN A 1 758 ? 16.966 -20.702 -19.840 1.00 98.69 758 GLN A CA 1
ATOM 5896 C C . GLN A 1 758 ? 15.481 -20.403 -20.079 1.00 98.69 758 GLN A C 1
ATOM 5898 O O . GLN A 1 758 ? 15.060 -20.396 -21.231 1.00 98.69 758 GLN A O 1
ATOM 5903 N N . ARG A 1 759 ? 14.711 -20.064 -19.033 1.00 98.38 759 ARG A N 1
ATOM 5904 C CA . ARG A 1 759 ? 13.287 -19.711 -19.168 1.00 98.38 759 ARG A CA 1
ATOM 5905 C C . ARG A 1 759 ? 13.070 -18.517 -20.092 1.00 98.38 759 ARG A C 1
ATOM 5907 O O . ARG A 1 759 ? 12.177 -18.572 -20.931 1.00 98.38 759 ARG A O 1
ATOM 5914 N N . GLN A 1 760 ? 13.880 -17.462 -19.982 1.00 98.44 760 GLN A N 1
ATOM 5915 C CA . GLN A 1 760 ? 13.774 -16.324 -20.900 1.00 98.44 760 GLN A CA 1
ATOM 5916 C C . GLN A 1 760 ? 14.016 -16.750 -22.353 1.00 98.44 760 GLN A C 1
ATOM 5918 O O . GLN A 1 760 ? 13.208 -16.414 -23.217 1.00 98.44 760 GLN A O 1
ATOM 5923 N N . ARG A 1 761 ? 15.078 -17.522 -22.620 1.00 98.56 761 ARG A N 1
ATOM 5924 C CA . ARG A 1 761 ? 15.385 -18.012 -23.975 1.00 98.56 761 ARG A CA 1
ATOM 5925 C C . ARG A 1 761 ? 14.277 -18.898 -24.536 1.00 98.56 761 ARG A C 1
ATOM 5927 O O . ARG A 1 761 ? 13.960 -18.790 -25.717 1.00 98.56 761 ARG A O 1
ATOM 5934 N N . ASP A 1 762 ? 13.675 -19.742 -23.701 1.00 98.31 762 ASP A N 1
ATOM 5935 C CA . ASP A 1 762 ? 12.558 -20.597 -24.104 1.00 98.31 762 ASP A CA 1
ATOM 5936 C C . ASP A 1 762 ? 11.328 -19.760 -24.495 1.00 98.31 762 ASP A C 1
ATOM 5938 O O . ASP A 1 762 ? 10.688 -20.049 -25.505 1.00 98.31 762 ASP A O 1
ATOM 5942 N N . ILE A 1 763 ? 11.027 -18.689 -23.747 1.00 97.25 763 ILE A N 1
ATOM 5943 C CA . ILE A 1 763 ? 9.931 -17.758 -24.068 1.00 97.25 763 ILE A CA 1
ATOM 5944 C C . ILE A 1 763 ? 10.224 -16.999 -25.370 1.00 97.25 763 ILE A C 1
ATOM 5946 O O . ILE A 1 763 ? 9.354 -16.914 -26.233 1.00 97.25 763 ILE A O 1
ATOM 5950 N N . GLU A 1 764 ? 11.446 -16.489 -25.545 1.00 97.94 764 GLU A N 1
ATOM 5951 C CA . GLU A 1 764 ? 11.868 -15.793 -26.771 1.00 97.94 764 GLU A CA 1
ATOM 5952 C C . GLU A 1 764 ? 11.803 -16.704 -28.005 1.00 97.94 764 GLU A C 1
ATOM 5954 O O . GLU A 1 764 ? 11.374 -16.274 -29.074 1.00 97.94 764 GLU A O 1
ATOM 5959 N N . ALA A 1 765 ? 12.181 -17.978 -27.866 1.00 97.88 765 ALA A N 1
ATOM 5960 C CA . ALA A 1 765 ? 12.108 -18.958 -28.947 1.00 97.88 765 ALA A CA 1
ATOM 5961 C C . ALA A 1 765 ? 10.670 -19.410 -29.268 1.00 97.88 765 ALA A C 1
ATOM 5963 O O . ALA A 1 765 ? 10.414 -19.893 -30.373 1.00 97.88 765 ALA A O 1
ATOM 5964 N N . ALA A 1 766 ? 9.739 -19.279 -28.317 1.00 97.00 766 ALA A N 1
ATOM 5965 C CA . ALA A 1 766 ? 8.336 -19.650 -28.487 1.00 97.00 766 ALA A CA 1
ATOM 5966 C C . ALA A 1 766 ? 7.496 -18.570 -29.198 1.00 97.00 766 ALA A C 1
ATOM 5968 O O . ALA A 1 766 ? 6.383 -18.862 -29.648 1.00 97.00 766 ALA A O 1
ATOM 5969 N N . ASP A 1 767 ? 8.004 -17.341 -29.326 1.00 96.06 767 ASP A N 1
ATOM 5970 C CA . ASP A 1 767 ? 7.318 -16.271 -30.045 1.00 96.06 767 ASP A CA 1
ATOM 5971 C C . ASP A 1 767 ? 7.249 -16.564 -31.553 1.00 96.06 767 ASP A C 1
ATOM 5973 O O . ASP A 1 767 ? 8.255 -16.692 -32.247 1.00 96.06 767 ASP A O 1
ATOM 5977 N N . THR A 1 768 ? 6.027 -16.653 -32.084 1.00 95.44 768 THR A N 1
ATOM 5978 C CA . THR A 1 768 ? 5.771 -16.981 -33.503 1.00 95.44 768 THR A CA 1
ATOM 5979 C C . THR A 1 768 ? 5.272 -15.798 -34.329 1.00 95.44 768 THR A C 1
ATOM 5981 O O . THR A 1 768 ? 5.258 -15.861 -35.558 1.00 95.44 768 THR A O 1
ATOM 5984 N N . GLU A 1 769 ? 4.866 -14.710 -33.678 1.00 95.62 769 GLU A N 1
ATOM 5985 C CA . GLU A 1 769 ? 4.306 -13.521 -34.315 1.00 95.62 769 GLU A CA 1
ATOM 5986 C C . GLU A 1 769 ? 5.073 -12.250 -33.939 1.00 95.62 769 GLU A C 1
ATOM 5988 O O . GLU A 1 769 ? 5.771 -12.202 -32.925 1.00 95.62 769 GLU A O 1
ATOM 5993 N N . SER A 1 770 ? 4.943 -11.205 -34.765 1.00 95.75 770 SER A N 1
ATOM 5994 C CA . SER A 1 770 ? 5.546 -9.907 -34.461 1.00 95.75 770 SER A CA 1
ATOM 5995 C C . SER A 1 770 ? 4.888 -9.267 -33.241 1.00 95.75 770 SER A C 1
ATOM 5997 O O . SER A 1 770 ? 3.687 -9.424 -33.017 1.00 95.75 770 SER A O 1
ATOM 5999 N N . PHE A 1 771 ? 5.656 -8.465 -32.506 1.00 95.19 771 PHE A N 1
ATOM 6000 C CA . PHE A 1 771 ? 5.155 -7.749 -31.332 1.00 95.19 771 PHE A CA 1
ATOM 6001 C C . PHE A 1 771 ? 3.931 -6.885 -31.615 1.00 95.19 771 PHE A C 1
ATOM 6003 O O . PHE A 1 771 ? 3.002 -6.901 -30.821 1.00 95.19 771 PHE A O 1
ATOM 6010 N N . ASP A 1 772 ? 3.873 -6.197 -32.759 1.00 93.06 772 ASP A N 1
ATOM 6011 C CA . ASP A 1 772 ? 2.702 -5.383 -33.109 1.00 93.06 772 ASP A CA 1
ATOM 6012 C C . ASP A 1 772 ? 1.445 -6.246 -33.313 1.00 93.06 772 ASP A C 1
ATOM 6014 O O . ASP A 1 772 ? 0.356 -5.870 -32.880 1.00 93.06 772 ASP A O 1
ATOM 6018 N N . SER A 1 773 ? 1.594 -7.431 -33.920 1.00 94.50 773 SER A N 1
ATOM 6019 C CA . SER A 1 773 ? 0.481 -8.375 -34.116 1.00 94.50 773 SER A CA 1
ATOM 6020 C C . SER A 1 773 ? 0.025 -8.987 -32.792 1.00 94.50 773 SER A C 1
ATOM 6022 O O . SER A 1 773 ? -1.175 -9.128 -32.557 1.00 94.50 773 SER A O 1
ATOM 6024 N N . TRP A 1 774 ? 0.978 -9.313 -31.916 1.00 94.62 774 TRP A N 1
ATOM 6025 C CA . TRP A 1 774 ? 0.712 -9.835 -30.579 1.00 94.62 774 TRP A CA 1
ATOM 6026 C C . TRP A 1 774 ? 0.028 -8.791 -29.688 1.00 94.62 774 TRP A C 1
ATOM 6028 O O . TRP A 1 774 ? -0.984 -9.081 -29.050 1.00 94.62 774 TRP A O 1
ATOM 6038 N N . LEU A 1 775 ? 0.536 -7.555 -29.687 1.00 92.00 775 LEU A N 1
ATOM 6039 C CA . LEU A 1 775 ? 0.019 -6.442 -28.891 1.00 92.00 775 LEU A CA 1
ATOM 6040 C C . LEU A 1 775 ? -1.414 -6.087 -29.300 1.00 92.00 775 LEU A C 1
ATOM 6042 O O . LEU A 1 775 ? -2.258 -5.883 -28.433 1.00 92.00 775 LEU A O 1
ATOM 6046 N N . ALA A 1 776 ? -1.726 -6.109 -30.599 1.00 88.88 776 ALA A N 1
ATOM 6047 C CA . ALA A 1 776 ? -3.081 -5.869 -31.099 1.00 88.88 776 ALA A CA 1
ATOM 6048 C C . ALA A 1 776 ? -4.124 -6.884 -30.587 1.00 88.88 776 ALA A C 1
ATOM 6050 O O . ALA A 1 776 ? -5.311 -6.576 -30.569 1.00 88.88 776 ALA A O 1
ATOM 6051 N N . LYS A 1 777 ? -3.705 -8.083 -30.154 1.00 87.88 777 LYS A N 1
ATOM 6052 C CA . LYS A 1 777 ? -4.590 -9.085 -29.525 1.00 87.88 777 LYS A CA 1
ATOM 6053 C C . LYS A 1 777 ? -4.763 -8.880 -28.017 1.00 87.88 777 LYS A C 1
ATOM 6055 O O . LYS A 1 777 ? -5.611 -9.536 -27.416 1.00 87.88 777 LYS A O 1
ATOM 6060 N N . LYS A 1 778 ? -3.916 -8.051 -27.404 1.00 78.81 778 LYS A N 1
ATOM 6061 C CA . LYS A 1 778 ? -3.909 -7.737 -25.967 1.00 78.81 778 LYS A CA 1
ATOM 6062 C C . LYS A 1 778 ? -4.576 -6.396 -25.645 1.00 78.81 778 LYS A C 1
ATOM 6064 O O . LYS A 1 778 ? -4.907 -6.185 -24.482 1.00 78.81 778 LYS A O 1
ATOM 6069 N N . ALA A 1 779 ? -4.710 -5.522 -26.646 1.00 58.25 779 ALA A N 1
ATOM 6070 C CA . ALA A 1 779 ? -5.268 -4.174 -26.546 1.00 58.25 779 ALA A CA 1
ATOM 6071 C C . ALA A 1 779 ? -6.789 -4.141 -26.337 1.00 58.25 779 ALA A C 1
ATOM 6073 O O . ALA A 1 779 ? -7.495 -5.019 -26.889 1.00 58.25 779 ALA A O 1
#

pLDDT: mean 86.2, std 19.3, range [21.5, 98.94]

Sequence (779 aa):
MDGTILDTEPTHRKAWHETLGRYGMSFDEQAMVALNGAPSWKIAAAIIESHNADLDPHSLAAEKTVAVRAMLLDTVRPLPLIEVVKAWHGRRPMSVGTGSESDIAEALLKHLGLRQYFAAVVAADHVKHHKPAPDTFLRCAELMGVAPEKCIVFEDADFGLQAARSAGMDAVDVRLLSEAVLVALLVAGSGPVSVLVIIATIAYTIALAGESDRLVDSFWPSDVITELDAADRRSVVPAGRVVTPELGAGDILFMPWREVNLIPDVSQALAWLEKHPEAVKGICRGLERETLRVTPEGDLATTGHPESLGSAFTHKWITTDFAEALLEFITPVDGDIDHMLTFLRDIHRHTARELGEERMWPLSMPCYIDDGQNIELAQYGSSNAGRFKTLYREGLKNRYGALMQTISGVHYNFSLPMAFWQAKCGVQDAESGKEAISAGYFRLIRNYYRFGWVIPYLFGASPAICSSFLQGKESALPFEKTECGMYYLPYATSLRLSDLGYTNKSQSNLGITFNDLNTYVDALKRAIKTPSEEYAKIGLMKDGKHLQLNTNVLQIENELYAPIRPKRVTRDGESPSDALLRGGIEYIEVRSLDINPFSPIGVDEQQVRFLDLFMIWCVLADAPEMSSDELLCTRTNWNRVILEGRKPGLTLGIGCETAQHPLSKVGKDLFADLRRVAETLDGMTNSQEYQQVCDQLVASFDDPELTYSARILRSMIDNGIGGTGLALAEQYRQMLIQEPLEILTADALQKEHDASWQRQRDIEAADTESFDSWLAKKA

Foldseek 3Di:
DDVFFKPQVVQLQVLLCVLQVVVVFDDDPVVCVVVVPPQQLVVLVVSCVVVVHPDRSVVSSVSSVVSSVVCRLVDMDTDLCVLLLVLQAPLAAAEAQEQADPVVVVVNCVSVVNPNSHLYYQYNVNFDDGFLALRRVLVSCVSSVHQLCQDEAEDQDPRVVNSSVNSNHHYDHCVLDDPQLSVQSSVVNHDRVVVNVVSSVVSSVCVLVVDDDDPPPPPDDPPPPDDPPDDDDDDDDDDDDDDDDDDDDDDPPPDPPDDPFLDRDLPVLLVLCLVVLCQQQQKKKKKKWKWFKAALLQHGDPDAQQLLLFQLQFFDAWHADWFRRIIMGIFDIDSDPVVRVLVLLLVLLVVLQSSVRIFTFQWQAGPDDADPDPGHTHQRDDFLVRVQNSQASLQCCLQPNVNLVSRIFMKMKIFGDVSNCCSPPVADDLQRCQFVRQQLVLLLVLLCLQPVLLQLLFFQQPQKHAQNLCVPPDDPFPWDADPNRITGFLQARHCLPPPSHNDDPLQLPLFQFSRGLVSNLVSLVVQCVAADPVQVVVPQDDPRDGRHLDRGNHVASVRRDDQKDFADDADVPGGRSRRCVNRNGGIMMGTPGIQQSVDLSSDDPLSNLLVSLSSSVSSSDGRDTDTSQQSVLSCVSSNCCRRRVRPPQDFDDRRNDDGDHGPLNSLVVSLVSSLSVQCSNCVVVVHCVSVVSSVQSNVCSVPVCNGNHNVNVVVCNVQNSSRSRSVSRVVSSVVSNPDDRDPDDPVNSSVSNVVSNVVSVVSRVPDDDDSVVVSVVVD

InterPro domains:
  IPR006334 Glutamate--cysteine ligase, monofunctional [MF_00578] (237-779)
  IPR006334 Glutamate--cysteine ligase, monofunctional [PTHR38761] (263-777)
  IPR006334 Glutamate--cysteine ligase, monofunctional [TIGR01434] (267-778)
  IPR006439 HAD hydrolase, subfamily IA [TIGR01509] (109-172)
  IPR007370 Glutamate--cysteine ligase [PF04262] (272-641)
  IPR010976 Beta-phosphoglucomutase hydrolase [TIGR02009] (1-174)
  IPR014746 Glutamine synthetase/guanido kinase, catalytic domain [SSF55931] (265-775)
  IPR023198 Phosphoglycolate phosphatase-like, domain 2 [G3DSA:1.10.150.240] (7-78)
  IPR023214 HAD superfamily [G3DSA:3.40.50.1000] (1-175)
  IPR036412 HAD-like superfamily [SSF56784] (1-175)

Organism: NCBI:txid1245745